Protein AF-A0AAN8WD48-F1 (afdb_monomer_lite)

pLDDT: mean 81.71, std 13.93, range [26.11, 97.62]

Secondary structure (DSSP, 8-state):
-HHHHSSEEEEEEEPPPPP---------------------PPPPEEEEEEPPSS--GGG--------EEEEEEEE-SGGGGGTHHHHHHHIIIIIGGG--SEEEEEEESSSEEE--S-S---GGG---S---HHHHHHHHHHHHHH---SEEEEEEEESS------TT--HHHHHHH--PPTT-EEEEEEEEESS-S-HHHHHHHHHHH--S-TTS-S-EEESSTTHHHHHHHHHHHH--SS--EEEEEEEEBSSTTS--EEEEETT-EEEESS-GGGSPPP-BTT-TTS---EEEEEPPHHHIIIIIHHHHHHHHHHHHHTTPPP-THHHHHHHHHHHHHHHHHHHHT--TTSHHHHHHHHHHHHHHHHHHHHHHHHHHHHH-TTS--SHHHHHHHHHHHHS--SSTTTHHHHTTT---HHHHHHHHHHHHHHHHHHHHHHHHSPPPPGGGS-TTTS--HHHHHHSTTHHHHTTS-HHHHHHHS--EEEEEEEE--HHHHH-GGG-EEEEE--TT-SSEEHHHHHHHHHH-S---TTT--EESSTT-GGGEESEEEE---TTTTTTTHHHHTSHHHHHHHHHHHH--TT---SSHHHHHHHHHHHHHHHHS-GGG--HHHHHHHHHHHHHHHHHTTSHHHHHHHHHHHH-HHHHHSSS-SSEETTEE-----THHHHHHHHHTGGG--HHHHHHHHHHHHHHHHHHHGGGGS-TT---HHHHH-TTTT-HHHHHHHHHHHHHHHHHHH-SSS-HHHH-SSHHHHHHHHHHHHHHHHHHHSTT---GGG----HHHHHT---HHHH-S--TTHHHHHHHHTT--HHHHHHHTSHHHHHHHHHHHHH--SHHHHTTSPPPPHHHHHHHHHHHHHHHHHHHHHHHHHHHHHHHHHHHHHHHHHHHHTSPPPP--HHHHHHHHHHTT----TTTHHHH--EETTTTEESSSB--TTSTTBT---TTHHHHTHHHHH-TTS-TTHHHHHHHTTTS-HHHHHHHHHHTTT---TTSPPPPPPPHHHHGGGHHHHHHHHHHHHHHHHHHHHHHHH--

Structure (mmCIF, N/CA/C/O backbone):
data_AF-A0AAN8WD48-F1
#
_entry.id   AF-A0AAN8WD48-F1
#
loop_
_atom_site.group_PDB
_atom_site.id
_atom_site.type_symbol
_atom_site.label_atom_id
_atom_site.label_alt_id
_atom_site.label_comp_id
_atom_site.label_asym_id
_atom_site.label_entity_id
_atom_site.label_seq_id
_atom_site.pdbx_PDB_ins_code
_atom_site.Cartn_x
_atom_site.Cartn_y
_atom_site.Cartn_z
_atom_site.occupancy
_atom_site.B_iso_or_equiv
_atom_site.auth_seq_id
_atom_site.auth_comp_id
_atom_site.auth_asym_id
_atom_site.auth_atom_id
_atom_site.pdbx_PDB_model_num
ATOM 1 N N . MET A 1 1 ? -28.879 -12.621 23.725 1.00 38.84 1 MET A N 1
ATOM 2 C CA . MET A 1 1 ? -28.459 -11.212 23.573 1.00 38.84 1 MET A CA 1
ATOM 3 C C . MET A 1 1 ? -29.495 -10.294 24.205 1.00 38.84 1 MET A C 1
ATOM 5 O O . MET A 1 1 ? -29.092 -9.476 25.010 1.00 38.84 1 MET A O 1
ATOM 9 N N . ASP A 1 2 ? -30.798 -10.493 23.958 1.00 40.91 2 ASP A N 1
ATOM 10 C CA . ASP A 1 2 ? -31.854 -9.705 24.625 1.00 40.91 2 ASP A CA 1
ATOM 11 C C . ASP A 1 2 ? -31.941 -9.910 26.155 1.00 40.91 2 ASP A C 1
ATOM 13 O O . ASP A 1 2 ? -32.265 -8.968 26.868 1.00 40.91 2 ASP A O 1
ATOM 17 N N . GLU A 1 3 ? -31.578 -11.087 26.686 1.00 50.25 3 GLU A N 1
ATOM 18 C CA . GLU A 1 3 ? -31.606 -11.357 28.142 1.00 50.25 3 GLU A CA 1
ATOM 19 C C . GLU A 1 3 ? -30.622 -10.494 28.962 1.00 50.25 3 GLU A C 1
ATOM 21 O O . GLU A 1 3 ? -30.889 -10.196 30.121 1.00 50.25 3 GLU A O 1
ATOM 26 N N . ASP A 1 4 ? -29.504 -10.044 28.375 1.00 58.25 4 ASP A N 1
ATOM 27 C CA . ASP A 1 4 ? -28.511 -9.218 29.085 1.00 58.25 4 ASP A CA 1
ATOM 28 C C . ASP A 1 4 ? -28.969 -7.759 29.270 1.00 58.25 4 ASP A C 1
ATOM 30 O O . ASP A 1 4 ? -28.535 -7.094 30.216 1.00 58.25 4 ASP A O 1
ATOM 34 N N . GLU A 1 5 ? -29.829 -7.254 28.376 1.00 61.75 5 GLU A N 1
ATOM 35 C CA . GLU A 1 5 ? -30.332 -5.870 28.402 1.00 61.75 5 GLU A CA 1
ATOM 36 C C . GLU A 1 5 ? -31.497 -5.672 29.387 1.00 61.75 5 GLU A C 1
ATOM 38 O O . GLU A 1 5 ? -31.778 -4.529 29.765 1.00 61.75 5 GLU A O 1
ATOM 43 N N . GLU A 1 6 ? -32.138 -6.770 29.806 1.00 66.12 6 GLU A N 1
ATOM 44 C CA . GLU A 1 6 ? -33.330 -6.815 30.665 1.00 66.12 6 GLU A CA 1
ATOM 45 C C . GLU A 1 6 ? -33.014 -7.155 32.141 1.00 66.12 6 GLU A C 1
ATOM 47 O O . GLU A 1 6 ? -33.929 -7.184 32.955 1.00 66.12 6 GLU A O 1
ATOM 52 N N . ALA A 1 7 ? -31.748 -7.380 32.526 1.00 74.31 7 ALA A N 1
ATOM 53 C CA . ALA A 1 7 ? -31.381 -7.829 33.879 1.00 74.31 7 ALA A CA 1
ATOM 54 C C . ALA A 1 7 ? -30.566 -6.814 34.705 1.00 74.31 7 ALA A C 1
ATOM 56 O O . ALA A 1 7 ? -29.777 -6.028 34.173 1.00 74.31 7 ALA A O 1
ATOM 57 N N . PHE A 1 8 ? -30.713 -6.874 36.034 1.00 78.00 8 PHE A N 1
ATOM 58 C CA . PHE A 1 8 ? -29.860 -6.135 36.970 1.00 78.00 8 PHE A CA 1
ATOM 59 C C . PHE A 1 8 ? -28.535 -6.868 37.146 1.00 78.00 8 PHE A C 1
ATOM 61 O O . PHE A 1 8 ? -28.516 -8.083 37.349 1.00 78.00 8 PHE A O 1
ATOM 68 N N . HIS A 1 9 ? -27.422 -6.134 37.119 1.00 81.81 9 HIS A N 1
ATOM 69 C CA . HIS A 1 9 ? -26.098 -6.729 37.304 1.00 81.81 9 HIS A CA 1
ATOM 70 C C . HIS A 1 9 ? -25.417 -6.139 38.535 1.00 81.81 9 HIS A C 1
ATOM 72 O O . HIS A 1 9 ? -25.192 -4.929 38.599 1.00 81.81 9 HIS A O 1
ATOM 78 N N . ILE A 1 10 ? -25.083 -7.002 39.491 1.00 81.94 10 ILE A N 1
ATOM 79 C CA . ILE A 1 10 ? -24.269 -6.667 40.659 1.00 81.94 10 ILE A CA 1
ATOM 80 C C . ILE A 1 10 ? -22.830 -7.084 40.378 1.00 81.94 10 ILE A C 1
ATOM 82 O O . ILE A 1 10 ? -22.564 -8.228 40.003 1.00 81.94 10 ILE A O 1
ATOM 86 N N . TYR A 1 11 ? -21.907 -6.158 40.609 1.00 82.62 11 TYR A N 1
ATOM 87 C CA . TYR A 1 11 ? -20.478 -6.387 40.489 1.00 82.62 11 TYR A CA 1
ATOM 88 C C . TYR A 1 11 ? -19.782 -6.121 41.816 1.00 82.62 11 TYR A C 1
ATOM 90 O O . TYR A 1 11 ? -19.989 -5.079 42.442 1.00 82.62 11 TYR A O 1
ATOM 98 N N . THR A 1 12 ? -18.913 -7.047 42.205 1.00 81.25 12 THR A N 1
ATOM 99 C CA . THR A 1 12 ? -18.037 -6.893 43.367 1.00 81.25 12 THR A CA 1
ATOM 100 C C . THR A 1 12 ? -16.687 -6.376 42.905 1.00 81.25 12 THR A C 1
ATOM 102 O O . THR A 1 12 ? -16.071 -6.945 42.001 1.00 81.25 12 THR A O 1
ATOM 105 N N . VAL A 1 13 ? -16.197 -5.317 43.540 1.00 79.69 13 VAL A N 1
ATOM 106 C CA . VAL A 1 13 ? -14.875 -4.757 43.245 1.00 79.69 13 VAL A CA 1
ATOM 107 C C . VAL A 1 13 ? -14.053 -4.607 44.512 1.00 79.69 13 VAL A C 1
ATOM 109 O O . VAL A 1 13 ? -14.563 -4.226 45.561 1.00 79.69 13 VAL A O 1
ATOM 112 N N . GLU A 1 14 ? -12.770 -4.935 44.407 1.00 80.50 14 GLU A N 1
ATOM 113 C CA . GLU A 1 14 ? -11.816 -4.824 45.508 1.00 80.50 14 GLU A CA 1
ATOM 114 C C . GLU A 1 14 ? -11.033 -3.521 45.376 1.00 80.50 14 GLU A C 1
ATOM 116 O O . GLU A 1 14 ? -10.534 -3.182 44.299 1.00 80.50 14 GLU A O 1
ATOM 121 N N . GLU A 1 15 ? -10.947 -2.791 46.483 1.00 78.81 15 GLU A N 1
ATOM 122 C CA . GLU A 1 15 ? -10.089 -1.621 46.612 1.00 78.81 15 GLU A CA 1
ATOM 123 C C . GLU A 1 15 ? -8.652 -2.078 46.887 1.00 78.81 15 GLU A C 1
ATOM 125 O O . GLU A 1 15 ? -8.378 -2.761 47.873 1.00 78.81 15 GLU A O 1
ATOM 130 N N . GLU A 1 16 ? -7.720 -1.695 46.017 1.00 76.19 16 GLU A N 1
ATOM 131 C CA . GLU A 1 16 ? -6.295 -1.794 46.314 1.00 76.19 16 GLU A CA 1
ATOM 132 C C . GLU A 1 16 ? -5.936 -0.736 47.376 1.00 76.19 16 GLU A C 1
ATOM 134 O O . GLU A 1 16 ? -6.109 0.466 47.141 1.00 76.19 16 GLU A O 1
ATOM 139 N N . GLU A 1 17 ? -5.458 -1.165 48.552 1.00 61.91 17 GLU A N 1
ATOM 140 C CA . GLU A 1 17 ? -4.959 -0.249 49.587 1.00 61.91 17 GLU A CA 1
ATOM 141 C C . GLU A 1 17 ? -3.795 0.575 49.013 1.00 61.91 17 GLU A C 1
ATOM 143 O O . GLU A 1 17 ? -2.764 0.035 48.611 1.00 61.91 17 GLU A O 1
ATOM 148 N N . GLY A 1 18 ? -3.973 1.896 48.935 1.00 47.53 18 GLY A N 1
ATOM 149 C CA . GLY A 1 18 ? -2.974 2.781 48.347 1.00 47.53 18 GLY A CA 1
ATOM 150 C C . GLY A 1 18 ? -1.670 2.791 49.146 1.00 47.53 18 GLY A C 1
ATOM 151 O O . GLY A 1 18 ? -1.671 3.082 50.343 1.00 47.53 18 GLY A O 1
ATOM 152 N N . GLU A 1 19 ? -0.539 2.573 48.471 1.00 41.69 19 GLU A N 1
ATOM 153 C CA . GLU A 1 19 ? 0.745 3.067 48.966 1.00 41.69 19 GLU A CA 1
ATOM 154 C C . GLU A 1 19 ? 0.636 4.591 49.121 1.00 41.69 19 GLU A C 1
ATOM 156 O O . GLU A 1 19 ? 0.377 5.314 48.156 1.00 41.69 19 GLU A O 1
ATOM 161 N N . GLN A 1 20 ? 0.805 5.096 50.347 1.00 34.34 20 GLN A N 1
ATOM 162 C CA . GLN A 1 20 ? 0.962 6.528 50.585 1.00 34.34 20 GLN A CA 1
ATOM 163 C C . GLN A 1 20 ? 2.135 7.040 49.734 1.00 34.34 20 GLN A C 1
ATOM 165 O O . GLN A 1 20 ? 3.281 6.652 49.964 1.00 34.34 20 GLN A O 1
ATOM 170 N N . GLU A 1 21 ? 1.854 7.922 48.767 1.00 34.38 21 GLU A N 1
ATOM 171 C CA . GLU A 1 21 ? 2.862 8.672 48.009 1.00 34.38 21 GLU A CA 1
ATOM 172 C C . GLU A 1 21 ? 3.702 9.524 48.983 1.00 34.38 21 GLU A C 1
ATOM 174 O O . GLU A 1 21 ? 3.394 10.679 49.277 1.00 34.38 21 GLU A O 1
ATOM 179 N N . LEU A 1 22 ? 4.791 8.957 49.503 1.00 31.05 22 LEU A N 1
ATOM 180 C CA . LEU A 1 22 ? 5.856 9.710 50.154 1.00 31.05 22 LEU A CA 1
ATOM 181 C C . LEU A 1 22 ? 6.683 10.386 49.062 1.00 31.05 22 LEU A C 1
ATOM 183 O O . LEU A 1 22 ? 7.531 9.773 48.414 1.00 31.05 22 LEU A O 1
ATOM 187 N N . GLY A 1 23 ? 6.432 11.675 48.852 1.00 31.72 23 GLY A N 1
ATOM 188 C CA . GLY A 1 23 ? 7.278 12.502 48.007 1.00 31.72 23 GLY A CA 1
ATOM 189 C C . GLY A 1 23 ? 8.730 12.486 48.492 1.00 31.72 23 GLY A C 1
ATOM 190 O O . GLY A 1 23 ? 8.991 12.796 49.653 1.00 31.72 23 GLY A O 1
ATOM 191 N N . LYS A 1 24 ? 9.665 12.160 47.590 1.00 30.33 24 LYS A N 1
ATOM 192 C CA . LYS A 1 24 ? 11.028 12.720 47.517 1.00 30.33 24 LYS A CA 1
ATOM 193 C C . LYS A 1 24 ? 11.761 12.219 46.266 1.00 30.33 24 LYS A C 1
ATOM 195 O O . LYS A 1 24 ? 12.097 11.049 46.139 1.00 30.33 24 LYS A O 1
ATOM 200 N N . LEU A 1 25 ? 12.060 13.158 45.368 1.00 32.75 25 LEU A N 1
ATOM 201 C CA . LEU A 1 25 ? 13.222 13.092 44.482 1.00 32.75 25 LEU A CA 1
ATOM 202 C C . LEU A 1 25 ? 14.492 13.070 45.348 1.00 32.75 25 LEU A C 1
ATOM 204 O O . LEU A 1 25 ? 14.670 13.958 46.181 1.00 32.75 25 LEU A O 1
ATOM 208 N N . GLY A 1 26 ? 15.381 12.100 45.133 1.00 26.11 26 GLY A N 1
ATOM 209 C CA . GLY A 1 26 ? 16.716 12.104 45.732 1.00 26.11 26 GLY A CA 1
ATOM 210 C C . GLY A 1 26 ? 17.424 10.753 45.665 1.00 26.11 26 GLY A C 1
ATOM 211 O O . GLY A 1 26 ? 17.009 9.801 46.311 1.00 26.11 26 GLY A O 1
ATOM 212 N N . ASN A 1 27 ? 18.506 10.702 44.888 1.00 32.41 27 ASN A N 1
ATOM 213 C CA . ASN A 1 27 ? 19.469 9.603 44.792 1.00 32.41 27 ASN A CA 1
ATOM 214 C C . ASN A 1 27 ? 19.899 9.046 46.160 1.00 32.41 27 ASN A C 1
ATOM 216 O O . ASN A 1 27 ? 20.338 9.826 46.999 1.00 32.41 27 ASN A O 1
ATOM 220 N N . ALA A 1 28 ? 19.955 7.719 46.304 1.00 29.88 28 ALA A N 1
ATOM 221 C CA . ALA A 1 28 ? 21.075 7.031 46.953 1.00 29.88 28 ALA A CA 1
ATOM 222 C C . ALA A 1 28 ? 20.995 5.514 46.735 1.00 29.88 28 ALA A C 1
ATOM 224 O O . ALA A 1 28 ? 19.945 4.891 46.866 1.00 29.88 28 ALA A O 1
ATOM 225 N N . LYS A 1 29 ? 22.160 4.957 46.403 1.00 34.88 29 LYS A N 1
ATOM 226 C CA . LYS A 1 29 ? 22.525 3.552 46.543 1.00 34.88 29 LYS A CA 1
ATOM 227 C C . LYS A 1 29 ? 22.435 3.167 48.021 1.00 34.88 29 LYS A C 1
ATOM 229 O O . LYS A 1 29 ? 22.914 3.928 48.851 1.00 34.88 29 LYS A O 1
ATOM 234 N N . ASP A 1 30 ? 21.831 2.026 48.321 1.00 31.61 30 ASP A N 1
ATOM 235 C CA . ASP A 1 30 ? 22.447 0.928 49.077 1.00 31.61 30 ASP A CA 1
ATOM 236 C C . ASP A 1 30 ? 21.379 -0.098 49.460 1.00 31.61 30 ASP A C 1
ATOM 238 O O . ASP A 1 30 ? 20.242 0.232 49.796 1.00 31.61 30 ASP A O 1
ATOM 242 N N . GLY A 1 31 ? 21.751 -1.369 49.321 1.00 38.16 31 GLY A N 1
ATOM 243 C CA . GLY A 1 31 ? 20.898 -2.498 49.641 1.00 38.16 31 GLY A CA 1
ATOM 244 C C . GLY A 1 31 ? 20.713 -2.651 51.144 1.00 38.16 31 GLY A C 1
ATOM 245 O O . GLY A 1 31 ? 21.669 -2.557 51.908 1.00 38.16 31 GLY A O 1
ATOM 246 N N . ASN A 1 32 ? 19.482 -2.950 51.546 1.00 28.58 32 ASN A N 1
ATOM 247 C CA . ASN A 1 32 ? 19.224 -3.876 52.638 1.00 28.58 32 ASN A CA 1
ATOM 248 C C . ASN A 1 32 ? 17.806 -4.435 52.529 1.00 28.58 32 ASN A C 1
ATOM 250 O O . ASN A 1 32 ? 16.838 -3.702 52.319 1.00 28.58 32 ASN A O 1
ATOM 254 N N . GLU A 1 33 ? 17.722 -5.756 52.663 1.00 34.28 33 GLU A N 1
ATOM 255 C CA . GLU A 1 33 ? 16.490 -6.523 52.793 1.00 34.28 33 GLU A CA 1
ATOM 256 C C . GLU A 1 33 ? 15.662 -5.998 53.969 1.00 34.28 33 GLU A C 1
ATOM 258 O O . GLU A 1 33 ? 16.090 -6.042 55.121 1.00 34.28 33 GLU A O 1
ATOM 263 N N . TYR A 1 34 ? 14.442 -5.549 53.682 1.00 28.41 34 TYR A N 1
ATOM 264 C CA . TYR A 1 34 ? 13.393 -5.415 54.685 1.00 28.41 34 TYR A CA 1
ATOM 265 C C . TYR A 1 34 ? 12.337 -6.487 54.418 1.00 28.41 34 TYR A C 1
ATOM 267 O O . TYR A 1 34 ? 11.462 -6.330 53.566 1.00 28.41 34 TYR A O 1
ATOM 275 N N . GLN A 1 35 ? 12.405 -7.582 55.179 1.00 34.62 35 GLN A N 1
ATOM 276 C CA . GLN A 1 35 ? 11.264 -8.471 55.379 1.00 34.62 35 GLN A CA 1
ATOM 277 C C . GLN A 1 35 ? 10.188 -7.703 56.159 1.00 34.62 35 GLN A C 1
ATOM 279 O O . GLN A 1 35 ? 10.257 -7.570 57.381 1.00 34.62 35 GLN A O 1
ATOM 284 N N . LYS A 1 36 ? 9.184 -7.172 55.455 1.00 31.61 36 LYS A N 1
ATOM 285 C CA . LYS A 1 36 ? 7.937 -6.698 56.067 1.00 31.61 36 LYS A CA 1
ATOM 286 C C . LYS A 1 36 ? 6.922 -7.836 56.042 1.00 31.61 36 LYS A C 1
ATOM 288 O O . LYS A 1 36 ? 6.512 -8.295 54.981 1.00 31.61 36 LYS A O 1
ATOM 293 N N . GLY A 1 37 ? 6.541 -8.295 57.231 1.00 28.94 37 GLY A N 1
ATOM 294 C CA . GLY A 1 37 ? 5.488 -9.282 57.420 1.00 28.94 37 GLY A CA 1
ATOM 295 C C . GLY A 1 37 ? 4.152 -8.790 56.862 1.00 28.94 37 GLY A C 1
ATOM 296 O O . GLY A 1 37 ? 3.667 -7.723 57.236 1.00 28.94 37 GLY A O 1
ATOM 297 N N . ASN A 1 38 ? 3.553 -9.606 55.994 1.00 30.27 38 ASN A N 1
ATOM 298 C CA . ASN A 1 38 ? 2.175 -9.477 55.534 1.00 30.27 38 ASN A CA 1
ATOM 299 C C . ASN A 1 38 ? 1.212 -9.672 56.716 1.00 30.27 38 ASN A C 1
ATOM 301 O O . ASN A 1 38 ? 0.793 -10.790 57.012 1.00 30.27 38 ASN A O 1
ATOM 305 N N . LYS A 1 39 ? 0.812 -8.582 57.373 1.00 30.41 39 LYS A N 1
ATOM 306 C CA . LYS A 1 39 ? -0.509 -8.521 58.005 1.00 30.41 39 LYS A CA 1
ATOM 307 C C . LYS A 1 39 ? -1.495 -8.116 56.912 1.00 30.41 39 LYS A C 1
ATOM 309 O O . LYS A 1 39 ? -1.557 -6.948 56.559 1.00 30.41 39 LYS A O 1
ATOM 314 N N . ARG A 1 40 ? -2.230 -9.093 56.368 1.00 35.28 40 ARG A N 1
ATOM 315 C CA . ARG A 1 40 ? -3.431 -8.857 55.551 1.00 35.28 40 ARG A CA 1
ATOM 316 C C . ARG A 1 40 ? -4.482 -8.180 56.438 1.00 35.28 40 ARG A C 1
ATOM 318 O O . ARG A 1 40 ? -5.208 -8.861 57.159 1.00 35.28 40 ARG A O 1
ATOM 325 N N . THR A 1 41 ? -4.506 -6.852 56.456 1.00 37.78 41 THR A N 1
ATOM 326 C CA . THR A 1 41 ? -5.696 -6.076 56.821 1.00 37.78 41 THR A CA 1
ATOM 327 C C . THR A 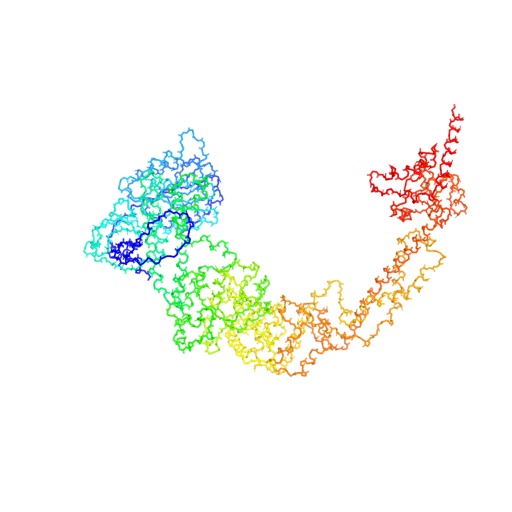1 41 ? -6.715 -6.228 55.688 1.00 37.78 41 THR A C 1
ATOM 329 O O . THR A 1 41 ? -6.330 -6.334 54.529 1.00 37.78 41 THR A O 1
ATOM 332 N N . GLY A 1 42 ? -7.990 -6.425 56.036 1.00 46.75 42 GLY A N 1
ATOM 333 C CA . GLY A 1 42 ? -9.010 -6.947 55.120 1.00 46.75 42 GLY A CA 1
ATOM 334 C C . GLY A 1 42 ? -9.235 -6.079 53.881 1.00 46.75 42 GLY A C 1
ATOM 335 O O . GLY A 1 42 ? -9.425 -4.872 53.999 1.00 46.75 42 GLY A O 1
ATOM 336 N N . GLU A 1 43 ? -9.248 -6.713 52.707 1.00 59.38 43 GLU A N 1
ATOM 337 C CA . GLU A 1 43 ? -9.618 -6.094 51.431 1.00 59.38 43 GLU A CA 1
ATOM 338 C C . GLU A 1 43 ? -11.024 -5.485 51.541 1.00 59.38 43 GLU A C 1
ATOM 340 O O . GLU A 1 43 ? -12.002 -6.199 51.779 1.00 59.38 43 GLU A O 1
ATOM 345 N N . LYS A 1 44 ? -11.141 -4.160 51.386 1.00 76.38 44 LYS A N 1
ATOM 346 C CA . LYS A 1 44 ? -12.451 -3.502 51.319 1.00 76.38 44 LYS A CA 1
ATOM 347 C C . LYS A 1 44 ? -13.117 -3.855 49.992 1.00 76.38 44 LYS A C 1
ATOM 349 O O . LYS A 1 44 ? -12.591 -3.544 48.921 1.00 76.38 44 LYS A O 1
ATOM 354 N N . ARG A 1 45 ? -14.272 -4.516 50.077 1.00 81.94 45 ARG A N 1
ATOM 355 C CA . ARG A 1 45 ? -15.115 -4.877 48.934 1.00 81.94 45 ARG A CA 1
ATOM 356 C C . ARG A 1 45 ? -16.254 -3.883 48.799 1.00 81.94 45 ARG A C 1
ATOM 358 O O . ARG A 1 45 ? -16.959 -3.628 49.768 1.00 81.94 45 ARG A O 1
ATOM 365 N N . HIS A 1 46 ? -16.443 -3.383 47.585 1.00 86.94 46 HIS A N 1
ATOM 366 C CA . HIS A 1 46 ? -17.515 -2.456 47.238 1.00 86.94 46 HIS A CA 1
ATOM 367 C C . HIS A 1 46 ? -18.476 -3.102 46.249 1.00 86.94 46 HIS A C 1
ATOM 369 O O . HIS A 1 46 ? -18.085 -3.986 45.476 1.00 86.94 46 HIS A O 1
ATOM 375 N N . THR A 1 47 ? -19.711 -2.610 46.228 1.00 88.81 47 THR A N 1
ATOM 376 C CA . THR A 1 47 ? -20.741 -3.073 45.298 1.00 88.81 47 THR A CA 1
ATOM 377 C C . THR A 1 47 ? -21.032 -2.027 44.234 1.00 88.81 47 THR A C 1
ATOM 379 O O . THR A 1 47 ? -21.284 -0.859 44.532 1.00 88.81 47 THR A O 1
ATOM 382 N N . LEU A 1 48 ? -21.048 -2.461 42.977 1.00 90.69 48 LEU A N 1
ATOM 383 C CA . LEU A 1 48 ? -21.490 -1.670 41.836 1.00 90.69 48 LEU A CA 1
ATOM 384 C C . LEU A 1 48 ? -22.739 -2.316 41.244 1.00 90.69 48 LEU A C 1
ATOM 386 O O . LEU A 1 48 ? -22.714 -3.483 40.861 1.00 90.69 48 LEU A O 1
ATOM 390 N N . LEU A 1 49 ? -23.826 -1.562 41.147 1.00 89.19 49 LEU A N 1
ATOM 391 C CA . LEU A 1 49 ? -25.081 -2.017 40.558 1.00 89.19 49 LEU A CA 1
ATOM 392 C C . LEU A 1 49 ? -25.283 -1.327 39.211 1.00 89.19 49 LEU A C 1
ATOM 394 O O . LEU A 1 49 ? -25.374 -0.102 39.165 1.00 89.19 49 LEU A O 1
ATOM 398 N N . LYS A 1 50 ? -25.392 -2.102 38.130 1.00 89.50 50 LYS A N 1
ATOM 399 C CA . LYS A 1 50 ? -25.828 -1.605 36.820 1.00 89.50 50 LYS A CA 1
ATOM 400 C C . LYS A 1 50 ? -27.319 -1.865 36.650 1.00 89.50 50 LYS A C 1
ATOM 402 O O . LYS A 1 50 ? -27.756 -3.018 36.678 1.00 89.50 50 LYS A O 1
ATOM 407 N N . ILE A 1 51 ? -28.077 -0.798 36.426 1.00 86.50 51 ILE A N 1
ATOM 408 C CA . ILE A 1 51 ? -29.499 -0.878 36.094 1.00 86.50 51 ILE A CA 1
ATOM 409 C C . ILE A 1 51 ? -29.642 -1.322 34.629 1.00 86.50 51 ILE A C 1
ATOM 411 O O . ILE A 1 51 ? -28.880 -0.846 33.777 1.00 86.50 51 ILE A O 1
ATOM 415 N N . PRO A 1 52 ? -30.590 -2.217 34.297 1.00 81.50 52 PRO A N 1
ATOM 416 C CA . PRO A 1 52 ? -30.810 -2.648 32.921 1.00 81.50 52 PRO A CA 1
ATOM 417 C C . PRO A 1 52 ? -31.120 -1.464 32.003 1.00 81.50 52 PRO A C 1
ATOM 419 O O . PRO A 1 52 ? -31.641 -0.431 32.426 1.00 81.50 52 PRO A O 1
ATOM 422 N N . SER A 1 53 ? -30.758 -1.601 30.727 1.00 76.50 53 SER A N 1
ATOM 423 C CA . SER A 1 53 ? -30.978 -0.542 29.728 1.00 76.50 53 SER A CA 1
ATOM 424 C C . SER A 1 53 ? -32.407 -0.550 29.183 1.00 76.50 53 SER A C 1
ATOM 426 O O . SER A 1 53 ? -32.854 0.452 28.628 1.00 76.50 53 SER A O 1
ATOM 428 N N . ARG A 1 54 ? -33.132 -1.658 29.373 1.00 75.50 54 ARG A N 1
ATOM 429 C CA . ARG A 1 54 ? -34.566 -1.789 29.110 1.00 75.50 54 ARG A CA 1
ATOM 430 C C . ARG A 1 54 ? -35.289 -2.195 30.381 1.00 75.50 54 ARG A C 1
ATOM 432 O O . ARG A 1 54 ? -34.695 -2.777 31.282 1.00 75.50 54 ARG A O 1
ATOM 439 N N . LEU A 1 55 ? -36.578 -1.887 30.451 1.00 73.81 55 LEU A N 1
ATOM 440 C CA . LEU A 1 55 ? -37.386 -2.354 31.563 1.00 73.81 55 LEU A CA 1
ATOM 441 C C . LEU A 1 55 ? -37.514 -3.889 31.476 1.00 73.81 55 LEU A C 1
ATOM 443 O O . LEU A 1 55 ? -37.913 -4.379 30.416 1.00 73.81 55 LEU A O 1
ATOM 447 N N . PRO A 1 56 ? -37.204 -4.641 32.546 1.00 70.62 56 PRO A N 1
ATOM 448 C CA . PRO A 1 56 ? -37.458 -6.075 32.591 1.00 70.62 56 PRO A CA 1
ATOM 449 C C . PRO A 1 56 ? -38.934 -6.373 32.304 1.00 70.62 56 PRO A C 1
ATOM 451 O O . PRO A 1 56 ? -39.826 -5.637 32.749 1.00 70.62 56 PRO A O 1
ATOM 454 N N . LYS A 1 57 ? -39.216 -7.462 31.584 1.00 70.38 57 LYS A N 1
ATOM 455 C CA . LYS A 1 57 ? -40.595 -7.870 31.248 1.00 70.38 57 LYS A CA 1
ATOM 456 C C . LYS A 1 57 ? -41.440 -8.099 32.498 1.00 70.38 57 LYS A C 1
ATOM 458 O O . LYS A 1 57 ? -42.641 -7.845 32.495 1.00 70.38 57 LYS A O 1
ATOM 463 N N . GLU A 1 58 ? -40.807 -8.511 33.590 1.00 65.88 58 GLU A N 1
ATOM 464 C CA . GLU A 1 58 ? -41.420 -8.738 34.893 1.00 65.88 58 GLU A CA 1
ATOM 465 C C . GLU A 1 58 ? -41.922 -7.431 35.529 1.00 65.88 58 GLU A C 1
ATOM 467 O O . GLU A 1 58 ? -42.919 -7.442 36.253 1.00 65.88 58 GLU A O 1
ATOM 472 N N . LEU A 1 59 ? -41.291 -6.296 35.217 1.00 66.81 59 LEU A N 1
ATOM 473 C CA . LEU A 1 59 ? -41.666 -4.959 35.693 1.00 66.81 59 LEU A CA 1
ATOM 474 C C . LEU A 1 59 ? -42.584 -4.207 34.713 1.00 66.81 59 LEU A C 1
ATOM 476 O O . LEU A 1 59 ? -43.022 -3.094 35.001 1.00 66.81 59 LEU A O 1
ATOM 480 N N . CYS A 1 60 ? -42.927 -4.808 33.569 1.00 62.22 60 CYS A N 1
ATOM 481 C CA . CYS A 1 60 ? -43.830 -4.216 32.584 1.00 62.22 60 CYS A CA 1
ATOM 482 C C . CYS A 1 60 ? -45.297 -4.298 33.041 1.00 62.22 60 CYS A C 1
ATOM 484 O O . CYS A 1 60 ? -46.058 -5.118 32.544 1.00 62.22 60 CYS A O 1
ATOM 486 N N . ASN A 1 61 ? -45.703 -3.437 33.977 1.00 52.88 61 ASN A N 1
ATOM 487 C CA . ASN A 1 61 ? -47.105 -3.192 34.337 1.00 52.88 61 ASN A CA 1
ATOM 488 C C . ASN A 1 61 ? -47.335 -1.688 34.558 1.00 52.88 61 ASN A C 1
ATOM 490 O O . ASN A 1 61 ? -47.640 -1.265 35.665 1.00 52.88 61 ASN A O 1
ATOM 494 N N . PHE A 1 62 ? -47.206 -0.867 33.512 1.00 48.22 62 PHE A N 1
ATOM 495 C CA . PHE A 1 62 ? -47.566 0.551 33.605 1.00 48.22 62 PHE A CA 1
ATOM 496 C C . PHE A 1 62 ? -48.310 1.035 32.358 1.00 48.22 62 PHE A C 1
ATOM 498 O O . PHE A 1 62 ? -47.731 1.251 31.293 1.00 48.22 62 PHE A O 1
ATOM 505 N N . ASN A 1 63 ? -49.616 1.248 32.538 1.00 43.59 63 ASN A N 1
ATOM 506 C CA . ASN A 1 63 ? -50.428 2.182 31.757 1.00 43.59 63 ASN A CA 1
ATOM 507 C C . ASN A 1 63 ? -50.115 3.621 32.214 1.00 43.59 63 ASN A C 1
ATOM 509 O O . ASN A 1 63 ? -50.999 4.337 32.681 1.00 43.59 63 ASN A O 1
ATOM 513 N N . GLU A 1 64 ? -48.858 4.055 32.121 1.00 49.47 64 GLU A N 1
ATOM 514 C CA . GLU A 1 64 ? -48.551 5.480 32.246 1.00 49.47 64 GLU A CA 1
ATOM 515 C C . GLU A 1 64 ? -48.744 6.129 30.879 1.00 49.47 64 GLU A C 1
ATOM 517 O O . GLU A 1 64 ? -48.020 5.858 29.919 1.00 49.47 64 GLU A O 1
ATOM 522 N N . ALA A 1 65 ? -49.801 6.934 30.783 1.00 45.56 65 ALA A N 1
ATOM 523 C CA . ALA A 1 65 ? -50.092 7.743 29.614 1.00 45.56 65 ALA A CA 1
ATOM 524 C C . ALA A 1 65 ? -48.932 8.716 29.335 1.00 45.56 65 ALA A C 1
ATOM 526 O O . ALA A 1 65 ? -48.384 9.329 30.249 1.00 45.56 65 ALA A O 1
ATOM 527 N N . ASP A 1 66 ? -48.599 8.856 28.051 1.00 56.16 66 ASP A N 1
ATOM 528 C CA . ASP A 1 66 ? -47.514 9.655 27.473 1.00 56.16 66 ASP A CA 1
ATOM 529 C C . ASP A 1 66 ? -47.478 11.127 27.936 1.00 56.16 66 ASP A C 1
ATOM 531 O O . ASP A 1 66 ? -47.924 12.029 27.224 1.00 56.16 66 ASP A O 1
ATOM 535 N N . GLN A 1 67 ? -46.881 11.414 29.093 1.00 72.69 67 GLN A N 1
ATOM 536 C CA . GLN A 1 67 ? -46.597 12.788 29.523 1.00 72.69 67 GLN A CA 1
ATOM 537 C C . GLN A 1 67 ? -45.119 13.135 29.331 1.00 72.69 67 GLN A C 1
ATOM 539 O O . GLN A 1 67 ? -44.402 13.454 30.280 1.00 72.69 67 GLN A O 1
ATOM 544 N N . VAL A 1 68 ? -44.658 13.049 28.079 1.00 86.94 68 VAL A N 1
ATOM 545 C CA . VAL A 1 68 ? -43.368 13.607 27.651 1.00 86.94 68 VAL A CA 1
ATOM 546 C C . VAL A 1 68 ? -43.621 14.907 26.896 1.00 86.94 68 VAL A C 1
ATOM 548 O O . VAL A 1 68 ? -44.377 14.924 25.921 1.00 86.94 68 VAL A O 1
ATOM 551 N N . PHE A 1 69 ? -42.955 15.982 27.310 1.00 92.50 69 PHE A N 1
ATOM 552 C CA . PHE A 1 69 ? -42.919 17.240 26.574 1.00 92.50 69 PHE A CA 1
ATOM 553 C C . PHE A 1 69 ? -41.540 17.464 25.956 1.00 92.50 69 PHE A C 1
ATOM 555 O O . PHE A 1 69 ? -40.526 17.498 26.646 1.00 92.50 69 PHE A O 1
ATOM 562 N N . ASN A 1 70 ? -41.489 17.622 24.638 1.00 93.88 70 ASN A N 1
ATOM 563 C CA . ASN A 1 70 ? -40.264 17.877 23.893 1.00 93.88 70 ASN A CA 1
ATOM 564 C C . ASN A 1 70 ? -40.239 19.340 23.455 1.00 93.88 70 ASN A C 1
ATOM 566 O O . ASN A 1 70 ? -41.120 19.787 22.716 1.00 93.88 70 ASN A O 1
ATOM 570 N N . ILE A 1 71 ? -39.202 20.055 23.862 1.00 96.69 71 ILE A N 1
ATOM 571 C CA . ILE A 1 71 ? -38.898 21.421 23.457 1.00 96.69 71 ILE A CA 1
ATOM 572 C C . ILE A 1 71 ? -37.720 21.333 22.494 1.00 96.69 71 ILE A C 1
ATOM 574 O O . ILE A 1 71 ? -36.634 20.914 22.884 1.00 96.69 71 ILE A O 1
ATOM 578 N N . VAL A 1 72 ? -37.931 21.700 21.234 1.00 96.62 72 VAL A N 1
ATOM 579 C CA . VAL A 1 72 ? -36.871 21.704 20.218 1.00 96.62 72 VAL A CA 1
ATOM 580 C C . VAL A 1 72 ? -36.563 23.143 19.848 1.00 96.62 72 VAL A C 1
ATOM 582 O O . VAL A 1 72 ? -37.451 23.850 19.381 1.00 96.62 72 VAL A O 1
ATOM 585 N N . MET A 1 73 ? -35.321 23.565 20.046 1.00 96.06 73 MET A N 1
ATOM 586 C CA . MET A 1 73 ? -34.825 24.905 19.758 1.00 96.06 73 MET A CA 1
ATOM 587 C C . MET A 1 73 ? -33.673 24.801 18.758 1.00 96.06 73 MET A C 1
ATOM 589 O O . MET A 1 73 ? -32.618 24.260 19.085 1.00 96.06 73 MET A O 1
ATOM 593 N N . ALA A 1 74 ? -33.879 25.275 17.532 1.00 95.44 74 ALA A N 1
ATOM 594 C CA . ALA A 1 74 ? -32.884 25.166 16.469 1.00 95.44 74 ALA A CA 1
ATOM 595 C C . ALA A 1 74 ? -32.450 26.532 15.943 1.00 95.44 74 ALA A C 1
ATOM 597 O O . ALA A 1 74 ? -33.286 27.373 15.612 1.00 95.44 74 ALA A O 1
ATOM 598 N N . ASP A 1 75 ? -31.141 26.721 15.851 1.00 93.81 75 ASP A N 1
ATOM 599 C CA . ASP A 1 75 ? -30.522 27.891 15.253 1.00 93.81 75 ASP A CA 1
ATOM 600 C C . ASP A 1 75 ? -30.757 27.871 13.742 1.00 93.81 75 ASP A C 1
ATOM 602 O O . ASP A 1 75 ? -30.556 26.862 13.060 1.00 93.81 75 ASP A O 1
ATOM 606 N N . THR A 1 76 ? -31.214 29.003 13.231 1.00 93.56 76 THR A N 1
ATOM 607 C CA . THR A 1 76 ? -31.482 29.241 11.816 1.00 93.56 76 THR A CA 1
ATOM 608 C C . THR A 1 76 ? -30.787 30.503 11.318 1.00 93.56 76 THR A C 1
ATOM 610 O O . THR A 1 76 ? -31.222 31.092 10.329 1.00 93.56 76 THR A O 1
ATOM 613 N N . SER A 1 77 ? -29.718 30.921 11.997 1.00 91.94 77 SER A N 1
ATOM 614 C CA . SER A 1 77 ? -28.869 32.057 11.653 1.00 91.94 77 SER A CA 1
ATOM 615 C C . SER A 1 77 ? -28.187 31.920 10.283 1.00 91.94 77 SER A C 1
ATOM 617 O O . SER A 1 77 ? -28.210 30.875 9.623 1.00 91.94 77 SER A O 1
ATOM 619 N N . GLY A 1 78 ? -27.567 33.005 9.817 1.00 88.25 78 GLY A N 1
ATOM 620 C CA . GLY A 1 78 ? -26.846 33.055 8.544 1.00 88.25 78 GLY A CA 1
ATOM 621 C C . GLY A 1 78 ? -25.771 31.967 8.408 1.00 88.25 78 GLY A C 1
ATOM 622 O O . GLY A 1 78 ? -25.643 31.359 7.347 1.00 88.25 78 GLY A O 1
ATOM 623 N N . SER A 1 79 ? -25.042 31.650 9.483 1.00 89.56 79 SER A N 1
ATOM 624 C CA . SER A 1 79 ? -24.005 30.603 9.490 1.00 89.56 79 SER A CA 1
ATOM 625 C C . SER A 1 79 ? -24.564 29.199 9.234 1.00 89.56 79 SER A C 1
ATOM 627 O O . SER A 1 79 ? -23.889 28.366 8.617 1.00 89.56 79 SER A O 1
ATOM 629 N N . MET A 1 80 ? -25.833 28.968 9.585 1.00 91.56 80 MET A N 1
ATOM 630 C CA . MET A 1 80 ? -26.512 27.689 9.395 1.00 91.56 80 MET A CA 1
ATOM 631 C C . MET A 1 80 ? -26.931 27.416 7.943 1.00 91.56 80 MET A C 1
ATOM 633 O O . MET A 1 80 ? -27.342 26.294 7.663 1.00 91.56 80 MET A O 1
ATOM 637 N N . GLU A 1 81 ? -26.804 28.360 6.997 1.00 91.38 81 GLU A N 1
ATOM 638 C CA . GLU A 1 81 ? -27.332 28.229 5.620 1.00 91.38 81 GLU A CA 1
ATOM 639 C C . GLU A 1 81 ? -26.942 26.904 4.946 1.00 91.38 81 GLU A C 1
ATOM 641 O O . GLU A 1 81 ? -27.782 26.174 4.417 1.00 91.38 81 GLU A O 1
ATOM 646 N N . LYS A 1 82 ? -25.651 26.558 5.006 1.00 89.88 82 LYS A N 1
ATOM 647 C CA . LYS A 1 82 ? -25.101 25.348 4.371 1.00 89.88 82 LYS A CA 1
ATOM 648 C C . LYS A 1 82 ? -25.336 24.077 5.189 1.00 89.88 82 LYS A C 1
ATOM 650 O O . LYS A 1 82 ? -25.327 22.982 4.631 1.00 89.88 82 LYS A O 1
ATOM 655 N N . ARG A 1 83 ? -25.544 24.219 6.499 1.00 92.50 83 ARG A N 1
ATOM 656 C CA . ARG A 1 83 ? -25.685 23.122 7.472 1.00 92.50 83 ARG A CA 1
ATOM 657 C C . ARG A 1 83 ? -27.139 22.702 7.657 1.00 92.50 83 ARG A C 1
ATOM 659 O O . ARG A 1 83 ? -27.412 21.539 7.942 1.00 92.50 83 ARG A O 1
ATOM 666 N N . TRP A 1 84 ? -28.076 23.624 7.448 1.00 94.50 84 TRP A N 1
ATOM 667 C CA . TRP A 1 84 ? -29.505 23.434 7.672 1.00 94.50 84 TRP A CA 1
ATOM 668 C C . TRP A 1 84 ? -30.093 22.230 6.921 1.00 94.50 84 TRP A C 1
ATOM 670 O O . TRP A 1 84 ? -30.784 21.433 7.558 1.00 94.50 84 TRP A O 1
ATOM 680 N N . PRO A 1 85 ? -29.776 21.986 5.629 1.00 93.69 85 PRO A N 1
ATOM 681 C CA . PRO A 1 85 ? -30.266 20.793 4.938 1.00 93.69 85 PRO A CA 1
ATOM 682 C C . PRO A 1 85 ? -29.766 19.484 5.565 1.00 93.69 85 PRO A C 1
ATOM 684 O O . PRO A 1 85 ? -30.515 18.511 5.637 1.00 93.69 85 PRO A O 1
ATOM 687 N N . LEU A 1 86 ? -28.519 19.459 6.052 1.00 93.69 86 LEU A N 1
ATOM 688 C CA . LEU A 1 86 ? -27.933 18.287 6.712 1.00 93.69 86 LEU A CA 1
ATOM 689 C C . LEU A 1 86 ? -28.624 18.015 8.052 1.00 93.69 86 LEU A C 1
ATOM 691 O O . LEU A 1 86 ? -28.974 16.873 8.343 1.00 93.69 86 LEU A O 1
ATOM 695 N N . VAL A 1 87 ? -28.885 19.073 8.828 1.00 94.88 87 VAL A N 1
ATOM 696 C CA . VAL A 1 87 ? -29.641 18.997 10.086 1.00 94.88 87 VAL A CA 1
ATOM 697 C C . VAL A 1 87 ? -31.060 18.490 9.840 1.00 94.88 87 VAL A C 1
ATOM 699 O O . VAL A 1 87 ? -31.500 17.591 10.551 1.00 94.88 87 VAL A O 1
ATOM 702 N N . ILE A 1 88 ? -31.766 19.012 8.828 1.00 95.44 88 ILE A N 1
ATOM 703 C CA . ILE A 1 88 ? -33.118 18.553 8.473 1.00 95.44 88 ILE A CA 1
ATOM 704 C C . ILE A 1 88 ? -33.112 17.055 8.170 1.00 95.44 88 ILE A C 1
ATOM 706 O O . ILE A 1 88 ? -33.892 16.322 8.777 1.00 95.44 88 ILE A O 1
ATOM 710 N N . ASN A 1 89 ? -32.245 16.614 7.254 1.00 92.56 89 ASN A N 1
ATOM 711 C CA . ASN A 1 89 ? -32.210 15.225 6.801 1.00 92.56 89 ASN A CA 1
ATOM 712 C C . ASN A 1 89 ? -31.928 14.275 7.970 1.00 92.56 89 ASN A C 1
ATOM 714 O O . ASN A 1 89 ? -32.724 13.379 8.244 1.00 92.56 89 ASN A O 1
ATOM 718 N N . ALA A 1 90 ? -30.858 14.534 8.724 1.00 93.56 90 ALA A N 1
ATOM 719 C CA . ALA A 1 90 ? -30.478 13.696 9.854 1.00 93.56 90 ALA A CA 1
ATOM 720 C C . ALA A 1 90 ? -31.525 13.721 10.983 1.00 93.56 90 ALA A C 1
ATOM 722 O O . ALA A 1 90 ? -31.829 12.688 11.580 1.00 93.56 90 ALA A O 1
ATOM 723 N N . TRP A 1 91 ? -32.122 14.880 11.283 1.00 95.50 91 TRP A N 1
ATOM 724 C CA . TRP A 1 91 ? -33.173 14.978 12.299 1.00 95.50 91 TRP A CA 1
ATOM 725 C C . TRP A 1 91 ? -34.406 14.164 11.914 1.00 95.50 91 TRP A C 1
ATOM 727 O O . TRP A 1 91 ? -34.946 13.434 12.745 1.00 95.50 91 TRP A O 1
ATOM 737 N N . GLN A 1 92 ? -34.860 14.296 10.665 1.00 94.81 92 GLN A N 1
ATOM 738 C CA . GLN A 1 92 ? -36.029 13.583 10.159 1.00 94.81 92 GLN A CA 1
ATOM 739 C C . GLN A 1 92 ? -35.807 12.069 10.111 1.00 94.81 92 GLN A C 1
ATOM 741 O O . GLN A 1 92 ? -36.748 11.329 10.389 1.00 94.81 92 GLN A O 1
ATOM 746 N N . GLU A 1 93 ? -34.594 11.622 9.782 1.00 92.75 93 GLU A N 1
ATOM 747 C CA . GLU A 1 93 ? -34.246 10.204 9.697 1.00 92.75 93 GLU A CA 1
ATOM 748 C C . GLU A 1 93 ? -34.106 9.548 11.076 1.00 92.75 93 GLU A C 1
ATOM 750 O O . GLU A 1 93 ? -34.673 8.481 11.309 1.00 92.75 93 GLU A O 1
ATOM 755 N N . TYR A 1 94 ? -33.392 10.187 12.007 1.00 93.06 94 TYR A N 1
ATOM 756 C CA . TYR A 1 94 ? -32.980 9.523 13.246 1.00 93.06 94 TYR A CA 1
ATOM 757 C C . TYR A 1 94 ? -33.777 9.957 14.485 1.00 93.06 94 TYR A C 1
ATOM 759 O O . TYR A 1 94 ? -34.147 9.114 15.303 1.00 93.06 94 TYR A O 1
ATOM 767 N N . VAL A 1 95 ? -34.053 11.256 14.658 1.00 93.81 95 VAL A N 1
ATOM 768 C CA . VAL A 1 95 ? -34.635 11.791 15.907 1.00 93.81 95 VAL A CA 1
ATOM 769 C C . VAL A 1 95 ? -36.153 11.907 15.838 1.00 93.81 95 VAL A C 1
ATOM 771 O O . VAL A 1 95 ? -36.841 11.414 16.732 1.00 93.81 95 VAL A O 1
ATOM 774 N N . ALA A 1 96 ? -36.696 12.521 14.784 1.00 92.81 96 ALA A N 1
ATOM 775 C CA . ALA A 1 96 ? -38.133 12.755 14.634 1.00 92.81 96 ALA A CA 1
ATOM 776 C C . ALA A 1 96 ? -38.998 11.486 14.801 1.00 92.81 96 ALA A C 1
ATOM 778 O O . ALA A 1 96 ? -40.039 11.591 15.460 1.00 92.81 96 ALA A O 1
ATOM 779 N N . PRO A 1 97 ? -38.594 10.294 14.301 1.00 90.81 97 PRO A N 1
ATOM 780 C CA . PRO A 1 97 ? -39.361 9.061 14.490 1.00 90.81 97 PRO A CA 1
ATOM 781 C C . PRO A 1 97 ? -39.444 8.601 15.952 1.00 90.81 97 PRO A C 1
ATOM 783 O O . PRO A 1 97 ? -40.399 7.921 16.315 1.00 90.81 97 PRO A O 1
ATOM 786 N N . LYS A 1 98 ? -38.478 8.989 16.795 1.00 88.75 98 LYS A N 1
ATOM 787 C CA . LYS A 1 98 ? -38.388 8.591 18.211 1.00 88.75 98 LYS A CA 1
ATOM 788 C C . LYS A 1 98 ? -39.033 9.583 19.181 1.00 88.75 98 LYS A C 1
ATOM 790 O O . LYS A 1 98 ? -39.116 9.313 20.378 1.00 88.75 98 LYS A O 1
ATOM 795 N N . LEU A 1 99 ? -39.485 10.744 18.703 1.00 88.94 99 LEU A N 1
ATOM 796 C CA . LEU A 1 99 ? -40.160 11.726 19.553 1.00 88.94 99 LEU A CA 1
ATOM 797 C C . LEU A 1 99 ? -41.585 11.256 19.876 1.00 88.94 99 LEU A C 1
ATOM 799 O O . LEU A 1 99 ? -42.441 11.194 18.991 1.00 88.94 99 LEU A O 1
ATOM 803 N N . ASN A 1 100 ? -41.867 10.989 21.148 1.00 85.88 100 ASN A N 1
ATOM 804 C CA . ASN A 1 100 ? -43.197 10.679 21.682 1.00 85.88 100 ASN A CA 1
ATOM 805 C C . ASN A 1 100 ? -43.745 11.823 22.553 1.00 85.88 100 ASN A C 1
ATOM 807 O O . ASN A 1 100 ? -42.998 12.709 22.960 1.00 85.88 100 ASN A O 1
ATOM 811 N N . GLY A 1 101 ? -45.052 11.820 22.824 1.00 86.62 101 GLY A N 1
ATOM 812 C CA . GLY A 1 101 ? -45.717 12.886 23.580 1.00 86.62 101 GLY A CA 1
ATOM 813 C C . GLY A 1 101 ? -45.855 14.205 22.806 1.00 86.62 101 GLY A C 1
ATOM 814 O O . GLY A 1 101 ? -45.863 14.235 21.570 1.00 86.62 101 GLY A O 1
ATOM 815 N N . ARG A 1 102 ? -45.996 15.314 23.538 1.00 90.50 102 ARG A N 1
ATOM 816 C CA . ARG A 1 102 ? -46.155 16.657 22.966 1.00 90.50 102 ARG A CA 1
ATOM 817 C C . ARG A 1 102 ? -44.795 17.175 22.504 1.00 90.50 102 ARG A C 1
ATOM 819 O O . ARG A 1 102 ? -43.827 17.136 23.253 1.00 90.50 102 ARG A O 1
ATOM 826 N N . THR A 1 103 ? -44.707 17.707 21.289 1.00 93.62 103 THR A N 1
ATOM 827 C CA . THR A 1 103 ? -43.486 18.352 20.777 1.00 93.62 103 THR A CA 1
ATOM 828 C C . THR A 1 103 ? -43.810 19.778 20.376 1.00 93.62 103 THR A C 1
ATOM 830 O O . THR A 1 103 ? -44.757 20.004 19.622 1.00 93.62 103 THR A O 1
ATOM 833 N N . ARG A 1 104 ? -43.043 20.746 20.874 1.00 95.50 104 ARG A N 1
ATOM 834 C CA . ARG A 1 104 ? -43.101 22.137 20.434 1.00 95.50 104 ARG A CA 1
ATOM 835 C C . ARG A 1 104 ? -41.739 22.528 19.881 1.00 95.50 104 ARG A C 1
ATOM 837 O O . ARG A 1 104 ? -40.721 22.395 20.556 1.00 95.50 104 ARG A O 1
ATOM 844 N N . MET A 1 105 ? -41.742 22.969 18.630 1.00 96.38 105 MET A N 1
ATOM 845 C CA . MET A 1 105 ? -40.527 23.343 17.921 1.00 96.38 105 MET A CA 1
ATOM 846 C C . MET A 1 105 ? -40.422 24.862 17.830 1.00 96.38 105 MET A C 1
ATOM 848 O O . MET A 1 105 ? -41.425 25.569 17.694 1.00 96.38 105 MET A O 1
ATOM 852 N N . TYR A 1 106 ? -39.193 25.343 17.871 1.00 96.50 106 TYR A N 1
ATOM 853 C CA . TYR A 1 106 ? -38.810 26.735 17.764 1.00 96.50 106 TYR A CA 1
ATOM 854 C C . TYR A 1 106 ? -37.600 26.835 16.839 1.00 96.50 106 TYR A C 1
ATOM 856 O O . TYR A 1 106 ? -36.703 25.989 16.882 1.00 96.50 106 TYR A O 1
ATOM 864 N N . ALA A 1 107 ? -37.596 27.869 16.009 1.00 94.44 107 ALA A N 1
ATOM 865 C CA . ALA A 1 107 ? -36.416 28.315 15.289 1.00 94.44 107 ALA A CA 1
ATOM 866 C C . ALA A 1 107 ? -35.999 29.657 15.874 1.00 94.44 107 ALA A C 1
ATOM 868 O O . ALA A 1 107 ? -36.869 30.485 16.158 1.00 94.44 107 ALA A O 1
ATOM 869 N N . PHE A 1 108 ? -34.705 29.881 16.044 1.00 93.25 108 PHE A N 1
ATOM 870 C CA . PHE A 1 108 ? -34.203 31.179 16.465 1.00 93.25 108 PHE A CA 1
ATOM 871 C C . PHE A 1 108 ? -33.170 31.713 15.480 1.00 93.25 108 PHE A C 1
ATOM 873 O O . PHE A 1 108 ? -32.432 30.961 14.846 1.00 93.25 108 PHE A O 1
ATOM 880 N N . ASP A 1 109 ? -33.210 33.023 15.305 1.00 90.75 109 ASP A N 1
ATOM 881 C CA . ASP A 1 109 ? -32.244 33.826 14.574 1.00 90.75 109 ASP A CA 1
ATOM 882 C C . ASP A 1 109 ? -32.056 35.141 15.358 1.00 90.75 109 ASP A C 1
ATOM 884 O O . ASP A 1 109 ? -31.693 35.080 16.527 1.00 90.75 109 ASP A O 1
ATOM 888 N N . TYR A 1 110 ? -32.347 36.317 14.797 1.00 88.25 110 TYR A N 1
ATOM 889 C CA . TYR A 1 110 ? -32.427 37.568 15.564 1.00 88.25 110 TYR A CA 1
ATOM 890 C C . TYR A 1 110 ? -33.649 37.623 16.501 1.00 88.25 110 TYR A C 1
ATOM 892 O O . TYR A 1 110 ? -33.772 38.548 17.299 1.00 88.25 110 TYR A O 1
ATOM 900 N N . GLN A 1 111 ? -34.581 36.675 16.365 1.00 88.81 111 GLN A N 1
ATOM 901 C CA . GLN A 1 111 ? -35.729 36.482 17.246 1.00 88.81 111 GLN A CA 1
ATOM 902 C C . GLN A 1 111 ? -36.080 34.993 17.365 1.00 88.81 111 GLN A C 1
ATOM 904 O O . GLN A 1 111 ? -35.750 34.182 16.499 1.00 88.81 111 GLN A O 1
ATOM 909 N N . VAL A 1 112 ? -36.828 34.624 18.406 1.00 92.44 112 VAL A N 1
ATOM 910 C CA . VAL A 1 112 ? -37.375 33.267 18.549 1.00 92.44 112 VAL A CA 1
ATOM 911 C C . VAL A 1 112 ? -38.740 33.179 17.873 1.00 92.44 112 VAL A C 1
ATOM 913 O O . VAL A 1 112 ? -39.676 33.899 18.222 1.00 92.44 112 VAL A O 1
ATOM 916 N N . ARG A 1 113 ? -38.886 32.253 16.923 1.00 94.50 113 ARG A N 1
ATOM 917 C CA . ARG A 1 113 ? -40.132 31.980 16.198 1.00 94.50 113 ARG A CA 1
ATOM 918 C C . ARG A 1 113 ? -40.678 30.613 16.588 1.00 94.50 113 ARG A C 1
ATOM 920 O O . ARG A 1 113 ? -40.003 29.593 16.450 1.00 94.50 113 ARG A O 1
ATOM 927 N N . SER A 1 114 ? -41.933 30.568 17.039 1.00 93.25 114 SER A N 1
ATOM 928 C CA . SER A 1 114 ? -42.607 29.289 17.272 1.00 93.25 114 SER A CA 1
ATOM 929 C C . SER A 1 114 ? -42.964 28.625 15.946 1.00 93.25 114 SER A C 1
ATOM 931 O O . SER A 1 114 ? -43.646 29.204 15.103 1.00 93.25 114 SER A O 1
ATOM 933 N N . LEU A 1 115 ? -42.539 27.376 15.789 1.00 92.12 115 LEU A N 1
ATOM 934 C CA . LEU A 1 115 ? -42.831 26.528 14.638 1.00 92.12 115 LEU A CA 1
ATOM 935 C C . LEU A 1 115 ? -44.088 25.664 14.851 1.00 92.12 115 LEU A C 1
ATOM 937 O O . LEU A 1 115 ? -44.382 24.800 14.022 1.00 92.12 115 LEU A O 1
ATOM 941 N N . GLY A 1 116 ? -44.811 25.873 15.956 1.00 88.44 116 GLY A N 1
ATOM 942 C CA . GLY A 1 116 ? -46.000 25.112 16.334 1.00 88.44 116 GLY A CA 1
ATOM 943 C C . GLY A 1 116 ? -45.706 23.724 16.916 1.00 88.44 116 GLY A C 1
ATOM 944 O O . GLY A 1 116 ? -44.573 23.379 17.265 1.00 88.44 116 GLY A O 1
ATOM 945 N N . CYS A 1 117 ? -46.765 22.920 17.048 1.00 88.69 117 CYS A N 1
ATOM 946 C CA . CYS A 1 117 ? -46.689 21.548 17.549 1.00 88.69 117 CYS A CA 1
ATOM 947 C C . CYS A 1 117 ? -46.480 20.552 16.400 1.00 88.69 117 CYS A C 1
ATOM 949 O O . CYS A 1 117 ? -47.435 19.973 15.887 1.00 88.69 117 CYS A O 1
ATOM 951 N N . ARG A 1 118 ? -45.223 20.371 15.985 1.00 91.50 118 ARG A N 1
ATOM 952 C CA . ARG A 1 118 ? -44.799 19.401 14.960 1.00 91.50 118 ARG A CA 1
ATOM 953 C C . ARG A 1 118 ? -43.517 18.679 15.382 1.00 91.50 118 ARG A C 1
ATOM 955 O O . ARG A 1 118 ? -42.936 19.028 16.403 1.00 91.50 118 ARG A O 1
ATOM 962 N N . LYS A 1 119 ? -43.103 17.666 14.609 1.00 91.31 119 LYS A N 1
ATOM 963 C CA . LYS A 1 119 ? -41.888 16.853 14.850 1.00 91.31 119 LYS A CA 1
ATOM 964 C C . LYS A 1 119 ? -40.802 17.007 13.773 1.00 91.31 119 LYS A C 1
ATOM 966 O O . LYS A 1 119 ? -39.673 16.566 13.975 1.00 91.31 119 LYS A O 1
ATOM 971 N N . HIS A 1 120 ? -41.137 17.625 12.638 1.00 93.75 120 HIS A N 1
ATOM 972 C CA . HIS A 1 120 ? -40.267 17.729 11.467 1.00 93.75 120 HIS A CA 1
ATOM 973 C C . HIS A 1 120 ? -39.918 19.186 11.155 1.00 93.75 120 HIS A C 1
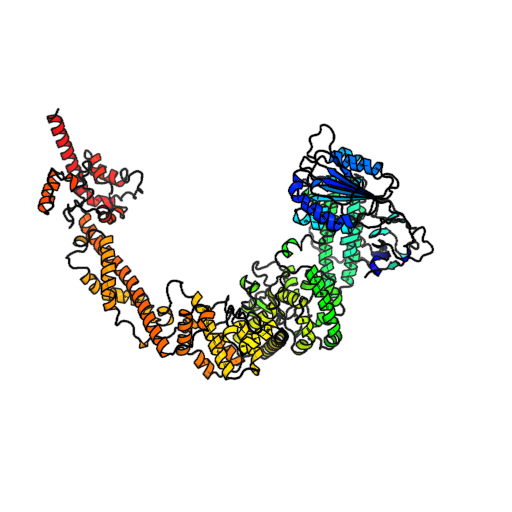ATOM 975 O O . HIS A 1 120 ? -40.804 20.045 11.119 1.00 93.75 120 HIS A O 1
ATOM 981 N N . PHE A 1 121 ? -38.642 19.432 10.858 1.00 94.31 121 PHE A N 1
ATOM 982 C CA . PHE A 1 121 ? -38.180 20.665 10.223 1.00 94.31 121 PHE A CA 1
ATOM 983 C C . PHE A 1 121 ? -38.468 20.656 8.720 1.00 94.31 121 PHE A C 1
ATOM 985 O O . PHE A 1 121 ? -38.619 19.600 8.106 1.00 94.31 121 PHE A O 1
ATOM 992 N N . THR A 1 122 ? -38.509 21.838 8.119 1.00 91.94 122 THR A N 1
ATOM 993 C CA . THR A 1 122 ? -38.621 22.067 6.679 1.00 91.94 122 THR A CA 1
ATOM 994 C C . THR A 1 122 ? -37.651 23.166 6.252 1.00 91.94 122 THR A C 1
ATOM 996 O O . THR A 1 122 ? -37.274 24.023 7.050 1.00 91.94 122 THR A O 1
ATOM 999 N N . ASN A 1 123 ? -37.298 23.215 4.966 1.00 89.75 123 ASN A N 1
ATOM 1000 C CA . ASN A 1 123 ? -36.441 24.288 4.441 1.00 89.75 123 ASN A CA 1
ATOM 1001 C C . ASN A 1 123 ? -37.035 25.696 4.646 1.00 89.75 123 ASN A C 1
ATOM 1003 O O . ASN A 1 123 ? -36.289 26.664 4.711 1.00 89.75 123 ASN A O 1
ATOM 1007 N N . LYS A 1 124 ? -38.364 25.819 4.789 1.00 90.31 124 LYS A N 1
ATOM 1008 C CA . LYS A 1 124 ? -39.048 27.101 5.042 1.00 90.31 124 LYS A CA 1
ATOM 1009 C C . LYS A 1 124 ? -38.818 27.652 6.451 1.00 90.31 124 LYS A C 1
ATOM 1011 O O . LYS A 1 124 ? -39.144 28.806 6.701 1.00 90.31 124 LYS A O 1
ATOM 1016 N N . ASP A 1 125 ? -38.293 26.831 7.356 1.00 91.62 125 ASP A N 1
ATOM 1017 C CA . ASP A 1 125 ? -38.067 27.217 8.749 1.00 91.62 125 ASP A CA 1
ATOM 1018 C C . ASP A 1 125 ? -36.765 28.009 8.925 1.00 91.62 125 ASP A C 1
ATOM 1020 O O . ASP A 1 125 ? -36.565 28.625 9.967 1.00 91.62 125 ASP A O 1
ATOM 1024 N N . TYR A 1 126 ? -35.911 28.038 7.896 1.00 92.94 126 TYR A N 1
ATOM 1025 C CA . TYR A 1 126 ? -34.669 28.801 7.884 1.00 92.94 126 TYR A CA 1
ATOM 1026 C C . TYR A 1 126 ? -34.924 30.319 7.942 1.00 92.94 126 TYR A C 1
ATOM 1028 O O . TYR A 1 126 ? -35.853 30.824 7.308 1.00 92.94 126 TYR A O 1
ATOM 1036 N N . GLY A 1 127 ? -34.127 31.041 8.735 1.00 85.56 127 GLY A N 1
ATOM 1037 C CA . GLY A 1 127 ? -34.249 32.483 8.968 1.00 85.56 127 GLY A CA 1
ATOM 1038 C C . GLY A 1 127 ? -33.194 33.304 8.230 1.00 85.56 127 GLY A C 1
ATOM 1039 O O . GLY A 1 127 ? -33.539 34.208 7.476 1.00 85.56 127 GLY A O 1
ATOM 1040 N N . GLY A 1 128 ? -31.918 32.953 8.399 1.00 84.81 128 GLY A N 1
ATOM 1041 C CA . GLY A 1 128 ? -30.773 33.569 7.725 1.00 84.81 128 GLY A CA 1
ATOM 1042 C C . GLY A 1 128 ? -30.223 34.847 8.361 1.00 84.81 128 GLY A C 1
ATOM 1043 O O . GLY A 1 128 ? -29.509 35.589 7.692 1.00 84.81 128 GLY A O 1
ATOM 1044 N N . TYR A 1 129 ? -30.537 35.124 9.630 1.00 86.12 129 TYR A N 1
ATOM 1045 C CA . TYR A 1 129 ? -30.157 36.369 10.321 1.00 86.12 129 TYR A CA 1
ATOM 1046 C C . TYR A 1 129 ? -29.144 36.135 11.465 1.00 86.12 129 TYR A C 1
ATOM 1048 O O . TYR A 1 129 ? -28.386 35.171 11.420 1.00 86.12 129 TYR A O 1
ATOM 1056 N N . ALA A 1 130 ? -29.063 37.040 12.450 1.00 86.69 130 ALA A N 1
ATOM 1057 C CA . ALA A 1 130 ? -28.186 36.921 13.627 1.00 86.69 130 ALA A CA 1
ATOM 1058 C C . ALA A 1 130 ? -28.583 35.740 14.548 1.00 86.69 130 ALA A C 1
ATOM 1060 O O . ALA A 1 130 ? -29.527 35.022 14.243 1.00 86.69 130 ALA A O 1
ATOM 1061 N N . THR A 1 131 ? -27.878 35.551 15.665 1.00 87.75 131 THR A N 1
ATOM 1062 C CA . THR A 1 131 ? -28.059 34.471 16.651 1.00 87.75 131 THR A CA 1
ATOM 1063 C C . THR A 1 131 ? -28.395 35.061 18.030 1.00 87.75 131 THR A C 1
ATOM 1065 O O . THR A 1 131 ? -27.514 35.464 18.797 1.00 87.75 131 THR A O 1
ATOM 1068 N N . ASP A 1 132 ? -29.681 35.099 18.378 1.00 90.12 132 ASP A N 1
ATOM 1069 C CA . ASP A 1 132 ? -30.204 35.526 19.680 1.00 90.12 132 ASP A CA 1
ATOM 1070 C C . ASP A 1 132 ? -30.388 34.328 20.625 1.00 90.12 132 ASP A C 1
ATOM 1072 O O . ASP A 1 132 ? -31.494 33.863 20.925 1.00 90.12 132 ASP A O 1
ATOM 1076 N N . LEU A 1 133 ? -29.253 33.799 21.089 1.00 89.00 133 LEU A N 1
ATOM 1077 C CA . LEU A 1 133 ? -29.234 32.691 22.041 1.00 89.00 133 LEU A CA 1
ATOM 1078 C C . LEU A 1 133 ? -29.904 33.049 23.381 1.00 89.00 133 LEU A C 1
ATOM 1080 O O . LEU A 1 133 ? -30.539 32.186 23.981 1.00 89.00 133 LEU A O 1
ATOM 1084 N N . THR A 1 134 ? -29.816 34.299 23.846 1.00 89.81 134 THR A N 1
ATOM 1085 C CA . THR A 1 134 ? -30.445 34.730 25.104 1.00 89.81 134 THR A CA 1
ATOM 1086 C C . THR A 1 134 ? -31.959 34.538 25.058 1.00 89.81 134 THR A C 1
ATOM 1088 O O . THR A 1 134 ? -32.518 33.886 25.943 1.00 89.81 134 THR A O 1
ATOM 1091 N N . ALA A 1 135 ? -32.627 35.023 24.006 1.00 89.56 135 ALA A N 1
ATOM 1092 C CA . ALA A 1 135 ? -34.072 34.852 23.856 1.00 89.56 135 ALA A CA 1
ATOM 1093 C C . ALA A 1 135 ? -34.473 33.373 23.704 1.00 89.56 135 ALA A C 1
ATOM 1095 O O . ALA A 1 135 ? -35.512 32.941 24.221 1.00 89.56 135 ALA A O 1
ATOM 1096 N N . ALA A 1 136 ? -33.645 32.572 23.024 1.00 92.44 136 ALA A N 1
ATOM 1097 C CA . ALA A 1 136 ? -33.857 31.131 22.894 1.00 92.44 136 ALA A CA 1
ATOM 1098 C C . ALA A 1 136 ? -33.828 30.431 24.265 1.00 92.44 136 ALA A C 1
ATOM 1100 O O . ALA A 1 136 ? -34.717 29.635 24.581 1.00 92.44 136 ALA A O 1
ATOM 1101 N N . LEU A 1 137 ? -32.852 30.771 25.109 1.00 92.75 137 LEU A N 1
ATOM 1102 C CA . LEU A 1 137 ? -32.712 30.238 26.464 1.00 92.75 137 LEU A CA 1
ATOM 1103 C C . LEU A 1 137 ? -33.840 30.704 27.394 1.00 92.75 137 LEU A C 1
ATOM 1105 O O . LEU A 1 137 ? -34.396 29.883 28.126 1.00 92.75 137 LEU A O 1
ATOM 1109 N N . GLU A 1 138 ? -34.239 31.975 27.324 1.00 93.12 138 GLU A N 1
ATOM 1110 C CA . GLU A 1 138 ? -35.402 32.492 28.057 1.00 93.12 138 GLU A CA 1
ATOM 1111 C C . GLU A 1 138 ? -36.680 31.731 27.669 1.00 93.12 138 GLU A C 1
ATOM 1113 O O . GLU A 1 138 ? -37.441 31.295 28.535 1.00 93.12 138 GLU A O 1
ATOM 1118 N N . THR A 1 139 ? -36.882 31.481 26.371 1.00 94.81 139 THR A N 1
ATOM 1119 C CA . THR A 1 139 ? -38.029 30.707 25.873 1.00 94.81 139 THR A CA 1
ATOM 1120 C C . THR A 1 139 ? -38.021 29.282 26.422 1.00 94.81 139 THR A C 1
ATOM 1122 O O . THR A 1 139 ? -39.051 28.809 26.901 1.00 94.81 139 THR A O 1
ATOM 1125 N N . ILE A 1 140 ? -36.869 28.602 26.410 1.00 95.38 140 ILE A N 1
ATOM 1126 C CA . ILE A 1 140 ? -36.731 27.257 26.989 1.00 95.38 140 ILE A CA 1
ATOM 1127 C C . ILE A 1 140 ? -37.089 27.275 28.476 1.00 95.38 140 ILE A C 1
ATOM 1129 O O . ILE A 1 140 ? -37.885 26.445 28.914 1.00 95.38 140 ILE A O 1
ATOM 1133 N N . ARG A 1 141 ? -36.543 28.224 29.247 1.00 94.88 141 ARG A N 1
ATOM 1134 C CA . ARG A 1 141 ? -36.810 28.350 30.687 1.00 94.88 141 ARG A CA 1
ATOM 1135 C C . ARG A 1 141 ? -38.306 28.521 30.959 1.00 94.88 141 ARG A C 1
ATOM 1137 O O . ARG A 1 141 ? -38.876 27.763 31.742 1.00 94.88 141 ARG A O 1
ATOM 1144 N N . LEU A 1 142 ? -38.954 29.456 30.265 1.00 94.25 142 LEU A N 1
ATOM 1145 C CA . LEU A 1 142 ? -40.385 29.726 30.423 1.00 94.25 142 LEU A CA 1
ATOM 1146 C C . LEU A 1 142 ? -41.257 28.526 30.031 1.00 94.25 142 LEU A C 1
ATOM 1148 O O . LEU A 1 142 ? -42.279 28.273 30.667 1.00 94.25 142 LEU A O 1
ATOM 1152 N N . GLU A 1 143 ? -40.884 27.783 28.992 1.00 94.75 143 GLU A N 1
ATOM 1153 C CA . GLU A 1 143 ? -41.614 26.589 28.555 1.00 94.75 143 GLU A CA 1
ATOM 1154 C C . GLU A 1 143 ? -41.457 25.424 29.534 1.00 94.75 143 GLU A C 1
ATOM 1156 O O . GLU A 1 143 ? -42.432 24.732 29.825 1.00 94.75 143 GLU A O 1
ATOM 1161 N N . VAL A 1 144 ? -40.261 25.247 30.100 1.00 93.81 144 VAL A N 1
ATOM 1162 C CA . VAL A 1 144 ? -40.010 24.273 31.169 1.00 93.81 144 VAL A CA 1
ATOM 1163 C C . VAL A 1 144 ? -40.846 24.597 32.410 1.00 93.81 144 VAL A C 1
ATOM 1165 O O . VAL A 1 144 ? -41.485 23.703 32.974 1.00 93.81 144 VAL A O 1
ATOM 1168 N N . GLU A 1 145 ? -40.878 25.865 32.826 1.00 92.25 145 GLU A N 1
ATOM 1169 C CA . GLU A 1 145 ? -41.656 26.330 33.981 1.00 92.25 145 GLU A CA 1
ATOM 1170 C C . GLU A 1 145 ? -43.161 26.100 33.772 1.00 92.25 145 GLU A C 1
ATOM 1172 O O . GLU A 1 145 ? -43.820 25.534 34.645 1.00 92.25 145 GLU A O 1
ATOM 1177 N N . LYS A 1 146 ? -43.690 26.454 32.591 1.00 92.06 146 LYS A N 1
ATOM 1178 C CA . LYS A 1 146 ? -45.121 26.341 32.242 1.00 92.06 146 LYS A CA 1
ATOM 1179 C C . LYS A 1 146 ? -45.598 24.918 31.934 1.00 92.06 146 LYS A C 1
ATOM 1181 O O . LYS A 1 146 ? -46.806 24.688 31.929 1.00 92.06 146 LYS A O 1
ATOM 1186 N N . SER A 1 147 ? -44.688 23.993 31.629 1.00 90.19 147 SER A N 1
ATOM 1187 C CA . SER A 1 147 ? -45.010 22.596 31.304 1.00 90.19 147 SER A CA 1
ATOM 1188 C C . SER A 1 147 ? -45.815 21.933 32.426 1.00 90.19 147 SER A C 1
ATOM 1190 O O . SER A 1 147 ? -45.498 22.123 33.601 1.00 90.19 147 SER A O 1
ATOM 1192 N N . LEU A 1 148 ? -46.818 21.126 32.083 1.00 88.06 148 LEU A N 1
ATOM 1193 C CA . LEU A 1 148 ? -47.553 20.304 33.059 1.00 88.06 148 LEU A CA 1
ATOM 1194 C C . LEU A 1 148 ? -46.991 18.880 33.120 1.00 88.06 148 LEU A C 1
ATOM 1196 O O . LEU A 1 148 ? -47.204 18.161 34.089 1.00 88.06 148 LEU A O 1
ATOM 1200 N N . GLU A 1 149 ? -46.261 18.490 32.081 1.00 88.56 149 GLU A N 1
ATOM 1201 C CA . GLU A 1 149 ? -45.654 17.187 31.906 1.00 88.56 149 GLU A CA 1
ATOM 1202 C C . GLU A 1 149 ? -44.486 16.993 32.885 1.00 88.56 149 GLU A C 1
ATOM 1204 O O . GLU A 1 149 ? -43.628 17.872 33.035 1.00 88.56 149 GLU A O 1
ATOM 1209 N N . ALA A 1 150 ? -44.449 15.826 33.535 1.00 84.81 150 ALA A N 1
ATOM 1210 C CA . ALA A 1 150 ? -43.404 15.461 34.491 1.00 84.81 150 ALA A CA 1
ATOM 1211 C C . ALA A 1 150 ? -42.051 15.187 33.813 1.00 84.81 150 ALA A C 1
ATOM 1213 O O . ALA A 1 150 ? -41.003 15.430 34.408 1.00 84.81 150 ALA A O 1
ATOM 1214 N N . ASN A 1 151 ? -42.066 14.718 32.560 1.00 88.00 151 ASN A N 1
ATOM 1215 C CA . ASN A 1 151 ? -40.864 14.407 31.792 1.00 88.00 151 ASN A CA 1
ATOM 1216 C C . ASN A 1 151 ? -40.685 15.407 30.649 1.00 88.00 151 ASN A C 1
ATOM 1218 O O . ASN A 1 151 ? -41.524 15.492 29.751 1.00 88.00 151 ASN A O 1
ATOM 1222 N N . ILE A 1 152 ? -39.568 16.131 30.645 1.00 91.81 152 ILE A N 1
ATOM 1223 C CA . ILE A 1 152 ? -39.258 17.144 29.636 1.00 91.81 152 ILE A CA 1
ATOM 1224 C C . ILE A 1 152 ? -37.959 16.781 28.914 1.00 91.81 152 ILE A C 1
ATOM 1226 O O . ILE A 1 152 ? -36.962 16.414 29.533 1.00 91.81 152 ILE A O 1
ATOM 1230 N N . ARG A 1 153 ? -37.943 16.910 27.588 1.00 93.00 153 ARG A N 1
ATOM 1231 C CA . ARG A 1 153 ? -36.733 16.806 26.765 1.00 93.00 153 ARG A CA 1
ATOM 1232 C C . ARG A 1 153 ? -36.485 18.126 26.063 1.00 93.00 153 ARG A C 1
ATOM 1234 O O . ARG A 1 153 ? -37.353 18.619 25.353 1.00 93.00 153 ARG A O 1
ATOM 1241 N N . VAL A 1 154 ? -35.300 18.680 26.245 1.00 94.50 154 VAL A N 1
ATOM 1242 C CA . VAL A 1 154 ? -34.862 19.923 25.619 1.00 94.50 154 VAL A CA 1
ATOM 1243 C C . VAL A 1 154 ? -33.790 19.584 24.594 1.00 94.50 154 VAL A C 1
ATOM 1245 O O . VAL A 1 154 ? -32.752 19.027 24.946 1.00 94.50 154 VAL A O 1
ATOM 1248 N N . PHE A 1 155 ? -34.042 19.924 23.336 1.00 94.69 155 PHE A N 1
ATOM 1249 C CA . PHE A 1 155 ? -33.098 19.793 22.233 1.00 94.69 155 PHE A CA 1
ATOM 1250 C C . PHE A 1 155 ? -32.647 21.183 21.804 1.00 94.69 155 PHE A C 1
ATOM 1252 O O . PHE A 1 155 ? -33.488 22.026 21.497 1.00 94.69 155 PHE A O 1
ATOM 1259 N N . ILE A 1 156 ? -31.338 21.417 21.774 1.00 93.88 156 ILE A N 1
ATOM 1260 C CA . ILE A 1 156 ? -30.739 22.677 21.326 1.00 93.88 156 ILE A CA 1
ATOM 1261 C C . ILE A 1 156 ? -29.764 22.352 20.195 1.00 93.88 156 ILE A C 1
ATOM 1263 O O . ILE A 1 156 ? -28.864 21.535 20.379 1.00 93.88 156 ILE A O 1
ATOM 1267 N N . ILE A 1 157 ? -29.945 22.967 19.030 1.00 94.19 157 ILE A N 1
ATOM 1268 C CA . ILE A 1 157 ? -29.060 22.810 17.866 1.00 94.19 157 ILE A CA 1
ATOM 1269 C C . ILE A 1 157 ? -28.548 24.194 17.492 1.00 94.19 157 ILE A C 1
ATOM 1271 O O . ILE A 1 157 ? -29.367 25.070 17.240 1.00 94.19 157 ILE A O 1
ATOM 1275 N N . THR A 1 158 ? -27.232 24.404 17.474 1.00 91.94 158 THR A N 1
ATOM 1276 C CA . THR A 1 158 ? -26.648 25.733 17.222 1.00 91.94 158 THR A CA 1
ATOM 1277 C C . THR A 1 158 ? -25.225 25.633 16.680 1.00 91.94 158 THR A C 1
ATOM 1279 O O . THR A 1 158 ? -24.500 24.698 17.033 1.00 91.94 158 THR A O 1
ATOM 1282 N N . ASP A 1 159 ? -24.813 26.573 15.824 1.00 86.94 159 ASP A N 1
ATOM 1283 C CA . ASP A 1 159 ? -23.466 26.586 15.230 1.00 86.94 159 ASP A CA 1
ATOM 1284 C C . ASP A 1 159 ? -22.573 27.762 15.647 1.00 86.94 159 ASP A C 1
ATOM 1286 O O . ASP A 1 159 ? -21.367 27.741 15.390 1.00 86.94 159 ASP A O 1
ATOM 1290 N N . GLY A 1 160 ? -23.139 28.749 16.341 1.00 78.31 160 GLY A N 1
ATOM 1291 C CA . GLY A 1 160 ? -22.412 29.914 16.831 1.00 78.31 160 GLY A CA 1
ATOM 1292 C C . GLY A 1 160 ? -22.859 30.379 18.216 1.00 78.31 160 GLY A C 1
ATOM 1293 O O . GLY A 1 160 ? -23.822 29.869 18.796 1.00 78.31 160 GLY A O 1
ATOM 1294 N N . GLY A 1 161 ? -22.108 31.337 18.762 1.00 74.75 161 GLY A N 1
ATOM 1295 C CA . GLY A 1 161 ? -22.449 32.052 19.991 1.00 74.75 161 GLY A CA 1
ATOM 1296 C C . GLY A 1 161 ? -23.423 33.210 19.771 1.00 74.75 161 GLY A C 1
ATOM 1297 O O . GLY A 1 161 ? -23.799 33.532 18.646 1.00 74.75 161 GLY A O 1
ATOM 1298 N N . HIS A 1 162 ? -23.831 33.850 20.868 1.00 79.31 162 HIS A N 1
ATOM 1299 C CA . HIS A 1 162 ? -24.693 35.029 20.821 1.00 79.31 162 HIS A CA 1
ATOM 1300 C C . HIS A 1 162 ? -23.987 36.175 20.086 1.00 79.31 162 HIS A C 1
ATOM 1302 O O . HIS A 1 162 ? -22.902 36.594 20.480 1.00 79.31 162 HIS A O 1
ATOM 1308 N N . ASN A 1 163 ? -24.587 36.671 19.005 1.00 74.88 163 ASN A N 1
ATOM 1309 C CA . ASN A 1 163 ? -24.033 37.776 18.212 1.00 74.88 163 ASN A CA 1
ATOM 1310 C C . ASN A 1 163 ? -25.075 38.872 17.919 1.00 74.88 163 ASN A C 1
ATOM 1312 O O . ASN A 1 163 ? -24.826 39.779 17.120 1.00 74.88 163 ASN A O 1
ATOM 1316 N N . TYR A 1 164 ? -26.242 38.800 18.570 1.00 73.44 164 TYR A N 1
ATOM 1317 C CA . TYR A 1 164 ? -27.294 39.796 18.436 1.00 73.44 164 TYR A CA 1
ATOM 1318 C C . TYR A 1 164 ? -27.089 40.938 19.435 1.00 73.44 164 TYR A C 1
ATOM 1320 O O . TYR A 1 164 ? -27.174 40.763 20.646 1.00 73.44 164 TYR A O 1
ATOM 1328 N N . ASN A 1 165 ? -26.822 42.134 18.914 1.00 62.12 165 ASN A N 1
ATOM 1329 C CA . ASN A 1 165 ? -26.496 43.308 19.716 1.00 62.12 165 ASN A CA 1
ATOM 1330 C C . ASN A 1 165 ? -27.783 43.954 20.270 1.00 62.12 165 ASN A C 1
ATOM 1332 O O . ASN A 1 165 ? -28.250 44.974 19.760 1.00 62.12 165 ASN A O 1
ATOM 1336 N N . SER A 1 166 ? -28.400 43.329 21.277 1.00 51.88 166 SER A N 1
ATOM 1337 C CA . SER A 1 166 ? -29.527 43.912 22.012 1.00 51.88 166 SER A CA 1
ATOM 1338 C C . SER A 1 166 ? -29.063 44.407 23.380 1.00 51.88 166 SER A C 1
ATOM 1340 O O . SER A 1 166 ? -28.361 43.721 24.112 1.00 51.88 166 SER A O 1
ATOM 1342 N N . ASN A 1 167 ? -29.433 45.638 23.716 1.00 54.66 167 ASN A N 1
ATOM 1343 C CA . ASN A 1 167 ? -28.813 46.440 24.767 1.00 54.66 167 ASN A CA 1
ATOM 1344 C C . ASN A 1 167 ? -28.806 45.886 26.215 1.00 54.66 167 ASN A C 1
ATOM 1346 O O . ASN A 1 167 ? -28.325 46.636 27.053 1.00 54.66 167 ASN A O 1
ATOM 1350 N N . TYR A 1 168 ? -29.292 44.686 26.591 1.00 54.41 168 TYR A N 1
ATOM 1351 C CA . TYR A 1 168 ? -29.427 44.377 28.038 1.00 54.41 168 TYR A CA 1
ATOM 1352 C C . TYR A 1 168 ? -29.307 42.935 28.585 1.00 54.41 168 TYR A C 1
ATOM 1354 O O . TYR A 1 168 ? -29.383 42.817 29.809 1.00 54.41 168 TYR A O 1
ATOM 1362 N N . LYS A 1 169 ? -29.081 41.847 27.827 1.00 67.94 169 LYS A N 1
ATOM 1363 C CA . LYS A 1 169 ? -28.931 40.512 28.466 1.00 67.94 169 LYS A CA 1
ATOM 1364 C C . LYS A 1 169 ? -28.001 39.541 27.730 1.00 67.94 169 LYS A C 1
ATOM 1366 O O . LYS A 1 169 ? -28.319 39.059 26.649 1.00 67.94 169 LYS A O 1
ATOM 1371 N N . GLU A 1 170 ? -26.906 39.189 28.396 1.00 82.62 170 GLU A N 1
ATOM 1372 C CA . GLU A 1 170 ? -26.004 38.100 27.998 1.00 82.62 170 GLU A CA 1
ATOM 1373 C C . GLU A 1 170 ? -26.632 36.718 28.295 1.00 82.62 170 GLU A C 1
ATOM 1375 O O . GLU A 1 170 ? -27.339 36.594 29.308 1.00 82.62 170 GLU A O 1
ATOM 1380 N N . PRO A 1 171 ? -26.367 35.665 27.492 1.00 86.25 171 PRO A N 1
ATOM 1381 C CA . PRO A 1 171 ? -26.914 34.316 27.696 1.00 86.25 171 PRO A CA 1
ATOM 1382 C C . PRO A 1 171 ? -26.708 33.771 29.116 1.00 86.25 171 PRO A C 1
ATOM 1384 O O . PRO A 1 171 ? -27.593 33.123 29.678 1.00 86.25 171 PRO A O 1
ATOM 1387 N N . GLU A 1 172 ? -25.569 34.080 29.740 1.00 85.31 172 GLU A N 1
ATOM 1388 C CA . GLU A 1 172 ? -25.207 33.677 31.101 1.00 85.31 172 GLU A CA 1
ATOM 1389 C C . GLU A 1 172 ? -26.260 34.102 32.133 1.00 85.31 172 GLU A C 1
ATOM 1391 O O . GLU A 1 172 ? -26.502 33.382 33.106 1.00 85.31 172 GLU A O 1
ATOM 1396 N N . THR A 1 173 ? -26.911 35.250 31.920 1.00 86.75 173 THR A N 1
ATOM 1397 C CA . THR A 1 173 ? -27.938 35.769 32.834 1.00 86.75 173 THR A CA 1
ATOM 1398 C C . THR A 1 173 ? -29.183 34.883 32.868 1.00 86.75 173 THR A C 1
ATOM 1400 O O . THR A 1 173 ? -29.759 34.690 33.941 1.00 86.75 173 THR A O 1
ATOM 1403 N N . GLU A 1 174 ? -29.568 34.289 31.737 1.00 89.56 174 GLU A N 1
ATOM 1404 C CA . GLU A 1 174 ? -30.684 33.342 31.659 1.00 89.56 174 GLU A CA 1
ATOM 1405 C C . GLU A 1 174 ? -30.248 31.936 32.098 1.00 89.56 174 GLU A C 1
ATOM 1407 O O . GLU A 1 174 ? -30.983 31.269 32.827 1.00 89.56 174 GLU A O 1
ATOM 1412 N N . ILE A 1 175 ? -29.020 31.507 31.774 1.00 88.69 175 ILE A N 1
ATOM 1413 C CA . ILE A 1 175 ? -28.477 30.206 32.216 1.00 88.69 175 ILE A CA 1
ATOM 1414 C C . ILE A 1 175 ? -28.461 30.096 33.749 1.00 88.69 175 ILE A C 1
ATOM 1416 O O . ILE A 1 175 ? -28.801 29.050 34.302 1.00 88.69 175 ILE A O 1
ATOM 1420 N N . ILE A 1 176 ? -28.107 31.170 34.465 1.00 86.94 176 ILE A N 1
ATOM 1421 C CA . ILE A 1 176 ? -28.104 31.191 35.940 1.00 86.94 176 ILE A CA 1
ATOM 1422 C C . ILE A 1 176 ? -29.511 30.979 36.526 1.00 86.94 176 ILE A C 1
ATOM 1424 O O . ILE A 1 176 ? -29.640 30.419 37.621 1.00 86.94 176 ILE A O 1
ATOM 1428 N N . GLN A 1 177 ? -30.552 31.410 35.811 1.00 88.69 177 GLN A N 1
ATOM 1429 C CA . GLN A 1 177 ? -31.948 31.287 36.234 1.00 88.69 177 GLN A CA 1
ATOM 1430 C C . GLN A 1 177 ? -32.538 29.904 35.935 1.00 88.69 177 GLN A C 1
ATOM 1432 O O . GLN A 1 177 ? -33.516 29.515 36.570 1.00 88.69 177 GLN A O 1
ATOM 1437 N N . MET A 1 178 ? -31.948 29.138 35.013 1.00 91.12 178 MET A N 1
ATOM 1438 C CA . MET A 1 178 ? -32.413 27.791 34.689 1.00 91.12 178 MET A CA 1
ATOM 1439 C C . MET A 1 178 ? -32.258 26.847 35.883 1.00 91.12 178 MET A C 1
ATOM 1441 O O . MET A 1 178 ? -31.159 26.647 36.404 1.00 91.12 178 MET A O 1
ATOM 1445 N N . LYS A 1 179 ? -33.369 26.240 36.305 1.00 89.69 179 LYS A N 1
ATOM 1446 C CA . LYS A 1 179 ? -33.410 25.171 37.305 1.00 89.69 179 LYS A CA 1
ATOM 1447 C C . LYS A 1 179 ? -34.528 24.190 36.944 1.00 89.69 179 LYS A C 1
ATOM 1449 O O . LYS A 1 179 ? -35.558 24.639 36.438 1.00 89.69 179 LYS A O 1
ATOM 1454 N N . PRO A 1 180 ? -34.365 22.881 37.196 1.00 88.44 180 PRO A N 1
ATOM 1455 C CA . PRO A 1 180 ? -35.463 21.938 37.060 1.00 88.44 180 PRO A CA 1
ATOM 1456 C C . PRO A 1 180 ? -36.545 22.291 38.090 1.00 88.44 180 PRO A C 1
ATOM 1458 O O . PRO A 1 180 ? -36.207 22.436 39.267 1.00 88.44 180 PRO A O 1
ATOM 1461 N N . PRO A 1 181 ? -37.818 22.452 37.691 1.00 89.44 181 PRO A N 1
ATOM 1462 C CA . PRO A 1 181 ? -38.902 22.624 38.649 1.00 89.44 181 PRO A CA 1
ATOM 1463 C C . PRO A 1 181 ? -39.094 21.364 39.501 1.00 89.44 181 PRO A C 1
ATOM 1465 O O . PRO A 1 181 ? -38.824 20.251 39.040 1.00 89.44 181 PRO A O 1
ATOM 1468 N N . ASP A 1 182 ? -39.601 21.536 40.721 1.00 85.38 182 ASP A N 1
ATOM 1469 C CA . ASP A 1 182 ? -39.832 20.426 41.646 1.00 85.38 182 ASP A CA 1
ATOM 1470 C C . ASP A 1 182 ? -40.738 19.354 41.022 1.00 85.38 182 ASP A C 1
ATOM 1472 O O . ASP A 1 182 ? -41.757 19.652 40.394 1.00 85.38 182 ASP A O 1
ATOM 1476 N N . GLY A 1 183 ? -40.342 18.089 41.175 1.00 81.94 183 GLY A N 1
ATOM 1477 C CA . GLY A 1 183 ? -41.070 16.942 40.630 1.00 81.94 183 GLY A CA 1
ATOM 1478 C C . GLY A 1 183 ? -40.924 16.721 39.118 1.00 81.94 183 GLY A C 1
ATOM 1479 O O . GLY A 1 183 ? -41.535 15.787 38.604 1.00 81.94 183 GLY A O 1
ATOM 1480 N N . LYS A 1 184 ? -40.123 17.526 38.400 1.00 86.69 184 LYS A N 1
ATOM 1481 C CA . LYS A 1 184 ? -39.878 17.347 36.958 1.00 86.69 184 LYS A CA 1
ATOM 1482 C C . LYS A 1 184 ? -38.514 16.726 36.661 1.00 86.69 184 LYS A C 1
ATOM 1484 O O . LYS A 1 184 ? -37.505 17.069 37.279 1.00 86.69 184 LYS A O 1
ATOM 1489 N N . VAL A 1 185 ? -38.476 15.865 35.647 1.00 87.00 185 VAL A N 1
ATOM 1490 C CA . VAL A 1 185 ? -37.264 15.233 35.106 1.00 87.00 185 VAL A CA 1
ATOM 1491 C C . VAL A 1 185 ? -36.970 15.812 33.726 1.00 87.00 185 VAL A C 1
ATOM 1493 O O . VAL A 1 185 ? -37.818 15.779 32.837 1.00 87.00 185 VAL A O 1
ATOM 1496 N N . ILE A 1 186 ? -35.764 16.348 33.534 1.00 90.00 186 ILE A N 1
ATOM 1497 C CA . ILE A 1 186 ? -35.373 17.097 32.339 1.00 90.00 186 ILE A CA 1
ATOM 1498 C C . ILE A 1 186 ? -34.119 16.503 31.689 1.00 90.00 186 ILE A C 1
ATOM 1500 O O . ILE A 1 186 ? -33.010 16.526 32.236 1.00 90.00 186 ILE A O 1
ATOM 1504 N N . GLY A 1 187 ? -34.286 16.013 30.460 1.00 89.94 187 GLY A N 1
ATOM 1505 C CA . GLY A 1 187 ? -33.216 15.591 29.558 1.00 89.94 187 GLY A CA 1
ATOM 1506 C C . GLY A 1 187 ? -32.766 16.750 28.670 1.00 89.94 187 GLY A C 1
ATOM 1507 O O . GLY A 1 187 ? -33.600 17.324 27.980 1.00 89.94 187 GLY A O 1
ATOM 1508 N N . VAL A 1 188 ? -31.476 17.100 28.660 1.00 91.44 188 VAL A N 1
ATOM 1509 C CA . VAL A 1 188 ? -30.940 18.182 27.812 1.00 91.44 188 VAL A CA 1
ATOM 1510 C C . VAL A 1 188 ? -29.976 17.592 26.789 1.00 91.44 188 VAL A C 1
ATOM 1512 O O . VAL A 1 188 ? -28.944 17.030 27.161 1.00 91.44 188 VAL A O 1
ATOM 1515 N N . TYR A 1 189 ? -30.301 17.751 25.510 1.00 91.12 189 TYR A N 1
ATOM 1516 C CA . TYR A 1 189 ? -29.509 17.308 24.368 1.00 91.12 189 TYR A CA 1
ATOM 1517 C C . TYR A 1 189 ? -29.078 18.535 23.571 1.00 91.12 189 TYR A C 1
ATOM 1519 O O . TYR A 1 189 ? -29.906 19.194 22.945 1.00 91.12 189 TYR A O 1
ATOM 1527 N N . LEU A 1 190 ? -27.787 18.855 23.611 1.00 90.44 190 LEU A N 1
ATOM 1528 C CA . LEU A 1 190 ? -27.245 20.010 22.907 1.00 90.44 190 LEU A CA 1
ATOM 1529 C C . LEU A 1 190 ? -26.246 19.563 21.845 1.00 90.44 190 LEU A C 1
ATOM 1531 O O . LEU A 1 190 ? -25.224 18.957 22.171 1.00 90.44 190 LEU A O 1
ATOM 1535 N N . LEU A 1 191 ? -26.550 19.898 20.592 1.00 91.69 191 LEU A N 1
ATOM 1536 C CA . LEU A 1 191 ? -25.682 19.712 19.440 1.00 91.69 191 LEU A CA 1
ATOM 1537 C C . LEU A 1 191 ? -25.029 21.043 19.057 1.00 91.69 191 LEU A C 1
ATOM 1539 O O . LEU A 1 191 ? -25.689 21.930 18.517 1.00 91.69 191 LEU A O 1
ATOM 1543 N N . GLY A 1 192 ? -23.726 21.146 19.308 1.00 90.94 192 GLY A N 1
ATOM 1544 C CA . GLY A 1 192 ? -22.885 22.203 18.757 1.00 90.94 192 GLY A CA 1
ATOM 1545 C C . GLY A 1 192 ? -22.371 21.818 17.370 1.00 90.94 192 GLY A C 1
ATOM 1546 O O . GLY A 1 192 ? -21.915 20.686 17.175 1.00 90.94 192 GLY A O 1
ATOM 1547 N N . ILE A 1 193 ? -22.411 22.743 16.415 1.00 89.88 193 ILE A N 1
ATOM 1548 C CA . ILE A 1 193 ? -21.921 22.534 15.046 1.00 89.88 193 ILE A CA 1
ATOM 1549 C C . ILE A 1 193 ? -20.800 23.536 14.742 1.00 89.88 193 ILE A C 1
ATOM 1551 O O . ILE A 1 193 ? -20.920 24.720 15.013 1.00 89.88 193 ILE A O 1
ATOM 1555 N N . GLY A 1 194 ? -19.696 23.076 14.160 1.00 83.31 194 GLY A N 1
ATOM 1556 C CA . GLY A 1 194 ? -18.565 23.932 13.806 1.00 83.31 194 GLY A CA 1
ATOM 1557 C C . GLY A 1 194 ? -17.702 24.366 14.998 1.00 83.31 194 GLY A C 1
ATOM 1558 O O . GLY A 1 194 ? -17.866 23.911 16.129 1.00 83.31 194 GLY A O 1
ATOM 1559 N N . LEU A 1 195 ? -16.709 25.212 14.717 1.00 80.00 195 LEU A N 1
ATOM 1560 C CA . LEU A 1 195 ? -15.671 25.614 15.679 1.00 80.00 195 LEU A CA 1
ATOM 1561 C C . LEU A 1 195 ? -16.034 26.845 16.518 1.00 80.00 195 LEU A C 1
ATOM 1563 O O . LEU A 1 195 ? -15.344 27.121 17.491 1.00 80.00 195 LEU A O 1
ATOM 1567 N N . GLU A 1 196 ? -17.081 27.572 16.133 1.00 76.69 196 GLU A N 1
ATOM 1568 C CA . GLU A 1 196 ? -17.507 28.830 16.768 1.00 76.69 196 GLU A CA 1
ATOM 1569 C C . GLU A 1 196 ? -18.581 28.612 17.845 1.00 76.69 196 GLU A C 1
ATOM 1571 O O . GLU A 1 196 ? -19.081 29.563 18.445 1.00 76.69 196 GLU A O 1
ATOM 1576 N N . PHE A 1 197 ? -18.939 27.352 18.099 1.00 81.00 197 PHE A N 1
ATOM 1577 C CA . PHE A 1 197 ? -19.896 26.982 19.126 1.00 81.00 197 PHE A CA 1
ATOM 1578 C C . PHE A 1 197 ? -19.319 27.216 20.542 1.00 81.00 197 PHE A C 1
ATOM 1580 O O . PHE A 1 197 ? -18.308 26.590 20.878 1.00 81.00 197 PHE A O 1
ATOM 1587 N N . PRO A 1 198 ? -19.979 28.017 21.408 1.00 77.25 198 PRO A N 1
ATOM 1588 C CA . PRO A 1 198 ? -19.515 28.297 22.767 1.00 77.25 198 PRO A CA 1
ATOM 1589 C C . PRO A 1 198 ? -19.709 27.093 23.691 1.00 77.25 198 PRO A C 1
ATOM 1591 O O . PRO A 1 198 ? -20.749 26.891 24.326 1.00 77.25 198 PRO A O 1
ATOM 1594 N N . VAL A 1 199 ? -18.664 26.277 23.802 1.00 80.50 199 VAL A N 1
ATOM 1595 C CA . VAL A 1 199 ? -18.674 25.004 24.543 1.00 80.50 199 VAL A CA 1
ATOM 1596 C C . VAL A 1 199 ? -19.046 25.193 26.014 1.00 80.50 199 VAL A C 1
ATOM 1598 O O . VAL A 1 199 ? -19.705 24.330 26.598 1.00 80.50 199 VAL A O 1
ATOM 1601 N N . ASN A 1 200 ? -18.669 26.327 26.612 1.00 80.12 200 ASN A N 1
ATOM 1602 C CA . A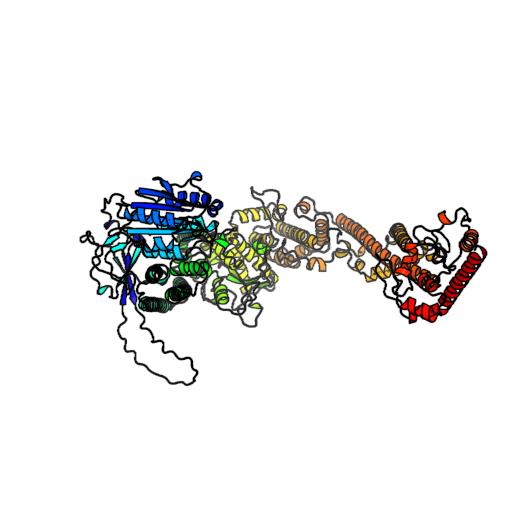SN A 1 200 ? -19.004 26.648 27.999 1.00 80.12 200 ASN A CA 1
ATOM 1603 C C . ASN A 1 200 ? -20.523 26.690 28.236 1.00 80.12 200 ASN A C 1
ATOM 1605 O O . ASN A 1 200 ? -20.988 26.143 29.236 1.00 80.12 200 ASN A O 1
ATOM 1609 N N . TYR A 1 201 ? -21.308 27.209 27.285 1.00 82.44 201 TYR A N 1
ATOM 1610 C CA . TYR A 1 201 ? -22.767 27.246 27.407 1.00 82.44 201 TYR A CA 1
ATOM 1611 C C . TYR A 1 201 ? -23.380 25.851 27.425 1.00 82.44 201 TYR A C 1
ATOM 1613 O O . TYR A 1 201 ? -24.287 25.608 28.216 1.00 82.44 201 TYR A O 1
ATOM 1621 N N . SER A 1 202 ? -22.847 24.900 26.648 1.00 82.94 202 SER A N 1
ATOM 1622 C CA . SER A 1 202 ? -23.313 23.505 26.707 1.00 82.94 202 SER A CA 1
ATOM 1623 C C . SER A 1 202 ? -23.214 22.935 28.114 1.00 82.94 202 SER A C 1
ATOM 1625 O O . SER A 1 202 ? -24.155 22.328 28.630 1.00 82.94 202 SER A O 1
ATOM 1627 N N . ILE A 1 203 ? -22.060 23.149 28.744 1.00 79.75 203 ILE A N 1
ATOM 1628 C CA . ILE A 1 203 ? -21.784 22.627 30.074 1.00 79.75 203 ILE A CA 1
ATOM 1629 C C . ILE A 1 203 ? -22.665 23.329 31.098 1.00 79.75 203 ILE A C 1
ATOM 1631 O O . ILE A 1 203 ? -23.223 22.656 31.960 1.00 79.75 203 ILE A O 1
ATOM 1635 N N . ASP A 1 204 ? -22.802 24.650 31.014 1.00 85.56 204 ASP A N 1
ATOM 1636 C CA . ASP A 1 204 ? -23.521 25.433 32.013 1.00 85.56 204 ASP A CA 1
ATOM 1637 C C . ASP A 1 204 ? -25.036 25.210 31.925 1.00 85.56 204 ASP A C 1
ATOM 1639 O O . ASP A 1 204 ? -25.662 24.957 32.954 1.00 85.56 204 ASP A O 1
ATOM 1643 N N . ILE A 1 205 ? -25.618 25.182 30.718 1.00 87.44 205 ILE A N 1
ATOM 1644 C CA . ILE A 1 205 ? -27.040 24.856 30.501 1.00 87.44 205 ILE A CA 1
ATOM 1645 C C . ILE A 1 205 ? -27.337 23.464 31.049 1.00 87.44 205 ILE A C 1
ATOM 1647 O O . ILE A 1 205 ? -28.265 23.285 31.838 1.00 87.44 205 ILE A O 1
ATOM 1651 N N . ARG A 1 206 ? -26.526 22.468 30.675 1.00 87.12 206 ARG A N 1
ATOM 1652 C CA . ARG A 1 206 ? -26.723 21.098 31.148 1.00 87.12 206 ARG A CA 1
ATOM 1653 C C . ARG A 1 206 ? -26.539 21.008 32.657 1.00 87.12 206 ARG A C 1
ATOM 1655 O O . ARG A 1 206 ? -27.388 20.447 33.336 1.00 87.12 206 ARG A O 1
ATOM 1662 N N . SER A 1 207 ? -25.487 21.616 33.197 1.00 86.06 207 SER A N 1
ATOM 1663 C CA . SER A 1 207 ? -25.262 21.654 34.640 1.00 86.06 207 SER A CA 1
ATOM 1664 C C . SER A 1 207 ? -26.430 22.321 35.352 1.00 86.06 207 SER A C 1
ATOM 1666 O O . SER A 1 207 ? -26.751 21.921 36.451 1.00 86.06 207 SER A O 1
ATOM 1668 N N . ARG A 1 208 ? -27.114 23.308 34.787 1.00 88.88 208 ARG A N 1
ATOM 1669 C CA . ARG A 1 208 ? -28.211 23.996 35.482 1.00 88.88 208 ARG A CA 1
ATOM 1670 C C . ARG A 1 208 ? -29.554 23.289 35.348 1.00 88.88 208 ARG A C 1
ATOM 1672 O O . ARG A 1 208 ? -30.270 23.192 36.337 1.00 88.88 208 ARG A O 1
ATOM 1679 N N . LEU A 1 209 ? -29.872 22.787 34.159 1.00 90.06 209 LEU A N 1
ATOM 1680 C CA . LEU A 1 209 ? -31.215 22.334 33.803 1.00 90.06 209 LEU A CA 1
ATOM 1681 C C . LEU A 1 209 ? -31.367 20.808 33.746 1.00 90.06 209 LEU A C 1
ATOM 1683 O O . LEU A 1 209 ? -32.472 20.307 33.915 1.00 90.06 209 LEU A O 1
ATOM 1687 N N . HIS A 1 210 ? -30.294 20.054 33.505 1.00 89.44 210 HIS A N 1
ATOM 1688 C CA . HIS A 1 210 ? -30.375 18.600 33.377 1.00 89.44 210 HIS A CA 1
ATOM 1689 C C . HIS A 1 210 ? -30.375 17.912 34.747 1.00 89.44 210 HIS A C 1
ATOM 1691 O O . HIS A 1 210 ? -29.451 18.089 35.545 1.00 89.44 210 HIS A O 1
ATOM 1697 N N . ASN A 1 211 ? -31.391 17.088 34.995 1.00 86.19 211 ASN A N 1
ATOM 1698 C CA 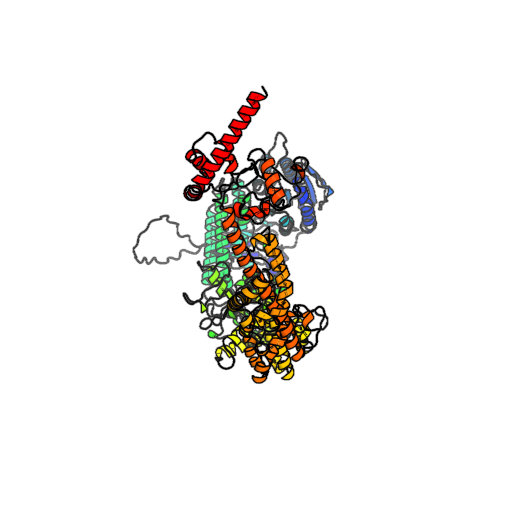. ASN A 1 211 ? -31.483 16.195 36.157 1.00 86.19 211 ASN A CA 1
ATOM 1699 C C . ASN A 1 211 ? -31.968 14.781 35.780 1.00 86.19 211 ASN A C 1
ATOM 1701 O O . ASN A 1 211 ? -32.391 14.025 36.649 1.00 86.19 211 ASN A O 1
ATOM 1705 N N . TRP A 1 212 ? -31.927 14.438 34.487 1.00 84.31 212 TRP A N 1
ATOM 1706 C CA . TRP A 1 212 ? -32.143 13.074 34.007 1.00 84.31 212 TRP A CA 1
ATOM 1707 C C . TRP A 1 212 ? -30.812 12.292 34.036 1.00 84.31 212 TRP A C 1
ATOM 1709 O O . TRP A 1 212 ? -30.068 12.379 35.006 1.00 84.31 212 TRP A O 1
ATOM 1719 N N . LYS A 1 213 ? -30.525 11.484 33.010 1.00 81.00 213 LYS A N 1
ATOM 1720 C CA . LYS A 1 213 ? -29.601 10.357 33.106 1.00 81.00 213 LYS A CA 1
ATOM 1721 C C . LYS A 1 213 ? -28.162 10.863 33.116 1.00 81.00 213 LYS A C 1
ATOM 1723 O O . LYS A 1 213 ? -27.708 11.502 32.164 1.00 81.00 213 LYS A O 1
ATOM 1728 N N . ALA A 1 214 ? -27.426 10.531 34.167 1.00 78.31 214 ALA A N 1
ATOM 1729 C CA . ALA A 1 214 ? -26.070 10.993 34.426 1.00 78.31 214 ALA A CA 1
ATOM 1730 C C . ALA A 1 214 ? -25.060 10.568 33.345 1.00 78.31 214 ALA A C 1
ATOM 1732 O O . ALA A 1 214 ? -24.062 11.261 33.126 1.00 78.31 214 ALA A O 1
ATOM 1733 N N . ASN A 1 215 ? -25.315 9.452 32.655 1.00 74.06 215 ASN A N 1
ATOM 1734 C CA . ASN A 1 215 ? -24.435 8.920 31.614 1.00 74.06 215 ASN A CA 1
ATOM 1735 C C . ASN A 1 215 ? -24.591 9.612 30.241 1.00 74.06 215 ASN A C 1
ATOM 1737 O O . ASN A 1 215 ? -23.801 9.324 29.343 1.00 74.06 215 ASN A O 1
ATOM 1741 N N . VAL A 1 216 ? -25.581 10.497 30.058 1.00 77.00 216 VAL A N 1
ATOM 1742 C CA . VAL A 1 216 ? -25.741 11.224 28.793 1.00 77.00 216 VAL A CA 1
ATOM 1743 C C . VAL A 1 216 ? -24.556 12.199 28.645 1.00 77.00 216 VAL A C 1
ATOM 1745 O O . VAL A 1 216 ? -24.208 12.888 29.616 1.00 77.00 216 VAL A O 1
ATOM 1748 N N . PRO A 1 217 ? -23.916 12.279 27.462 1.00 71.75 217 PRO A N 1
ATOM 1749 C CA . PRO A 1 217 ? -22.814 13.200 27.196 1.00 71.75 217 PRO A CA 1
ATOM 1750 C C . PRO A 1 217 ? -23.095 14.649 27.595 1.00 71.75 217 PRO A C 1
ATOM 1752 O O . PRO A 1 217 ? -24.206 15.152 27.423 1.00 71.75 217 PRO A O 1
ATOM 1755 N N . THR A 1 218 ? -22.066 15.360 28.069 1.00 72.38 218 THR A N 1
ATOM 1756 C CA . THR A 1 218 ? -22.188 16.795 28.383 1.00 72.38 218 THR A CA 1
ATOM 1757 C C . THR A 1 218 ? -22.168 17.705 27.156 1.00 72.38 218 THR A C 1
ATOM 1759 O O . THR A 1 218 ? -22.537 18.878 27.254 1.00 72.38 218 THR A O 1
ATOM 1762 N N . LEU A 1 219 ? -21.762 17.161 26.008 1.00 79.38 219 LEU A N 1
ATOM 1763 C CA . LEU A 1 219 ? -21.638 17.854 24.734 1.00 79.38 219 LEU A CA 1
ATOM 1764 C C . LEU A 1 219 ? -21.796 16.852 23.579 1.00 79.38 219 LEU A C 1
ATOM 1766 O O . LEU A 1 219 ? -21.067 15.859 23.533 1.00 79.38 219 LEU A O 1
ATOM 1770 N N . PHE A 1 220 ? -22.671 17.151 22.615 1.00 85.94 220 PHE A N 1
ATOM 1771 C CA . PHE A 1 220 ? -22.625 16.560 21.274 1.00 85.94 220 PHE A CA 1
ATOM 1772 C C . PHE A 1 220 ? -22.019 17.600 20.333 1.00 85.94 220 PHE A C 1
ATOM 1774 O O . PHE A 1 220 ? -22.476 18.742 20.302 1.00 85.94 220 PHE A O 1
ATOM 1781 N N . TRP A 1 221 ? -20.957 17.246 19.605 1.00 86.19 221 TRP A N 1
ATOM 1782 C CA . TRP A 1 221 ? -20.201 18.229 18.823 1.00 86.19 221 TRP A CA 1
ATOM 1783 C C . TRP A 1 221 ? -19.818 17.705 17.446 1.00 86.19 221 TRP A C 1
ATOM 1785 O O . TRP A 1 221 ? -19.010 16.775 17.326 1.00 86.19 221 TRP A O 1
ATOM 1795 N N . ALA A 1 222 ? -20.386 18.335 16.419 1.00 86.38 222 ALA A N 1
ATOM 1796 C CA . ALA A 1 222 ? -20.048 18.125 15.021 1.00 86.38 222 ALA A CA 1
ATOM 1797 C C . ALA A 1 222 ? -18.990 19.157 14.611 1.00 86.38 222 ALA A C 1
ATOM 1799 O O . ALA A 1 222 ? -19.313 20.309 14.329 1.00 86.38 222 ALA A O 1
ATOM 1800 N N . LYS A 1 223 ? -17.710 18.761 14.618 1.00 82.62 223 LYS A N 1
ATOM 1801 C CA . LYS A 1 223 ? -16.587 19.675 14.334 1.00 82.62 223 LYS A CA 1
ATOM 1802 C C . LYS A 1 223 ? -16.589 20.128 12.871 1.00 82.62 223 LYS A C 1
ATOM 1804 O O . LYS A 1 223 ? -16.208 21.255 12.570 1.00 82.62 223 LYS A O 1
ATOM 1809 N N . GLU A 1 224 ? -17.024 19.238 11.985 1.00 82.25 224 GLU A N 1
ATOM 1810 C CA . GLU A 1 224 ? -17.187 19.466 10.552 1.00 82.25 224 GLU A CA 1
ATOM 1811 C C . GLU A 1 224 ? -18.609 19.096 10.113 1.00 82.25 224 GLU A C 1
ATOM 1813 O O . GLU A 1 224 ? -19.284 18.307 10.775 1.00 82.25 224 GLU A O 1
ATOM 1818 N N . ASP A 1 225 ? -19.048 19.622 8.968 1.00 82.44 225 ASP A N 1
ATOM 1819 C CA . ASP A 1 225 ? -20.405 19.405 8.451 1.00 82.44 225 ASP A CA 1
ATOM 1820 C C . ASP A 1 225 ? -20.717 17.910 8.216 1.00 82.44 225 ASP A C 1
ATOM 1822 O O . ASP A 1 225 ? -21.854 17.477 8.395 1.00 82.44 225 ASP A O 1
ATOM 1826 N N . SER A 1 226 ? -19.702 17.096 7.892 1.00 79.06 226 SER A N 1
ATOM 1827 C CA . SER A 1 226 ? -19.834 15.636 7.748 1.00 79.06 226 SER A CA 1
ATOM 1828 C C . SER A 1 226 ? -20.227 14.923 9.040 1.00 79.06 226 SER A C 1
ATOM 1830 O O . SER A 1 226 ? -20.788 13.835 8.991 1.00 79.06 226 SER A O 1
ATOM 1832 N N . ASP A 1 227 ? -19.912 15.512 10.194 1.00 80.75 227 ASP A N 1
ATOM 1833 C CA . ASP A 1 227 ? -20.106 14.875 11.495 1.00 80.75 227 ASP A CA 1
ATOM 1834 C C . ASP A 1 227 ? -21.536 15.099 12.030 1.00 80.75 227 ASP A C 1
ATOM 1836 O O . ASP A 1 227 ? -21.924 14.478 13.021 1.00 80.75 227 ASP A O 1
ATOM 1840 N N . ILE A 1 228 ? -22.322 15.986 11.400 1.00 86.12 228 ILE A N 1
ATOM 1841 C CA . ILE A 1 228 ? -23.672 16.376 11.846 1.00 86.12 228 ILE A CA 1
ATOM 1842 C C . ILE A 1 228 ? -24.596 15.157 11.916 1.00 86.12 228 ILE A C 1
ATOM 1844 O O . ILE A 1 228 ? -25.256 14.942 12.933 1.00 86.12 228 ILE A O 1
ATOM 1848 N N . GLU A 1 229 ? -24.612 14.341 10.861 1.00 86.62 229 GLU A N 1
ATOM 1849 C CA . GLU A 1 229 ? -25.460 13.150 10.789 1.00 86.62 229 GLU A CA 1
ATOM 1850 C C . GLU A 1 229 ? -25.109 12.146 11.893 1.00 86.62 229 GLU A C 1
ATOM 1852 O O . GLU A 1 229 ? -25.983 11.702 12.638 1.00 86.62 229 GLU A O 1
ATOM 1857 N N . ASP A 1 230 ? -23.817 11.850 12.061 1.00 80.88 230 ASP A N 1
ATOM 1858 C CA . ASP A 1 230 ? -23.341 10.912 13.074 1.00 80.88 230 ASP A CA 1
ATOM 1859 C C . ASP A 1 230 ? -23.682 11.382 14.496 1.00 80.88 230 ASP A C 1
ATOM 1861 O O . ASP A 1 230 ? -24.091 10.568 15.325 1.00 80.88 230 ASP A O 1
ATOM 1865 N N . GLN A 1 231 ? -23.540 12.679 14.801 1.00 86.31 231 GLN A N 1
ATOM 1866 C CA . GLN A 1 231 ? -23.898 13.206 16.122 1.00 86.31 231 GLN A CA 1
ATOM 1867 C C . GLN A 1 231 ? -25.411 13.163 16.374 1.00 86.31 231 GLN A C 1
ATOM 1869 O O . GLN A 1 231 ? -25.826 12.800 17.474 1.00 86.31 231 GLN A O 1
ATOM 1874 N N . ILE A 1 232 ? -26.240 13.468 15.371 1.00 89.75 232 ILE A N 1
ATOM 1875 C CA . ILE A 1 232 ? -27.703 13.359 15.486 1.00 89.75 232 ILE A CA 1
ATOM 1876 C C . ILE A 1 232 ? -28.132 11.895 15.656 1.00 89.75 232 ILE A C 1
ATOM 1878 O O . ILE A 1 232 ? -29.008 11.606 16.476 1.00 89.75 232 ILE A O 1
ATOM 1882 N N . ARG A 1 233 ? -27.474 10.953 14.967 1.00 85.56 233 ARG A N 1
ATOM 1883 C CA . ARG A 1 233 ? -27.700 9.517 15.175 1.00 85.56 233 ARG A CA 1
ATOM 1884 C C . ARG A 1 233 ? -27.376 9.105 16.611 1.00 85.56 233 ARG A C 1
ATOM 1886 O O . ARG A 1 233 ? -28.204 8.446 17.232 1.00 85.56 233 ARG A O 1
ATOM 1893 N N . ILE A 1 234 ? -26.246 9.548 17.169 1.00 83.25 234 ILE A N 1
ATOM 1894 C CA . ILE A 1 234 ? -25.887 9.272 18.573 1.00 83.25 234 ILE A CA 1
ATOM 1895 C C . ILE A 1 234 ? -26.935 9.862 19.530 1.00 83.25 234 ILE A C 1
ATOM 1897 O O . ILE A 1 234 ? -27.369 9.171 20.445 1.00 83.25 234 ILE A O 1
ATOM 1901 N N . ILE A 1 235 ? -27.401 11.097 19.304 1.00 87.19 235 ILE A N 1
ATOM 1902 C CA . ILE A 1 235 ? -28.492 11.680 20.106 1.00 87.19 235 ILE A CA 1
ATOM 1903 C C . ILE A 1 235 ? -29.729 10.779 20.049 1.00 87.19 235 ILE A C 1
ATOM 1905 O O . ILE A 1 235 ? -30.333 10.511 21.083 1.00 87.19 235 ILE A O 1
ATOM 1909 N N . SER A 1 236 ? -30.084 10.263 18.869 1.00 87.00 236 SER A N 1
ATOM 1910 C CA . SER A 1 236 ? -31.238 9.374 18.718 1.00 87.00 236 SER A CA 1
ATOM 1911 C C . SER A 1 236 ? -31.110 8.063 19.499 1.00 87.00 236 SER A C 1
ATOM 1913 O O . SER A 1 236 ? -32.125 7.495 19.896 1.00 87.00 236 SER A O 1
ATOM 1915 N N . GLU A 1 237 ? -29.895 7.551 19.706 1.00 82.88 237 GLU A N 1
ATOM 1916 C CA . GLU A 1 237 ? -29.641 6.339 20.497 1.00 82.88 237 GLU A CA 1
ATOM 1917 C C . GLU A 1 237 ? -29.870 6.585 21.997 1.00 82.88 237 GLU A C 1
ATOM 1919 O O . GLU A 1 237 ? -30.301 5.677 22.702 1.00 82.88 237 GLU A O 1
ATOM 1924 N N . GLU A 1 238 ? -29.676 7.822 22.462 1.00 81.69 238 GLU A N 1
ATOM 1925 C CA . GLU A 1 238 ? -29.918 8.244 23.849 1.00 81.69 238 GLU A CA 1
ATOM 1926 C C . GLU A 1 238 ? -31.385 8.636 24.126 1.00 81.69 238 GLU A C 1
ATOM 1928 O O . GLU A 1 238 ? -31.766 8.872 25.278 1.00 81.69 238 GLU A O 1
ATOM 1933 N N . ILE A 1 239 ? -32.230 8.734 23.091 1.00 82.50 239 ILE A N 1
ATOM 1934 C CA . ILE A 1 239 ? -33.670 8.975 23.253 1.00 82.50 239 ILE A CA 1
ATOM 1935 C C . ILE A 1 239 ? -34.347 7.646 23.592 1.00 82.50 239 ILE A C 1
ATOM 1937 O O . ILE A 1 239 ? -34.581 6.803 22.727 1.00 82.50 239 ILE A O 1
ATOM 1941 N N . VAL A 1 240 ? -34.702 7.480 24.864 1.00 71.75 240 VAL A N 1
ATOM 1942 C CA . VAL A 1 240 ? -35.515 6.353 25.338 1.00 71.75 240 VAL A CA 1
ATOM 1943 C C . VAL A 1 240 ? -36.984 6.662 25.075 1.00 71.75 240 VAL A C 1
ATOM 1945 O O . VAL A 1 240 ? -37.449 7.715 25.492 1.00 71.75 240 VAL A O 1
ATOM 1948 N N . GLU A 1 241 ? -37.744 5.764 24.442 1.00 65.75 241 GLU A N 1
ATOM 1949 C CA . GLU A 1 241 ? -39.170 6.002 24.157 1.00 65.75 241 GLU A CA 1
ATOM 1950 C C . GLU A 1 241 ? -39.959 6.325 25.435 1.00 65.75 241 GLU A C 1
ATOM 1952 O O . GLU A 1 241 ? -40.694 7.307 25.473 1.00 65.75 241 GLU A O 1
ATOM 1957 N N . LYS A 1 242 ? -39.730 5.592 26.531 1.00 68.31 242 LYS A N 1
ATOM 1958 C CA . LYS A 1 242 ? -40.395 5.826 27.822 1.00 68.31 242 LYS A CA 1
ATOM 1959 C C . LYS A 1 242 ? -39.374 6.164 28.919 1.00 68.31 242 LYS A C 1
ATOM 1961 O O . LYS A 1 242 ? -38.654 5.260 29.349 1.00 68.31 242 LYS A O 1
ATOM 1966 N N . PRO A 1 243 ? -39.286 7.435 29.373 1.00 69.19 243 PRO A N 1
ATOM 1967 C CA . PRO A 1 243 ? -38.511 7.780 30.564 1.00 69.19 243 PRO A CA 1
ATOM 1968 C C . PRO A 1 243 ? -39.009 6.915 31.717 1.00 69.19 243 PRO A C 1
ATOM 1970 O O . PRO A 1 243 ? -40.174 7.024 32.085 1.00 69.19 243 PRO A O 1
ATOM 1973 N N . THR A 1 244 ? -38.165 6.034 32.245 1.00 73.00 244 THR A N 1
ATOM 1974 C CA . THR A 1 244 ? -38.561 5.159 33.350 1.00 73.00 244 THR A CA 1
ATOM 1975 C C . THR A 1 244 ? -37.603 5.365 34.505 1.00 73.00 244 THR A C 1
ATOM 1977 O O . THR A 1 244 ? -36.403 5.112 34.377 1.00 73.00 244 THR A O 1
ATOM 1980 N N . THR A 1 245 ? -38.157 5.831 35.621 1.00 76.56 245 THR A N 1
ATOM 1981 C CA . THR A 1 245 ? -37.437 5.995 36.882 1.00 76.56 245 THR A CA 1
ATOM 1982 C C . THR A 1 245 ? -37.825 4.846 37.797 1.00 76.56 245 THR A C 1
ATOM 1984 O O . THR A 1 245 ? -39.008 4.583 37.991 1.00 76.56 245 THR A O 1
ATOM 1987 N N . LEU A 1 246 ? -36.838 4.166 38.361 1.00 80.81 246 LEU A N 1
ATOM 1988 C CA . LEU A 1 246 ? -37.031 3.105 39.337 1.00 80.81 246 LEU A CA 1
ATOM 1989 C C . LEU A 1 246 ? -36.731 3.657 40.725 1.00 80.81 246 LEU A C 1
ATOM 1991 O O . LEU A 1 246 ? -35.710 4.318 40.914 1.00 80.81 246 LEU A O 1
ATOM 1995 N N . LYS A 1 247 ? -37.603 3.374 41.693 1.00 85.62 247 LYS A N 1
ATOM 1996 C CA . LYS A 1 247 ? -37.342 3.651 43.105 1.00 85.62 247 LYS A CA 1
ATOM 1997 C C . LYS A 1 247 ? -36.867 2.369 43.780 1.00 85.62 247 LYS A C 1
ATOM 1999 O O . LYS A 1 247 ? -37.593 1.377 43.793 1.00 85.62 247 LYS A O 1
ATOM 2004 N N . LEU A 1 248 ? -35.641 2.379 44.286 1.00 84.62 248 LEU A N 1
ATOM 2005 C CA . LEU A 1 248 ? -35.039 1.256 44.995 1.00 84.62 248 LEU A CA 1
ATOM 2006 C C . LEU A 1 248 ? -35.303 1.368 46.498 1.00 84.62 248 LEU A C 1
ATOM 2008 O O . LEU A 1 248 ? -35.282 2.462 47.061 1.00 84.62 248 LEU A O 1
ATOM 2012 N N . ASN A 1 249 ? -35.486 0.222 47.151 1.00 83.88 249 ASN A N 1
ATOM 2013 C CA . ASN A 1 249 ? -35.615 0.122 48.608 1.00 83.88 249 ASN A CA 1
ATOM 2014 C C . ASN A 1 249 ? -34.310 0.436 49.371 1.00 83.88 249 ASN A C 1
ATOM 2016 O O . ASN A 1 249 ? -34.345 0.660 50.580 1.00 83.88 249 ASN A O 1
ATOM 2020 N N . VAL A 1 250 ? -33.163 0.455 48.682 1.00 84.44 250 VAL A N 1
ATOM 2021 C CA . VAL A 1 250 ? -31.849 0.791 49.245 1.00 84.44 250 VAL A CA 1
ATOM 2022 C C . VAL A 1 250 ? -31.293 2.028 48.551 1.00 84.44 250 VAL A C 1
ATOM 2024 O O . VAL A 1 250 ? -31.209 2.080 47.325 1.00 84.44 250 VAL A O 1
ATOM 2027 N N . GLU A 1 251 ? -30.870 3.015 49.339 1.00 89.25 251 GLU A N 1
ATOM 2028 C CA . GLU A 1 251 ? -30.245 4.226 48.810 1.00 89.25 251 GLU A CA 1
ATOM 2029 C C . GLU A 1 251 ? -28.764 3.996 48.477 1.00 89.25 251 GLU A C 1
ATOM 2031 O O . GLU A 1 251 ? -27.993 3.511 49.312 1.00 89.25 251 GLU A O 1
ATOM 2036 N N . GLY A 1 252 ? -28.355 4.391 47.270 1.00 89.50 252 GLY A N 1
ATOM 2037 C CA . GLY A 1 252 ? -26.983 4.264 46.772 1.00 89.50 252 GLY A CA 1
ATOM 2038 C C . GLY A 1 252 ? -26.401 5.592 46.296 1.00 89.50 252 GLY A C 1
ATOM 2039 O O . GLY A 1 252 ? -27.070 6.622 46.302 1.00 89.50 252 GLY A O 1
ATOM 2040 N N . TYR A 1 253 ? -25.144 5.577 45.859 1.00 90.81 253 TYR A N 1
ATOM 2041 C CA . TYR A 1 253 ? -24.463 6.761 45.337 1.00 90.81 253 TYR A CA 1
ATOM 2042 C C . TYR A 1 253 ? -24.369 6.710 43.809 1.00 90.81 253 TYR A C 1
ATOM 2044 O O . TYR A 1 253 ? -23.782 5.779 43.261 1.00 90.81 253 TYR A O 1
ATOM 2052 N N . ILE A 1 254 ? -24.856 7.740 43.107 1.00 88.19 254 ILE A N 1
ATOM 2053 C CA . ILE A 1 254 ? -24.578 7.911 41.662 1.00 88.19 254 ILE A CA 1
ATOM 2054 C C . ILE A 1 254 ? -23.084 8.165 41.435 1.00 88.19 254 ILE A C 1
ATOM 2056 O O . ILE A 1 254 ? -22.501 7.670 40.467 1.00 88.19 254 ILE A O 1
ATOM 2060 N N . VAL A 1 255 ? -22.473 8.928 42.349 1.00 89.31 255 VAL A N 1
ATOM 2061 C CA . VAL A 1 255 ? -21.028 9.129 42.476 1.00 89.31 255 VAL A CA 1
ATOM 2062 C C . VAL A 1 255 ? -20.660 9.081 43.961 1.00 89.31 255 VAL A C 1
ATOM 2064 O O . VAL A 1 255 ? -21.331 9.744 44.758 1.00 89.31 255 VAL A O 1
ATOM 2067 N N . PRO A 1 256 ? -19.614 8.332 44.348 1.00 88.38 256 PRO A N 1
ATOM 2068 C CA . PRO A 1 256 ? -19.105 8.312 45.716 1.00 88.38 256 PRO A CA 1
ATOM 2069 C C . PRO A 1 256 ? -18.898 9.725 46.290 1.00 88.38 256 PRO A C 1
ATOM 2071 O O . PRO A 1 256 ? -18.364 10.603 45.620 1.00 88.38 256 PRO A O 1
ATOM 2074 N N . GLY A 1 257 ? -19.310 9.954 47.539 1.00 84.25 257 GLY A N 1
ATOM 2075 C CA . GLY A 1 257 ? -19.109 11.236 48.232 1.00 84.25 257 GLY A CA 1
ATOM 2076 C C . GLY A 1 257 ? -20.128 12.342 47.918 1.00 84.25 257 GLY A C 1
ATOM 2077 O O . GLY A 1 257 ? -20.004 13.429 48.476 1.00 84.25 257 GLY A O 1
ATOM 2078 N N . LEU A 1 258 ? -21.128 12.086 47.066 1.00 87.31 258 LEU A N 1
ATOM 2079 C CA . LEU A 1 258 ? -22.325 12.932 46.926 1.00 87.31 258 LEU A CA 1
ATOM 2080 C C . LEU A 1 258 ? -23.493 12.395 47.769 1.00 87.31 258 LEU A C 1
ATOM 2082 O O . LEU A 1 258 ? -23.352 11.378 48.442 1.00 87.31 258 LEU A O 1
ATOM 2086 N N . ASP A 1 259 ? -24.644 13.067 47.736 1.00 86.31 259 ASP A N 1
ATOM 2087 C CA . ASP A 1 259 ? -25.851 12.607 48.429 1.00 86.31 259 ASP A CA 1
ATOM 2088 C C . ASP A 1 259 ? -26.361 11.275 47.860 1.00 86.31 259 ASP A C 1
ATOM 2090 O O . ASP A 1 259 ? -26.223 10.983 46.665 1.00 86.31 259 ASP A O 1
ATOM 2094 N N . LYS A 1 260 ? -26.952 10.454 48.735 1.00 88.62 260 LYS A N 1
ATOM 2095 C CA . LYS A 1 260 ? -27.550 9.181 48.332 1.00 88.62 260 LYS A CA 1
ATOM 2096 C C . LYS A 1 260 ? -28.846 9.412 47.560 1.00 88.62 260 LYS A C 1
ATOM 2098 O O . LYS A 1 260 ? -29.580 10.360 47.828 1.00 88.62 260 LYS A O 1
ATOM 2103 N N . VAL A 1 261 ? -29.141 8.508 46.632 1.00 87.00 261 VAL A N 1
ATOM 2104 C CA . VAL A 1 261 ? -30.376 8.513 45.847 1.00 87.00 261 VAL A CA 1
ATOM 2105 C C . VAL A 1 261 ? -31.085 7.168 45.952 1.00 87.00 261 VAL A C 1
ATOM 2107 O O . VAL A 1 261 ? -30.452 6.111 45.968 1.00 87.00 261 VAL A O 1
ATOM 2110 N N . SER A 1 262 ? -32.413 7.219 45.995 1.00 82.75 262 SER A N 1
ATOM 2111 C CA . SER A 1 262 ? -33.305 6.060 45.860 1.00 82.75 262 SER A CA 1
ATOM 2112 C C . SER A 1 262 ? -33.937 5.969 44.470 1.00 82.75 262 SER A C 1
ATOM 2114 O O . SER A 1 262 ? -34.363 4.893 44.065 1.00 82.75 262 SER A O 1
ATOM 2116 N N . PHE A 1 263 ? -33.973 7.073 43.717 1.00 83.81 263 PHE A N 1
ATOM 2117 C CA . PHE A 1 263 ? -34.504 7.128 42.357 1.00 83.81 263 PHE A CA 1
ATOM 2118 C C . PHE A 1 263 ? -33.377 7.020 41.332 1.00 83.81 263 PHE A C 1
ATOM 2120 O O . PHE A 1 263 ? -32.418 7.790 41.387 1.00 83.81 263 PHE A O 1
ATOM 2127 N N . ILE A 1 264 ? -33.508 6.092 40.386 1.00 85.12 264 ILE A N 1
ATOM 2128 C CA . ILE A 1 264 ? -32.500 5.836 39.357 1.00 85.12 264 ILE A CA 1
ATOM 2129 C C . ILE A 1 264 ? -33.117 5.569 37.984 1.00 85.12 264 ILE A C 1
ATOM 2131 O O . ILE A 1 264 ? -34.222 5.041 37.872 1.00 85.12 264 ILE A O 1
ATOM 2135 N N . GLN A 1 265 ? -32.397 5.924 36.924 1.00 84.94 265 GLN A N 1
ATOM 2136 C CA . GLN A 1 265 ? -32.817 5.747 35.539 1.00 84.94 265 GLN A CA 1
ATOM 2137 C C . GLN A 1 265 ? -32.253 4.455 34.935 1.00 84.94 265 GLN A C 1
ATOM 2139 O O . GLN A 1 265 ? -31.191 3.958 35.320 1.00 84.94 265 GLN A O 1
ATOM 2144 N N . LEU A 1 266 ? -32.941 3.926 33.921 1.00 81.75 266 LEU A N 1
ATOM 2145 C CA . LEU A 1 266 ? -32.477 2.754 33.172 1.00 81.75 266 LEU A CA 1
ATOM 2146 C C . LEU A 1 266 ? -31.081 2.974 32.568 1.00 81.75 266 LEU A C 1
ATOM 2148 O O . LEU A 1 266 ? -30.837 3.964 31.877 1.00 81.75 266 LEU A O 1
ATOM 2152 N N . GLY A 1 267 ? -30.170 2.022 32.783 1.00 81.50 267 GLY A N 1
ATOM 2153 C CA . GLY A 1 267 ? -28.791 2.044 32.291 1.00 81.50 267 GLY A CA 1
ATOM 2154 C C . GLY A 1 267 ? -27.802 2.890 33.103 1.00 81.50 267 GLY A C 1
ATOM 2155 O O . GLY A 1 267 ? -26.691 3.104 32.619 1.00 81.50 267 GLY A O 1
ATOM 2156 N N . GLU A 1 268 ? -28.184 3.408 34.274 1.00 88.06 268 GLU A N 1
ATOM 2157 C CA . GLU A 1 268 ? -27.260 4.063 35.213 1.00 88.06 268 GLU A CA 1
ATOM 2158 C C . GLU A 1 268 ? -26.566 3.066 36.147 1.00 88.06 268 GLU A C 1
ATOM 2160 O O . GLU A 1 268 ? -26.978 1.913 36.299 1.00 88.06 268 GLU A O 1
ATOM 2165 N N . TRP A 1 269 ? -25.498 3.543 36.784 1.00 91.44 269 TRP A N 1
ATOM 2166 C CA . TRP A 1 269 ? -24.744 2.816 37.795 1.00 91.44 269 TRP A CA 1
ATOM 2167 C C . TRP A 1 269 ? -24.943 3.406 39.195 1.00 91.44 269 TRP A C 1
ATOM 2169 O O . TRP A 1 269 ? -24.881 4.626 39.359 1.00 91.44 269 TRP A O 1
ATOM 2179 N N . LEU A 1 270 ? -25.087 2.544 40.205 1.00 91.50 270 LEU A N 1
ATOM 2180 C CA . LEU A 1 270 ? -24.985 2.905 41.623 1.00 91.50 270 LEU A CA 1
ATOM 2181 C C . LEU A 1 270 ? -23.762 2.274 42.259 1.00 91.50 270 LEU A C 1
ATOM 2183 O O . LEU A 1 270 ? -23.404 1.132 41.976 1.00 91.50 270 LEU A O 1
ATOM 2187 N N . TYR A 1 271 ? -23.166 3.029 43.165 1.00 92.31 271 TYR A N 1
ATOM 2188 C CA . TYR A 1 271 ? -22.102 2.590 44.040 1.00 92.31 271 TYR A CA 1
ATOM 2189 C C . TYR A 1 271 ? -22.622 2.433 45.465 1.00 92.31 271 TYR A C 1
ATOM 2191 O O . TYR A 1 271 ? -23.289 3.327 45.995 1.00 92.31 271 TYR A O 1
ATOM 2199 N N . PHE A 1 272 ? -22.242 1.328 46.099 1.00 90.75 272 PHE A N 1
ATOM 2200 C CA . PHE A 1 272 ? -22.410 1.104 47.525 1.00 90.75 272 PHE A CA 1
ATOM 2201 C C . PHE A 1 272 ? -21.042 0.781 48.142 1.00 90.75 272 PHE A C 1
ATOM 2203 O O . PHE A 1 272 ? -20.328 -0.077 47.619 1.00 90.75 272 PHE A O 1
ATOM 2210 N N . PRO A 1 273 ? -20.665 1.443 49.250 1.00 87.75 273 PRO A N 1
ATOM 2211 C CA . PRO A 1 273 ? -19.400 1.178 49.934 1.00 87.75 273 PRO A CA 1
ATOM 2212 C C . PRO A 1 273 ? -19.374 -0.173 50.665 1.00 87.75 273 PRO A C 1
ATOM 2214 O O . PRO A 1 273 ? -18.320 -0.577 51.144 1.00 87.75 273 PRO A O 1
ATOM 2217 N N . GLN A 1 274 ? -20.526 -0.836 50.806 1.00 87.88 274 GLN A N 1
ATOM 2218 C CA . GLN A 1 274 ? -20.646 -2.159 51.409 1.00 87.88 274 GLN A CA 1
ATOM 2219 C C . GLN A 1 274 ? -20.433 -3.276 50.384 1.00 87.88 274 GLN A C 1
ATOM 2221 O O . GLN A 1 274 ? -20.642 -3.094 49.177 1.00 87.88 274 GLN A O 1
ATOM 2226 N N . SER A 1 275 ? -20.078 -4.456 50.887 1.00 82.75 275 SER A N 1
ATOM 2227 C CA . SER A 1 275 ? -20.041 -5.687 50.101 1.00 82.75 275 SER A CA 1
ATOM 2228 C C . SER A 1 275 ? -21.459 -6.132 49.690 1.00 82.75 275 SER A C 1
ATOM 2230 O O . SER A 1 275 ? -22.432 -5.759 50.354 1.00 82.75 275 SER A O 1
ATOM 2232 N N . PRO A 1 276 ? -21.628 -6.913 48.604 1.00 80.44 276 PRO A N 1
ATOM 2233 C CA . PRO A 1 276 ? -22.959 -7.338 48.168 1.00 80.44 276 PRO A CA 1
ATOM 2234 C C . PRO A 1 276 ? -23.699 -8.168 49.218 1.00 80.44 276 PRO A C 1
ATOM 2236 O O . PRO A 1 276 ? -24.925 -8.148 49.255 1.00 80.44 276 PRO A O 1
ATOM 2239 N N . GLU A 1 277 ? -22.961 -8.891 50.063 1.00 81.06 277 GLU A N 1
ATOM 2240 C CA . GLU A 1 277 ? -23.497 -9.714 51.147 1.00 81.06 277 GLU A CA 1
ATOM 2241 C C . GLU A 1 277 ? -24.074 -8.877 52.302 1.00 81.06 277 GLU A C 1
ATOM 2243 O O . GLU A 1 277 ? -24.915 -9.360 53.059 1.00 81.06 277 GLU A O 1
ATOM 2248 N N . GLU A 1 278 ? -23.634 -7.626 52.435 1.00 82.69 278 GLU A N 1
ATOM 2249 C CA . GLU A 1 278 ? -24.110 -6.668 53.438 1.00 82.69 278 GLU A CA 1
ATOM 2250 C C . GLU A 1 278 ? -25.307 -5.839 52.950 1.00 82.69 278 GLU A C 1
ATOM 2252 O O . GLU A 1 278 ? -25.934 -5.132 53.745 1.00 82.69 278 GLU A O 1
ATOM 2257 N N . LEU A 1 279 ? -25.631 -5.896 51.654 1.00 80.06 279 LEU A N 1
ATOM 2258 C CA . LEU A 1 279 ? -26.759 -5.160 51.100 1.00 80.06 279 LEU A CA 1
ATOM 2259 C C . LEU A 1 279 ? -28.085 -5.886 51.373 1.00 80.06 279 LEU A C 1
ATOM 2261 O O . LEU A 1 279 ? -28.178 -7.104 51.200 1.00 80.06 279 LEU A O 1
ATOM 2265 N N . PRO A 1 280 ? -29.150 -5.149 51.741 1.00 78.69 280 PRO A N 1
ATOM 2266 C CA . PRO A 1 280 ? -30.500 -5.696 51.732 1.00 78.69 280 PRO A CA 1
ATOM 2267 C C . PRO A 1 280 ? -30.853 -6.231 50.340 1.00 78.69 280 PRO A C 1
ATOM 2269 O O . PRO A 1 280 ? -30.346 -5.737 49.330 1.00 78.69 280 PRO A O 1
ATOM 2272 N N . MET A 1 281 ? -31.774 -7.197 50.276 1.00 77.25 281 MET A N 1
ATOM 2273 C CA . MET A 1 281 ? -32.294 -7.682 48.997 1.00 77.25 281 MET A CA 1
ATOM 2274 C C . MET A 1 281 ? -32.849 -6.501 48.190 1.00 77.25 281 MET A C 1
ATOM 2276 O O . MET A 1 281 ? -33.773 -5.822 48.643 1.00 77.25 281 MET A O 1
ATOM 2280 N N . LEU A 1 282 ? -32.270 -6.246 47.014 1.00 75.25 282 LEU A N 1
ATOM 2281 C CA . LEU A 1 282 ? -32.686 -5.143 46.151 1.00 75.25 282 LEU A CA 1
ATOM 2282 C C . LEU A 1 282 ? -34.107 -5.394 45.644 1.00 75.25 282 LEU A C 1
ATOM 2284 O O . LEU A 1 282 ? -34.385 -6.426 45.033 1.00 75.25 282 LEU A O 1
ATOM 2288 N N . GLN A 1 283 ? -34.991 -4.433 45.885 1.00 77.38 283 GLN A N 1
ATOM 2289 C CA . GLN A 1 283 ? -36.377 -4.436 45.429 1.00 77.38 283 GLN A CA 1
ATOM 2290 C C . GLN A 1 283 ? -36.709 -3.085 44.792 1.00 77.38 283 GLN A C 1
ATOM 2292 O O . GLN A 1 283 ? -36.192 -2.043 45.202 1.00 77.38 283 GLN A O 1
ATOM 2297 N N . VAL A 1 284 ? -37.592 -3.115 43.792 1.00 78.19 284 VAL A N 1
ATOM 2298 C CA . VAL A 1 284 ? -38.198 -1.912 43.212 1.00 78.19 284 VAL A CA 1
ATOM 2299 C C . VAL A 1 284 ? -39.529 -1.671 43.923 1.00 78.19 284 VAL A C 1
ATOM 2301 O O . VAL A 1 284 ? -40.384 -2.559 43.958 1.00 78.19 284 VAL A O 1
ATOM 2304 N N . GLU A 1 285 ? -39.698 -0.483 44.502 1.00 73.06 285 GLU A N 1
ATOM 2305 C CA . GLU A 1 285 ? -40.908 -0.098 45.237 1.00 73.06 285 GLU A CA 1
ATOM 2306 C C . GLU A 1 285 ? -42.148 -0.189 44.329 1.00 73.06 285 GLU A C 1
ATOM 2308 O O . GLU A 1 285 ? -42.113 0.234 43.172 1.00 73.06 285 GLU A O 1
ATOM 2313 N N . GLY A 1 286 ? -43.235 -0.787 44.829 1.00 68.44 286 GLY A N 1
ATOM 2314 C CA . GLY A 1 286 ? -44.438 -1.097 44.038 1.00 68.44 286 GLY A CA 1
ATOM 2315 C C . GLY A 1 286 ? -44.416 -2.455 43.316 1.00 68.44 286 GLY A C 1
ATOM 2316 O O . GLY A 1 286 ? -45.434 -2.866 42.757 1.00 68.44 286 GLY A O 1
ATOM 2317 N N . HIS A 1 287 ? -43.299 -3.191 43.370 1.00 66.94 287 HIS A N 1
ATOM 2318 C CA . HIS A 1 287 ? -43.151 -4.540 42.803 1.00 66.94 287 HIS A CA 1
ATOM 2319 C C . HIS A 1 287 ? -42.524 -5.542 43.785 1.00 66.94 287 HIS A C 1
ATOM 2321 O O . HIS A 1 287 ? -41.840 -6.478 43.379 1.00 66.94 287 HIS A O 1
ATOM 2327 N N . GLU A 1 288 ? -42.792 -5.368 45.080 1.00 59.75 288 GLU A N 1
ATOM 2328 C CA . GLU A 1 288 ? -42.178 -6.127 46.181 1.00 59.75 288 GLU A CA 1
ATOM 2329 C C . GLU A 1 288 ? -42.401 -7.654 46.097 1.00 59.75 288 GLU A C 1
ATOM 2331 O O . GLU A 1 288 ? -41.567 -8.417 46.582 1.00 59.75 288 GLU A O 1
ATOM 2336 N N . GLU A 1 289 ? -43.471 -8.108 45.429 1.00 55.31 289 GLU A N 1
ATOM 2337 C CA . GLU A 1 289 ? -43.806 -9.532 45.239 1.00 55.31 289 GLU A CA 1
ATOM 2338 C C . GLU A 1 289 ? -43.125 -10.199 44.025 1.00 55.31 289 GLU A C 1
ATOM 2340 O O . GLU A 1 289 ? -43.210 -11.419 43.868 1.00 55.31 289 GLU A O 1
ATOM 2345 N N . LYS A 1 290 ? -42.450 -9.443 43.144 1.00 59.41 290 LYS A N 1
ATOM 2346 C CA . LYS A 1 290 ? -41.793 -9.997 41.945 1.00 59.41 290 LYS A CA 1
ATOM 2347 C C . LYS A 1 290 ? -40.290 -10.144 42.179 1.00 59.41 290 LYS A C 1
ATOM 2349 O O . LYS A 1 290 ? -39.596 -9.160 42.420 1.00 59.41 290 LYS A O 1
ATOM 2354 N N . SER A 1 291 ? -39.762 -11.366 42.071 1.00 56.22 291 SER A N 1
ATOM 2355 C CA . SER A 1 291 ? -38.318 -11.602 42.180 1.00 56.22 291 SER A CA 1
ATOM 2356 C C . SER A 1 291 ? -37.587 -10.960 40.998 1.00 56.22 291 SER A C 1
ATOM 2358 O O . SER A 1 291 ? -37.763 -11.389 39.857 1.00 56.22 291 SER A O 1
ATOM 2360 N N . LEU A 1 292 ? -36.762 -9.946 41.257 1.00 64.69 292 LEU A N 1
ATOM 2361 C CA . LEU A 1 292 ? -35.885 -9.363 40.244 1.00 64.69 292 LEU A CA 1
ATOM 2362 C C . LEU A 1 292 ? -34.782 -10.359 39.876 1.00 64.69 292 LEU A C 1
ATOM 2364 O O . LEU A 1 292 ? -34.121 -10.916 40.753 1.00 64.69 292 LEU A O 1
ATOM 2368 N N . THR A 1 293 ? -34.541 -10.548 38.580 1.00 67.25 293 THR A N 1
ATOM 2369 C CA . THR A 1 293 ? -33.390 -11.320 38.105 1.00 67.25 293 THR A CA 1
ATOM 2370 C C . THR A 1 293 ? -32.120 -10.494 38.308 1.00 67.25 293 THR A C 1
ATOM 2372 O O . THR A 1 293 ? -31.880 -9.513 37.599 1.00 67.25 293 THR A O 1
ATOM 2375 N N . ILE A 1 294 ? -31.318 -10.885 39.299 1.00 74.50 294 ILE A N 1
ATOM 2376 C CA . ILE A 1 294 ? -30.022 -10.277 39.610 1.00 74.50 294 ILE A CA 1
ATOM 2377 C C . ILE A 1 294 ? -28.913 -11.225 39.152 1.00 74.50 294 ILE A C 1
ATOM 2379 O O . ILE A 1 294 ? -28.843 -12.376 39.583 1.00 74.50 294 ILE A O 1
ATOM 2383 N N . HIS A 1 295 ? -28.012 -10.731 38.306 1.00 79.50 295 HIS A N 1
ATOM 2384 C CA . HIS A 1 295 ? -26.804 -11.446 37.914 1.00 79.50 295 HIS A CA 1
ATOM 2385 C C . HIS A 1 295 ? -25.589 -10.905 38.657 1.00 79.50 295 HIS A C 1
ATOM 2387 O O . HIS A 1 295 ? -25.263 -9.723 38.564 1.00 79.50 295 HIS A O 1
ATOM 2393 N N . TYR A 1 296 ? -24.883 -11.794 39.348 1.00 80.25 296 TYR A N 1
ATOM 2394 C CA . TYR A 1 296 ? -23.589 -11.493 39.948 1.00 80.25 296 TYR A CA 1
ATOM 2395 C C . TYR A 1 296 ? -22.490 -11.739 38.913 1.00 80.25 296 TYR A C 1
ATOM 2397 O O . TYR A 1 296 ? -22.412 -12.830 38.341 1.00 80.25 296 TYR A O 1
ATOM 2405 N N . ARG A 1 297 ? -21.671 -10.721 38.632 1.00 81.00 297 ARG A N 1
ATOM 2406 C CA . ARG A 1 297 ? -20.597 -10.781 37.628 1.00 81.00 297 ARG A CA 1
ATOM 2407 C C . ARG A 1 297 ? -19.338 -10.074 38.121 1.00 81.00 297 ARG A C 1
ATOM 2409 O O . ARG A 1 297 ? -19.411 -9.122 38.890 1.00 81.00 297 ARG A O 1
ATOM 2416 N N . ASP A 1 298 ? -18.186 -10.492 37.609 1.00 79.88 298 ASP A N 1
ATOM 2417 C CA . ASP A 1 298 ? -16.951 -9.723 37.761 1.00 79.88 298 ASP A CA 1
ATOM 2418 C C . ASP A 1 298 ? -16.968 -8.508 36.834 1.00 79.88 298 ASP A C 1
ATOM 2420 O O . ASP A 1 298 ? -17.404 -8.590 35.679 1.00 79.88 298 ASP A O 1
ATOM 2424 N N . ILE A 1 299 ? -16.493 -7.365 37.331 1.00 84.62 299 ILE A N 1
ATOM 2425 C CA . ILE A 1 299 ? -16.415 -6.164 36.504 1.00 84.62 299 ILE A CA 1
ATOM 2426 C C . ILE A 1 299 ? -15.243 -6.254 35.527 1.00 84.62 299 ILE A C 1
ATOM 2428 O O . ILE A 1 299 ? -14.147 -6.708 35.858 1.00 84.62 299 ILE A O 1
ATOM 2432 N N . THR A 1 300 ? -15.444 -5.747 34.317 1.00 85.00 300 THR A N 1
ATOM 2433 C CA . THR A 1 300 ? -14.374 -5.621 33.320 1.00 85.00 300 THR A CA 1
ATOM 2434 C C . THR A 1 300 ? -13.769 -4.214 33.310 1.00 85.00 300 THR A C 1
ATOM 2436 O O . THR A 1 300 ? -14.438 -3.224 33.613 1.00 85.00 300 THR A O 1
ATOM 2439 N N . LEU A 1 301 ? -12.512 -4.087 32.859 1.00 84.81 301 LEU A N 1
ATOM 2440 C CA . LEU A 1 301 ? -11.869 -2.776 32.644 1.00 84.81 301 LEU A CA 1
ATOM 2441 C C . LEU A 1 301 ? -12.663 -1.891 31.670 1.00 84.81 301 LEU A C 1
ATOM 2443 O O . LEU A 1 301 ? -12.684 -0.670 31.819 1.00 84.81 301 LEU A O 1
ATOM 2447 N N . ARG A 1 302 ? -13.339 -2.509 30.692 1.00 84.12 302 ARG A N 1
ATOM 2448 C CA . ARG A 1 302 ? -14.235 -1.826 29.756 1.00 84.12 302 ARG A CA 1
ATOM 2449 C C . ARG A 1 302 ? -15.409 -1.179 30.480 1.00 84.12 302 ARG A C 1
ATOM 2451 O O . ARG A 1 302 ? -15.633 0.005 30.280 1.00 84.12 302 ARG A O 1
ATOM 2458 N N . GLN A 1 303 ? -16.125 -1.922 31.321 1.00 86.12 303 GLN A N 1
ATOM 2459 C CA . GLN A 1 303 ? -17.276 -1.391 32.061 1.00 86.12 303 GLN A CA 1
ATOM 2460 C C . GLN A 1 303 ? -16.867 -0.274 33.025 1.00 86.12 303 GLN A C 1
ATOM 2462 O O . GLN A 1 303 ? -17.559 0.735 33.121 1.00 86.12 303 GLN A O 1
ATOM 2467 N N . LEU A 1 304 ? -15.707 -0.402 33.679 1.00 88.56 304 LEU A N 1
ATOM 2468 C CA . LEU A 1 304 ? -15.170 0.677 34.507 1.00 88.56 304 LEU A CA 1
ATOM 2469 C C . LEU A 1 304 ? -14.908 1.946 33.686 1.00 88.56 304 LEU A C 1
ATOM 2471 O O . LEU A 1 304 ? -15.424 3.006 34.019 1.00 88.56 304 LEU A O 1
ATOM 2475 N N . VAL A 1 305 ? -14.116 1.851 32.614 1.00 86.38 305 VAL A N 1
ATOM 2476 C CA . VAL A 1 305 ? -13.612 3.032 31.891 1.00 86.38 305 VAL A CA 1
ATOM 2477 C C . VAL A 1 305 ? -14.625 3.609 30.907 1.00 86.38 305 VAL A C 1
ATOM 2479 O O . VAL A 1 305 ? -14.767 4.825 30.847 1.00 86.38 305 VAL A O 1
ATOM 2482 N N . ASP A 1 306 ? -15.291 2.764 30.119 1.00 81.81 306 ASP A N 1
ATOM 2483 C CA . ASP A 1 306 ? -16.185 3.186 29.036 1.00 81.81 306 ASP A CA 1
ATOM 2484 C C . ASP A 1 306 ? -17.641 3.404 29.517 1.00 81.81 306 ASP A C 1
ATOM 2486 O O . ASP A 1 306 ? -18.435 3.914 28.728 1.00 81.81 306 ASP A O 1
ATOM 2490 N N . GLU A 1 307 ? -18.001 3.049 30.764 1.00 85.75 307 GLU A N 1
ATOM 2491 C CA . GLU A 1 307 ? -19.354 3.251 31.326 1.00 85.75 307 GLU A CA 1
ATOM 2492 C C . GLU A 1 307 ? -19.339 3.978 32.688 1.00 85.75 307 GLU A C 1
ATOM 2494 O O . GLU A 1 307 ? -19.701 5.155 32.761 1.00 85.75 307 GLU A O 1
ATOM 2499 N N . LEU A 1 308 ? -18.894 3.317 33.766 1.00 89.88 308 LEU A N 1
ATOM 2500 C CA . LEU A 1 308 ? -19.006 3.825 35.144 1.00 89.88 308 LEU A CA 1
ATOM 2501 C C . LEU A 1 308 ? -18.240 5.140 35.358 1.00 89.88 308 LEU A C 1
ATOM 2503 O O . LEU A 1 308 ? -18.785 6.123 35.857 1.00 89.88 308 LEU A O 1
ATOM 2507 N N . PHE A 1 309 ? -16.965 5.180 34.970 1.00 91.00 309 PHE A N 1
ATOM 2508 C CA . PHE A 1 309 ? -16.104 6.345 35.173 1.00 91.00 309 PHE A CA 1
ATOM 2509 C C . PHE A 1 309 ? -16.503 7.536 34.303 1.00 91.00 309 PHE A C 1
ATOM 2511 O O . PHE A 1 309 ? -16.285 8.676 34.714 1.00 91.00 309 PHE A O 1
ATOM 2518 N N . LEU A 1 310 ? -17.126 7.304 33.142 1.00 85.50 310 LEU A N 1
ATOM 2519 C CA . LEU A 1 310 ? -17.714 8.383 32.345 1.00 85.50 310 LEU A CA 1
ATOM 2520 C C . LEU A 1 310 ? -18.928 8.991 33.050 1.00 85.50 310 LEU A C 1
ATOM 2522 O O . LEU A 1 310 ? -19.030 10.217 33.108 1.00 85.50 310 LEU A O 1
ATOM 2526 N N . GLN A 1 311 ? -19.800 8.161 33.639 1.00 88.62 311 GLN A N 1
ATOM 2527 C CA . GLN A 1 311 ? -20.917 8.641 34.459 1.00 88.62 311 GLN A CA 1
ATOM 2528 C C . GLN A 1 311 ? -20.401 9.484 35.631 1.00 88.62 311 GLN A C 1
ATOM 2530 O O . GLN A 1 311 ? -20.849 10.615 35.824 1.00 88.62 311 GLN A O 1
ATOM 2535 N N . TRP A 1 312 ? -19.413 8.979 36.377 1.00 90.75 312 TRP A N 1
ATOM 2536 C CA . TRP A 1 312 ? -18.845 9.714 37.508 1.00 90.75 312 TRP A CA 1
ATOM 2537 C C . TRP A 1 312 ? -18.218 11.039 37.078 1.00 90.75 312 TRP A C 1
ATOM 2539 O O . TRP A 1 312 ? -18.518 12.077 37.663 1.00 90.75 312 TRP A O 1
ATOM 2549 N N . ASN A 1 313 ? -17.415 11.042 36.013 1.00 87.50 313 ASN A N 1
ATOM 2550 C CA . ASN A 1 313 ? -16.833 12.269 35.473 1.00 87.50 313 ASN A CA 1
ATOM 2551 C C . ASN A 1 313 ? -17.892 13.283 35.032 1.00 87.50 313 ASN A C 1
ATOM 2553 O O . ASN A 1 313 ? -17.742 14.468 35.323 1.00 87.50 313 ASN A O 1
ATOM 2557 N N . SER A 1 314 ? -18.947 12.838 34.342 1.00 83.31 314 SER A N 1
ATOM 2558 C CA . SER A 1 314 ? -20.050 13.699 33.894 1.00 83.31 314 SER A CA 1
ATOM 2559 C C . SER A 1 314 ? -20.665 14.455 35.074 1.00 83.31 314 SER A C 1
ATOM 2561 O O . SER A 1 314 ? -20.793 15.680 35.029 1.00 83.31 314 SER A O 1
ATOM 2563 N N . VAL A 1 315 ? -20.951 13.751 36.171 1.00 85.56 315 VAL A N 1
ATOM 2564 C CA . VAL A 1 315 ? -21.525 14.342 37.386 1.00 85.56 315 VAL A CA 1
ATOM 2565 C C . VAL A 1 315 ? -20.519 15.238 38.118 1.00 85.56 315 VAL A C 1
ATOM 2567 O O . VAL A 1 315 ? -20.878 16.344 38.517 1.00 85.56 315 VAL A O 1
ATOM 2570 N N . LEU A 1 316 ? -19.251 14.829 38.253 1.00 85.88 316 LEU A N 1
ATOM 2571 C CA . LEU A 1 316 ? -18.208 15.654 38.885 1.00 85.88 316 LEU A CA 1
ATOM 2572 C C . LEU A 1 316 ? -17.998 16.982 38.139 1.00 85.88 316 LEU A C 1
ATOM 2574 O O . LEU A 1 316 ? -17.866 18.032 38.769 1.00 85.88 316 LEU A O 1
ATOM 2578 N N . ILE A 1 317 ? -18.002 16.953 36.803 1.00 82.88 317 ILE A N 1
ATOM 2579 C CA . ILE A 1 317 ? -17.878 18.152 35.961 1.00 82.88 317 ILE A CA 1
ATOM 2580 C C . ILE A 1 317 ? -19.084 19.076 36.163 1.00 82.88 317 ILE A C 1
ATOM 2582 O O . ILE A 1 317 ? -18.903 20.287 36.300 1.00 82.88 317 ILE A O 1
ATOM 2586 N N . GLN A 1 318 ? -20.298 18.520 36.238 1.00 80.81 318 GLN A N 1
ATOM 2587 C CA . GLN A 1 318 ? -21.510 19.300 36.507 1.00 80.81 318 GLN A CA 1
ATOM 2588 C C . GLN A 1 318 ? -21.476 19.953 37.899 1.00 80.81 318 GLN A C 1
ATOM 2590 O O . GLN A 1 318 ? -21.784 21.138 38.027 1.00 80.81 318 GLN A O 1
ATOM 2595 N N . GLN A 1 319 ? -21.040 19.227 38.937 1.00 82.81 319 GLN A N 1
ATOM 2596 C CA . GLN A 1 319 ? -20.892 19.779 40.292 1.00 82.81 319 GLN A CA 1
ATOM 2597 C C . GLN A 1 319 ? -19.856 20.907 40.341 1.00 82.81 319 GLN A C 1
ATOM 2599 O O . GLN A 1 319 ? -20.134 21.987 40.866 1.00 82.81 319 GLN A O 1
ATOM 2604 N N . HIS A 1 320 ? -18.695 20.702 39.711 1.00 83.06 320 HIS A N 1
ATOM 2605 C CA . HIS A 1 320 ? -17.653 21.723 39.613 1.00 83.06 320 HIS A CA 1
ATOM 2606 C C . HIS A 1 320 ? -18.177 23.014 38.967 1.00 83.06 320 HIS A C 1
ATOM 2608 O O . HIS A 1 320 ? -17.929 24.114 39.462 1.00 83.06 320 HIS A O 1
ATOM 2614 N N . ARG A 1 321 ? -18.964 22.891 37.894 1.00 80.75 321 ARG A N 1
ATOM 2615 C CA . ARG A 1 321 ? -19.523 24.032 37.148 1.00 80.75 321 ARG A CA 1
ATOM 2616 C C . ARG A 1 321 ? -20.640 24.751 37.893 1.00 80.75 321 ARG A C 1
ATOM 2618 O O . ARG A 1 321 ? -20.721 25.976 37.842 1.00 80.75 321 ARG A O 1
ATOM 2625 N N . ARG A 1 322 ? -21.422 24.023 38.695 1.00 78.12 322 ARG A N 1
ATOM 2626 C CA . ARG A 1 322 ? -22.352 24.608 39.679 1.00 78.12 322 ARG A CA 1
ATOM 2627 C C . ARG A 1 322 ? -21.640 25.347 40.820 1.00 78.12 322 ARG A C 1
ATOM 2629 O O . ARG A 1 322 ? -22.324 25.993 41.610 1.00 78.12 322 ARG A O 1
ATOM 2636 N N . LYS A 1 323 ? -20.302 25.276 40.906 1.00 78.06 323 LYS A N 1
ATOM 2637 C CA . LYS A 1 323 ? -19.493 25.721 42.055 1.00 78.06 323 LYS A CA 1
ATOM 2638 C C . LYS A 1 323 ? -19.888 25.006 43.356 1.00 78.06 323 LYS A C 1
ATOM 2640 O O . LYS A 1 323 ? -19.760 25.573 44.437 1.00 78.06 323 LYS A O 1
ATOM 2645 N N . ALA A 1 324 ? -20.393 23.779 43.238 1.00 79.69 324 ALA A N 1
ATOM 2646 C CA . ALA A 1 324 ? -20.689 22.906 44.365 1.00 79.69 324 ALA A CA 1
ATOM 2647 C C . ALA A 1 324 ? -19.435 22.121 44.787 1.00 79.69 324 ALA A C 1
ATOM 2649 O O . ALA A 1 324 ? -18.443 22.059 44.053 1.00 79.69 324 ALA A O 1
ATOM 2650 N N . THR A 1 325 ? -19.474 21.517 45.975 1.00 80.12 325 THR A N 1
ATOM 2651 C CA . THR A 1 325 ? -18.374 20.695 46.495 1.00 80.12 325 THR A CA 1
ATOM 2652 C C . THR A 1 325 ? -18.154 19.469 45.607 1.00 80.12 325 THR A C 1
ATOM 2654 O O . THR A 1 325 ? -19.084 18.711 45.339 1.00 80.12 325 THR A O 1
ATOM 2657 N N . VAL A 1 326 ? -16.914 19.264 45.156 1.00 83.25 326 VAL A N 1
ATOM 2658 C CA . VAL A 1 326 ? -16.515 18.101 44.351 1.00 83.25 326 VAL A CA 1
ATOM 2659 C C . VAL A 1 326 ? -15.785 17.104 45.260 1.00 83.25 326 VAL A C 1
ATOM 2661 O O . VAL A 1 326 ? -14.728 17.462 45.784 1.00 83.25 326 VAL A O 1
ATOM 2664 N N . PRO A 1 327 ? -16.291 15.871 45.448 1.00 83.06 327 PRO A N 1
ATOM 2665 C CA . PRO A 1 327 ? -15.662 14.876 46.315 1.00 83.06 327 PRO A CA 1
ATOM 2666 C C . PRO A 1 327 ? -14.374 14.341 45.680 1.00 83.06 327 PRO A C 1
ATOM 2668 O O . PRO A 1 327 ? -14.395 13.478 44.794 1.00 83.06 327 PRO A O 1
ATOM 2671 N N . THR A 1 328 ? -13.230 14.879 46.108 1.00 75.81 328 THR A N 1
ATOM 2672 C CA . THR A 1 328 ? -11.908 14.547 45.549 1.00 75.81 328 THR A CA 1
ATOM 2673 C C . THR A 1 328 ? -11.500 13.090 45.780 1.00 75.81 328 THR A C 1
ATOM 2675 O O . THR A 1 328 ? -10.740 12.525 44.989 1.00 75.81 328 THR A O 1
ATOM 2678 N N . GLU A 1 329 ? -12.068 12.456 46.805 1.00 83.06 329 GLU A N 1
ATOM 2679 C CA . GLU A 1 329 ? -11.882 11.056 47.182 1.00 83.06 329 GLU A CA 1
ATOM 2680 C C . GLU A 1 329 ? -12.350 10.107 46.068 1.00 83.06 329 GLU A C 1
ATOM 2682 O O . GLU A 1 329 ? -11.761 9.042 45.875 1.00 83.06 329 GLU A O 1
ATOM 2687 N N . THR A 1 330 ? -13.327 10.530 45.255 1.00 88.19 330 THR A N 1
ATOM 2688 C CA . THR A 1 330 ? -13.824 9.774 44.093 1.00 88.19 330 THR A CA 1
ATOM 2689 C C . THR A 1 330 ? -12.703 9.422 43.123 1.00 88.19 330 THR A C 1
ATOM 2691 O O . THR A 1 330 ? -12.625 8.294 42.647 1.00 88.19 330 THR A O 1
ATOM 2694 N N . LEU A 1 331 ? -11.788 10.360 42.847 1.00 87.50 331 LEU A N 1
ATOM 2695 C CA . LEU A 1 331 ? -10.678 10.129 41.916 1.00 87.50 331 LEU A CA 1
ATOM 2696 C C . LEU A 1 331 ? -9.675 9.105 42.462 1.00 87.50 331 LEU A C 1
ATOM 2698 O O . LEU A 1 331 ? -9.059 8.369 41.687 1.00 87.50 331 LEU A O 1
ATOM 2702 N N . SER A 1 332 ? -9.499 9.068 43.786 1.00 86.31 332 SER A N 1
ATOM 2703 C CA . SER A 1 332 ? -8.677 8.056 44.452 1.00 86.31 332 SER A CA 1
ATOM 2704 C C . SER A 1 332 ? -9.332 6.683 44.340 1.00 86.31 332 SER A C 1
ATOM 2706 O O . SER A 1 332 ? -8.680 5.722 43.931 1.00 86.31 332 SER A O 1
ATOM 2708 N N . LEU A 1 333 ? -10.640 6.610 44.596 1.00 88.94 333 LEU A N 1
ATOM 2709 C CA . LEU A 1 333 ? -11.407 5.377 44.477 1.00 88.94 333 LEU A CA 1
ATOM 2710 C C . LEU A 1 333 ? -11.413 4.846 43.036 1.00 88.94 333 LEU A C 1
ATOM 2712 O O . LEU A 1 333 ? -11.122 3.676 42.831 1.00 88.94 333 LEU A O 1
ATOM 2716 N N . MET A 1 334 ? -11.627 5.691 42.020 1.00 91.00 334 MET A N 1
ATOM 2717 C CA . MET A 1 334 ? -11.530 5.286 40.605 1.00 91.00 334 MET A CA 1
ATOM 2718 C C . MET A 1 334 ? -10.192 4.609 40.291 1.00 91.00 334 MET A C 1
ATOM 2720 O O . MET A 1 334 ? -10.151 3.583 39.614 1.00 91.00 334 MET A O 1
ATOM 2724 N N . ARG A 1 335 ? -9.087 5.178 40.793 1.00 89.94 335 ARG A N 1
ATOM 2725 C CA . ARG A 1 335 ? -7.742 4.615 40.624 1.00 89.94 335 ARG A CA 1
ATOM 2726 C C . ARG A 1 335 ? -7.600 3.276 41.332 1.00 89.94 335 ARG A C 1
ATOM 2728 O O . ARG A 1 335 ? -7.088 2.343 40.722 1.00 89.94 335 ARG A O 1
ATOM 2735 N N . SER A 1 336 ? -8.070 3.184 42.569 1.00 87.00 336 SER A N 1
ATOM 2736 C CA . SER A 1 336 ? -7.989 1.949 43.339 1.00 87.00 336 SER A CA 1
ATOM 2737 C C . SER A 1 336 ? -8.835 0.824 42.722 1.00 87.00 336 SER A C 1
ATOM 2739 O O . SER A 1 336 ? -8.313 -0.261 42.480 1.00 87.00 336 SER A O 1
ATOM 2741 N N . LEU A 1 337 ? -10.084 1.102 42.325 1.00 89.06 337 LEU A N 1
ATOM 2742 C CA . LEU A 1 337 ? -10.956 0.137 41.640 1.00 89.06 337 LEU A CA 1
ATOM 2743 C C . LEU A 1 337 ? -10.370 -0.325 40.298 1.00 89.06 337 LEU A C 1
ATOM 2745 O O . LEU A 1 337 ? -10.422 -1.513 39.962 1.00 89.06 337 LEU A O 1
ATOM 2749 N N . PHE A 1 338 ? -9.794 0.603 39.523 1.00 90.38 338 PHE A N 1
ATOM 2750 C CA . PHE A 1 338 ? -9.137 0.273 38.260 1.00 90.38 338 PHE A CA 1
ATOM 2751 C C . PHE A 1 338 ? -7.934 -0.642 38.479 1.00 90.38 338 PHE A C 1
ATOM 2753 O O . PHE A 1 338 ? -7.805 -1.650 37.785 1.00 90.38 338 PHE A O 1
ATOM 2760 N N . ASN A 1 339 ? -7.067 -0.320 39.441 1.00 88.25 339 ASN A N 1
ATOM 2761 C CA . ASN A 1 339 ? -5.883 -1.123 39.717 1.00 88.25 339 ASN A CA 1
ATOM 2762 C C . ASN A 1 339 ? -6.226 -2.491 40.318 1.00 88.25 339 ASN A C 1
ATOM 2764 O O . ASN A 1 339 ? -5.641 -3.483 39.889 1.00 88.25 339 ASN A O 1
ATOM 2768 N N . GLY A 1 340 ? -7.196 -2.567 41.236 1.00 85.19 340 GLY A N 1
ATOM 2769 C CA . GLY A 1 340 ? -7.679 -3.831 41.797 1.00 85.19 340 GLY A CA 1
ATOM 2770 C C . GLY A 1 340 ? -8.202 -4.763 40.702 1.00 85.19 340 GLY A C 1
ATOM 2771 O O . GLY A 1 340 ? -7.779 -5.915 40.592 1.00 85.19 340 GLY A O 1
ATOM 2772 N N . THR A 1 341 ? -9.017 -4.229 39.788 1.00 86.25 341 THR A N 1
ATOM 2773 C CA . THR A 1 341 ? -9.503 -4.978 38.615 1.00 86.25 341 THR A CA 1
ATOM 2774 C C . THR A 1 341 ? -8.358 -5.349 37.666 1.00 86.25 341 THR A C 1
ATOM 2776 O O . THR A 1 341 ? -8.291 -6.471 37.167 1.00 86.25 341 THR A O 1
ATOM 2779 N N . LEU A 1 342 ? -7.411 -4.435 37.428 1.00 85.31 342 LEU A N 1
ATOM 2780 C CA . LEU A 1 342 ? -6.241 -4.687 36.587 1.00 85.31 342 LEU A CA 1
ATOM 2781 C C . LEU A 1 342 ? -5.382 -5.825 37.151 1.00 85.31 342 LEU A C 1
ATOM 2783 O O . LEU A 1 342 ? -4.920 -6.663 36.379 1.00 85.31 342 LEU A O 1
ATOM 2787 N N . LYS A 1 343 ? -5.179 -5.863 38.471 1.00 84.19 343 LYS A N 1
ATOM 2788 C CA . LYS A 1 343 ? -4.416 -6.895 39.175 1.00 84.19 343 LYS A CA 1
ATOM 2789 C C . LYS A 1 343 ? -5.068 -8.268 39.026 1.00 84.19 343 LYS A C 1
ATOM 2791 O O . LYS A 1 343 ? -4.379 -9.178 38.574 1.00 84.19 343 LYS A O 1
ATOM 2796 N N . LYS A 1 344 ? -6.385 -8.383 39.250 1.00 80.25 344 LYS A N 1
ATOM 2797 C CA . LYS A 1 344 ? -7.142 -9.627 38.994 1.00 80.25 344 LYS A CA 1
ATOM 2798 C C . LYS A 1 344 ? -6.953 -10.125 37.561 1.00 80.25 344 LYS A C 1
ATOM 2800 O O . LYS A 1 344 ? -6.578 -11.270 37.339 1.00 80.25 344 LYS A O 1
ATOM 2805 N N . VAL A 1 345 ? -7.078 -9.227 36.578 1.00 77.88 345 VAL A N 1
ATOM 2806 C CA . VAL A 1 345 ? -6.851 -9.583 35.166 1.00 77.88 345 VAL A CA 1
ATOM 2807 C C . VAL A 1 345 ? -5.402 -10.038 34.918 1.00 77.88 345 VAL A C 1
ATOM 2809 O O . VAL A 1 345 ? -5.192 -10.946 34.118 1.00 77.88 345 VAL A O 1
ATOM 2812 N N . LYS A 1 346 ? -4.388 -9.453 35.582 1.00 76.81 346 LYS A N 1
ATOM 2813 C CA . LYS A 1 346 ? -2.984 -9.907 35.461 1.00 76.81 346 LYS A CA 1
ATOM 2814 C C . LYS A 1 346 ? -2.777 -11.296 36.062 1.00 76.81 346 LYS A C 1
ATOM 2816 O O . LYS A 1 346 ? -2.053 -12.090 35.468 1.00 76.81 346 LYS A O 1
ATOM 2821 N N . GLU A 1 347 ? -3.387 -11.572 37.210 1.00 75.62 347 GLU A N 1
ATOM 2822 C CA . GLU A 1 347 ? -3.281 -12.857 37.909 1.00 75.62 347 GLU A CA 1
ATOM 2823 C C . GLU A 1 347 ? -3.930 -13.991 37.093 1.00 75.62 347 GLU A C 1
ATOM 2825 O O . GLU A 1 347 ? -3.328 -15.054 36.940 1.00 75.62 347 GLU A O 1
ATOM 2830 N N . ASP A 1 348 ? -5.055 -13.719 36.426 1.00 67.00 348 ASP A N 1
ATOM 2831 C CA . ASP A 1 348 ? -5.702 -14.658 35.495 1.00 67.00 348 ASP A CA 1
ATOM 2832 C C . ASP A 1 348 ? -4.908 -14.892 34.193 1.00 67.00 348 ASP A C 1
ATOM 2834 O O . ASP A 1 348 ? -5.087 -15.902 33.508 1.00 67.00 348 ASP A O 1
ATOM 2838 N N . SER A 1 349 ? -3.993 -13.983 33.835 1.00 63.69 349 SER A N 1
ATOM 2839 C CA . SER A 1 349 ? -3.267 -13.989 32.553 1.00 63.69 349 SER A CA 1
ATOM 2840 C C . SER A 1 349 ? -2.035 -14.912 32.513 1.00 63.69 349 SER A C 1
ATOM 2842 O O . SER A 1 349 ? -1.212 -14.807 31.600 1.00 63.69 349 SER A O 1
ATOM 2844 N N . CYS A 1 350 ? -1.875 -15.837 33.466 1.00 52.44 350 CYS A N 1
ATOM 2845 C CA . CYS A 1 350 ? -0.643 -16.623 33.643 1.00 52.44 350 CYS A CA 1
ATOM 2846 C C . CYS A 1 350 ? -0.281 -17.583 32.484 1.00 52.44 350 CYS A C 1
ATOM 2848 O O . CYS A 1 350 ? 0.826 -18.122 32.472 1.00 52.44 350 CYS A O 1
ATOM 2850 N N . ASN A 1 351 ? -1.148 -17.788 31.482 1.00 53.91 351 ASN A N 1
ATOM 2851 C CA . ASN A 1 351 ? -0.849 -18.627 30.314 1.00 53.91 351 ASN A CA 1
ATOM 2852 C C . ASN A 1 351 ? -0.960 -17.841 28.997 1.00 53.91 351 ASN A C 1
ATOM 2854 O O . ASN A 1 351 ? -2.051 -17.643 28.466 1.00 53.91 351 ASN A O 1
ATOM 2858 N N . THR A 1 352 ? 0.175 -17.411 28.441 1.00 58.38 352 THR A N 1
ATOM 2859 C CA . THR A 1 352 ? 0.266 -16.495 27.283 1.00 58.38 352 THR A CA 1
ATOM 2860 C C . THR A 1 352 ? -0.155 -17.091 25.933 1.00 58.38 352 THR A C 1
ATOM 2862 O O . THR A 1 352 ? -0.176 -16.368 24.937 1.00 58.38 352 THR A O 1
ATOM 2865 N N . LYS A 1 353 ? -0.494 -18.386 25.864 1.00 65.31 353 LYS A N 1
ATOM 2866 C CA . LYS A 1 353 ? -0.767 -19.080 24.591 1.00 65.31 353 LYS A CA 1
ATOM 2867 C C . LYS A 1 353 ? -2.204 -18.916 24.073 1.00 65.31 353 LYS A C 1
ATOM 2869 O O . LYS A 1 353 ? -2.400 -18.856 22.859 1.00 65.31 353 LYS A O 1
ATOM 2874 N N . SER A 1 354 ? -3.201 -18.818 24.957 1.00 79.50 354 SER A N 1
ATOM 2875 C CA . SER A 1 354 ? -4.614 -18.782 24.535 1.00 79.50 354 SER A CA 1
ATOM 2876 C C . SER A 1 354 ? -5.001 -17.457 23.865 1.00 79.50 354 SER A C 1
ATOM 2878 O O . SER A 1 354 ? -4.398 -16.408 24.129 1.00 79.50 354 SER A O 1
ATOM 2880 N N . LEU A 1 355 ? -6.018 -17.484 23.000 1.00 82.00 355 LEU A N 1
ATOM 2881 C CA . LEU A 1 355 ? -6.602 -16.268 22.418 1.00 82.00 355 LEU A CA 1
ATOM 2882 C C . LEU A 1 355 ? -7.182 -15.346 23.498 1.00 82.00 355 LEU A C 1
ATOM 2884 O O . LEU A 1 355 ? -6.958 -14.135 23.453 1.00 82.00 355 LEU A O 1
ATOM 2888 N N . LYS A 1 356 ? -7.844 -15.922 24.510 1.00 81.25 356 LYS A N 1
ATOM 2889 C CA . LYS A 1 356 ? -8.409 -15.185 25.650 1.00 81.25 356 LYS A CA 1
ATOM 2890 C C . LYS A 1 356 ? -7.344 -14.353 26.366 1.00 81.25 356 LYS A C 1
ATOM 2892 O O . LYS A 1 356 ? -7.530 -13.153 26.543 1.00 81.25 356 LYS A O 1
ATOM 2897 N N . THR A 1 357 ? -6.206 -14.958 26.709 1.00 78.19 357 THR A N 1
ATOM 2898 C CA . THR A 1 357 ? -5.121 -14.255 27.411 1.00 78.19 357 THR A CA 1
ATOM 2899 C C . THR A 1 357 ? -4.534 -13.131 26.558 1.00 78.19 357 THR A C 1
ATOM 2901 O O . THR A 1 357 ? -4.280 -12.034 27.054 1.00 78.19 357 THR A O 1
ATOM 2904 N N . ARG A 1 358 ? -4.328 -13.370 25.255 1.00 78.38 358 ARG A N 1
ATOM 2905 C CA . ARG A 1 358 ? -3.796 -12.347 24.337 1.00 78.38 358 ARG A CA 1
ATOM 2906 C C . ARG A 1 358 ? -4.732 -11.146 24.216 1.00 78.38 358 ARG A C 1
ATOM 2908 O O . ARG A 1 358 ? -4.257 -10.009 24.268 1.00 78.38 358 ARG A O 1
ATOM 2915 N N . LEU A 1 359 ? -6.039 -11.390 24.109 1.00 78.62 359 LEU A N 1
ATOM 2916 C CA . LEU A 1 359 ? -7.053 -10.335 24.144 1.00 78.62 359 LEU A CA 1
ATOM 2917 C C . LEU A 1 359 ? -7.025 -9.582 25.476 1.00 78.62 359 LEU A C 1
ATOM 2919 O O . LEU A 1 359 ? -6.943 -8.357 25.466 1.00 78.62 359 LEU A O 1
ATOM 2923 N N . GLN A 1 360 ? -6.981 -10.287 26.609 1.00 78.38 360 GLN A N 1
ATOM 2924 C CA . GLN A 1 360 ? -6.924 -9.675 27.942 1.00 78.38 360 GLN A CA 1
ATOM 2925 C C . GLN A 1 360 ? -5.702 -8.762 28.120 1.00 78.38 360 GLN A C 1
ATOM 2927 O O . GLN A 1 360 ? -5.854 -7.620 28.549 1.00 78.38 360 GLN A O 1
ATOM 2932 N N . VAL A 1 361 ? -4.500 -9.206 27.732 1.00 78.06 361 VAL A N 1
ATOM 2933 C CA . VAL A 1 361 ? -3.270 -8.388 27.792 1.00 78.06 361 VAL A CA 1
ATOM 2934 C C . VAL A 1 361 ? -3.393 -7.136 26.919 1.00 78.06 361 VAL A C 1
ATOM 2936 O O . VAL A 1 361 ? -2.970 -6.038 27.300 1.00 78.06 361 VAL A O 1
ATOM 2939 N N . LYS A 1 362 ? -3.997 -7.271 25.737 1.00 77.31 362 LYS A N 1
ATOM 2940 C CA . LYS A 1 362 ? -4.203 -6.142 24.832 1.00 77.31 362 LYS A CA 1
ATOM 2941 C C . LYS A 1 362 ? -5.240 -5.155 25.367 1.00 77.31 362 LYS A C 1
ATOM 2943 O O . LYS A 1 362 ? -5.011 -3.940 25.329 1.00 77.31 362 LYS A O 1
ATOM 2948 N N . HIS A 1 363 ? -6.354 -5.665 25.887 1.00 77.38 363 HIS A N 1
ATOM 2949 C CA . HIS A 1 363 ? -7.374 -4.878 26.569 1.00 77.38 363 HIS A CA 1
ATOM 2950 C C . HIS A 1 363 ? -6.758 -4.154 27.767 1.00 77.38 363 HIS A C 1
ATOM 2952 O O . HIS A 1 363 ? -6.949 -2.949 27.870 1.00 77.38 363 HIS A O 1
ATOM 2958 N N . GLN A 1 364 ? -5.922 -4.803 28.588 1.00 81.94 364 GLN A N 1
ATOM 2959 C CA . GLN A 1 364 ? -5.193 -4.134 29.674 1.00 81.94 364 GLN A CA 1
ATOM 2960 C C . GLN A 1 364 ? -4.402 -2.929 29.179 1.00 81.94 364 GLN A C 1
ATOM 2962 O O . GLN A 1 364 ? -4.626 -1.823 29.659 1.00 81.94 364 GLN A O 1
ATOM 2967 N N . LYS A 1 365 ? -3.513 -3.107 28.192 1.00 78.50 365 LYS A N 1
ATOM 2968 C CA . LYS A 1 365 ? -2.696 -2.001 27.661 1.00 78.50 365 LYS A CA 1
ATOM 2969 C C . LYS A 1 365 ? -3.572 -0.853 27.148 1.00 78.50 365 LYS A C 1
ATOM 2971 O O . LYS A 1 365 ? -3.308 0.313 27.441 1.00 78.50 365 LYS A O 1
ATOM 2976 N N . THR A 1 366 ? -4.630 -1.188 26.412 1.00 79.50 366 THR A N 1
ATOM 2977 C CA . THR A 1 366 ? -5.567 -0.217 25.831 1.00 79.50 366 THR A CA 1
ATOM 2978 C C . THR A 1 366 ? -6.317 0.554 26.914 1.00 79.50 366 THR A C 1
ATOM 2980 O O . THR A 1 366 ? -6.355 1.786 26.893 1.00 79.50 366 THR A O 1
ATOM 2983 N N . TYR A 1 367 ? -6.875 -0.154 27.894 1.00 83.19 367 TYR A N 1
ATOM 2984 C CA . TYR A 1 367 ? -7.661 0.438 28.967 1.00 83.19 367 TYR A CA 1
ATOM 2985 C C . TYR A 1 367 ? -6.803 1.166 29.999 1.00 83.19 367 TYR A C 1
ATOM 2987 O O . TYR A 1 367 ? -7.249 2.187 30.506 1.00 83.19 367 TYR A O 1
ATOM 2995 N N . SER A 1 368 ? -5.554 0.759 30.244 1.00 84.06 368 SER A N 1
ATOM 2996 C CA . SER A 1 368 ? -4.612 1.532 31.067 1.00 84.06 368 SER A CA 1
ATOM 2997 C C . SER A 1 368 ? -4.284 2.888 30.439 1.00 84.06 368 SER A C 1
ATOM 2999 O O . SER A 1 368 ? -4.240 3.897 31.147 1.00 84.06 368 SER A O 1
ATOM 3001 N N . LEU A 1 369 ? -4.103 2.942 29.113 1.00 80.00 369 LEU A N 1
ATOM 3002 C CA . LEU A 1 369 ? -3.892 4.200 28.389 1.00 80.00 369 LEU A CA 1
ATOM 3003 C C . LEU A 1 369 ? -5.147 5.078 28.411 1.00 80.00 369 LEU A C 1
ATOM 3005 O O . LEU A 1 369 ? -5.051 6.261 28.742 1.00 80.00 369 LEU A O 1
ATOM 3009 N N . LYS A 1 370 ? -6.322 4.502 28.113 1.00 80.12 370 LYS A N 1
ATOM 3010 C CA . LYS A 1 370 ? -7.609 5.212 28.195 1.00 80.12 370 LYS A CA 1
ATOM 3011 C C . LYS A 1 370 ? -7.862 5.757 29.600 1.00 80.12 370 LYS A C 1
ATOM 3013 O O . LYS A 1 370 ? -8.178 6.932 29.734 1.00 80.12 370 LYS A O 1
ATOM 3018 N N . PHE A 1 371 ? -7.673 4.939 30.633 1.00 86.44 371 PHE A N 1
ATOM 3019 C CA . PHE A 1 371 ? -7.853 5.332 32.028 1.00 86.44 371 PHE A CA 1
ATOM 3020 C C . PHE A 1 371 ? -6.904 6.466 32.424 1.00 86.44 371 PHE A C 1
ATOM 3022 O O . PHE A 1 371 ? -7.342 7.473 32.973 1.00 86.44 371 PHE A O 1
ATOM 3029 N N . SER A 1 372 ? -5.618 6.359 32.078 1.00 82.19 372 SER A N 1
ATOM 3030 C CA . SER A 1 372 ? -4.637 7.420 32.345 1.00 82.19 372 SER A CA 1
ATOM 3031 C C . SER A 1 372 ? -5.015 8.731 31.652 1.00 82.19 372 SER A C 1
ATOM 3033 O O . SER A 1 372 ? -4.933 9.802 32.256 1.00 82.19 372 SER A O 1
ATOM 3035 N N . ALA A 1 373 ? -5.464 8.661 30.394 1.00 79.69 373 ALA A N 1
ATOM 3036 C CA . ALA A 1 373 ? -5.945 9.823 29.657 1.00 79.69 373 ALA A CA 1
ATOM 3037 C C . ALA A 1 373 ? -7.194 10.431 30.314 1.00 79.69 373 ALA A C 1
ATOM 3039 O O . ALA A 1 373 ? -7.216 11.637 30.553 1.00 79.69 373 ALA A O 1
ATOM 3040 N N . LEU A 1 374 ? -8.185 9.604 30.658 1.00 83.25 374 LEU A N 1
ATOM 3041 C CA . LEU A 1 374 ? -9.418 10.002 31.337 1.00 83.25 374 LEU A CA 1
ATOM 3042 C C . LEU A 1 374 ? -9.111 10.703 32.668 1.00 83.25 374 LEU A C 1
ATOM 3044 O O . LEU A 1 374 ? -9.524 11.843 32.861 1.00 83.25 374 LEU A O 1
ATOM 3048 N N . MET A 1 375 ? -8.295 10.095 33.533 1.00 84.75 375 MET A N 1
ATOM 3049 C CA . MET A 1 375 ? -7.916 10.668 34.830 1.00 84.75 375 MET A CA 1
ATOM 3050 C C . MET A 1 375 ? -7.166 11.994 34.697 1.00 84.75 375 MET A C 1
ATOM 3052 O O . MET A 1 375 ? -7.444 12.938 35.439 1.00 84.75 375 MET A O 1
ATOM 3056 N N . ASN A 1 376 ? -6.221 12.088 33.757 1.00 81.75 376 ASN A N 1
ATOM 3057 C CA . ASN A 1 376 ? -5.473 13.323 33.524 1.00 81.75 376 ASN A CA 1
ATOM 3058 C C . ASN A 1 376 ? -6.387 14.453 33.037 1.00 81.75 376 ASN A C 1
ATOM 3060 O O . ASN A 1 376 ? -6.253 15.587 33.496 1.00 81.75 376 ASN A O 1
ATOM 3064 N N . GLN A 1 377 ? -7.320 14.159 32.128 1.00 79.62 377 GLN A N 1
ATOM 3065 C CA . GLN A 1 377 ? -8.264 15.157 31.625 1.00 79.62 377 GLN A CA 1
ATOM 3066 C C . GLN A 1 377 ? -9.259 15.592 32.708 1.00 79.62 377 GLN A C 1
ATOM 3068 O O . GLN A 1 377 ? -9.416 16.794 32.916 1.00 79.62 377 GLN A O 1
ATOM 3073 N N . THR A 1 378 ? -9.842 14.659 33.470 1.00 82.75 378 THR A N 1
ATOM 3074 C CA . THR A 1 378 ? -10.739 14.989 34.590 1.00 82.75 378 THR A CA 1
ATOM 3075 C C . THR A 1 378 ? -10.039 15.864 35.626 1.00 82.75 378 THR A C 1
ATOM 3077 O O . THR A 1 378 ? -10.564 16.911 36.000 1.00 82.75 378 THR A O 1
ATOM 3080 N N . LYS A 1 379 ? -8.815 15.505 36.043 1.00 82.19 379 LYS A N 1
ATOM 3081 C CA . LYS A 1 379 ? -8.030 16.330 36.973 1.00 82.19 379 LYS A CA 1
ATOM 3082 C C . LYS A 1 379 ? -7.790 17.730 36.422 1.00 82.19 379 LYS A C 1
ATOM 3084 O O . LYS A 1 379 ? -7.985 18.694 37.155 1.00 82.19 379 LYS A O 1
ATOM 3089 N N . ASN A 1 380 ? -7.409 17.858 35.149 1.00 79.38 380 ASN A N 1
ATOM 3090 C CA . ASN A 1 380 ? -7.184 19.167 34.529 1.00 79.38 380 ASN A CA 1
ATOM 3091 C C . ASN A 1 380 ? -8.448 20.043 34.551 1.00 79.38 380 ASN A C 1
ATOM 3093 O O . ASN A 1 380 ? -8.333 21.229 34.847 1.00 79.38 380 ASN A O 1
ATOM 3097 N N . ILE A 1 381 ? -9.624 19.468 34.267 1.00 76.12 381 ILE A N 1
ATOM 3098 C CA . ILE A 1 381 ? -10.904 20.193 34.279 1.00 76.12 381 ILE A CA 1
ATOM 3099 C C . ILE A 1 381 ? -11.272 20.642 35.701 1.00 76.12 381 ILE A C 1
ATOM 3101 O O . ILE A 1 381 ? -11.680 21.782 35.879 1.00 76.12 381 ILE A O 1
ATOM 3105 N N . LEU A 1 382 ? -11.107 19.775 36.707 1.00 77.56 382 LEU A N 1
ATOM 3106 C CA . LEU A 1 382 ? -11.534 20.051 38.086 1.00 77.56 382 LEU A CA 1
ATOM 3107 C C . LEU A 1 382 ? -10.588 20.978 38.867 1.00 77.56 382 LEU A C 1
ATOM 3109 O O . LEU A 1 382 ? -11.023 21.626 39.815 1.00 77.56 382 LEU A O 1
ATOM 3113 N N . THR A 1 383 ? -9.296 21.014 38.521 1.00 68.75 383 THR A N 1
ATOM 3114 C CA . THR A 1 383 ? -8.272 21.717 39.322 1.00 68.75 383 THR A CA 1
ATOM 3115 C C . THR A 1 383 ? -7.765 23.021 38.717 1.00 68.75 383 THR A C 1
ATOM 3117 O O . THR A 1 383 ? -7.269 23.863 39.461 1.00 68.75 383 THR A O 1
ATOM 3120 N N . ILE A 1 384 ? -7.854 23.220 37.396 1.00 59.47 384 ILE A N 1
ATOM 3121 C CA . ILE A 1 384 ? -7.233 24.378 36.735 1.00 59.47 384 ILE A CA 1
ATOM 3122 C C . ILE A 1 384 ? -8.282 25.120 35.904 1.00 59.47 384 ILE A C 1
ATOM 3124 O O . ILE A 1 384 ? -8.358 24.974 34.684 1.00 59.47 384 ILE A O 1
ATOM 3128 N N . THR A 1 385 ? -9.051 25.976 36.577 1.00 52.22 385 THR A N 1
ATOM 3129 C CA . THR A 1 385 ? -10.119 26.827 36.019 1.00 52.22 385 THR A CA 1
ATOM 3130 C C . THR A 1 385 ? -9.679 27.758 34.877 1.00 52.22 385 THR A C 1
ATOM 3132 O O . THR A 1 385 ? -10.534 28.263 34.158 1.00 52.22 385 THR A O 1
ATOM 3135 N N . HIS A 1 386 ? -8.371 27.947 34.648 1.00 52.97 386 HIS A N 1
ATOM 3136 C CA . HIS A 1 386 ? -7.816 28.830 33.605 1.00 52.97 386 HIS A CA 1
ATOM 3137 C C . HIS A 1 386 ? -6.912 28.133 32.564 1.00 52.97 386 HIS A C 1
ATOM 3139 O O . HIS A 1 386 ? -6.276 28.812 31.762 1.00 52.97 386 HIS A O 1
ATOM 3145 N N . LYS A 1 387 ? -6.806 26.791 32.547 1.00 50.44 387 LYS A N 1
ATOM 3146 C CA . LYS A 1 387 ? -5.872 26.097 31.625 1.00 50.44 387 LYS A CA 1
ATOM 3147 C C . LYS A 1 387 ? -6.345 26.075 30.174 1.00 50.44 387 LYS A C 1
ATOM 3149 O O . LYS A 1 387 ? -5.528 26.017 29.257 1.00 50.44 387 LYS A O 1
ATOM 3154 N N . PHE A 1 388 ? -7.656 26.067 29.972 1.00 59.06 388 PHE A N 1
ATOM 3155 C CA . PHE A 1 388 ? -8.267 26.014 28.652 1.00 59.06 388 PHE A CA 1
ATOM 3156 C C . PHE A 1 388 ? -8.735 27.418 28.272 1.00 59.06 388 PHE A C 1
ATOM 3158 O O . PHE A 1 388 ? -9.888 27.770 28.478 1.00 59.06 388 PHE A O 1
ATOM 3165 N N . THR A 1 389 ? -7.820 28.229 27.736 1.00 58.22 389 THR A N 1
ATOM 3166 C CA . THR A 1 389 ? -8.153 29.516 27.096 1.00 58.22 389 THR A CA 1
ATOM 3167 C C . THR A 1 389 ? -8.813 29.336 25.723 1.00 58.22 389 THR A C 1
ATOM 3169 O O . THR A 1 389 ? -9.265 30.303 25.127 1.00 58.22 389 THR A O 1
ATOM 3172 N N . ASP A 1 390 ? -8.835 28.101 25.220 1.00 70.38 390 ASP A N 1
ATOM 3173 C CA . ASP A 1 390 ? -9.311 27.694 23.901 1.00 70.38 390 ASP A CA 1
ATOM 3174 C C . ASP A 1 390 ? -10.483 26.713 24.071 1.00 70.38 390 ASP A C 1
ATOM 3176 O O . ASP A 1 390 ? -10.320 25.630 24.653 1.00 70.38 390 ASP A O 1
ATOM 3180 N N . GLU A 1 391 ? -11.659 27.098 23.569 1.00 67.62 391 GLU A N 1
ATOM 3181 C CA . GLU A 1 391 ? -12.901 26.326 23.673 1.00 67.62 391 GLU A CA 1
ATOM 3182 C C . GLU A 1 391 ? -12.817 24.975 22.956 1.00 67.62 391 GLU A C 1
ATOM 3184 O O . GLU A 1 391 ? -13.401 23.994 23.421 1.00 67.62 391 GLU A O 1
ATOM 3189 N N . ILE A 1 392 ? -12.000 24.865 21.903 1.00 68.06 392 ILE A N 1
ATOM 3190 C CA . ILE A 1 392 ? -11.775 23.602 21.190 1.00 68.06 392 ILE A CA 1
ATOM 3191 C C . ILE A 1 392 ? -11.062 22.602 22.101 1.00 68.06 392 ILE A C 1
ATOM 3193 O O . ILE A 1 392 ? -11.449 21.434 22.177 1.00 68.06 392 ILE A O 1
ATOM 3197 N N . LYS A 1 393 ? -10.037 23.044 22.841 1.00 73.75 393 LYS A N 1
ATOM 3198 C CA . LYS A 1 393 ? -9.319 22.168 23.783 1.00 73.75 393 LYS A CA 1
ATOM 3199 C C . LYS A 1 393 ? -10.212 21.738 24.939 1.00 73.75 393 LYS A C 1
ATOM 3201 O O . LYS A 1 393 ? -10.096 20.600 25.394 1.00 73.75 393 LYS A O 1
ATOM 3206 N N . LEU A 1 394 ? -11.100 22.623 25.390 1.00 73.00 394 LEU A N 1
ATOM 3207 C CA . LEU A 1 394 ? -12.099 22.299 26.401 1.00 73.00 394 LEU A CA 1
ATOM 3208 C C . LEU A 1 394 ? -13.098 21.254 25.877 1.00 73.00 394 LEU A C 1
ATOM 3210 O O . LEU A 1 394 ? -13.314 20.247 26.550 1.00 73.00 394 LEU A O 1
ATOM 3214 N N . ALA A 1 395 ? -13.637 21.426 24.666 1.00 65.50 395 ALA A N 1
ATOM 3215 C CA . ALA A 1 395 ? -14.521 20.447 24.028 1.00 65.50 395 ALA A CA 1
ATOM 3216 C C . ALA A 1 395 ? -13.851 19.082 23.868 1.00 65.50 395 ALA A C 1
ATOM 3218 O O . ALA A 1 395 ? -14.427 18.052 24.212 1.00 65.50 395 ALA A O 1
ATOM 3219 N N . GLU A 1 396 ? -12.612 19.052 23.377 1.00 70.19 396 GLU A N 1
ATOM 3220 C CA . GLU A 1 396 ? -11.869 17.806 23.204 1.00 70.19 396 GLU A CA 1
ATOM 3221 C C . GLU A 1 396 ? -11.566 17.119 24.541 1.00 70.19 396 GLU A C 1
ATOM 3223 O O . GLU A 1 396 ? -11.601 15.888 24.609 1.00 70.19 396 GLU A O 1
ATOM 3228 N N . ALA A 1 397 ? -11.292 17.881 25.604 1.00 70.19 397 ALA A N 1
ATOM 3229 C CA . ALA A 1 397 ? -11.123 17.339 26.949 1.00 70.19 397 ALA A CA 1
ATOM 3230 C C . ALA A 1 397 ? -12.436 16.747 27.485 1.00 70.19 397 ALA A C 1
ATOM 3232 O O . ALA A 1 397 ? -12.426 15.622 27.978 1.00 70.19 397 ALA A O 1
ATOM 3233 N N . LEU A 1 398 ? -13.563 17.449 27.322 1.00 70.00 398 LEU A N 1
ATOM 3234 C CA . LEU A 1 398 ? -14.890 16.999 27.761 1.00 70.00 398 LEU A CA 1
ATOM 3235 C C . LEU A 1 398 ? -15.354 15.746 27.030 1.00 70.00 398 LEU A C 1
ATOM 3237 O O . LEU A 1 398 ? -15.822 14.796 27.653 1.00 70.00 398 LEU A O 1
ATOM 3241 N N . LEU A 1 399 ? -15.179 15.706 25.711 1.00 68.81 399 LEU A N 1
ATOM 3242 C CA . LEU A 1 399 ? -15.538 14.535 24.917 1.00 68.81 399 LEU A CA 1
ATOM 3243 C C . LEU A 1 399 ? -14.690 13.320 25.311 1.00 68.81 399 LEU A C 1
ATOM 3245 O O . LEU A 1 399 ? -15.197 12.206 25.320 1.00 68.81 399 LEU A O 1
ATOM 3249 N N . LYS A 1 400 ? -13.424 13.514 25.702 1.00 68.50 400 LYS A N 1
ATOM 3250 C CA . LYS A 1 400 ? -12.566 12.427 26.207 1.00 68.50 400 LYS A CA 1
ATOM 3251 C C . LYS A 1 400 ? -12.939 11.953 27.617 1.00 68.50 400 LYS A C 1
ATOM 3253 O O . LYS A 1 400 ? -12.595 10.825 27.957 1.00 68.50 400 LYS A O 1
ATOM 3258 N N . THR A 1 401 ? -13.583 12.786 28.438 1.00 65.69 401 THR A N 1
ATOM 3259 C CA . THR A 1 401 ? -13.931 12.454 29.835 1.00 65.69 401 THR A CA 1
ATOM 3260 C C . THR A 1 401 ? -15.374 12.016 30.034 1.00 65.69 401 THR A C 1
ATOM 3262 O O . THR A 1 401 ? -15.656 11.402 31.061 1.00 65.69 401 THR A O 1
ATOM 3265 N N . THR A 1 402 ? -16.268 12.320 29.088 1.00 58.12 402 THR A N 1
ATOM 3266 C CA . THR A 1 402 ? -17.718 12.082 29.219 1.00 58.12 402 THR A CA 1
ATOM 3267 C C . THR A 1 402 ? -18.329 11.265 28.082 1.00 58.12 402 THR A C 1
ATOM 3269 O O . THR A 1 402 ? -19.484 10.868 28.195 1.00 58.12 402 THR A O 1
ATOM 3272 N N . VAL A 1 403 ? -17.584 10.979 27.006 1.00 57.88 403 VAL A N 1
ATOM 3273 C CA . VAL A 1 403 ? -18.095 10.230 25.848 1.00 57.88 403 VAL A CA 1
ATOM 3274 C C . VAL A 1 403 ? -17.216 9.024 25.563 1.00 57.88 403 VAL A C 1
ATOM 3276 O O . VAL A 1 403 ? -15.996 9.136 25.443 1.00 57.88 403 VAL A O 1
ATOM 3279 N N . THR A 1 404 ? -17.834 7.854 25.397 1.00 52.22 404 THR A N 1
ATOM 3280 C CA . THR A 1 404 ? -17.131 6.676 24.891 1.00 52.22 404 THR A CA 1
ATOM 3281 C C . THR A 1 404 ? -16.675 6.985 23.462 1.00 52.22 404 THR A C 1
ATOM 3283 O O . THR A 1 404 ? -17.523 7.276 22.614 1.00 52.22 404 THR A O 1
ATOM 3286 N N . PRO A 1 405 ? -15.371 6.935 23.131 1.00 49.88 405 PRO A N 1
ATOM 3287 C CA . PRO A 1 405 ? -14.902 7.180 21.774 1.00 49.88 405 PRO A CA 1
ATOM 3288 C C . PRO A 1 405 ? -15.317 6.005 20.880 1.00 49.88 405 PRO A C 1
ATOM 3290 O O . PRO A 1 405 ? -14.515 5.123 20.596 1.00 49.88 405 PRO A O 1
ATOM 3293 N N . LYS A 1 406 ? -16.586 5.964 20.457 1.00 45.56 406 LYS A N 1
ATOM 3294 C CA . LYS A 1 406 ? -17.100 4.886 19.611 1.00 45.56 406 LYS A CA 1
ATOM 3295 C C . LYS A 1 406 ? -16.606 5.001 18.167 1.00 45.56 406 LYS A C 1
ATOM 3297 O O . LYS A 1 406 ? -16.471 3.967 17.540 1.00 45.56 406 LYS A O 1
ATOM 3302 N N . ASN A 1 407 ? -16.264 6.194 17.651 1.00 43.75 407 ASN A N 1
ATOM 3303 C CA . ASN A 1 407 ? -16.019 6.341 16.201 1.00 43.75 407 ASN A CA 1
ATOM 3304 C C . ASN A 1 407 ? -14.976 7.379 15.725 1.00 43.75 407 ASN A C 1
ATOM 3306 O O . ASN A 1 407 ? -14.703 7.451 14.529 1.00 43.75 407 ASN A O 1
ATOM 3310 N N . LYS A 1 408 ? -14.321 8.163 16.597 1.00 39.81 408 LYS A N 1
ATOM 3311 C CA . LYS A 1 408 ? -13.575 9.361 16.132 1.00 39.81 408 LYS A CA 1
ATOM 3312 C C . LYS A 1 408 ? -12.266 9.130 15.363 1.00 39.81 408 LYS A C 1
ATOM 3314 O O . LYS A 1 408 ? -11.830 10.041 14.670 1.00 39.81 408 LYS A O 1
ATOM 3319 N N . TYR A 1 409 ? -11.643 7.954 15.444 1.00 36.81 409 TYR A N 1
ATOM 3320 C CA . TYR A 1 409 ? -10.344 7.710 14.787 1.00 36.81 409 TYR A CA 1
ATOM 3321 C C . TYR A 1 409 ? -10.367 6.671 13.663 1.00 36.81 409 TYR A C 1
ATOM 3323 O O . TYR A 1 409 ? -9.357 6.493 12.989 1.00 36.81 409 TYR A O 1
ATOM 3331 N N . ALA A 1 410 ? -11.503 6.018 13.414 1.00 38.44 410 ALA A N 1
ATOM 3332 C CA . ALA A 1 410 ? -11.590 4.998 12.377 1.00 38.44 410 ALA A CA 1
ATOM 3333 C C . ALA A 1 410 ? -12.151 5.571 11.062 1.00 38.44 410 ALA A C 1
ATOM 3335 O O . ALA A 1 410 ? -11.555 5.381 10.007 1.00 38.44 410 ALA A O 1
ATOM 3336 N N . GLN A 1 411 ? -13.262 6.314 11.088 1.00 39.69 411 GLN A N 1
ATOM 3337 C CA . GLN A 1 411 ? -14.068 6.540 9.876 1.00 39.69 411 GLN A CA 1
ATOM 3338 C C . GLN A 1 411 ? -13.463 7.493 8.828 1.00 39.69 411 GLN A C 1
ATOM 3340 O O . GLN A 1 411 ? -13.602 7.237 7.632 1.00 39.69 411 GLN A O 1
ATOM 3345 N N . LYS A 1 412 ? -12.712 8.527 9.232 1.00 42.41 412 LYS A N 1
ATOM 3346 C CA . LYS A 1 412 ? -12.214 9.561 8.298 1.00 42.41 412 LYS A CA 1
ATOM 3347 C C . LYS A 1 412 ? -11.102 9.093 7.348 1.00 42.41 412 LYS A C 1
ATOM 3349 O O . LYS A 1 412 ? -10.927 9.666 6.280 1.00 42.41 412 LYS A O 1
ATOM 3354 N N . VAL A 1 413 ? -10.400 8.012 7.697 1.00 38.88 413 VAL A N 1
ATOM 3355 C CA . VAL A 1 413 ? -9.451 7.318 6.800 1.00 38.88 413 VAL A CA 1
ATOM 3356 C C . VAL A 1 413 ? -10.121 6.124 6.091 1.00 38.88 413 VAL A C 1
ATOM 3358 O O . VAL A 1 413 ? -9.630 5.662 5.065 1.00 38.88 413 VAL A O 1
ATOM 3361 N N . LEU A 1 414 ? -11.275 5.649 6.585 1.00 40.59 414 LEU A N 1
ATOM 3362 C CA . LEU A 1 414 ? -12.001 4.482 6.060 1.00 40.59 414 LEU A CA 1
ATOM 3363 C C . LEU A 1 414 ? -12.868 4.773 4.823 1.00 40.59 414 LEU A C 1
ATOM 3365 O O . LEU A 1 414 ? -13.089 3.863 4.028 1.00 40.59 414 LEU A O 1
ATOM 3369 N N . MET A 1 415 ? -13.357 6.001 4.632 1.00 36.28 415 MET A N 1
ATOM 3370 C CA . MET A 1 415 ? -14.362 6.291 3.592 1.00 36.28 415 MET A CA 1
ATOM 3371 C C . MET A 1 415 ? -13.813 6.487 2.170 1.00 36.28 415 MET A C 1
ATOM 3373 O O . MET A 1 415 ? -14.585 6.488 1.212 1.00 36.28 415 MET A O 1
ATOM 3377 N N . MET A 1 416 ? -12.494 6.560 1.975 1.00 38.38 416 MET A N 1
ATOM 3378 C CA . MET A 1 416 ? -11.916 6.519 0.627 1.00 38.38 416 MET A CA 1
ATOM 3379 C C . MET A 1 416 ? -11.597 5.066 0.236 1.00 38.38 416 MET A C 1
ATOM 3381 O O . MET A 1 416 ? -10.482 4.589 0.417 1.00 38.38 416 MET A O 1
ATOM 3385 N N . LYS A 1 417 ? -12.606 4.361 -0.304 1.00 47.12 417 LYS A N 1
ATOM 3386 C CA . LYS A 1 417 ? -12.565 2.977 -0.847 1.00 47.12 417 LYS A CA 1
ATOM 3387 C C . LYS A 1 417 ? -12.333 1.813 0.148 1.00 47.12 417 LYS A C 1
ATOM 3389 O O . LYS A 1 417 ? -12.114 0.693 -0.308 1.00 47.12 417 LYS A O 1
ATOM 3394 N N . GLY A 1 418 ? -12.373 2.024 1.466 1.00 57.31 418 GLY A N 1
ATOM 3395 C CA . GLY A 1 418 ? -12.003 1.000 2.456 1.00 57.31 418 GLY A CA 1
ATOM 3396 C C . GLY A 1 418 ? -13.138 0.078 2.927 1.00 57.31 418 GLY A C 1
ATOM 3397 O O . GLY A 1 418 ? -14.296 0.475 3.010 1.00 57.31 418 GLY A O 1
ATOM 3398 N N . HIS A 1 419 ? -12.788 -1.157 3.301 1.00 70.62 419 HIS A N 1
ATOM 3399 C CA . HIS A 1 419 ? -13.673 -2.088 4.018 1.00 70.62 419 HIS A CA 1
ATOM 3400 C C . HIS A 1 419 ? -13.820 -1.647 5.488 1.00 70.62 419 HIS A C 1
ATOM 3402 O O . HIS A 1 419 ? -12.826 -1.603 6.222 1.00 70.62 419 HIS A O 1
ATOM 3408 N N . GLY A 1 420 ? -15.033 -1.267 5.905 1.00 68.31 420 GLY A N 1
ATOM 3409 C CA . GLY A 1 420 ? -15.320 -0.679 7.222 1.00 68.31 420 GLY A CA 1
ATOM 3410 C C . GLY A 1 420 ? -15.651 -1.690 8.328 1.00 68.31 420 GLY A C 1
ATOM 3411 O O . GLY A 1 420 ? -15.704 -2.896 8.094 1.00 68.31 420 GLY A O 1
ATOM 3412 N N . GLN A 1 421 ? -15.914 -1.192 9.544 1.00 78.12 421 GLN A N 1
ATOM 3413 C CA . GLN A 1 421 ? -16.323 -2.025 10.688 1.00 78.12 421 GLN A CA 1
ATOM 3414 C C . GLN A 1 421 ? -17.646 -2.769 10.415 1.00 78.12 421 GLN A C 1
ATOM 3416 O O . GLN A 1 421 ? -17.735 -3.961 10.683 1.00 78.12 421 GLN A O 1
ATOM 3421 N N . ASN A 1 422 ? -18.627 -2.119 9.779 1.00 74.62 422 ASN A N 1
ATOM 3422 C CA . ASN A 1 422 ? -19.904 -2.758 9.426 1.00 74.62 422 ASN A CA 1
ATOM 3423 C C . ASN A 1 422 ? -19.716 -3.924 8.437 1.00 74.62 422 ASN A C 1
ATOM 3425 O O . ASN A 1 422 ? -20.355 -4.967 8.563 1.00 74.62 422 ASN A O 1
ATOM 3429 N N . ASN A 1 423 ? -18.814 -3.775 7.455 1.00 82.94 423 ASN A N 1
ATOM 3430 C CA . ASN A 1 423 ? -18.482 -4.864 6.534 1.00 82.94 423 ASN A CA 1
ATOM 3431 C C . ASN A 1 423 ? -17.809 -6.027 7.277 1.00 82.94 423 ASN A C 1
ATOM 3433 O O . ASN A 1 423 ? -18.124 -7.184 7.014 1.00 82.94 423 ASN A O 1
ATOM 3437 N N . PHE A 1 424 ? -16.927 -5.720 8.235 1.00 86.88 424 PHE A N 1
ATOM 3438 C CA . PHE A 1 424 ? -16.295 -6.723 9.089 1.00 86.88 424 PHE A CA 1
ATOM 3439 C C . PHE A 1 424 ? -17.312 -7.510 9.918 1.00 86.88 424 PHE A C 1
ATOM 3441 O O . PHE A 1 424 ? -17.220 -8.730 9.954 1.00 86.88 424 PHE A O 1
ATOM 3448 N N . GLU A 1 425 ? -18.306 -6.861 10.523 1.00 86.56 425 GLU A N 1
ATOM 3449 C CA . GLU A 1 425 ? -19.347 -7.559 11.292 1.00 86.56 425 GLU A CA 1
ATOM 3450 C C . GLU A 1 425 ? -20.150 -8.539 10.425 1.00 86.56 425 GLU A C 1
ATOM 3452 O O . GLU A 1 425 ? -20.487 -9.640 10.867 1.00 86.56 425 GLU A O 1
ATOM 3457 N N . SER A 1 426 ? -20.431 -8.167 9.172 1.00 88.19 426 SER A N 1
ATOM 3458 C CA . SER A 1 426 ? -21.067 -9.064 8.201 1.00 88.19 426 SER A CA 1
ATOM 3459 C C . SER A 1 426 ? -20.170 -10.258 7.859 1.00 88.19 426 SER A C 1
ATOM 3461 O O . SER A 1 426 ? -20.612 -11.407 7.935 1.00 88.19 426 SER A O 1
ATOM 3463 N N . ASP A 1 427 ? -18.900 -10.007 7.535 1.00 91.69 427 ASP A N 1
ATOM 3464 C CA . ASP A 1 427 ? -17.940 -11.060 7.185 1.00 91.69 427 ASP A CA 1
ATOM 3465 C C . ASP A 1 427 ? -17.634 -11.989 8.374 1.00 91.69 427 ASP A C 1
ATOM 3467 O O . ASP A 1 427 ? -17.458 -13.194 8.194 1.00 91.69 427 ASP A O 1
ATOM 3471 N N . ALA A 1 428 ? -17.610 -11.462 9.601 1.00 93.00 428 ALA A N 1
ATOM 3472 C CA . ALA A 1 428 ? -17.422 -12.228 10.831 1.00 93.00 428 ALA A CA 1
ATOM 3473 C C . ALA A 1 428 ? -18.598 -13.185 11.090 1.00 93.00 428 ALA A C 1
ATOM 3475 O O . ALA A 1 428 ? -18.387 -14.337 11.480 1.00 93.00 428 ALA A O 1
ATOM 3476 N N . LYS A 1 429 ? -19.838 -12.756 10.810 1.00 93.50 429 LYS A N 1
ATOM 3477 C CA . LYS A 1 429 ? -21.028 -13.625 10.870 1.00 93.50 429 LYS A CA 1
ATOM 3478 C C . LYS A 1 429 ? -20.959 -14.755 9.843 1.00 93.50 429 LYS A C 1
ATOM 3480 O O . LYS A 1 429 ? -21.255 -15.903 10.182 1.00 93.50 429 LYS A O 1
ATOM 3485 N N . GLU A 1 430 ? -20.548 -14.457 8.610 1.00 94.69 430 GLU A N 1
ATOM 3486 C CA . GLU A 1 430 ? -20.359 -15.478 7.574 1.00 94.69 430 GLU A CA 1
ATOM 3487 C C . GLU A 1 430 ? -19.252 -16.466 7.963 1.00 94.69 430 GLU A C 1
ATOM 3489 O O . GLU A 1 430 ? -19.457 -17.682 7.928 1.00 94.69 430 GLU A O 1
ATOM 3494 N N . PHE A 1 431 ? -18.111 -15.959 8.434 1.00 95.88 431 PHE A N 1
ATOM 3495 C CA . PHE A 1 431 ? -17.006 -16.784 8.908 1.00 95.88 431 PHE A CA 1
ATOM 3496 C C . PHE A 1 431 ? -17.424 -17.690 10.070 1.00 95.88 431 PHE A C 1
ATOM 3498 O O . PHE A 1 431 ? -17.093 -18.873 10.065 1.00 95.88 431 PHE A O 1
ATOM 3505 N N . ARG A 1 432 ? -18.215 -17.189 11.031 1.00 96.00 432 ARG A N 1
ATOM 3506 C CA . ARG A 1 432 ? -18.766 -17.987 12.144 1.00 96.00 432 ARG A CA 1
ATOM 3507 C C . ARG A 1 432 ? -19.580 -19.181 11.639 1.00 96.00 432 ARG A C 1
ATOM 3509 O O . ARG A 1 432 ? -19.459 -20.275 12.188 1.00 96.00 432 ARG A O 1
ATOM 3516 N N . LYS A 1 433 ? -20.389 -18.994 10.591 1.00 96.00 433 LYS A N 1
ATOM 3517 C CA . LYS A 1 433 ? -21.165 -20.078 9.967 1.00 96.00 433 LYS A CA 1
ATOM 3518 C C . LYS A 1 433 ? -20.252 -21.109 9.299 1.00 96.00 433 LYS A C 1
ATOM 3520 O O . LYS A 1 433 ? -20.452 -22.305 9.496 1.00 96.00 433 LYS A O 1
ATOM 3525 N N . LEU A 1 434 ? -19.257 -20.650 8.537 1.00 95.94 434 LEU A N 1
ATOM 3526 C CA . LEU A 1 434 ? -18.286 -21.527 7.875 1.00 95.94 434 LEU A CA 1
ATOM 3527 C C . LEU A 1 434 ? -17.443 -22.312 8.891 1.00 95.94 434 LEU A C 1
ATOM 3529 O O . LEU A 1 434 ? -17.211 -23.500 8.692 1.00 95.94 434 LEU A O 1
ATOM 3533 N N . TYR A 1 435 ? -17.031 -21.671 9.989 1.00 95.69 435 TYR A N 1
ATOM 3534 C CA . TYR A 1 435 ? -16.249 -22.295 11.055 1.00 95.69 435 TYR A CA 1
ATOM 3535 C C . TYR A 1 435 ? -17.039 -23.403 11.744 1.00 95.69 435 TYR A C 1
ATOM 3537 O O . TYR A 1 435 ? -16.571 -24.534 11.777 1.00 95.69 435 TYR A O 1
ATOM 3545 N N . LYS A 1 436 ? -18.270 -23.124 12.194 1.00 94.62 436 LYS A N 1
ATOM 3546 C CA . LYS A 1 436 ? -19.130 -24.137 12.831 1.00 94.62 436 LYS A CA 1
ATOM 3547 C C . LYS A 1 436 ? -19.391 -25.350 11.935 1.00 94.62 436 LYS A C 1
ATOM 3549 O O . LYS A 1 436 ? -19.503 -26.462 12.428 1.00 94.62 436 LYS A O 1
ATOM 3554 N N . ALA A 1 437 ? -19.469 -25.156 10.617 1.00 95.19 437 ALA A N 1
ATOM 3555 C CA . ALA A 1 437 ? -19.637 -26.261 9.674 1.00 95.19 437 ALA A CA 1
ATOM 3556 C C . ALA A 1 437 ? -18.378 -27.144 9.528 1.00 95.19 437 ALA A C 1
ATOM 3558 O O . ALA A 1 437 ? -18.492 -28.299 9.119 1.00 95.19 437 ALA A O 1
ATOM 3559 N N . ALA A 1 438 ? -17.192 -26.610 9.833 1.00 94.06 438 ALA A N 1
ATOM 3560 C CA . ALA A 1 438 ? -15.904 -27.296 9.703 1.00 94.06 438 ALA A CA 1
ATOM 3561 C C . ALA A 1 438 ? -15.257 -27.672 11.053 1.00 94.06 438 ALA A C 1
ATOM 3563 O O . ALA A 1 438 ? -14.249 -28.375 11.059 1.00 94.06 438 ALA A O 1
ATOM 3564 N N . GLU A 1 439 ? -15.822 -27.232 12.180 1.00 94.44 439 GLU A N 1
ATOM 3565 C CA . GLU A 1 439 ? -15.253 -27.318 13.534 1.00 94.44 439 GLU A CA 1
ATOM 3566 C C . GLU A 1 439 ? -14.787 -28.733 13.899 1.00 94.44 439 GLU A C 1
ATOM 3568 O O . GLU A 1 439 ? -13.607 -28.936 14.185 1.00 94.44 439 GLU A O 1
ATOM 3573 N N . ASP A 1 440 ? -15.659 -29.736 13.764 1.00 93.56 440 ASP A N 1
ATOM 3574 C CA . ASP A 1 440 ? -15.330 -31.138 14.061 1.00 93.56 440 ASP A CA 1
ATOM 3575 C C . ASP A 1 440 ? -14.147 -31.670 13.241 1.00 93.56 440 ASP A C 1
ATOM 3577 O O . ASP A 1 440 ? -13.397 -32.534 13.696 1.00 93.56 440 ASP A O 1
ATOM 3581 N N . GLN A 1 441 ? -13.987 -31.194 12.004 1.00 94.69 441 GLN A N 1
ATOM 3582 C CA . GLN A 1 441 ? -12.882 -31.599 11.135 1.00 94.69 441 GLN A CA 1
ATOM 3583 C C . GLN A 1 441 ? -11.594 -30.863 11.510 1.00 94.69 441 GLN A C 1
ATOM 3585 O O . GLN A 1 441 ? -10.529 -31.474 11.517 1.00 94.69 441 GLN A O 1
ATOM 3590 N N . ILE A 1 442 ? -11.689 -29.581 11.874 1.00 94.06 442 ILE A N 1
ATOM 3591 C CA . ILE A 1 442 ? -10.559 -28.764 12.336 1.00 94.06 442 ILE A CA 1
ATOM 3592 C C . ILE A 1 442 ? -9.982 -29.329 13.638 1.00 94.06 442 ILE A C 1
ATOM 3594 O O . ILE A 1 442 ? -8.763 -29.449 13.766 1.00 94.06 442 ILE A O 1
ATOM 3598 N N . MET A 1 443 ? -10.838 -29.742 14.575 1.00 93.31 443 MET A N 1
ATOM 3599 C CA . MET A 1 443 ? -10.415 -30.336 15.849 1.00 93.31 443 MET A CA 1
ATOM 3600 C C . MET A 1 443 ? -9.753 -31.713 15.684 1.00 93.31 443 MET A C 1
ATOM 3602 O O . MET A 1 443 ? -8.986 -32.132 16.545 1.00 93.31 443 MET A O 1
ATOM 3606 N N . LYS A 1 444 ? -10.004 -32.414 14.568 1.00 93.75 444 LYS A N 1
ATOM 3607 C CA . LYS A 1 444 ? -9.350 -33.693 14.229 1.00 93.75 444 LYS A CA 1
ATOM 3608 C C . LYS A 1 444 ? -7.988 -33.526 13.554 1.00 93.75 444 LYS A C 1
ATOM 3610 O O . LYS A 1 444 ? -7.259 -34.510 13.435 1.00 93.75 444 LYS A O 1
ATOM 3615 N N . LEU A 1 445 ? -7.646 -32.325 13.080 1.00 92.19 445 LEU A N 1
ATOM 3616 C CA . LEU A 1 445 ? -6.333 -32.076 12.491 1.00 92.19 445 LEU A CA 1
ATOM 3617 C C . LEU A 1 445 ? -5.244 -32.177 13.571 1.00 92.19 445 LEU A C 1
ATOM 3619 O O . LEU A 1 445 ? -5.446 -31.695 14.688 1.00 92.19 445 LEU A O 1
ATOM 3623 N N . PRO A 1 446 ? -4.075 -32.762 13.256 1.00 89.00 446 PRO A N 1
ATOM 3624 C CA . PRO A 1 446 ? -2.978 -32.842 14.208 1.00 89.00 446 PRO A CA 1
ATOM 3625 C C . PRO A 1 446 ? -2.540 -31.434 14.615 1.00 89.00 446 PRO A C 1
ATOM 3627 O O . PRO A 1 446 ? -2.313 -30.572 13.763 1.00 89.00 446 PRO A O 1
ATOM 3630 N N . THR A 1 447 ? -2.428 -31.203 15.923 1.00 86.19 447 THR A N 1
ATOM 3631 C CA . THR A 1 447 ? -1.921 -29.936 16.447 1.00 86.19 447 THR A CA 1
ATOM 3632 C C . THR A 1 447 ? -0.471 -29.745 15.984 1.00 86.19 447 THR A C 1
ATOM 3634 O O . THR A 1 447 ? 0.336 -30.663 16.162 1.00 86.19 447 THR A O 1
ATOM 3637 N N . PRO A 1 448 ? -0.124 -28.584 15.401 1.00 85.19 448 PRO A N 1
ATOM 3638 C CA . PRO A 1 448 ? 1.223 -28.325 14.903 1.00 85.19 448 PRO A CA 1
ATOM 3639 C C . PRO A 1 448 ? 2.297 -28.487 15.979 1.00 85.19 448 PRO A C 1
ATOM 3641 O O . PRO A 1 448 ? 2.106 -28.073 17.127 1.00 85.19 448 PRO A O 1
ATOM 3644 N N . GLN A 1 449 ? 3.450 -29.035 15.596 1.00 84.69 449 GLN A N 1
ATOM 3645 C CA . GLN A 1 449 ? 4.624 -29.081 16.473 1.00 84.69 449 GLN A CA 1
ATOM 3646 C C . GLN A 1 449 ? 5.223 -27.676 16.669 1.00 84.69 449 GLN A C 1
ATOM 3648 O O . GLN A 1 449 ? 4.902 -26.730 15.944 1.00 84.69 449 GLN A O 1
ATOM 3653 N N . LEU A 1 450 ? 6.107 -27.504 17.660 1.00 81.94 450 LEU A N 1
ATOM 3654 C CA . LEU A 1 450 ? 6.668 -26.187 17.995 1.00 81.94 450 LEU A CA 1
ATOM 3655 C C . LEU A 1 450 ? 7.474 -25.588 16.827 1.00 81.94 450 LEU A C 1
ATOM 3657 O O . LEU A 1 450 ? 7.492 -24.372 16.645 1.00 81.94 450 LEU A O 1
ATOM 3661 N N . GLU A 1 451 ? 8.110 -26.440 16.029 1.00 79.69 451 GLU A N 1
ATOM 3662 C CA . GLU A 1 451 ? 8.871 -26.108 14.824 1.00 79.69 451 GLU A CA 1
ATOM 3663 C C . GLU A 1 451 ? 7.972 -25.618 13.677 1.00 79.69 451 GLU A C 1
ATOM 3665 O O . GLU A 1 451 ? 8.419 -24.847 12.828 1.00 79.69 451 GLU A O 1
ATOM 3670 N N . GLU A 1 452 ? 6.704 -26.034 13.674 1.00 79.50 452 GLU A N 1
ATOM 3671 C CA . GLU A 1 452 ? 5.670 -25.638 12.709 1.00 79.50 452 GLU A CA 1
ATOM 3672 C C . GLU A 1 452 ? 4.905 -24.379 13.161 1.00 79.50 452 GLU A C 1
ATOM 3674 O O . GLU A 1 452 ? 4.123 -23.793 12.407 1.00 79.50 452 GLU A O 1
ATOM 3679 N N . CYS A 1 453 ? 5.135 -23.938 14.400 1.00 86.19 453 CYS A N 1
ATOM 3680 C CA . CYS A 1 453 ? 4.547 -22.735 14.969 1.00 86.19 453 CYS A CA 1
ATOM 3681 C C . CYS A 1 453 ? 5.398 -21.489 14.699 1.00 86.19 453 CYS A C 1
ATOM 3683 O O . CYS A 1 453 ? 6.591 -21.542 14.399 1.00 86.19 453 CYS A O 1
ATOM 3685 N N . CYS A 1 454 ? 4.786 -20.314 14.864 1.00 86.94 454 CYS A N 1
ATOM 3686 C CA . CYS A 1 454 ? 5.518 -19.056 14.897 1.00 86.94 454 CYS A CA 1
ATOM 3687 C C . CYS A 1 454 ? 6.583 -19.114 15.997 1.00 86.94 454 CYS A C 1
ATOM 3689 O O . CYS A 1 454 ? 6.246 -19.195 17.178 1.00 86.94 454 CYS A O 1
ATOM 3691 N N . ARG A 1 455 ? 7.857 -18.952 15.626 1.00 85.12 455 ARG A N 1
ATOM 3692 C CA . ARG A 1 455 ? 8.988 -19.094 16.558 1.00 85.12 455 ARG A CA 1
ATOM 3693 C C . ARG A 1 455 ? 8.910 -18.182 17.789 1.00 85.12 455 ARG A C 1
ATOM 3695 O O . ARG A 1 455 ? 9.381 -18.555 18.855 1.00 85.12 455 ARG A O 1
ATOM 3702 N N . ILE A 1 456 ? 8.339 -16.989 17.625 1.00 83.00 456 ILE A N 1
ATOM 3703 C CA . ILE A 1 456 ? 8.252 -15.959 18.671 1.00 83.00 456 ILE A CA 1
ATOM 3704 C C . ILE A 1 456 ? 7.082 -16.222 19.628 1.00 83.00 456 ILE A C 1
ATOM 3706 O O . ILE A 1 456 ? 7.250 -16.145 20.839 1.00 83.00 456 ILE A O 1
ATOM 3710 N N . LEU A 1 457 ? 5.896 -16.516 19.088 1.00 82.44 457 LEU A N 1
ATOM 3711 C CA . LEU A 1 457 ? 4.665 -16.657 19.873 1.00 82.44 457 LEU A CA 1
ATOM 3712 C C . LEU A 1 457 ? 4.391 -18.096 20.324 1.00 82.44 457 LEU A C 1
ATOM 3714 O O . LEU A 1 457 ? 3.523 -18.303 21.163 1.00 82.44 457 LEU A O 1
ATOM 3718 N N . ALA A 1 458 ? 5.090 -19.084 19.754 1.00 85.81 458 ALA A N 1
ATOM 3719 C CA . ALA A 1 458 ? 4.840 -20.509 19.969 1.00 85.81 458 ALA A CA 1
ATOM 3720 C C . ALA A 1 458 ? 3.371 -20.925 19.713 1.00 85.81 458 ALA A C 1
ATOM 3722 O O . ALA A 1 458 ? 2.851 -21.813 20.384 1.00 85.81 458 ALA A O 1
ATOM 3723 N N . THR A 1 459 ? 2.713 -20.275 18.743 1.00 88.25 459 THR A N 1
ATOM 3724 C CA . THR A 1 459 ? 1.362 -20.594 18.238 1.00 88.25 459 THR A CA 1
ATOM 3725 C C . THR A 1 459 ? 1.327 -20.497 16.705 1.00 88.25 459 THR A C 1
ATOM 3727 O O . THR A 1 459 ? 2.276 -20.008 16.084 1.00 88.25 459 THR A O 1
ATOM 3730 N N . SER A 1 460 ? 0.250 -20.952 16.071 1.00 90.75 460 SER A N 1
ATOM 3731 C CA . SER A 1 460 ? 0.030 -20.896 14.624 1.00 90.75 460 SER A CA 1
ATOM 3732 C C . SER A 1 460 ? -1.426 -20.559 14.295 1.00 90.75 460 SER A C 1
ATOM 3734 O O . SER A 1 460 ? -2.291 -20.560 15.167 1.00 90.75 460 SER A O 1
ATOM 3736 N N . THR A 1 461 ? -1.704 -20.323 13.013 1.00 92.50 461 THR A N 1
ATOM 3737 C CA . THR A 1 461 ? -3.076 -20.137 12.512 1.00 92.50 461 THR A CA 1
ATOM 3738 C C . THR A 1 461 ? -3.980 -21.317 12.883 1.00 92.50 461 THR A C 1
ATOM 3740 O O . THR A 1 461 ? -5.126 -21.116 13.266 1.00 92.50 461 THR A O 1
ATOM 3743 N N . LEU A 1 462 ? -3.471 -22.553 12.792 1.00 91.75 462 LEU A N 1
ATOM 3744 C CA . LEU A 1 462 ? -4.254 -23.750 13.105 1.00 91.75 462 LEU A CA 1
ATOM 3745 C C . LEU A 1 462 ? -4.497 -23.892 14.613 1.00 91.75 462 LEU A C 1
ATOM 3747 O O . LEU A 1 462 ? -5.601 -24.247 15.004 1.00 91.75 462 LEU A O 1
ATOM 3751 N N . VAL A 1 463 ? -3.510 -23.553 15.449 1.00 90.69 463 VAL A N 1
ATOM 3752 C CA . VAL A 1 463 ? -3.679 -23.550 16.913 1.00 90.69 463 VAL A CA 1
ATOM 3753 C C . VAL A 1 463 ? -4.756 -22.546 17.326 1.00 90.69 463 VAL A C 1
ATOM 3755 O O . VAL A 1 463 ? -5.630 -22.890 18.112 1.00 90.69 463 VAL A O 1
ATOM 3758 N N . ASP A 1 464 ? -4.755 -21.343 16.746 1.00 92.25 464 ASP A N 1
ATOM 3759 C CA . ASP A 1 464 ? -5.787 -20.335 17.020 1.00 92.25 464 ASP A CA 1
ATOM 3760 C C . ASP A 1 464 ? -7.179 -20.780 16.530 1.00 92.25 464 ASP A C 1
ATOM 3762 O O . ASP A 1 464 ? -8.181 -20.460 17.159 1.00 92.25 464 ASP A O 1
ATOM 3766 N N . LEU A 1 465 ? -7.266 -21.547 15.437 1.00 92.81 465 LEU A N 1
ATOM 3767 C CA . LEU A 1 465 ? -8.532 -22.133 14.974 1.00 92.81 465 LEU A CA 1
ATOM 3768 C C . LEU A 1 465 ? -9.017 -23.300 15.847 1.00 92.81 465 LEU A C 1
ATOM 3770 O O . LEU A 1 465 ? -10.209 -23.589 15.832 1.00 92.81 465 LEU A O 1
ATOM 3774 N N . GLN A 1 466 ? -8.128 -23.974 16.575 1.00 92.31 466 GLN A N 1
ATOM 3775 C CA . GLN A 1 466 ? -8.463 -25.035 17.534 1.00 92.31 466 GLN A CA 1
ATOM 3776 C C . GLN A 1 466 ? -8.729 -24.486 18.949 1.00 92.31 466 GLN A C 1
ATOM 3778 O O . GLN A 1 466 ? -9.126 -25.234 19.841 1.00 92.31 466 GLN A O 1
ATOM 3783 N N . ASP A 1 467 ? -8.511 -23.189 19.176 1.00 90.62 467 ASP A N 1
ATOM 3784 C CA . ASP A 1 467 ? -8.737 -22.549 20.469 1.00 90.62 467 ASP A CA 1
ATOM 3785 C C . ASP A 1 467 ? -10.253 -22.347 20.708 1.00 90.62 467 ASP A C 1
ATOM 3787 O O . ASP A 1 467 ? -10.940 -21.771 19.856 1.00 90.62 467 ASP A O 1
ATOM 3791 N N . PRO A 1 468 ? -10.799 -22.767 21.868 1.00 88.31 468 PRO A N 1
ATOM 3792 C CA . PRO A 1 468 ? -12.232 -22.666 22.163 1.00 88.31 468 PRO A CA 1
ATOM 3793 C C . PRO A 1 468 ? -12.759 -21.219 22.199 1.00 88.31 468 PRO A C 1
ATOM 3795 O O . PRO A 1 468 ? -13.968 -21.000 22.144 1.00 88.31 468 PRO A O 1
ATOM 3798 N N . TYR A 1 469 ? -11.877 -20.218 22.272 1.00 88.00 469 TYR A N 1
ATOM 3799 C CA . TYR A 1 469 ? -12.226 -18.799 22.321 1.00 88.00 469 TYR A CA 1
ATOM 3800 C C . TYR A 1 469 ? -12.194 -18.107 20.943 1.00 88.00 469 TYR A C 1
ATOM 3802 O O . TYR A 1 469 ? -12.375 -16.890 20.868 1.00 88.00 469 TYR A O 1
ATOM 3810 N N . ILE A 1 470 ? -12.016 -18.836 19.833 1.00 89.88 470 ILE A N 1
ATOM 3811 C CA . ILE A 1 470 ? -11.990 -18.240 18.484 1.00 89.88 470 ILE A CA 1
ATOM 3812 C C . ILE A 1 470 ? -13.278 -17.491 18.125 1.00 89.88 470 ILE A C 1
ATOM 3814 O O . ILE A 1 470 ? -13.231 -16.438 17.492 1.00 89.88 470 ILE A O 1
ATOM 3818 N N . LEU A 1 471 ? -14.442 -17.985 18.555 1.00 90.31 471 LEU A N 1
ATOM 3819 C CA . LEU A 1 471 ? -15.711 -17.325 18.244 1.00 90.31 471 LEU A CA 1
ATOM 3820 C C . LEU A 1 471 ? -15.870 -15.985 18.966 1.00 90.31 471 LEU A C 1
ATOM 3822 O O . LEU A 1 471 ? -16.487 -15.090 18.392 1.00 90.31 471 LEU A O 1
ATOM 3826 N N . LEU A 1 472 ? -15.280 -15.844 20.159 1.00 85.19 472 LEU A N 1
ATOM 3827 C CA . LEU A 1 472 ? -15.265 -14.591 20.920 1.00 85.19 472 LEU A CA 1
ATOM 3828 C C . LEU A 1 472 ? -14.407 -13.531 20.230 1.00 85.19 472 LEU A C 1
ATOM 3830 O O . LEU A 1 472 ? -14.754 -12.357 20.237 1.00 85.19 472 LEU A O 1
ATOM 3834 N N . MET A 1 473 ? -13.330 -13.937 19.552 1.00 85.75 473 MET A N 1
ATOM 3835 C CA . MET A 1 473 ? -12.523 -13.004 18.763 1.00 85.75 473 MET A CA 1
ATOM 3836 C C . MET A 1 473 ? -13.293 -12.354 17.612 1.00 85.75 473 MET A C 1
ATOM 3838 O O . MET A 1 473 ? -12.944 -11.254 17.194 1.00 85.75 473 MET A O 1
ATOM 3842 N N . LEU A 1 474 ? -14.316 -13.024 17.077 1.00 88.88 474 LEU A N 1
ATOM 3843 C CA . LEU A 1 474 ? -15.142 -12.476 15.998 1.00 88.88 474 LEU A CA 1
ATOM 3844 C C . LEU A 1 474 ? -16.056 -11.338 16.476 1.00 88.88 474 LEU A C 1
ATOM 3846 O O . LEU A 1 474 ? -16.566 -10.601 15.638 1.00 88.88 474 LEU A O 1
ATOM 3850 N N . ASP A 1 475 ? -16.247 -11.196 17.792 1.00 84.88 475 ASP A N 1
ATOM 3851 C CA . ASP A 1 475 ? -17.036 -10.120 18.401 1.00 84.88 475 ASP A CA 1
ATOM 3852 C C . ASP A 1 475 ? -16.176 -8.876 18.733 1.00 84.88 475 ASP A C 1
ATOM 3854 O O . ASP A 1 475 ? -16.696 -7.848 19.170 1.00 84.88 475 ASP A O 1
ATOM 3858 N N . GLU A 1 476 ? -14.858 -8.947 18.517 1.00 84.12 476 GLU A N 1
ATOM 3859 C CA . GLU A 1 476 ? -13.925 -7.837 18.731 1.00 84.12 476 GLU A CA 1
ATOM 3860 C C . GLU A 1 476 ? -13.938 -6.828 17.570 1.00 84.12 476 GLU A C 1
ATOM 3862 O O . GLU A 1 476 ? -14.465 -7.075 16.485 1.00 84.12 476 GLU A O 1
ATOM 3867 N N . SER A 1 477 ? -13.303 -5.666 17.766 1.00 81.00 477 SER A N 1
ATOM 3868 C CA . SER A 1 477 ? -13.133 -4.703 16.672 1.00 81.00 477 SER A CA 1
ATOM 3869 C C . SER A 1 477 ? -12.281 -5.292 15.540 1.00 81.00 477 SER A C 1
ATOM 3871 O O . SER A 1 477 ? -11.376 -6.097 15.779 1.00 81.00 477 SER A O 1
ATOM 3873 N N . LYS A 1 478 ? -12.490 -4.830 14.299 1.00 84.19 478 LYS A N 1
ATOM 3874 C CA . LYS A 1 478 ? -11.718 -5.272 13.125 1.00 84.19 478 LYS A CA 1
ATOM 3875 C C . LYS A 1 478 ? -10.202 -5.238 13.371 1.00 84.19 478 LYS A C 1
ATOM 3877 O O . LYS A 1 478 ? -9.484 -6.181 13.039 1.00 84.19 478 LYS A O 1
ATOM 3882 N N . TYR A 1 479 ? -9.700 -4.153 13.963 1.00 82.00 479 TYR A N 1
ATOM 3883 C CA . TYR A 1 479 ? -8.275 -3.985 14.275 1.00 82.00 479 TYR A CA 1
ATOM 3884 C C . TYR A 1 479 ? -7.803 -4.891 15.403 1.00 82.00 479 TYR A C 1
ATOM 3886 O O . TYR A 1 479 ? -6.648 -5.334 15.400 1.00 82.00 479 TYR A O 1
ATOM 3894 N N . ASP A 1 480 ? -8.672 -5.143 16.377 1.00 80.88 480 ASP A N 1
ATOM 3895 C CA . ASP A 1 480 ? -8.351 -6.029 17.478 1.00 80.88 480 ASP A CA 1
ATOM 3896 C C . ASP A 1 480 ? -8.225 -7.467 17.026 1.00 80.88 480 ASP A C 1
ATOM 3898 O O . ASP A 1 480 ? -7.193 -8.084 17.305 1.00 80.88 480 ASP A O 1
ATOM 3902 N N . PHE A 1 481 ? -9.163 -7.921 16.201 1.00 87.81 481 PHE A N 1
ATOM 3903 C CA . PHE A 1 481 ? -9.084 -9.196 15.513 1.00 87.81 481 PHE A CA 1
ATOM 3904 C C . PHE A 1 481 ? -7.794 -9.316 14.685 1.00 87.81 481 PHE A C 1
ATOM 3906 O O . PHE A 1 481 ? -6.988 -10.218 14.920 1.00 87.81 481 PHE A O 1
ATOM 3913 N N . MET A 1 482 ? -7.529 -8.354 13.787 1.00 87.06 482 MET A N 1
ATOM 3914 C CA . MET A 1 482 ? -6.375 -8.398 12.876 1.00 87.06 482 MET A CA 1
ATOM 3915 C C . MET A 1 482 ? -5.012 -8.422 13.572 1.00 87.06 482 MET A C 1
ATOM 3917 O O . MET A 1 482 ? -4.076 -9.022 13.054 1.00 87.06 482 MET A O 1
ATOM 3921 N N . LYS A 1 483 ? -4.870 -7.755 14.723 1.00 83.81 483 LYS A N 1
ATOM 3922 C CA . LYS A 1 483 ? -3.606 -7.740 15.479 1.00 83.81 483 LYS A CA 1
ATOM 3923 C C . LYS A 1 483 ? -3.446 -8.933 16.425 1.00 83.81 483 LYS A C 1
ATOM 3925 O O . LYS A 1 483 ? -2.329 -9.165 16.879 1.00 83.81 483 LYS A O 1
ATOM 3930 N N . THR A 1 484 ? -4.526 -9.644 16.752 1.00 84.81 484 THR A N 1
ATOM 3931 C CA . THR A 1 484 ? -4.512 -10.706 17.776 1.00 84.81 484 THR A CA 1
ATOM 3932 C C . THR A 1 484 ? -4.531 -12.105 17.169 1.00 84.81 484 THR A C 1
ATOM 3934 O O . THR A 1 484 ? -3.847 -12.994 17.683 1.00 84.81 484 THR A O 1
ATOM 3937 N N . PHE A 1 485 ? -5.271 -12.300 16.072 1.00 89.81 485 PHE A N 1
ATOM 3938 C CA . PHE A 1 485 ? -5.317 -13.574 15.359 1.00 89.81 485 PHE A CA 1
ATOM 3939 C C . PHE A 1 485 ? -3.982 -13.873 14.680 1.00 89.81 485 PHE A C 1
ATOM 3941 O O . PHE A 1 485 ? -3.449 -13.051 13.929 1.00 89.81 485 PHE A O 1
ATOM 3948 N N . THR A 1 486 ? -3.451 -15.071 14.909 1.00 90.38 486 THR A N 1
ATOM 3949 C CA . THR A 1 486 ? -2.155 -15.479 14.370 1.00 90.38 486 THR A CA 1
ATOM 3950 C C . THR A 1 486 ? -2.283 -15.847 12.901 1.00 90.38 486 THR A C 1
ATOM 3952 O O . THR A 1 486 ? -2.709 -16.945 12.564 1.00 90.38 486 THR A O 1
ATOM 3955 N N . MET A 1 487 ? -1.808 -14.971 12.016 1.00 93.12 487 MET A N 1
ATOM 3956 C CA . MET A 1 487 ? -1.522 -15.332 10.624 1.00 93.12 487 MET A CA 1
ATOM 3957 C C . MET A 1 487 ? -0.071 -15.795 10.516 1.00 93.12 487 MET A C 1
ATOM 3959 O O . MET A 1 487 ? 0.840 -14.987 10.326 1.00 93.12 487 MET A O 1
ATOM 3963 N N . SER A 1 488 ? 0.147 -17.098 10.694 1.00 92.94 488 SER A N 1
ATOM 3964 C CA . SER A 1 488 ? 1.469 -17.730 10.629 1.00 92.94 488 SER A CA 1
ATOM 3965 C C . SER A 1 488 ? 1.863 -18.108 9.201 1.00 92.94 488 SER A C 1
ATOM 3967 O O . SER A 1 488 ? 1.064 -18.677 8.456 1.00 92.94 488 SER A O 1
ATOM 3969 N N . GLY A 1 489 ? 3.118 -17.867 8.829 1.00 93.88 489 GLY A N 1
ATOM 3970 C CA . GLY A 1 489 ? 3.636 -18.259 7.523 1.00 93.88 489 GLY A CA 1
ATOM 3971 C C . GLY A 1 489 ? 5.092 -17.868 7.304 1.00 93.88 489 GLY A C 1
ATOM 3972 O O . GLY A 1 489 ? 5.844 -17.681 8.261 1.00 93.88 489 GLY A O 1
ATOM 3973 N N . MET A 1 490 ? 5.489 -17.745 6.037 1.00 94.00 490 MET A N 1
ATOM 3974 C CA . MET A 1 490 ? 6.858 -17.388 5.660 1.00 94.00 490 MET A CA 1
ATOM 3975 C C . MET A 1 490 ? 7.125 -15.904 5.927 1.00 94.00 490 MET A C 1
ATOM 3977 O O . MET A 1 490 ? 6.449 -15.061 5.328 1.00 94.00 490 MET A O 1
ATOM 3981 N N . PRO A 1 491 ? 8.136 -15.561 6.738 1.00 94.12 491 PRO A N 1
ATOM 3982 C CA . PRO A 1 491 ? 8.605 -14.193 6.859 1.00 94.12 491 PRO A CA 1
ATOM 3983 C C . PRO A 1 491 ? 9.410 -13.806 5.621 1.00 94.12 491 PRO A C 1
ATOM 3985 O O . PRO A 1 491 ? 10.338 -14.501 5.195 1.00 94.12 491 PRO A O 1
ATOM 3988 N N . VAL A 1 492 ? 9.040 -12.674 5.039 1.00 94.06 492 VAL A N 1
ATOM 3989 C CA . VAL A 1 492 ? 9.591 -12.186 3.783 1.00 94.06 492 VAL A CA 1
ATOM 3990 C C . VAL A 1 492 ? 9.961 -10.718 3.913 1.00 94.06 492 VAL A C 1
ATOM 3992 O O . VAL A 1 492 ? 9.264 -9.934 4.563 1.00 94.06 492 VAL A O 1
ATOM 3995 N N . TYR A 1 493 ? 11.063 -10.348 3.265 1.00 92.81 493 TYR A N 1
ATOM 3996 C CA . TYR A 1 493 ? 11.376 -8.956 2.990 1.00 92.81 493 TYR A CA 1
ATOM 3997 C C . TYR A 1 493 ? 11.041 -8.625 1.539 1.00 92.81 493 TYR A C 1
ATOM 3999 O O . TYR A 1 493 ? 11.634 -9.173 0.601 1.00 92.81 493 TYR A O 1
ATOM 4007 N N . ALA A 1 494 ? 10.082 -7.722 1.360 1.00 90.81 494 ALA A N 1
ATOM 4008 C CA . ALA A 1 494 ? 9.657 -7.242 0.054 1.00 90.81 494 ALA A CA 1
ATOM 4009 C C . ALA A 1 494 ? 9.425 -5.729 0.079 1.00 90.81 494 ALA A C 1
ATOM 4011 O O . ALA A 1 494 ? 8.949 -5.179 1.071 1.00 90.81 494 ALA A O 1
ATOM 4012 N N . SER A 1 495 ? 9.730 -5.054 -1.030 1.00 83.62 495 SER A N 1
ATOM 4013 C CA . SER A 1 495 ? 9.408 -3.630 -1.168 1.00 83.62 495 SER A CA 1
ATOM 4014 C C . SER A 1 495 ? 7.932 -3.472 -1.520 1.00 83.62 495 SER A C 1
ATOM 4016 O O . SER A 1 495 ? 7.523 -3.800 -2.638 1.00 83.62 495 SER A O 1
ATOM 4018 N N . ILE A 1 496 ? 7.145 -2.956 -0.576 1.00 76.31 496 ILE A N 1
ATOM 4019 C CA . ILE A 1 496 ? 5.729 -2.637 -0.773 1.00 76.31 496 ILE A CA 1
ATOM 4020 C C . ILE A 1 496 ? 5.658 -1.252 -1.433 1.00 76.31 496 ILE A C 1
ATOM 4022 O O . ILE A 1 496 ? 5.814 -0.233 -0.772 1.00 76.31 496 ILE A O 1
ATOM 4026 N N . LYS A 1 497 ? 5.498 -1.214 -2.760 1.00 71.25 497 LYS A N 1
ATOM 4027 C CA . LYS A 1 497 ? 5.361 0.027 -3.551 1.00 71.25 497 LYS A CA 1
ATOM 4028 C C . LYS A 1 497 ? 3.911 0.223 -3.999 1.00 71.25 497 LYS A C 1
ATOM 4030 O O . LYS A 1 497 ? 3.147 -0.742 -4.042 1.00 71.25 497 LYS A O 1
ATOM 4035 N N . ASP A 1 498 ? 3.555 1.422 -4.458 1.00 65.19 498 ASP A N 1
ATOM 4036 C CA . ASP A 1 498 ? 2.205 1.738 -4.966 1.00 65.19 498 ASP A CA 1
ATOM 4037 C C . ASP A 1 498 ? 1.699 0.726 -6.009 1.00 65.19 498 ASP A C 1
ATOM 4039 O O . ASP A 1 498 ? 0.549 0.294 -5.974 1.00 65.19 498 ASP A O 1
ATOM 4043 N N . PHE A 1 499 ? 2.578 0.254 -6.901 1.00 66.81 499 PHE A N 1
ATOM 4044 C CA . PHE A 1 499 ? 2.207 -0.736 -7.916 1.00 66.81 499 PHE A CA 1
ATOM 4045 C C . PHE A 1 499 ? 1.796 -2.093 -7.326 1.00 66.81 499 PHE A C 1
ATOM 4047 O O . PHE A 1 499 ? 0.916 -2.733 -7.892 1.00 66.81 499 PHE A O 1
ATOM 4054 N N . SER A 1 500 ? 2.375 -2.524 -6.197 1.00 67.31 500 SER A N 1
ATOM 4055 C CA . SER A 1 500 ? 1.977 -3.774 -5.527 1.00 67.31 500 SER A CA 1
ATOM 4056 C C . SER A 1 500 ? 0.655 -3.656 -4.767 1.00 67.31 500 SER A C 1
ATOM 4058 O O . SER A 1 500 ? -0.018 -4.665 -4.596 1.00 67.31 500 SER A O 1
ATOM 4060 N N . HIS A 1 501 ? 0.253 -2.439 -4.376 1.00 72.62 501 HIS A N 1
ATOM 4061 C CA . HIS A 1 501 ? -1.092 -2.178 -3.849 1.00 72.62 501 HIS A CA 1
ATOM 4062 C C . HIS A 1 501 ? -2.168 -2.215 -4.940 1.00 72.62 501 HIS A C 1
ATOM 4064 O O . HIS A 1 501 ? -3.316 -2.528 -4.653 1.00 72.62 501 HIS A O 1
ATOM 4070 N N . ILE A 1 502 ? -1.803 -1.881 -6.181 1.00 76.19 502 ILE A N 1
ATOM 4071 C CA . ILE A 1 502 ? -2.708 -1.935 -7.340 1.00 76.19 502 ILE A CA 1
ATOM 4072 C C . ILE A 1 502 ? -2.734 -3.344 -7.947 1.00 76.19 502 ILE A C 1
ATOM 4074 O O . ILE A 1 502 ? -3.758 -3.786 -8.458 1.00 76.19 502 ILE A O 1
ATOM 4078 N N . ASN A 1 503 ? -1.589 -4.027 -7.947 1.00 84.00 503 ASN A N 1
ATOM 4079 C CA . ASN A 1 503 ? -1.401 -5.314 -8.594 1.00 84.00 503 ASN A CA 1
ATOM 4080 C C . ASN A 1 503 ? -0.445 -6.201 -7.774 1.00 84.00 503 ASN A C 1
ATOM 4082 O O . ASN A 1 503 ? 0.785 -6.087 -7.910 1.00 84.00 503 ASN A O 1
ATOM 4086 N N . PRO A 1 504 ? -0.981 -7.140 -6.981 1.00 89.69 504 PRO A N 1
ATOM 4087 C CA . PRO A 1 504 ? -0.180 -7.924 -6.049 1.00 89.69 504 PRO A CA 1
ATOM 4088 C C . PRO A 1 504 ? 0.813 -8.872 -6.738 1.00 89.69 504 PRO A C 1
ATOM 4090 O O . PRO A 1 504 ? 1.863 -9.197 -6.179 1.00 89.69 504 PRO A O 1
ATOM 4093 N N . TRP A 1 505 ? 0.563 -9.256 -7.995 1.00 93.00 505 TRP A N 1
ATOM 4094 C CA . TRP A 1 505 ? 1.449 -10.129 -8.776 1.00 93.00 505 TRP A CA 1
ATOM 4095 C C . TRP A 1 505 ? 2.763 -9.459 -9.211 1.00 93.00 505 TRP A C 1
ATOM 4097 O O . TRP A 1 505 ? 3.615 -10.097 -9.843 1.00 93.00 505 TRP A O 1
ATOM 4107 N N . THR A 1 506 ? 2.935 -8.169 -8.910 1.00 90.88 506 THR A N 1
ATOM 4108 C CA . THR A 1 506 ? 4.168 -7.409 -9.172 1.00 90.88 506 THR A CA 1
ATOM 4109 C C . THR A 1 506 ? 5.083 -7.296 -7.954 1.00 90.88 506 THR A C 1
ATOM 4111 O O . THR A 1 506 ? 6.165 -6.716 -8.062 1.00 90.88 506 THR A O 1
ATOM 4114 N N . MET A 1 507 ? 4.691 -7.876 -6.811 1.00 91.06 507 MET A N 1
ATOM 4115 C CA . MET A 1 507 ? 5.464 -7.821 -5.572 1.00 91.06 507 MET A CA 1
ATOM 4116 C C . MET A 1 507 ? 6.894 -8.353 -5.763 1.00 91.06 507 MET A C 1
ATOM 4118 O O . MET A 1 507 ? 7.109 -9.461 -6.264 1.00 91.06 507 MET A O 1
ATOM 4122 N N . ILE A 1 508 ? 7.883 -7.561 -5.336 1.00 90.94 508 ILE A N 1
ATOM 4123 C CA . ILE A 1 508 ? 9.302 -7.926 -5.389 1.00 90.94 508 ILE A CA 1
ATOM 4124 C C . ILE A 1 508 ? 9.723 -8.472 -4.032 1.00 90.94 508 ILE A C 1
ATOM 4126 O O . ILE A 1 508 ? 9.955 -7.710 -3.097 1.00 90.94 508 ILE A O 1
ATOM 4130 N N . ILE A 1 509 ? 9.883 -9.788 -3.955 1.00 92.62 509 ILE A N 1
ATOM 4131 C CA . ILE A 1 509 ? 10.505 -10.442 -2.807 1.00 92.62 509 ILE A CA 1
ATOM 4132 C C . ILE A 1 509 ? 12.025 -10.396 -2.976 1.00 92.62 509 ILE A C 1
ATOM 4134 O O . ILE A 1 509 ? 12.558 -10.915 -3.961 1.00 92.62 509 ILE A O 1
ATOM 4138 N N . HIS A 1 510 ? 12.713 -9.764 -2.024 1.00 90.62 510 HIS A N 1
ATOM 4139 C CA . HIS A 1 510 ? 14.174 -9.659 -2.012 1.00 90.62 510 HIS A CA 1
ATOM 4140 C C . HIS A 1 510 ? 14.812 -10.902 -1.402 1.00 90.62 510 HIS A C 1
ATOM 4142 O O . HIS A 1 510 ? 15.739 -11.463 -1.981 1.00 90.62 510 HIS A O 1
ATOM 4148 N N . HIS A 1 511 ? 14.297 -11.349 -0.256 1.00 90.38 511 HIS A N 1
ATOM 4149 C CA . HIS A 1 511 ? 14.684 -12.611 0.370 1.00 90.38 511 HIS A CA 1
ATOM 4150 C C . HIS A 1 511 ? 13.565 -13.160 1.263 1.00 90.38 511 HIS A C 1
ATOM 4152 O O . HIS A 1 511 ? 12.666 -12.434 1.693 1.00 90.38 511 HIS A O 1
ATOM 4158 N N . ILE A 1 512 ? 13.632 -14.467 1.517 1.00 92.88 512 ILE A N 1
ATOM 4159 C CA . ILE A 1 512 ? 12.741 -15.204 2.417 1.00 92.88 512 ILE A CA 1
ATOM 4160 C C . ILE A 1 512 ? 13.590 -15.650 3.600 1.00 92.88 512 ILE A C 1
ATOM 4162 O O . ILE A 1 512 ? 14.613 -16.306 3.396 1.00 92.88 512 ILE A O 1
ATOM 4166 N N . VAL A 1 513 ? 13.174 -15.303 4.813 1.00 90.56 513 VAL A N 1
ATOM 4167 C CA . VAL A 1 513 ? 13.957 -15.577 6.019 1.00 90.56 513 VAL A CA 1
ATOM 4168 C C . VAL A 1 513 ? 14.030 -17.092 6.271 1.00 90.56 513 VAL A C 1
ATOM 4170 O O . VAL A 1 513 ? 13.068 -17.842 6.070 1.00 90.56 513 VAL A O 1
ATOM 4173 N N . GLY A 1 514 ? 15.225 -17.556 6.639 1.00 86.00 514 GLY A N 1
ATOM 4174 C CA . GLY A 1 514 ? 15.529 -18.961 6.911 1.00 86.00 514 GLY A CA 1
ATOM 4175 C C . GLY A 1 514 ? 15.404 -19.346 8.388 1.00 86.00 514 GLY A C 1
ATOM 4176 O O . GLY A 1 514 ? 14.887 -18.599 9.218 1.00 86.00 514 GLY A O 1
ATOM 4177 N N . ALA A 1 515 ? 15.904 -20.536 8.726 1.00 79.75 515 ALA A N 1
ATOM 4178 C CA . ALA A 1 515 ? 16.001 -20.991 10.112 1.00 79.75 515 ALA A CA 1
ATOM 4179 C C . ALA A 1 515 ? 16.883 -20.042 10.961 1.00 79.75 515 ALA A C 1
ATOM 4181 O O . ALA A 1 515 ? 17.849 -19.487 10.435 1.00 79.75 515 ALA A O 1
ATOM 4182 N N . PRO A 1 516 ? 16.582 -19.853 12.263 1.00 82.44 516 PRO A N 1
ATOM 4183 C CA . PRO A 1 516 ? 15.516 -20.501 13.041 1.00 82.44 516 PRO A CA 1
ATOM 4184 C C . PRO A 1 516 ? 14.135 -19.827 12.913 1.00 82.44 516 PRO A C 1
ATOM 4186 O O . PRO A 1 516 ? 13.185 -20.251 13.564 1.00 82.44 516 PRO A O 1
ATOM 4189 N N . TYR A 1 517 ? 14.001 -18.790 12.084 1.00 85.88 517 TYR A N 1
ATOM 4190 C CA . TYR A 1 517 ? 12.786 -17.984 11.936 1.00 85.88 517 TYR A CA 1
ATOM 4191 C C . TYR A 1 517 ? 12.001 -18.328 10.666 1.00 85.88 517 TYR A C 1
ATOM 4193 O O . TYR A 1 517 ? 11.399 -17.454 10.058 1.00 85.88 517 TYR A O 1
ATOM 4201 N N . ALA A 1 518 ? 11.994 -19.596 10.248 1.00 86.38 518 ALA A N 1
ATOM 4202 C CA . ALA A 1 518 ? 11.347 -20.008 9.000 1.00 86.38 518 ALA A CA 1
ATOM 4203 C C . ALA A 1 518 ? 9.818 -19.795 9.000 1.00 86.38 518 ALA A C 1
ATOM 4205 O O . ALA A 1 518 ? 9.226 -19.683 7.925 1.00 86.38 518 ALA A O 1
ATOM 4206 N N . ILE A 1 519 ? 9.201 -19.727 10.188 1.00 89.94 519 ILE A N 1
ATOM 4207 C CA . ILE A 1 519 ? 7.776 -19.453 10.393 1.00 89.94 519 ILE A CA 1
ATOM 4208 C C . ILE A 1 519 ? 7.615 -18.346 11.439 1.00 89.94 519 ILE A C 1
ATOM 4210 O O . ILE A 1 519 ? 8.090 -18.454 12.575 1.00 89.94 519 ILE A O 1
ATOM 4214 N N . ILE A 1 520 ? 6.910 -17.281 11.059 1.00 91.62 520 ILE A N 1
ATOM 4215 C CA . ILE A 1 520 ? 6.563 -16.144 11.920 1.00 91.62 520 ILE A CA 1
ATOM 4216 C C . ILE A 1 520 ? 5.088 -15.795 11.738 1.00 91.62 520 ILE A C 1
ATOM 4218 O O . ILE A 1 520 ? 4.479 -16.114 10.722 1.00 91.62 520 ILE A O 1
ATOM 4222 N N . SER A 1 521 ? 4.510 -15.154 12.751 1.00 91.44 521 SER A N 1
ATOM 4223 C CA . SER A 1 521 ? 3.175 -14.571 12.708 1.00 91.44 521 SER A CA 1
ATOM 4224 C C . SER A 1 521 ? 3.223 -13.082 12.394 1.00 91.44 521 SER A C 1
ATOM 4226 O O . SER A 1 521 ? 4.067 -12.353 12.923 1.00 91.44 521 SER A O 1
ATOM 4228 N N . GLN A 1 522 ? 2.256 -12.610 11.612 1.00 90.94 522 GLN A N 1
ATOM 4229 C CA . GLN A 1 522 ? 1.988 -11.184 11.431 1.00 90.94 522 GLN A CA 1
ATOM 4230 C C . GLN A 1 522 ? 1.897 -10.442 12.780 1.00 90.94 522 GLN A C 1
ATOM 4232 O O . GLN A 1 522 ? 2.470 -9.357 12.911 1.00 90.94 522 GLN A O 1
ATOM 4237 N N . SER A 1 523 ? 1.262 -11.045 13.792 1.00 85.50 523 SER A N 1
ATOM 4238 C CA . SER A 1 523 ? 1.071 -10.446 15.120 1.00 85.50 523 SER A CA 1
ATOM 4239 C C . SER A 1 523 ? 2.396 -10.285 15.861 1.00 85.50 523 SER A C 1
ATOM 4241 O O . SER A 1 523 ? 2.586 -9.320 16.594 1.00 85.50 523 SER A O 1
ATOM 4243 N N . ALA A 1 524 ? 3.355 -11.189 15.628 1.00 84.31 524 ALA A N 1
ATOM 4244 C CA . ALA A 1 524 ? 4.699 -11.058 16.179 1.00 84.31 524 ALA A CA 1
ATOM 4245 C C . ALA A 1 524 ? 5.408 -9.829 15.594 1.00 84.31 524 ALA A C 1
ATOM 4247 O O . ALA A 1 524 ? 6.007 -9.061 16.339 1.00 84.31 524 ALA A O 1
ATOM 4248 N N . ILE A 1 525 ? 5.283 -9.588 14.284 1.00 83.69 525 ILE A N 1
ATOM 4249 C CA . ILE A 1 525 ? 5.851 -8.389 13.648 1.00 83.69 525 ILE A CA 1
ATOM 4250 C C . ILE A 1 525 ? 5.213 -7.112 14.223 1.00 83.69 525 ILE A C 1
ATOM 4252 O O . ILE A 1 525 ? 5.930 -6.152 14.482 1.00 83.69 525 ILE A O 1
ATOM 4256 N N . GLU A 1 526 ? 3.895 -7.084 14.463 1.00 79.31 526 GLU A N 1
ATOM 4257 C CA . GLU A 1 526 ? 3.230 -5.940 15.125 1.00 79.31 526 GLU A CA 1
ATOM 4258 C C . GLU A 1 526 ? 3.702 -5.730 16.568 1.00 79.31 526 GLU A C 1
ATOM 4260 O O . GLU A 1 526 ? 3.904 -4.598 16.991 1.00 79.31 526 GLU A O 1
ATOM 4265 N N . LEU A 1 527 ? 3.916 -6.804 17.331 1.00 73.81 527 LEU A N 1
ATOM 4266 C CA . LEU A 1 527 ? 4.426 -6.695 18.698 1.00 73.81 527 LEU A CA 1
ATOM 4267 C C . LEU A 1 527 ? 5.845 -6.120 18.729 1.00 73.81 527 LEU A C 1
ATOM 4269 O O . LEU A 1 527 ? 6.132 -5.254 19.552 1.00 73.81 527 LEU A O 1
ATOM 4273 N N . TYR A 1 528 ? 6.716 -6.559 17.816 1.00 73.12 528 TYR A N 1
ATOM 4274 C CA . TYR A 1 528 ? 8.053 -5.981 17.659 1.00 73.12 528 TYR A CA 1
ATOM 4275 C C . TYR A 1 528 ? 7.989 -4.520 17.198 1.00 73.12 528 TYR A C 1
ATOM 4277 O O . TYR A 1 528 ? 8.754 -3.691 17.690 1.00 73.12 528 TYR A O 1
ATOM 4285 N N . ALA A 1 529 ? 7.055 -4.191 16.302 1.00 66.25 529 ALA A N 1
ATOM 4286 C CA . ALA A 1 529 ? 6.799 -2.823 15.863 1.00 66.25 529 ALA A CA 1
ATOM 4287 C C . ALA A 1 529 ? 6.380 -1.906 17.024 1.00 66.25 529 ALA A C 1
ATOM 4289 O O . ALA A 1 529 ? 6.879 -0.793 17.144 1.00 66.25 529 ALA A O 1
ATOM 4290 N N . ASP A 1 530 ? 5.520 -2.384 17.919 1.00 64.12 530 ASP A N 1
ATOM 4291 C CA . ASP A 1 530 ? 5.063 -1.614 19.078 1.00 64.12 530 ASP A CA 1
ATOM 4292 C C . ASP A 1 530 ? 6.161 -1.416 20.152 1.00 64.12 530 ASP A C 1
ATOM 4294 O O . ASP A 1 530 ? 5.977 -0.605 21.062 1.00 64.12 530 ASP A O 1
ATOM 4298 N N . GLN A 1 531 ? 7.274 -2.163 20.089 1.00 62.03 531 GLN A N 1
ATOM 4299 C CA . GLN A 1 531 ? 8.356 -2.160 21.090 1.00 62.03 531 GLN A CA 1
ATOM 4300 C C . GLN A 1 531 ? 9.665 -1.499 20.613 1.00 62.03 531 GLN A C 1
ATOM 4302 O O . GLN A 1 531 ? 10.475 -1.089 21.446 1.00 62.03 531 GLN A O 1
ATOM 4307 N N . ALA A 1 532 ? 9.917 -1.407 19.304 1.00 49.22 532 ALA A N 1
ATOM 4308 C CA . ALA A 1 532 ? 11.209 -0.974 18.765 1.00 49.22 532 ALA A CA 1
ATOM 4309 C C . ALA A 1 532 ? 11.330 0.557 18.581 1.00 49.22 532 ALA A C 1
ATOM 4311 O O . ALA A 1 532 ? 10.490 1.192 17.953 1.00 49.22 532 ALA A O 1
ATOM 4312 N N . ILE A 1 533 ? 12.443 1.134 19.062 1.00 44.41 533 ILE A N 1
ATOM 4313 C CA . ILE A 1 533 ? 12.814 2.565 18.926 1.00 44.41 533 ILE A CA 1
ATOM 4314 C C . ILE A 1 533 ? 13.464 2.872 17.555 1.00 44.41 533 ILE A C 1
ATOM 4316 O O . ILE A 1 533 ? 13.530 4.025 17.139 1.00 44.41 533 ILE A O 1
ATOM 4320 N N . GLN A 1 534 ? 13.932 1.856 16.819 1.00 40.69 534 GLN A N 1
ATOM 4321 C CA . GLN A 1 534 ? 14.581 2.015 15.510 1.00 40.69 534 GLN A CA 1
ATOM 4322 C C . GLN A 1 534 ? 13.703 1.446 14.394 1.00 40.69 534 GLN A C 1
ATOM 4324 O O . GLN A 1 534 ? 13.775 0.263 14.069 1.00 40.69 534 GLN A O 1
ATOM 4329 N N . PHE A 1 535 ? 12.882 2.316 13.811 1.00 48.59 535 PHE A N 1
ATOM 4330 C CA . PHE A 1 535 ? 12.178 2.060 12.562 1.00 48.59 535 PHE A CA 1
ATOM 4331 C C . PHE A 1 535 ? 12.966 2.633 11.391 1.00 48.59 535 PHE A C 1
ATOM 4333 O O . PHE A 1 535 ? 13.346 3.801 11.411 1.00 48.59 535 PHE A O 1
ATOM 4340 N N . ASP A 1 536 ? 13.127 1.833 10.341 1.00 47.34 536 ASP A N 1
ATOM 4341 C CA . ASP A 1 536 ? 13.302 2.382 9.000 1.00 47.34 536 ASP A CA 1
ATOM 4342 C C . ASP A 1 536 ? 11.907 2.847 8.548 1.00 47.34 536 ASP A C 1
ATOM 4344 O O . ASP A 1 536 ? 11.005 2.023 8.344 1.00 47.34 536 ASP A O 1
ATOM 4348 N N . SER A 1 537 ? 11.674 4.163 8.552 1.00 51.97 537 SER A N 1
ATOM 4349 C CA . SER A 1 537 ? 10.327 4.754 8.527 1.00 51.97 537 SER A CA 1
ATOM 4350 C C . SER A 1 537 ? 9.548 4.491 7.237 1.00 51.97 537 SER A C 1
ATOM 4352 O O . SER A 1 537 ? 8.331 4.663 7.231 1.00 51.97 537 SER A O 1
ATOM 4354 N N . GLU A 1 538 ? 10.214 4.062 6.161 1.00 54.28 538 GLU A N 1
ATOM 4355 C CA . GLU A 1 538 ? 9.585 3.882 4.847 1.00 54.28 538 GLU A CA 1
ATOM 4356 C C . GLU A 1 538 ? 8.978 2.482 4.623 1.00 54.28 538 GLU A C 1
ATOM 4358 O O . GLU A 1 538 ? 7.920 2.381 4.007 1.00 54.28 538 GLU A O 1
ATOM 4363 N N . GLU A 1 539 ? 9.571 1.396 5.146 1.00 61.97 539 GLU A N 1
ATOM 4364 C CA . GLU A 1 539 ? 9.144 0.013 4.818 1.00 61.97 539 GLU A CA 1
ATOM 4365 C C . GLU A 1 539 ? 8.670 -0.833 6.021 1.00 61.97 539 GLU A C 1
ATOM 4367 O O . GLU A 1 539 ? 8.335 -2.011 5.848 1.00 61.97 539 GLU A O 1
ATOM 4372 N N . LYS A 1 540 ? 8.630 -0.260 7.239 1.00 70.19 540 LYS A N 1
ATOM 4373 C CA . LYS A 1 540 ? 8.191 -0.921 8.494 1.00 70.19 540 LYS A CA 1
ATOM 4374 C C . LYS A 1 540 ? 8.814 -2.309 8.737 1.00 70.19 540 LYS A C 1
ATOM 4376 O O . LYS A 1 540 ? 8.161 -3.221 9.242 1.00 70.19 540 LYS A O 1
ATOM 4381 N N . SER A 1 541 ? 10.075 -2.490 8.356 1.00 79.56 541 SER A N 1
ATOM 4382 C CA . SER A 1 541 ? 10.774 -3.770 8.495 1.00 79.56 541 SER A CA 1
ATOM 4383 C C . SER A 1 541 ? 11.336 -3.995 9.896 1.00 79.56 541 SER A C 1
ATOM 4385 O O . SER A 1 541 ? 11.836 -3.061 10.515 1.00 79.56 541 SER A O 1
ATOM 4387 N N . VAL A 1 542 ? 11.359 -5.251 10.334 1.00 83.44 542 VAL A N 1
ATOM 4388 C CA . VAL A 1 542 ? 11.962 -5.722 11.585 1.00 83.44 542 VAL A CA 1
ATOM 4389 C C . VAL A 1 542 ? 13.183 -6.584 11.263 1.00 83.44 542 VAL A C 1
ATOM 4391 O O . VAL A 1 542 ? 13.159 -7.376 10.321 1.00 83.44 542 VAL A O 1
ATOM 4394 N N . ILE A 1 543 ? 14.253 -6.444 12.048 1.00 84.19 543 ILE A N 1
ATOM 4395 C CA . ILE A 1 543 ? 15.434 -7.318 12.000 1.00 84.19 543 ILE A CA 1
ATOM 4396 C C . ILE A 1 543 ? 15.368 -8.254 13.208 1.00 84.19 543 ILE A C 1
ATOM 4398 O O . ILE A 1 543 ? 15.488 -7.808 14.348 1.00 84.19 543 ILE A O 1
ATOM 4402 N N . LEU A 1 544 ? 15.166 -9.548 12.963 1.00 82.69 544 LEU A N 1
ATOM 4403 C CA . LEU A 1 544 ? 14.903 -10.533 14.021 1.00 82.69 544 LEU A CA 1
ATOM 4404 C C . LEU A 1 544 ? 16.166 -10.932 14.793 1.00 82.69 544 LEU A C 1
ATOM 4406 O O . LEU A 1 544 ? 16.093 -11.347 15.945 1.00 82.69 544 LEU A O 1
ATOM 4410 N N . THR A 1 545 ? 17.336 -10.817 14.164 1.00 82.00 545 THR A N 1
ATOM 4411 C CA . THR A 1 545 ? 18.639 -11.083 14.779 1.00 82.00 545 THR A CA 1
ATOM 4412 C C . THR A 1 545 ? 19.548 -9.879 14.581 1.00 82.00 545 THR A C 1
ATOM 4414 O O . THR A 1 545 ? 19.891 -9.522 13.453 1.00 82.00 545 THR A O 1
ATOM 4417 N N . LYS A 1 546 ? 19.956 -9.242 15.684 1.00 77.81 546 LYS A N 1
ATOM 4418 C CA . LYS A 1 546 ? 20.795 -8.035 15.664 1.00 77.81 546 LYS A CA 1
ATOM 4419 C C . LYS A 1 546 ? 22.063 -8.270 14.829 1.00 77.81 546 LYS A C 1
ATOM 4421 O O . LYS A 1 546 ? 22.821 -9.192 15.105 1.00 77.81 546 LYS A O 1
ATOM 4426 N N . GLY A 1 547 ? 22.283 -7.429 13.817 1.00 74.88 547 GLY A N 1
ATOM 4427 C CA . GLY A 1 547 ? 23.441 -7.512 12.918 1.00 74.88 547 GLY A CA 1
ATOM 4428 C C . GLY A 1 547 ? 23.306 -8.489 11.741 1.00 74.88 547 GLY A C 1
ATOM 4429 O O . GLY A 1 547 ? 24.191 -8.506 10.893 1.00 74.88 547 GLY A O 1
ATOM 4430 N N . ASN A 1 548 ? 22.212 -9.256 11.634 1.00 80.69 548 ASN A N 1
ATOM 4431 C CA . ASN A 1 548 ? 21.969 -10.144 10.495 1.00 80.69 548 ASN A CA 1
ATOM 4432 C C . ASN A 1 548 ? 20.897 -9.568 9.554 1.00 80.69 548 ASN A C 1
ATOM 4434 O O . ASN A 1 548 ? 19.697 -9.689 9.812 1.00 80.69 548 ASN A O 1
ATOM 4438 N N . ILE A 1 549 ? 21.328 -8.987 8.432 1.00 81.75 549 ILE A N 1
ATOM 4439 C CA . ILE A 1 549 ? 20.429 -8.398 7.428 1.00 81.75 549 ILE A CA 1
ATOM 4440 C C . ILE A 1 549 ? 19.527 -9.433 6.737 1.00 81.75 549 ILE A C 1
ATOM 4442 O O . ILE A 1 549 ? 18.444 -9.078 6.286 1.00 81.75 549 ILE A O 1
ATOM 4446 N N . GLU A 1 550 ? 19.918 -10.711 6.702 1.00 83.44 550 GLU A N 1
ATOM 4447 C CA . GLU A 1 550 ? 19.107 -11.801 6.128 1.00 83.44 550 GLU A CA 1
ATOM 4448 C C . GLU A 1 550 ? 17.935 -12.208 7.034 1.00 83.44 550 GLU A C 1
ATOM 4450 O O . GLU A 1 550 ? 17.057 -12.968 6.629 1.00 83.44 550 GLU A O 1
ATOM 4455 N N . SER A 1 551 ? 17.915 -11.697 8.270 1.00 85.44 551 SER A N 1
ATOM 4456 C CA . SER A 1 551 ? 16.788 -11.824 9.198 1.00 85.44 551 SER A CA 1
ATOM 4457 C C . SER A 1 551 ? 15.799 -10.654 9.102 1.00 85.44 551 SER A C 1
ATOM 4459 O O . SER A 1 551 ? 14.877 -10.558 9.917 1.00 85.44 551 SER A O 1
ATOM 4461 N N . LYS A 1 552 ? 15.999 -9.742 8.138 1.00 89.44 552 LYS A N 1
ATOM 4462 C CA . LYS A 1 552 ? 15.096 -8.618 7.879 1.00 89.44 552 LYS A CA 1
ATOM 4463 C C . LYS A 1 552 ? 13.792 -9.156 7.288 1.00 89.44 552 LYS A C 1
ATOM 4465 O O . LYS A 1 552 ? 13.801 -9.954 6.361 1.00 89.44 552 LYS A O 1
ATOM 4470 N N . CYS A 1 553 ? 12.653 -8.714 7.799 1.00 91.12 553 CYS A N 1
ATOM 4471 C CA . CYS A 1 553 ? 11.348 -9.004 7.208 1.00 91.12 553 CYS A CA 1
ATOM 4472 C C . CYS A 1 553 ? 10.361 -7.881 7.516 1.00 91.12 553 CYS A C 1
ATOM 4474 O O . CYS A 1 553 ? 10.509 -7.154 8.494 1.00 91.12 553 CYS A O 1
ATOM 4476 N N . ASN A 1 554 ? 9.358 -7.715 6.668 1.00 89.56 554 ASN A N 1
ATOM 4477 C CA . ASN A 1 554 ? 8.263 -6.763 6.882 1.00 89.56 554 ASN A CA 1
ATOM 4478 C C . ASN A 1 554 ? 6.886 -7.384 6.616 1.00 89.56 554 ASN A C 1
ATOM 4480 O O . ASN A 1 554 ? 5.863 -6.785 6.945 1.00 89.56 554 ASN A O 1
ATOM 4484 N N . ILE A 1 555 ? 6.863 -8.585 6.036 1.00 92.56 555 ILE A N 1
ATOM 4485 C CA . ILE A 1 555 ? 5.671 -9.268 5.552 1.00 92.56 555 ILE A CA 1
ATOM 4486 C C . ILE A 1 555 ? 5.684 -10.715 6.038 1.00 92.56 555 ILE A C 1
ATOM 4488 O O . ILE A 1 555 ? 6.737 -11.353 6.083 1.00 92.56 555 ILE A O 1
ATOM 4492 N N . VAL A 1 556 ? 4.501 -11.249 6.339 1.00 94.50 556 VAL A N 1
ATOM 4493 C CA . VAL A 1 556 ? 4.288 -12.693 6.460 1.00 94.50 556 VAL A CA 1
ATOM 4494 C C . VAL A 1 556 ? 3.370 -13.141 5.334 1.00 94.50 556 VAL A C 1
ATOM 4496 O O . VAL A 1 556 ? 2.270 -12.611 5.183 1.00 94.50 556 VAL A O 1
ATOM 4499 N N . ILE A 1 557 ? 3.812 -14.120 4.546 1.00 96.19 557 ILE A N 1
ATOM 4500 C CA . ILE A 1 557 ? 2.969 -14.813 3.566 1.00 96.19 557 ILE A CA 1
ATOM 4501 C C . ILE A 1 557 ? 2.413 -16.052 4.266 1.00 96.19 557 ILE A C 1
ATOM 4503 O O . ILE A 1 557 ? 3.203 -16.965 4.537 1.00 96.19 557 ILE A O 1
ATOM 4507 N N . PRO A 1 558 ? 1.107 -16.094 4.594 1.00 94.81 558 PRO A N 1
ATOM 4508 C CA . PRO A 1 558 ? 0.516 -17.235 5.280 1.00 94.81 558 PRO A CA 1
ATOM 4509 C C . PRO A 1 558 ? 0.779 -18.536 4.519 1.00 94.81 558 PRO A C 1
ATOM 4511 O O . PRO A 1 558 ? 0.778 -18.570 3.291 1.00 94.81 558 PRO A O 1
ATOM 4514 N N . ILE A 1 559 ? 1.034 -19.617 5.245 1.00 90.06 559 ILE A N 1
ATOM 4515 C CA . ILE A 1 559 ? 1.163 -20.947 4.652 1.00 90.06 559 ILE A CA 1
ATOM 4516 C C . ILE A 1 559 ? 0.288 -21.903 5.437 1.00 90.06 559 ILE A C 1
ATOM 4518 O O . ILE A 1 559 ? 0.318 -21.915 6.666 1.00 90.06 559 ILE A O 1
ATOM 4522 N N . ILE A 1 560 ? -0.456 -22.725 4.706 1.00 88.06 560 ILE A N 1
ATOM 4523 C CA . ILE A 1 560 ? -1.298 -23.765 5.271 1.00 88.06 560 ILE A CA 1
ATOM 4524 C C . ILE A 1 560 ? -0.621 -25.116 5.022 1.00 88.06 560 ILE A C 1
ATOM 4526 O O . ILE A 1 560 ? -0.285 -25.420 3.872 1.00 88.06 560 ILE A O 1
ATOM 4530 N N . PRO A 1 561 ? -0.405 -25.928 6.072 1.00 83.88 561 PRO A N 1
ATOM 4531 C CA . PRO A 1 561 ? 0.092 -27.288 5.919 1.00 83.88 561 PRO A CA 1
ATOM 4532 C C . PRO A 1 561 ? -0.770 -28.093 4.943 1.00 83.88 561 PRO A C 1
ATOM 4534 O O . PRO A 1 561 ? -2.000 -27.992 4.951 1.00 83.88 561 PRO A O 1
ATOM 4537 N N . ALA A 1 562 ? -0.134 -28.905 4.097 1.00 83.06 562 ALA A N 1
ATOM 4538 C CA . ALA A 1 562 ? -0.832 -29.624 3.031 1.00 83.06 562 ALA A CA 1
ATOM 4539 C C . ALA A 1 562 ? -1.963 -30.541 3.538 1.00 83.06 562 ALA A C 1
ATOM 4541 O O . ALA A 1 562 ? -2.998 -30.653 2.886 1.00 83.06 562 ALA A O 1
ATOM 4542 N N . ASN A 1 563 ? -1.797 -31.138 4.720 1.00 83.25 563 ASN A N 1
ATOM 4543 C CA . ASN A 1 563 ? -2.803 -31.973 5.385 1.00 83.25 563 ASN A CA 1
ATOM 4544 C C . ASN A 1 563 ? -4.019 -31.187 5.920 1.00 83.25 563 ASN A C 1
ATOM 4546 O O . ASN A 1 563 ? -5.072 -31.780 6.127 1.00 83.25 563 ASN A O 1
ATOM 4550 N N . ALA A 1 564 ? -3.897 -29.873 6.132 1.00 88.06 564 ALA A N 1
ATOM 4551 C CA . ALA A 1 564 ? -4.971 -29.004 6.622 1.00 88.06 564 ALA A CA 1
ATOM 4552 C C . ALA A 1 564 ? -5.673 -28.216 5.499 1.00 88.06 564 ALA A C 1
ATOM 4554 O O . ALA A 1 564 ? -6.769 -27.691 5.696 1.00 88.06 564 ALA A O 1
ATOM 4555 N N . ALA A 1 565 ? -5.055 -28.123 4.318 1.00 87.19 565 ALA A N 1
ATOM 4556 C CA . ALA A 1 565 ? -5.492 -27.265 3.216 1.00 87.19 565 ALA A CA 1
ATOM 4557 C C . ALA A 1 565 ? -6.932 -27.534 2.740 1.00 87.19 565 ALA A C 1
ATOM 4559 O O . ALA A 1 565 ? -7.673 -26.590 2.468 1.00 87.19 565 ALA A O 1
ATOM 4560 N N . GLU A 1 566 ? -7.335 -28.804 2.645 1.00 87.81 566 GLU A N 1
ATOM 4561 C CA . GLU A 1 566 ? -8.677 -29.182 2.185 1.00 87.81 566 GLU A CA 1
ATOM 4562 C C . GLU A 1 566 ? -9.759 -28.850 3.220 1.00 87.81 566 GLU A C 1
ATOM 4564 O O . GLU A 1 566 ? -10.764 -28.227 2.878 1.00 87.81 566 GLU A O 1
ATOM 4569 N N . VAL A 1 567 ? -9.515 -29.173 4.494 1.00 92.06 567 VAL A N 1
ATOM 4570 C CA . VAL A 1 567 ? -10.436 -28.880 5.607 1.00 92.06 567 VAL A CA 1
ATOM 4571 C C . VAL A 1 567 ? -10.637 -27.372 5.772 1.00 92.06 567 VAL A C 1
ATOM 4573 O O . VAL A 1 567 ? -11.757 -26.898 5.948 1.00 92.06 567 VAL A O 1
ATOM 4576 N N . LEU A 1 568 ? -9.558 -26.590 5.667 1.00 92.50 568 LEU A N 1
ATOM 4577 C CA . LEU A 1 568 ? -9.595 -25.137 5.850 1.00 92.50 568 LEU A CA 1
ATOM 4578 C C . LEU A 1 568 ? -10.063 -24.368 4.606 1.00 92.50 568 LEU A C 1
ATOM 4580 O O . LEU A 1 568 ? -10.210 -23.144 4.662 1.00 92.50 568 LEU A O 1
ATOM 4584 N N . GLN A 1 569 ? -10.317 -25.052 3.488 1.00 92.12 569 GLN A N 1
ATOM 4585 C CA . GLN A 1 569 ? -10.647 -24.419 2.213 1.00 92.12 569 GLN A CA 1
ATOM 4586 C C . GLN A 1 569 ? -11.819 -23.415 2.295 1.00 92.12 569 GLN A C 1
ATOM 4588 O O . GLN A 1 569 ? -11.669 -22.316 1.746 1.00 92.12 569 GLN A O 1
ATOM 4593 N N . PRO A 1 570 ? -12.951 -23.711 2.976 1.00 92.69 570 PRO A N 1
ATOM 4594 C CA . PRO A 1 570 ? -14.064 -22.766 3.092 1.00 92.69 570 PRO A CA 1
ATOM 4595 C C . PRO A 1 570 ? -13.667 -21.485 3.835 1.00 92.69 570 PRO A C 1
ATOM 4597 O O . PRO A 1 570 ? -14.013 -20.387 3.403 1.00 92.69 570 PRO A O 1
ATOM 4600 N N . LEU A 1 571 ? -12.876 -21.613 4.906 1.00 94.38 571 LEU A N 1
ATOM 4601 C CA . LEU A 1 571 ? -12.409 -20.480 5.707 1.00 94.38 571 LEU A CA 1
ATOM 4602 C C . LEU A 1 571 ? -11.423 -19.613 4.924 1.00 94.38 571 LEU A C 1
ATOM 4604 O O . LEU A 1 571 ? -11.561 -18.394 4.904 1.00 94.38 571 LEU A O 1
ATOM 4608 N N . ILE A 1 572 ? -10.475 -20.230 4.218 1.00 92.69 572 ILE A N 1
ATOM 4609 C CA . ILE A 1 572 ? -9.449 -19.532 3.426 1.00 92.69 572 ILE A CA 1
ATOM 4610 C C . ILE A 1 572 ? -10.059 -18.767 2.243 1.00 92.69 572 ILE A C 1
ATOM 4612 O O . ILE A 1 572 ? -9.530 -17.741 1.805 1.00 92.69 572 ILE A O 1
ATOM 4616 N N . CYS A 1 573 ? -11.186 -19.254 1.720 1.00 91.12 573 CYS A N 1
ATOM 4617 C CA . CYS A 1 573 ? -11.896 -18.595 0.632 1.00 91.12 573 CYS A CA 1
ATOM 4618 C C . CYS A 1 573 ? -12.786 -17.426 1.081 1.00 91.12 573 CYS A C 1
ATOM 4620 O O . CYS A 1 573 ? -13.221 -16.686 0.201 1.00 91.12 573 CYS A O 1
ATOM 4622 N N . SER A 1 574 ? -13.012 -17.240 2.386 1.00 93.81 574 SER A N 1
ATOM 4623 C CA . SER A 1 574 ? -13.863 -16.178 2.943 1.00 93.81 574 SER A CA 1
ATOM 4624 C C . SER A 1 574 ? -13.262 -14.770 2.816 1.00 93.81 574 SER A C 1
ATOM 4626 O O . SER A 1 574 ? -12.043 -14.593 2.697 1.00 93.81 574 SER A O 1
ATOM 4628 N N . ASN A 1 575 ? -14.120 -13.750 2.913 1.00 92.50 575 ASN A N 1
ATOM 4629 C CA . ASN A 1 575 ? -13.706 -12.345 2.968 1.00 92.50 575 ASN A CA 1
ATOM 4630 C C . ASN A 1 575 ? -12.845 -12.044 4.198 1.00 92.50 575 ASN A C 1
ATOM 4632 O O . ASN A 1 575 ? -11.838 -11.346 4.082 1.00 92.50 575 ASN A O 1
ATOM 4636 N N . LEU A 1 576 ? -13.193 -12.618 5.357 1.00 93.12 576 LEU A N 1
ATOM 4637 C CA . LEU A 1 576 ? -12.446 -12.409 6.596 1.00 93.12 576 LEU A CA 1
ATOM 4638 C C . LEU A 1 576 ? -10.999 -12.905 6.463 1.00 93.12 576 LEU A C 1
ATOM 4640 O O . LEU A 1 576 ? -10.066 -12.195 6.834 1.00 93.12 576 LEU A O 1
ATOM 4644 N N . TYR A 1 577 ? -10.783 -14.080 5.861 1.00 94.19 577 TYR A N 1
ATOM 4645 C CA . TYR A 1 577 ? -9.426 -14.563 5.602 1.00 94.19 577 TYR A CA 1
ATOM 4646 C C . TYR A 1 577 ? -8.700 -13.706 4.558 1.00 94.19 577 TYR A C 1
ATOM 4648 O O . TYR A 1 577 ? -7.523 -13.396 4.738 1.00 94.19 577 TYR A O 1
ATOM 4656 N N . ALA A 1 578 ? -9.380 -13.280 3.487 1.00 92.69 578 ALA A N 1
ATOM 4657 C CA . ALA A 1 578 ? -8.791 -12.381 2.493 1.00 92.69 578 ALA A CA 1
ATOM 4658 C C . ALA A 1 578 ? -8.330 -11.057 3.126 1.00 92.69 578 ALA A C 1
ATOM 4660 O O . ALA A 1 578 ? -7.224 -10.598 2.843 1.00 92.69 578 ALA A O 1
ATOM 4661 N N . MET A 1 579 ? -9.115 -10.491 4.046 1.00 92.19 579 MET A N 1
ATOM 4662 C CA . MET A 1 579 ? -8.742 -9.319 4.840 1.00 92.19 579 MET A CA 1
ATOM 4663 C C . MET A 1 579 ? -7.485 -9.586 5.679 1.00 92.19 579 MET A C 1
ATOM 4665 O O . MET A 1 579 ? -6.531 -8.811 5.619 1.00 92.19 579 MET A O 1
ATOM 4669 N N . MET A 1 580 ? -7.444 -10.706 6.408 1.00 93.38 580 MET A N 1
ATOM 4670 C CA . MET A 1 580 ? -6.288 -11.084 7.230 1.00 93.38 580 MET A CA 1
ATOM 4671 C C . MET A 1 580 ? -5.018 -11.297 6.399 1.00 93.38 580 MET A C 1
ATOM 4673 O O . MET A 1 580 ? -3.945 -10.816 6.765 1.00 93.38 580 MET A O 1
ATOM 4677 N N . ALA A 1 581 ? -5.126 -11.979 5.258 1.00 94.50 581 ALA A N 1
ATOM 4678 C CA . ALA A 1 581 ? -4.008 -12.191 4.347 1.00 94.50 581 ALA A CA 1
ATOM 4679 C C . ALA A 1 581 ? -3.541 -10.871 3.713 1.00 94.50 581 ALA A C 1
ATOM 4681 O O . ALA A 1 581 ? -2.338 -10.615 3.651 1.00 94.50 581 ALA A O 1
ATOM 4682 N N . THR A 1 582 ? -4.476 -9.996 3.321 1.00 91.81 582 THR A N 1
ATOM 4683 C CA . THR A 1 582 ? -4.158 -8.652 2.814 1.00 91.81 582 THR A CA 1
ATOM 4684 C C . THR A 1 582 ? -3.402 -7.846 3.862 1.00 91.81 582 THR A C 1
ATOM 4686 O O . THR A 1 582 ? -2.367 -7.262 3.555 1.00 91.81 582 THR A O 1
ATOM 4689 N N . PHE A 1 583 ? -3.851 -7.857 5.118 1.00 90.88 583 PHE A N 1
ATOM 4690 C CA . PHE A 1 583 ? -3.170 -7.155 6.202 1.00 90.88 583 PHE A CA 1
ATOM 4691 C C . PHE A 1 583 ? -1.785 -7.749 6.503 1.00 90.88 583 PHE A C 1
ATOM 4693 O O . PHE A 1 583 ? -0.822 -7.009 6.693 1.00 90.88 583 PHE A O 1
ATOM 4700 N N . SER A 1 584 ? -1.648 -9.075 6.466 1.00 92.94 584 SER A N 1
ATOM 4701 C CA . SER A 1 584 ? -0.367 -9.771 6.649 1.00 92.94 584 SER A CA 1
ATOM 4702 C C . SER A 1 584 ? 0.671 -9.429 5.572 1.00 92.94 584 SER A C 1
ATOM 4704 O O . SER A 1 584 ? 1.869 -9.386 5.871 1.00 92.94 584 SER A O 1
ATOM 4706 N N . ILE A 1 585 ? 0.216 -9.159 4.342 1.00 92.38 585 ILE A N 1
ATOM 4707 C CA . ILE A 1 585 ? 1.073 -8.953 3.166 1.00 92.38 585 ILE A CA 1
ATOM 4708 C C . ILE A 1 585 ? 1.271 -7.476 2.823 1.00 92.38 585 ILE A C 1
ATOM 4710 O O . ILE A 1 585 ? 2.395 -7.040 2.618 1.00 92.38 585 ILE A O 1
ATOM 4714 N N . LEU A 1 586 ? 0.207 -6.681 2.767 1.00 86.62 586 LEU A N 1
ATOM 4715 C CA . LEU A 1 586 ? 0.278 -5.258 2.419 1.00 86.62 586 LEU A CA 1
ATOM 4716 C C . LEU A 1 586 ? 0.391 -4.345 3.642 1.00 86.62 586 LEU A C 1
ATOM 4718 O O . LEU A 1 586 ? 0.553 -3.137 3.475 1.00 86.62 586 LEU A O 1
ATOM 4722 N N . ARG A 1 587 ? 0.257 -4.886 4.866 1.00 82.50 587 ARG A N 1
ATOM 4723 C CA . ARG A 1 587 ? 0.255 -4.119 6.130 1.00 82.50 587 ARG A CA 1
ATOM 4724 C C . ARG A 1 587 ? -0.787 -2.995 6.146 1.00 82.50 587 ARG A C 1
ATOM 4726 O O . ARG A 1 587 ? -0.658 -2.025 6.893 1.00 82.50 587 ARG A O 1
ATOM 4733 N N . ASN A 1 588 ? -1.830 -3.142 5.326 1.00 78.25 588 ASN A N 1
ATOM 4734 C CA . ASN A 1 588 ? -2.914 -2.187 5.179 1.00 78.25 588 ASN A CA 1
ATOM 4735 C C . ASN A 1 588 ? -4.232 -2.825 5.660 1.00 78.25 588 ASN A C 1
ATOM 4737 O O . ASN A 1 588 ? -4.746 -3.718 4.989 1.00 78.25 588 ASN A O 1
ATOM 4741 N N . PRO A 1 589 ? -4.783 -2.383 6.804 1.00 77.12 589 PRO A N 1
ATOM 4742 C CA . PRO A 1 589 ? -6.010 -2.941 7.374 1.00 77.12 589 PRO A CA 1
ATOM 4743 C C . PRO A 1 589 ? -7.280 -2.531 6.609 1.00 77.12 589 PRO A C 1
ATOM 4745 O O . PRO A 1 589 ? -8.366 -3.034 6.891 1.00 77.12 589 PRO A O 1
ATOM 4748 N N . HIS A 1 590 ? -7.178 -1.598 5.662 1.00 74.75 590 HIS A N 1
ATOM 4749 C CA . HIS A 1 590 ? -8.329 -0.981 5.002 1.00 74.75 590 HIS A CA 1
ATOM 4750 C C . HIS A 1 590 ? -8.684 -1.624 3.658 1.00 74.75 590 HIS A C 1
ATOM 4752 O O . HIS A 1 590 ? -9.793 -1.423 3.167 1.00 74.75 590 HIS A O 1
ATOM 4758 N N . ILE A 1 591 ? -7.764 -2.390 3.070 1.00 77.38 591 ILE A N 1
ATOM 4759 C CA . ILE A 1 591 ? -7.937 -3.025 1.762 1.00 77.38 591 ILE A CA 1
ATOM 4760 C C . ILE A 1 591 ? -8.249 -4.506 1.973 1.00 77.38 591 ILE A C 1
ATOM 4762 O O . ILE A 1 591 ? -7.644 -5.158 2.824 1.00 77.38 591 ILE A O 1
ATOM 4766 N N . ILE A 1 592 ? -9.173 -5.033 1.173 1.00 86.31 592 ILE A N 1
ATOM 4767 C CA . ILE A 1 592 ? -9.312 -6.470 0.950 1.00 86.31 592 ILE A CA 1
ATOM 4768 C C . ILE A 1 592 ? -8.979 -6.717 -0.510 1.00 86.31 592 ILE A C 1
ATOM 4770 O O . ILE A 1 592 ? -9.659 -6.216 -1.401 1.00 86.31 592 ILE A O 1
ATOM 4774 N N . ASP A 1 593 ? -7.920 -7.478 -0.742 1.00 87.38 593 ASP A N 1
ATOM 4775 C CA . ASP A 1 593 ? -7.553 -7.963 -2.060 1.00 87.38 593 ASP A CA 1
ATOM 4776 C C . ASP A 1 593 ? -7.711 -9.488 -2.046 1.00 87.38 593 ASP A C 1
ATOM 4778 O O . ASP A 1 593 ? -7.112 -10.192 -1.234 1.00 87.38 593 ASP A O 1
ATOM 4782 N N . HIS A 1 594 ? -8.576 -10.019 -2.908 1.00 89.75 594 HIS A N 1
ATOM 4783 C CA . HIS A 1 594 ? -8.845 -11.456 -2.941 1.00 89.75 594 HIS A CA 1
ATOM 4784 C C . HIS A 1 594 ? -7.726 -12.257 -3.618 1.00 89.75 594 HIS A C 1
ATOM 4786 O O . HIS A 1 594 ? -7.625 -13.462 -3.367 1.00 89.75 594 HIS A O 1
ATOM 4792 N N . ASP A 1 595 ? -6.881 -11.611 -4.421 1.00 90.75 595 ASP A N 1
ATOM 4793 C CA . ASP A 1 595 ? -5.796 -12.235 -5.175 1.00 90.75 595 ASP A CA 1
ATOM 4794 C C . ASP A 1 595 ? -4.434 -12.089 -4.481 1.00 90.75 595 ASP A C 1
ATOM 4796 O O . ASP A 1 595 ? -3.525 -12.869 -4.778 1.00 90.75 595 ASP A O 1
ATOM 4800 N N . ILE A 1 596 ? -4.286 -11.165 -3.520 1.00 93.00 596 ILE A N 1
ATOM 4801 C CA . ILE A 1 596 ? -3.019 -10.880 -2.817 1.00 93.00 596 ILE A CA 1
ATOM 4802 C C . ILE A 1 596 ? -2.316 -12.126 -2.288 1.00 93.00 596 ILE A C 1
ATOM 4804 O O . ILE A 1 596 ? -1.108 -12.269 -2.466 1.00 93.00 596 ILE A O 1
ATOM 4808 N N . HIS A 1 597 ? -3.052 -13.045 -1.659 1.00 95.75 597 HIS A N 1
ATOM 4809 C CA . HIS A 1 597 ? -2.443 -14.223 -1.057 1.00 95.75 597 HIS A CA 1
ATOM 4810 C C . HIS A 1 597 ? -1.911 -15.177 -2.128 1.00 95.75 597 HIS A C 1
ATOM 4812 O O . HIS A 1 597 ? -0.758 -15.600 -2.063 1.00 95.75 597 HIS A O 1
ATOM 4818 N N . LEU A 1 598 ? -2.717 -15.458 -3.156 1.00 96.00 598 LEU A N 1
ATOM 4819 C CA . LEU A 1 598 ? -2.313 -16.313 -4.270 1.00 96.00 598 LEU A CA 1
ATOM 4820 C C . LEU A 1 598 ? -1.135 -15.703 -5.046 1.00 96.00 598 LEU A C 1
ATOM 4822 O O . LEU A 1 598 ? -0.188 -16.410 -5.396 1.00 96.00 598 LEU A O 1
ATOM 4826 N N . ALA A 1 599 ? -1.163 -14.389 -5.262 1.00 95.62 599 ALA A N 1
ATOM 4827 C CA . ALA A 1 599 ? -0.086 -13.649 -5.900 1.00 95.62 599 ALA A CA 1
ATOM 4828 C C . ALA A 1 599 ? 1.212 -13.698 -5.083 1.00 95.62 599 ALA A C 1
ATOM 4830 O O . ALA A 1 599 ? 2.282 -13.969 -5.632 1.00 95.62 599 ALA A O 1
ATOM 4831 N N . ALA A 1 600 ? 1.122 -13.505 -3.765 1.00 96.12 600 ALA A N 1
ATOM 4832 C CA . ALA A 1 600 ? 2.260 -13.583 -2.860 1.00 96.12 600 ALA A CA 1
ATOM 4833 C C . ALA A 1 600 ? 2.880 -14.983 -2.826 1.00 96.12 600 ALA A C 1
ATOM 4835 O O . ALA A 1 600 ? 4.104 -15.104 -2.918 1.00 96.12 600 ALA A O 1
ATOM 4836 N N . LEU A 1 601 ? 2.053 -16.032 -2.784 1.00 97.00 601 LEU A N 1
ATOM 4837 C CA . LEU A 1 601 ? 2.496 -17.421 -2.920 1.00 97.00 601 LEU A CA 1
ATOM 4838 C C . LEU A 1 601 ? 3.232 -17.645 -4.249 1.00 97.00 601 LEU A C 1
ATOM 4840 O O . LEU A 1 601 ? 4.312 -18.233 -4.248 1.00 97.00 601 LEU A O 1
ATOM 4844 N N . GLY A 1 602 ? 2.718 -17.111 -5.363 1.00 96.81 602 GLY A N 1
ATOM 4845 C CA . GLY A 1 602 ? 3.373 -17.189 -6.673 1.00 96.81 602 GLY A CA 1
ATOM 4846 C C . GLY A 1 602 ? 4.719 -16.457 -6.736 1.00 96.81 602 GLY A C 1
ATOM 4847 O O . GLY A 1 602 ? 5.700 -16.993 -7.257 1.00 96.81 602 GLY A O 1
ATOM 4848 N N . CYS A 1 603 ? 4.809 -15.258 -6.157 1.00 96.00 603 CYS A N 1
ATOM 4849 C CA . CYS A 1 603 ? 6.062 -14.506 -6.064 1.00 96.00 603 CYS A CA 1
ATOM 4850 C C . CYS A 1 603 ? 7.093 -15.218 -5.169 1.00 96.00 603 CYS A C 1
ATOM 4852 O O . CYS A 1 603 ? 8.281 -15.275 -5.511 1.00 96.00 603 CYS A O 1
ATOM 4854 N N . ALA A 1 604 ? 6.650 -15.787 -4.043 1.00 96.19 604 ALA A N 1
ATOM 4855 C CA . ALA A 1 604 ? 7.498 -16.536 -3.114 1.00 96.19 604 ALA A CA 1
ATOM 4856 C C . ALA A 1 604 ? 7.995 -17.838 -3.739 1.00 96.19 604 ALA A C 1
ATOM 4858 O O . ALA A 1 604 ? 9.180 -18.163 -3.633 1.00 96.19 604 ALA A O 1
ATOM 4859 N N . TRP A 1 605 ? 7.117 -18.537 -4.457 1.00 97.06 605 TRP A N 1
ATOM 4860 C CA . TRP A 1 605 ? 7.456 -19.707 -5.252 1.00 97.06 605 TRP A CA 1
ATOM 4861 C C . TRP A 1 605 ? 8.536 -19.388 -6.285 1.00 97.06 605 TRP A C 1
ATOM 4863 O O . TRP A 1 605 ? 9.589 -20.025 -6.273 1.00 97.06 605 TRP A O 1
ATOM 4873 N N . LEU A 1 606 ? 8.332 -18.355 -7.114 1.00 96.38 606 LEU A N 1
ATOM 4874 C CA . LEU A 1 606 ? 9.295 -17.965 -8.148 1.00 96.38 606 LEU A CA 1
ATOM 4875 C C . LEU A 1 606 ? 10.662 -17.619 -7.544 1.00 96.38 606 LEU A C 1
ATOM 4877 O O . LEU A 1 606 ? 11.705 -18.021 -8.062 1.00 96.38 606 LEU A O 1
ATOM 4881 N N . THR A 1 607 ? 10.657 -16.898 -6.423 1.00 95.12 607 THR A N 1
ATOM 4882 C CA . THR A 1 607 ? 11.885 -16.553 -5.698 1.00 95.12 607 THR A CA 1
ATOM 4883 C C . THR A 1 607 ? 12.592 -17.803 -5.183 1.00 95.12 607 THR A C 1
ATOM 4885 O O . THR A 1 607 ? 13.800 -17.939 -5.359 1.00 95.12 607 THR A O 1
ATOM 4888 N N . THR A 1 608 ? 11.836 -18.741 -4.611 1.00 94.44 608 THR A N 1
ATOM 4889 C CA . THR A 1 608 ? 12.365 -19.978 -4.028 1.00 94.44 608 THR A CA 1
ATOM 4890 C C . THR A 1 608 ? 12.971 -20.898 -5.087 1.00 94.44 608 THR A C 1
ATOM 4892 O O . THR A 1 608 ? 14.076 -21.403 -4.891 1.00 94.44 608 THR A O 1
ATOM 4895 N N . ILE A 1 609 ? 12.304 -21.105 -6.230 1.00 95.25 609 ILE A N 1
ATOM 4896 C CA . ILE A 1 609 ? 12.857 -21.957 -7.296 1.00 95.25 609 ILE A CA 1
ATOM 4897 C C . ILE A 1 609 ? 14.103 -21.322 -7.924 1.00 95.25 609 ILE A C 1
ATOM 4899 O O . ILE A 1 609 ? 15.042 -22.038 -8.267 1.00 95.25 609 ILE A O 1
ATOM 4903 N N . ARG A 1 610 ? 14.153 -19.984 -8.015 1.00 92.62 610 ARG A N 1
ATOM 4904 C CA . ARG A 1 610 ? 15.309 -19.236 -8.530 1.00 92.62 610 ARG A CA 1
ATOM 4905 C C . ARG A 1 610 ? 16.536 -19.398 -7.636 1.00 92.62 610 ARG A C 1
ATOM 4907 O O . ARG A 1 610 ? 17.631 -19.603 -8.156 1.00 92.62 610 ARG A O 1
ATOM 4914 N N . THR A 1 611 ? 16.377 -19.275 -6.318 1.00 91.38 611 THR A N 1
ATOM 4915 C CA . THR A 1 611 ? 17.493 -19.399 -5.364 1.00 91.38 611 THR A CA 1
ATOM 4916 C C . THR A 1 611 ? 17.898 -20.854 -5.129 1.00 91.38 611 THR A C 1
ATOM 4918 O O . THR A 1 611 ? 19.079 -21.135 -4.930 1.00 91.38 611 THR A O 1
ATOM 4921 N N . HIS A 1 612 ? 16.947 -21.789 -5.215 1.00 93.06 612 HIS A N 1
ATOM 4922 C CA . HIS A 1 612 ? 17.158 -23.221 -5.004 1.00 93.06 612 HIS A CA 1
ATOM 4923 C C . HIS A 1 612 ? 16.627 -24.044 -6.194 1.00 93.06 612 HIS A C 1
ATOM 4925 O O . HIS A 1 612 ? 15.549 -24.655 -6.103 1.00 93.06 612 HIS A O 1
ATOM 4931 N N . PRO A 1 613 ? 17.374 -24.091 -7.316 1.00 90.25 613 PRO A N 1
ATOM 4932 C CA . PRO A 1 613 ? 16.980 -24.856 -8.497 1.00 90.25 613 PRO A CA 1
ATOM 4933 C C . PRO A 1 613 ? 16.906 -26.356 -8.191 1.00 90.25 613 PRO A C 1
ATOM 4935 O O . PRO A 1 613 ? 17.591 -26.851 -7.291 1.00 90.25 613 PRO A O 1
ATOM 4938 N N . LEU A 1 614 ? 16.104 -27.086 -8.972 1.00 88.81 614 LEU A N 1
ATOM 4939 C CA . LEU A 1 614 ? 15.754 -28.493 -8.738 1.00 88.81 614 LEU A CA 1
ATOM 4940 C C . LEU A 1 614 ? 16.975 -29.394 -8.461 1.00 88.81 614 LEU A C 1
ATOM 4942 O O . LEU A 1 614 ? 16.950 -30.207 -7.539 1.00 88.81 614 LEU A O 1
ATOM 4946 N N . CYS A 1 615 ? 18.081 -29.191 -9.185 1.00 84.12 615 CYS A N 1
ATOM 4947 C CA . CYS A 1 615 ? 19.316 -29.973 -9.053 1.00 84.12 615 CYS A CA 1
ATOM 4948 C C . CYS A 1 615 ? 20.074 -29.794 -7.722 1.00 84.12 615 CYS A C 1
ATOM 4950 O O . CYS A 1 615 ? 20.953 -30.593 -7.419 1.00 84.12 615 CYS A O 1
ATOM 4952 N N . LYS A 1 616 ? 19.801 -28.731 -6.952 1.00 85.19 616 LYS A N 1
ATOM 4953 C CA . LYS A 1 616 ? 20.522 -28.377 -5.711 1.00 85.19 616 LYS A CA 1
ATOM 4954 C C . LYS A 1 616 ? 19.572 -28.091 -4.541 1.00 85.19 616 LYS A C 1
ATOM 4956 O O . LYS A 1 616 ? 19.944 -27.380 -3.612 1.00 85.19 616 LYS A O 1
ATOM 4961 N N . ARG A 1 617 ? 18.332 -28.586 -4.600 1.00 92.31 617 ARG A N 1
ATOM 4962 C CA . ARG A 1 617 ? 17.266 -28.226 -3.656 1.00 92.31 617 ARG A CA 1
ATOM 4963 C C . ARG A 1 617 ? 17.317 -29.063 -2.365 1.00 92.31 617 ARG A C 1
ATOM 4965 O O . ARG A 1 617 ? 17.052 -30.267 -2.446 1.00 92.31 617 ARG A O 1
ATOM 4972 N N . PRO A 1 618 ? 17.579 -28.449 -1.192 1.00 91.94 618 PRO A N 1
ATOM 4973 C CA . PRO A 1 618 ? 17.511 -29.129 0.103 1.00 91.94 618 PRO A CA 1
ATOM 4974 C C . PRO A 1 618 ? 16.086 -29.574 0.458 1.00 91.94 618 PRO A C 1
ATOM 4976 O O . PRO A 1 618 ? 15.117 -29.006 -0.045 1.00 91.94 618 PRO A O 1
ATOM 4979 N N . GLN A 1 619 ? 15.962 -30.536 1.376 1.00 89.12 619 GLN A N 1
ATOM 4980 C CA . GLN A 1 619 ? 14.679 -31.122 1.785 1.00 89.12 619 GLN A CA 1
ATOM 4981 C C . GLN A 1 619 ? 13.685 -30.084 2.338 1.00 89.12 619 GLN A C 1
ATOM 4983 O O . GLN A 1 619 ? 12.571 -29.991 1.835 1.00 89.12 619 GLN A O 1
ATOM 4988 N N . TYR A 1 620 ? 14.111 -29.212 3.259 1.00 86.00 620 TYR A N 1
ATOM 4989 C CA . TYR A 1 620 ? 13.237 -28.175 3.835 1.00 86.00 620 TYR A CA 1
ATOM 4990 C C . TYR A 1 620 ? 12.685 -27.182 2.788 1.00 86.00 620 TYR A C 1
ATOM 4992 O O . TYR A 1 620 ? 11.608 -26.610 2.954 1.00 86.00 620 TYR A O 1
ATOM 5000 N N . ILE A 1 621 ? 13.409 -26.963 1.679 1.00 91.44 621 ILE A N 1
ATOM 5001 C CA . ILE A 1 621 ? 12.919 -26.140 0.563 1.00 91.44 621 ILE A CA 1
ATOM 5002 C C . ILE A 1 621 ? 11.853 -26.890 -0.244 1.00 91.44 621 ILE A C 1
ATOM 5004 O O . ILE A 1 621 ? 10.932 -26.255 -0.755 1.00 91.44 621 ILE A O 1
ATOM 5008 N N . ARG A 1 622 ? 11.955 -28.221 -0.367 1.00 91.62 622 ARG A N 1
ATOM 5009 C CA . ARG A 1 622 ? 10.916 -29.042 -1.011 1.00 91.62 622 ARG A CA 1
ATOM 5010 C C . ARG A 1 622 ? 9.618 -28.963 -0.218 1.00 91.62 622 ARG A C 1
ATOM 5012 O O . ARG A 1 622 ? 8.610 -28.565 -0.782 1.00 91.62 622 ARG A O 1
ATOM 5019 N N . GLU A 1 623 ? 9.693 -29.172 1.093 1.00 87.50 623 GLU A N 1
ATOM 5020 C CA . GLU A 1 623 ? 8.545 -29.057 2.004 1.00 87.50 623 GLU A CA 1
ATOM 5021 C C . GLU A 1 623 ? 7.890 -27.670 1.937 1.00 87.50 623 GLU A C 1
ATOM 5023 O O . GLU A 1 623 ? 6.669 -27.549 1.845 1.00 87.50 623 GLU A O 1
ATOM 5028 N N . ARG A 1 624 ? 8.693 -26.596 1.887 1.00 89.12 624 ARG A N 1
ATOM 5029 C CA . ARG A 1 624 ? 8.180 -25.235 1.664 1.00 89.12 624 ARG A CA 1
ATOM 5030 C C . ARG A 1 624 ? 7.403 -25.119 0.350 1.00 89.12 624 ARG A C 1
ATOM 5032 O O . ARG A 1 624 ? 6.328 -24.524 0.338 1.00 89.12 624 ARG A O 1
ATOM 5039 N N . LEU A 1 625 ? 7.941 -25.638 -0.754 1.00 93.12 625 LEU A N 1
ATOM 5040 C CA . LEU A 1 625 ? 7.280 -25.580 -2.063 1.00 93.12 625 LEU A CA 1
ATOM 5041 C C . LEU A 1 625 ? 6.011 -26.438 -2.105 1.00 93.12 625 LEU A C 1
ATOM 5043 O O . LEU A 1 625 ? 5.030 -26.013 -2.718 1.00 93.12 625 LEU A O 1
ATOM 5047 N N . ASP A 1 626 ? 5.998 -27.585 -1.428 1.00 91.38 626 ASP A N 1
ATOM 5048 C CA . ASP A 1 626 ? 4.817 -28.442 -1.299 1.00 91.38 626 ASP A CA 1
ATOM 5049 C C . ASP A 1 626 ? 3.707 -27.719 -0.531 1.00 91.38 626 ASP A C 1
ATOM 5051 O O . ASP A 1 626 ? 2.567 -27.668 -0.995 1.00 91.38 626 ASP A O 1
ATOM 5055 N N . ASN A 1 627 ? 4.048 -27.044 0.568 1.00 89.75 627 ASN A N 1
ATOM 5056 C CA . ASN A 1 627 ? 3.098 -26.241 1.334 1.00 89.75 627 ASN A CA 1
ATOM 5057 C C . ASN A 1 627 ? 2.586 -25.015 0.552 1.00 89.75 627 ASN A C 1
ATOM 5059 O O . ASN A 1 627 ? 1.385 -24.727 0.577 1.00 89.75 627 ASN A O 1
ATOM 5063 N N . ILE A 1 628 ? 3.454 -24.318 -0.199 1.00 94.50 628 ILE A N 1
ATOM 5064 C CA . ILE A 1 628 ? 3.032 -23.242 -1.117 1.00 94.50 628 ILE A CA 1
ATOM 5065 C C . ILE A 1 628 ? 2.046 -23.791 -2.156 1.00 94.50 628 ILE A C 1
ATOM 5067 O O . ILE A 1 628 ? 1.002 -23.190 -2.403 1.00 94.50 628 ILE A O 1
ATOM 5071 N N . THR A 1 629 ? 2.361 -24.943 -2.749 1.00 94.44 629 THR A N 1
ATOM 5072 C CA . THR A 1 629 ? 1.543 -25.586 -3.784 1.00 94.44 629 THR A CA 1
ATOM 5073 C C . THR A 1 629 ? 0.188 -26.018 -3.232 1.00 94.44 629 THR A C 1
ATOM 5075 O O . THR A 1 629 ? -0.839 -25.741 -3.851 1.00 94.44 629 THR A O 1
ATOM 5078 N N . ALA A 1 630 ? 0.166 -26.661 -2.064 1.00 92.19 630 ALA A N 1
ATOM 5079 C CA . ALA A 1 630 ? -1.060 -27.089 -1.404 1.00 92.19 630 ALA A CA 1
ATOM 5080 C C . ALA A 1 630 ? -1.951 -25.891 -1.047 1.00 92.19 630 ALA A C 1
ATOM 5082 O O . ALA A 1 630 ? -3.134 -25.890 -1.388 1.00 92.19 630 ALA A O 1
ATOM 5083 N N . THR A 1 631 ? -1.371 -24.832 -0.471 1.00 93.38 631 THR A N 1
ATOM 5084 C CA . THR A 1 631 ? -2.100 -23.594 -0.148 1.00 93.38 631 THR A CA 1
ATOM 5085 C C . THR A 1 631 ? -2.649 -22.926 -1.414 1.00 93.38 631 THR A C 1
ATOM 5087 O O . THR A 1 631 ? -3.806 -22.519 -1.454 1.00 93.38 631 THR A O 1
ATOM 5090 N N . ALA A 1 632 ? -1.860 -22.848 -2.490 1.00 95.38 632 ALA A N 1
ATOM 5091 C CA . ALA A 1 632 ? -2.293 -22.227 -3.741 1.00 95.38 632 ALA A CA 1
ATOM 5092 C C . ALA A 1 632 ? -3.411 -23.015 -4.450 1.00 95.38 632 ALA A C 1
ATOM 5094 O O . ALA A 1 632 ? -4.309 -22.411 -5.042 1.00 95.38 632 ALA A O 1
ATOM 5095 N N . LYS A 1 633 ? -3.408 -24.354 -4.358 1.00 93.56 633 LYS A N 1
ATOM 5096 C CA . LYS A 1 633 ? -4.445 -25.220 -4.951 1.00 93.56 633 LYS A CA 1
ATOM 5097 C C . LYS A 1 633 ? -5.848 -24.932 -4.409 1.00 93.56 633 LYS A C 1
ATOM 5099 O O . LYS A 1 633 ? -6.805 -25.051 -5.171 1.00 93.56 633 LYS A O 1
ATOM 5104 N N . ILE A 1 634 ? -5.977 -24.467 -3.167 1.00 92.50 634 ILE A N 1
ATOM 5105 C CA . ILE A 1 634 ? -7.251 -24.025 -2.568 1.00 92.50 634 ILE A CA 1
ATOM 5106 C C . ILE A 1 634 ? -7.939 -22.975 -3.456 1.00 92.50 634 ILE A C 1
ATOM 5108 O O . ILE A 1 634 ? -9.138 -23.061 -3.724 1.00 92.50 634 ILE A O 1
ATOM 5112 N N . TYR A 1 635 ? -7.166 -22.023 -3.985 1.00 93.00 635 TYR A N 1
ATOM 5113 C CA . TYR A 1 635 ? -7.679 -20.918 -4.794 1.00 93.00 635 TYR A CA 1
ATOM 5114 C C . TYR A 1 635 ? -8.064 -21.319 -6.220 1.00 93.00 635 TYR A C 1
ATOM 5116 O O . TYR A 1 635 ? -8.847 -20.616 -6.855 1.00 93.00 635 TYR A O 1
ATOM 5124 N N . THR A 1 636 ? -7.573 -22.454 -6.729 1.00 89.00 636 THR A N 1
ATOM 5125 C CA . THR A 1 636 ? -7.847 -22.896 -8.112 1.00 89.00 636 THR A CA 1
ATOM 5126 C C . THR A 1 636 ? -9.317 -23.237 -8.363 1.00 89.00 636 THR A C 1
ATOM 5128 O O . THR A 1 636 ? -9.757 -23.243 -9.511 1.00 89.00 636 THR A O 1
ATOM 5131 N N . LYS A 1 637 ? -10.099 -23.469 -7.299 1.00 86.50 637 LYS A N 1
ATOM 5132 C CA . LYS A 1 637 ? -11.547 -23.704 -7.380 1.00 86.50 637 LYS A CA 1
ATOM 5133 C C . LYS A 1 637 ? -12.367 -22.412 -7.512 1.00 86.50 637 LYS A C 1
ATOM 5135 O O . LYS A 1 637 ? -13.545 -22.493 -7.852 1.00 86.50 637 LYS A O 1
ATOM 5140 N N . ARG A 1 638 ? -11.782 -21.228 -7.266 1.00 89.94 638 ARG A N 1
ATOM 5141 C CA . ARG A 1 638 ? -12.477 -19.941 -7.450 1.00 89.94 638 ARG A CA 1
ATOM 5142 C C . ARG A 1 638 ? -12.799 -19.724 -8.925 1.00 89.94 638 ARG A C 1
ATOM 5144 O O . ARG A 1 638 ? -11.953 -19.975 -9.780 1.00 89.94 638 ARG A O 1
ATOM 5151 N N . SER A 1 639 ? -13.997 -19.220 -9.220 1.00 89.56 639 SER A N 1
ATOM 5152 C CA . SER A 1 639 ? -14.482 -19.030 -10.594 1.00 89.56 639 SER A CA 1
ATOM 5153 C C . SER A 1 639 ? -13.539 -18.170 -11.439 1.00 89.56 639 SER A C 1
ATOM 5155 O O . SER A 1 639 ? -13.194 -18.569 -12.548 1.00 89.56 639 SER A O 1
ATOM 5157 N N . SER A 1 640 ? -13.047 -17.049 -10.902 1.00 88.81 640 SER A N 1
ATOM 5158 C CA . SER A 1 640 ? -12.113 -16.150 -11.596 1.00 88.81 640 SER A CA 1
ATOM 5159 C C . SER A 1 640 ? -10.792 -16.838 -11.961 1.00 88.81 640 SER A C 1
ATOM 5161 O O . SER A 1 640 ? -10.348 -16.772 -13.108 1.00 88.81 640 SER A O 1
ATOM 5163 N N . VAL A 1 641 ? -10.185 -17.554 -11.009 1.00 92.12 641 VAL A N 1
ATOM 5164 C CA . VAL A 1 641 ? -8.928 -18.290 -11.215 1.00 92.12 641 VAL A CA 1
ATOM 5165 C C . VAL A 1 641 ? -9.137 -19.449 -12.183 1.00 92.12 641 VAL A C 1
ATOM 5167 O O . VAL A 1 641 ? -8.339 -19.623 -13.099 1.00 92.12 641 VAL A O 1
ATOM 5170 N N . LYS A 1 642 ? -10.224 -20.212 -12.027 1.00 92.25 642 LYS A N 1
ATOM 5171 C CA . LYS A 1 642 ? -10.582 -21.321 -12.917 1.00 92.25 642 LYS A CA 1
ATOM 5172 C C . LYS A 1 642 ? -10.766 -20.843 -14.360 1.00 92.25 642 LYS A C 1
ATOM 5174 O O . LYS A 1 642 ? -10.182 -21.437 -15.260 1.00 92.25 642 LYS A O 1
ATOM 5179 N N . THR A 1 643 ? -11.498 -19.746 -14.562 1.00 92.88 643 THR A N 1
ATOM 5180 C CA . THR A 1 643 ? -11.711 -19.130 -15.885 1.00 92.88 643 THR A CA 1
ATOM 5181 C C . THR A 1 643 ? -10.379 -18.710 -16.507 1.00 92.88 643 THR A C 1
ATOM 5183 O O . THR A 1 643 ? -10.104 -19.022 -17.663 1.00 92.88 643 THR A O 1
ATOM 5186 N N . TYR A 1 644 ? -9.502 -18.065 -15.725 1.00 93.50 644 TYR A N 1
ATOM 5187 C CA . TYR A 1 644 ? -8.168 -17.680 -16.191 1.00 93.50 644 TYR A CA 1
ATOM 5188 C C . TYR A 1 644 ? -7.303 -18.895 -16.558 1.00 93.50 644 TYR A C 1
ATOM 5190 O O . TYR A 1 644 ? -6.626 -18.876 -17.581 1.00 93.50 644 TYR A O 1
ATOM 5198 N N . VAL A 1 645 ? -7.310 -19.955 -15.741 1.00 93.56 645 VAL A N 1
ATOM 5199 C CA . VAL A 1 645 ? -6.549 -21.190 -16.002 1.00 93.56 645 VAL A CA 1
ATOM 5200 C C . VAL A 1 645 ? -7.050 -21.890 -17.262 1.00 93.56 645 VAL A C 1
ATOM 5202 O O . VAL A 1 645 ? -6.228 -22.308 -18.072 1.00 93.56 645 VAL A O 1
ATOM 5205 N N . ASN A 1 646 ? -8.368 -21.989 -17.447 1.00 93.31 646 ASN A N 1
ATOM 5206 C CA . ASN A 1 646 ? -8.964 -22.553 -18.658 1.00 93.31 646 ASN A CA 1
ATOM 5207 C C . ASN A 1 646 ? -8.538 -21.750 -19.889 1.00 93.31 646 ASN A C 1
ATOM 5209 O O . ASN A 1 646 ? -7.980 -22.316 -20.820 1.00 93.31 646 ASN A O 1
ATOM 5213 N N . ALA A 1 647 ? -8.653 -20.420 -19.847 1.00 92.75 647 ALA A N 1
ATOM 5214 C CA . ALA A 1 647 ? -8.168 -19.574 -20.932 1.00 92.75 647 ALA A CA 1
ATOM 5215 C C . ALA A 1 647 ? -6.664 -19.737 -21.182 1.00 92.75 647 ALA A C 1
ATOM 5217 O O . ALA A 1 647 ? -6.231 -19.723 -22.325 1.00 92.75 647 ALA A O 1
ATOM 5218 N N . LEU A 1 648 ? -5.852 -19.930 -20.141 1.00 92.12 648 LEU A N 1
ATOM 5219 C CA . LEU A 1 648 ? -4.413 -20.149 -20.290 1.00 92.12 648 LEU A CA 1
ATOM 5220 C C . LEU A 1 648 ? -4.076 -21.479 -20.980 1.00 92.12 648 LEU A C 1
ATOM 5222 O O . LEU A 1 648 ? -2.999 -21.598 -21.555 1.00 92.12 648 LEU A O 1
ATOM 5226 N N . ILE A 1 649 ? -4.972 -22.465 -20.931 1.00 91.00 649 ILE A N 1
ATOM 5227 C CA . ILE A 1 649 ? -4.813 -23.760 -21.602 1.00 91.00 649 ILE A CA 1
ATOM 5228 C C . ILE A 1 649 ? -5.427 -23.717 -23.009 1.00 91.00 649 ILE A C 1
ATOM 5230 O O . ILE A 1 649 ? -4.780 -24.143 -23.966 1.00 91.00 649 ILE A O 1
ATOM 5234 N N . ASP A 1 650 ? -6.641 -23.180 -23.130 1.00 90.69 650 ASP A N 1
ATOM 5235 C CA . ASP A 1 650 ? -7.472 -23.253 -24.336 1.00 90.69 650 ASP A CA 1
ATOM 5236 C C . ASP A 1 650 ? -7.208 -22.092 -25.310 1.00 90.69 650 ASP A C 1
ATOM 5238 O O . ASP A 1 650 ? -7.231 -22.274 -26.526 1.00 90.69 650 ASP A O 1
ATOM 5242 N N . ASN A 1 651 ? -6.924 -20.893 -24.789 1.00 90.06 651 ASN A N 1
ATOM 5243 C CA . ASN A 1 651 ? -6.598 -19.696 -25.569 1.00 90.06 651 ASN A CA 1
ATOM 5244 C C . ASN A 1 651 ? -5.441 -18.889 -24.933 1.00 90.06 651 ASN A C 1
ATOM 5246 O O . ASN A 1 651 ? -5.622 -17.753 -24.470 1.00 90.06 651 ASN A O 1
ATOM 5250 N N . PRO A 1 652 ? -4.224 -19.462 -24.901 1.00 89.38 652 PRO A N 1
ATOM 5251 C CA . PRO A 1 652 ? -3.091 -18.903 -24.169 1.00 89.38 652 PRO A CA 1
ATOM 5252 C C . PRO A 1 652 ? -2.661 -17.517 -24.653 1.00 89.38 652 PRO A C 1
ATOM 5254 O O . PRO A 1 652 ? -2.095 -16.761 -23.870 1.00 89.38 652 PRO A O 1
ATOM 5257 N N . ASN A 1 653 ? -2.926 -17.163 -25.917 1.00 85.69 653 ASN A N 1
ATOM 5258 C CA . ASN A 1 653 ? -2.642 -15.826 -26.442 1.00 85.69 653 ASN A CA 1
ATOM 5259 C C . ASN A 1 653 ? -3.447 -14.793 -25.643 1.00 85.69 653 ASN A C 1
ATOM 5261 O O . ASN A 1 653 ? -2.875 -14.009 -24.891 1.00 85.69 653 ASN A O 1
ATOM 5265 N N . GLN A 1 654 ? -4.777 -14.920 -25.658 1.00 86.69 654 GLN A N 1
ATOM 5266 C CA . GLN A 1 654 ? -5.679 -14.037 -24.918 1.00 86.69 654 GLN A CA 1
ATOM 5267 C C . GLN A 1 654 ? -5.341 -13.983 -23.419 1.00 86.69 654 GLN A C 1
ATOM 5269 O O . GLN A 1 654 ? -5.347 -12.908 -22.814 1.00 86.69 654 GLN A O 1
ATOM 5274 N N . ALA A 1 655 ? -5.012 -15.131 -22.818 1.00 90.12 655 ALA A N 1
ATOM 5275 C CA . ALA A 1 655 ? -4.683 -15.217 -21.399 1.00 90.12 655 ALA A CA 1
ATOM 5276 C C . ALA A 1 655 ? -3.363 -14.537 -21.023 1.00 90.12 655 ALA A C 1
ATOM 5278 O O . ALA A 1 655 ? -3.221 -14.114 -19.882 1.00 90.12 655 ALA A O 1
ATOM 5279 N N . LEU A 1 656 ? -2.406 -14.407 -21.947 1.00 90.56 656 LEU A N 1
ATOM 5280 C CA . LEU A 1 656 ? -1.131 -13.722 -21.723 1.00 90.56 656 LEU A CA 1
ATOM 5281 C C . LEU A 1 656 ? -1.176 -12.229 -22.077 1.00 90.56 656 LEU A C 1
ATOM 5283 O O . LEU A 1 656 ? -0.168 -11.542 -21.910 1.00 90.56 656 LEU A O 1
ATOM 5287 N N . MET A 1 657 ? -2.318 -11.676 -22.490 1.00 84.94 657 MET A N 1
ATOM 5288 C CA . MET A 1 657 ? -2.469 -10.241 -22.749 1.00 84.94 657 MET A CA 1
ATOM 5289 C C . MET A 1 657 ? -2.498 -9.416 -21.457 1.00 84.94 657 MET A C 1
ATOM 5291 O O . MET A 1 657 ? -3.168 -9.763 -20.489 1.00 84.94 657 MET A O 1
ATOM 5295 N N . THR A 1 658 ? -1.846 -8.245 -21.439 1.00 80.75 658 THR A N 1
ATOM 5296 C CA . THR A 1 658 ? -1.943 -7.320 -20.284 1.00 80.75 658 THR A CA 1
ATOM 5297 C C . THR A 1 658 ? -3.359 -6.773 -20.079 1.00 80.75 658 THR A C 1
ATOM 5299 O O . THR A 1 658 ? -3.691 -6.381 -18.973 1.00 80.75 658 THR A O 1
ATOM 5302 N N . LEU A 1 659 ? -4.185 -6.732 -21.126 1.00 74.50 659 LEU A N 1
ATOM 5303 C CA . LEU A 1 659 ? -5.619 -6.460 -21.038 1.00 74.50 659 LEU A CA 1
ATOM 5304 C C . LEU A 1 659 ? -6.288 -6.993 -22.308 1.00 74.50 659 LEU A C 1
ATOM 5306 O O . LEU A 1 659 ? -6.004 -6.487 -23.399 1.00 74.50 659 LEU A O 1
ATOM 5310 N N . SER A 1 660 ? -7.146 -8.006 -22.182 1.00 74.75 660 SER A N 1
ATOM 5311 C CA . SER A 1 660 ? -7.942 -8.502 -23.307 1.00 74.75 660 SER A CA 1
ATOM 5312 C C . SER A 1 660 ? -9.106 -7.552 -23.607 1.00 74.75 660 SER A C 1
ATOM 5314 O O . SER A 1 660 ? -9.775 -7.067 -22.699 1.00 74.75 660 SER A O 1
ATOM 5316 N N . THR A 1 661 ? -9.375 -7.308 -24.892 1.00 71.69 661 THR A N 1
ATOM 5317 C CA . THR A 1 661 ? -10.594 -6.596 -25.341 1.00 71.69 661 THR A CA 1
ATOM 5318 C C . THR A 1 661 ? -11.773 -7.541 -25.564 1.00 71.69 661 THR A C 1
ATOM 5320 O O . THR A 1 661 ? -12.916 -7.098 -25.623 1.00 71.69 661 THR A O 1
ATOM 5323 N N . GLN A 1 662 ? -11.494 -8.841 -25.663 1.00 78.06 662 GLN A N 1
ATOM 5324 C CA . GLN A 1 662 ? -12.478 -9.902 -25.822 1.00 78.06 662 GLN A CA 1
ATOM 5325 C C . GLN A 1 662 ? -12.740 -10.574 -24.475 1.00 78.06 662 GLN A C 1
ATOM 5327 O O . GLN A 1 662 ? -11.830 -10.703 -23.646 1.00 78.06 662 GLN A O 1
ATOM 5332 N N . THR A 1 663 ? -13.972 -11.023 -24.268 1.00 83.69 663 THR A N 1
ATOM 5333 C CA . THR A 1 663 ? -14.331 -11.852 -23.121 1.00 83.69 663 THR A CA 1
ATOM 5334 C C . THR A 1 663 ? -14.032 -13.323 -23.417 1.00 83.69 663 THR A C 1
ATOM 5336 O O . THR A 1 663 ? -14.052 -13.757 -24.566 1.00 83.69 663 THR A O 1
ATOM 5339 N N . PHE A 1 664 ? -13.723 -14.093 -22.381 1.00 84.62 664 PHE A N 1
ATOM 5340 C CA . PHE A 1 664 ? -13.638 -15.551 -22.411 1.00 84.62 664 PHE A CA 1
ATOM 5341 C C . PHE A 1 664 ? -14.652 -16.068 -21.394 1.00 84.62 664 PHE A C 1
ATOM 5343 O O . PHE A 1 664 ? -14.654 -15.598 -20.257 1.00 84.62 664 PHE A O 1
ATOM 5350 N N . GLU A 1 665 ? -15.569 -16.938 -21.820 1.00 86.00 665 GLU A N 1
ATOM 5351 C CA . GLU A 1 665 ? -16.701 -17.394 -20.989 1.00 86.00 665 GLU A CA 1
ATOM 5352 C C . GLU A 1 665 ? -17.497 -16.230 -20.343 1.00 86.00 665 GLU A C 1
ATOM 5354 O O . GLU A 1 665 ? -18.008 -16.336 -19.234 1.00 86.00 665 GLU A O 1
ATOM 5359 N N . GLY A 1 666 ? -17.596 -15.079 -21.027 1.00 83.06 666 GLY A N 1
ATOM 5360 C CA . GLY A 1 666 ? -18.300 -13.891 -20.519 1.00 83.06 666 GLY A CA 1
ATOM 5361 C C . GLY A 1 666 ? -17.499 -13.017 -19.542 1.00 83.06 666 GLY A C 1
ATOM 5362 O O . GLY A 1 666 ? -18.043 -12.053 -19.003 1.00 83.06 666 GLY A O 1
ATOM 5363 N N . HIS A 1 667 ? -16.211 -13.298 -19.323 1.00 82.44 667 HIS A N 1
ATOM 5364 C CA . HIS A 1 667 ? -15.348 -12.539 -18.412 1.00 82.44 667 HIS A CA 1
ATOM 5365 C C . HIS A 1 667 ? -14.150 -11.906 -19.126 1.00 82.44 667 HIS A C 1
ATOM 5367 O O . HIS A 1 667 ? -13.564 -12.488 -20.038 1.00 82.44 667 HIS A O 1
ATOM 5373 N N . TYR A 1 668 ? -13.766 -10.697 -18.710 1.00 84.00 668 TYR A N 1
ATOM 5374 C CA . TYR A 1 668 ? -12.536 -10.065 -19.186 1.00 84.00 668 TYR A CA 1
ATOM 5375 C C . TYR A 1 668 ? -11.325 -10.718 -18.528 1.00 84.00 668 TYR A C 1
ATOM 5377 O O . TYR A 1 668 ? -11.258 -10.840 -17.306 1.00 84.00 668 TYR A O 1
ATOM 5385 N N . ILE A 1 669 ? -10.354 -11.108 -19.349 1.00 86.06 669 ILE A N 1
ATOM 5386 C CA . ILE A 1 669 ? -9.116 -11.725 -18.886 1.00 86.06 669 ILE A CA 1
ATOM 5387 C C . ILE A 1 669 ? -7.973 -10.718 -18.942 1.00 86.06 669 ILE A C 1
ATOM 5389 O O . ILE A 1 669 ? -7.795 -9.982 -19.917 1.00 86.06 669 ILE A O 1
ATOM 5393 N N . MET A 1 670 ? -7.189 -10.702 -17.869 1.00 86.75 670 MET A N 1
ATOM 5394 C CA . MET A 1 670 ? -6.031 -9.840 -17.705 1.00 86.75 670 MET A CA 1
ATOM 5395 C C . MET A 1 670 ? -4.862 -10.645 -17.139 1.00 86.75 670 MET A C 1
ATOM 5397 O O . MET A 1 670 ? -5.008 -11.345 -16.138 1.00 86.75 670 MET A O 1
ATOM 5401 N N . CYS A 1 671 ? -3.699 -10.525 -17.784 1.00 90.12 671 CYS A N 1
ATOM 5402 C CA . CYS A 1 671 ? -2.413 -10.977 -17.265 1.00 90.12 671 CYS A CA 1
ATOM 5403 C C . CYS A 1 671 ? -1.640 -9.789 -16.693 1.00 90.12 671 CYS A C 1
ATOM 5405 O O . CYS A 1 671 ? -0.841 -9.127 -17.371 1.00 90.12 671 CYS A O 1
ATOM 5407 N N . GLU A 1 672 ? -1.876 -9.572 -15.408 1.00 88.69 672 GLU A N 1
ATOM 5408 C CA . GLU A 1 672 ? -1.293 -8.550 -14.550 1.00 88.69 672 GLU A CA 1
ATOM 5409 C C . GLU A 1 672 ? 0.241 -8.588 -14.525 1.00 88.69 672 GLU A C 1
ATOM 5411 O O . GLU A 1 672 ? 0.906 -7.559 -14.418 1.00 88.69 672 GLU A O 1
ATOM 5416 N N . SER A 1 673 ? 0.803 -9.793 -14.578 1.00 93.50 673 SER A N 1
ATOM 5417 C CA . SER A 1 673 ? 2.223 -10.090 -14.407 1.00 93.50 673 SER A CA 1
ATOM 5418 C C . SER A 1 673 ? 2.506 -11.477 -14.969 1.00 93.50 673 SER A C 1
ATOM 5420 O O . SER A 1 673 ? 1.638 -12.345 -14.914 1.00 93.50 673 SER A O 1
ATOM 5422 N N . LEU A 1 674 ? 3.727 -11.718 -15.455 1.00 95.56 674 LEU A N 1
ATOM 5423 C CA . LEU A 1 674 ? 4.122 -13.035 -15.967 1.00 95.56 674 LEU A CA 1
ATOM 5424 C C . LEU A 1 674 ? 4.339 -14.068 -14.853 1.00 95.56 674 LEU A C 1
ATOM 5426 O O . LEU A 1 674 ? 4.317 -15.264 -15.129 1.00 95.56 674 LEU A O 1
ATOM 5430 N N . VAL A 1 675 ? 4.444 -13.632 -13.592 1.00 96.44 675 VAL A N 1
ATOM 5431 C CA . VAL A 1 675 ? 4.450 -14.538 -12.431 1.00 96.44 675 VAL A CA 1
ATOM 5432 C C . VAL A 1 675 ? 3.155 -15.358 -12.368 1.00 96.44 675 VAL A C 1
ATOM 5434 O O . VAL A 1 675 ? 3.213 -16.560 -12.118 1.00 96.44 675 VAL A O 1
ATOM 5437 N N . LYS A 1 676 ? 1.999 -14.738 -12.656 1.00 95.75 676 LYS A N 1
ATOM 5438 C CA . LYS A 1 676 ? 0.672 -15.380 -12.622 1.00 95.75 676 LYS A CA 1
ATOM 5439 C C . LYS A 1 676 ? 0.570 -16.594 -13.550 1.00 95.75 676 LYS A C 1
ATOM 5441 O O . LYS A 1 676 ? 0.360 -17.693 -13.040 1.00 95.75 676 LYS A O 1
ATOM 5446 N N . PRO A 1 677 ? 0.748 -16.467 -14.881 1.00 96.25 677 PRO A N 1
ATOM 5447 C CA . PRO A 1 677 ? 0.671 -17.616 -15.771 1.00 96.25 677 PRO A CA 1
ATOM 5448 C C . PRO A 1 677 ? 1.783 -18.635 -15.500 1.00 96.25 677 PRO A C 1
ATOM 5450 O O . PRO A 1 677 ? 1.512 -19.829 -15.548 1.00 96.25 677 PRO A O 1
ATOM 5453 N N . MET A 1 678 ? 3.003 -18.207 -15.145 1.00 97.38 678 MET A N 1
ATOM 5454 C CA . MET A 1 678 ? 4.085 -19.137 -14.795 1.00 97.38 678 MET A CA 1
ATOM 5455 C C . MET A 1 678 ? 3.716 -20.017 -13.593 1.00 97.38 678 MET A C 1
ATOM 5457 O O . MET A 1 678 ? 3.900 -21.234 -13.641 1.00 97.38 678 MET A O 1
ATOM 5461 N N . PHE A 1 679 ? 3.176 -19.422 -12.529 1.00 97.62 679 PHE A N 1
ATOM 5462 C CA . PHE A 1 679 ? 2.799 -20.151 -11.323 1.00 97.62 679 PHE A CA 1
ATOM 5463 C C . PHE A 1 679 ? 1.563 -21.030 -11.542 1.00 97.62 679 PHE A C 1
ATOM 5465 O O . PHE A 1 679 ? 1.565 -22.203 -11.174 1.00 97.62 679 PHE A O 1
ATOM 5472 N N . LEU A 1 680 ? 0.528 -20.511 -12.208 1.00 96.69 680 LEU A N 1
ATOM 5473 C CA . LEU A 1 680 ? -0.695 -21.272 -12.470 1.00 96.69 680 LEU A CA 1
ATOM 5474 C C . LEU A 1 680 ? -0.465 -22.451 -13.432 1.00 96.69 680 LEU A C 1
ATOM 5476 O O . LEU A 1 680 ? -1.030 -23.518 -13.207 1.00 96.69 680 LEU A O 1
ATOM 5480 N N . LEU A 1 681 ? 0.410 -22.319 -14.438 1.00 95.94 681 LEU A N 1
ATOM 5481 C CA . LEU A 1 681 ? 0.828 -23.449 -15.287 1.00 95.94 681 LEU A CA 1
ATOM 5482 C C . LEU A 1 681 ? 1.627 -24.497 -14.513 1.00 95.94 681 LEU A C 1
ATOM 5484 O O . LEU A 1 681 ? 1.540 -25.680 -14.830 1.00 95.94 681 LEU A O 1
ATOM 5488 N N . TYR A 1 682 ? 2.383 -24.091 -13.492 1.00 96.62 682 TYR A N 1
ATOM 5489 C CA . TYR A 1 682 ? 3.064 -25.039 -12.616 1.00 96.62 682 TYR A CA 1
ATOM 5490 C C . TYR A 1 682 ? 2.078 -25.846 -11.766 1.00 96.62 682 TYR A C 1
ATOM 5492 O O . TYR A 1 682 ? 2.177 -27.071 -11.735 1.00 96.62 682 TYR A O 1
ATOM 5500 N N . LEU A 1 683 ? 1.079 -25.198 -11.153 1.00 95.62 683 LEU A N 1
ATOM 5501 C CA . LEU A 1 683 ? -0.030 -25.909 -10.491 1.00 95.62 683 LEU A CA 1
ATOM 5502 C C . LEU A 1 683 ? -0.791 -26.804 -11.492 1.00 95.62 683 LEU A C 1
ATOM 5504 O O . LEU A 1 683 ? -1.299 -27.863 -11.134 1.00 95.62 683 LEU A O 1
ATOM 5508 N N . MET A 1 684 ? -0.824 -26.335 -12.744 1.00 93.88 684 MET A N 1
ATOM 5509 C CA . MET A 1 684 ? -1.296 -26.907 -14.007 1.00 93.88 684 MET A CA 1
ATOM 5510 C C . MET A 1 684 ? -0.650 -28.203 -14.509 1.00 93.88 684 MET A C 1
ATOM 5512 O O . MET A 1 684 ? -1.225 -28.900 -15.344 1.00 93.88 684 MET A O 1
ATOM 5516 N N . LYS A 1 685 ? 0.600 -28.459 -14.109 1.00 93.50 685 LYS A N 1
ATOM 5517 C CA . LYS A 1 685 ? 1.581 -29.120 -14.991 1.00 93.50 685 LYS A CA 1
ATOM 5518 C C . LYS A 1 685 ? 1.224 -30.543 -15.416 1.00 93.50 685 LYS A C 1
ATOM 5520 O O . LYS A 1 685 ? 1.590 -30.946 -16.517 1.00 93.50 685 LYS A O 1
ATOM 5525 N N . ASP A 1 686 ? 0.480 -31.258 -14.578 1.00 93.00 686 ASP A N 1
ATOM 5526 C CA . ASP A 1 686 ? 0.052 -32.638 -14.827 1.00 93.00 686 ASP A CA 1
ATOM 5527 C C . ASP A 1 686 ? -1.090 -32.722 -15.860 1.00 93.00 686 ASP A C 1
ATOM 5529 O O . ASP A 1 686 ? -1.333 -33.777 -16.434 1.00 93.00 686 ASP A O 1
ATOM 5533 N N . ARG A 1 687 ? -1.776 -31.602 -16.140 1.00 91.94 687 ARG A N 1
ATOM 5534 C CA . ARG A 1 687 ? -2.812 -31.487 -17.184 1.00 91.94 687 ARG A CA 1
ATOM 5535 C C . ARG A 1 687 ? -2.254 -31.054 -18.542 1.00 91.94 687 ARG A C 1
ATOM 5537 O O . ARG A 1 687 ? -3.012 -30.982 -19.504 1.00 91.94 687 ARG A O 1
ATOM 5544 N N . LEU A 1 688 ? -0.968 -30.710 -18.617 1.00 93.25 688 LEU A N 1
ATOM 5545 C CA . LEU A 1 688 ? -0.345 -30.173 -19.825 1.00 93.25 688 LEU A CA 1
ATOM 5546 C C . LEU A 1 688 ? 0.394 -31.275 -20.584 1.00 93.25 688 LEU A C 1
ATOM 5548 O O . LEU A 1 688 ? 1.246 -31.965 -20.025 1.00 93.25 688 LEU A O 1
ATOM 5552 N N . THR A 1 689 ? 0.137 -31.372 -21.884 1.00 94.12 689 THR A N 1
ATOM 5553 C CA . THR A 1 689 ? 0.962 -32.175 -22.797 1.00 94.12 689 THR A CA 1
ATOM 5554 C C . THR A 1 689 ? 2.340 -31.537 -22.992 1.00 94.12 689 THR A C 1
ATOM 5556 O O . THR A 1 689 ? 2.502 -30.322 -22.852 1.00 94.12 689 THR A O 1
ATOM 5559 N N . ASP A 1 690 ? 3.346 -32.323 -23.378 1.00 92.38 690 ASP A N 1
ATOM 5560 C CA . ASP A 1 690 ? 4.695 -31.794 -23.634 1.00 92.38 690 ASP A CA 1
ATOM 5561 C C . ASP A 1 690 ? 4.714 -30.736 -24.748 1.00 92.38 690 ASP A C 1
ATOM 5563 O O . ASP A 1 690 ? 5.441 -29.744 -24.655 1.00 92.38 690 ASP A O 1
ATOM 5567 N N . LEU A 1 691 ? 3.844 -30.888 -25.754 1.00 92.69 691 LEU A N 1
ATOM 5568 C CA . LEU A 1 691 ? 3.662 -29.898 -26.815 1.00 92.69 691 LEU A CA 1
ATOM 5569 C C . LEU A 1 691 ? 3.121 -28.569 -26.266 1.00 92.69 691 LEU A C 1
ATOM 5571 O O . LEU A 1 691 ? 3.653 -27.509 -26.601 1.00 92.69 691 LEU A O 1
ATOM 5575 N N . GLN A 1 692 ? 2.105 -28.615 -25.399 1.00 93.44 692 GLN A N 1
ATOM 5576 C CA . GLN A 1 692 ? 1.566 -27.415 -24.751 1.00 93.44 692 GLN A CA 1
ATOM 5577 C C . GLN A 1 692 ? 2.624 -26.737 -23.878 1.00 93.44 692 GLN A C 1
ATOM 5579 O O . GLN A 1 692 ? 2.777 -25.518 -23.941 1.00 93.44 692 GLN A O 1
ATOM 5584 N N . LYS A 1 693 ? 3.412 -27.503 -23.111 1.00 94.25 693 LYS A N 1
ATOM 5585 C CA . LYS A 1 693 ? 4.507 -26.954 -22.293 1.00 94.25 693 LYS A CA 1
ATOM 5586 C C . LYS A 1 693 ? 5.557 -26.238 -23.151 1.00 94.25 693 LYS A C 1
ATOM 5588 O O . LYS A 1 693 ? 5.983 -25.134 -22.805 1.00 94.25 693 LYS A O 1
ATOM 5593 N N . GLU A 1 694 ? 5.946 -26.821 -24.289 1.00 93.25 694 GLU A N 1
ATOM 5594 C CA . GLU A 1 694 ? 6.865 -26.184 -25.244 1.00 93.25 694 GLU A CA 1
ATOM 5595 C C . GLU A 1 694 ? 6.283 -24.885 -25.823 1.00 93.25 694 GLU A C 1
ATOM 5597 O O . GLU A 1 694 ? 6.990 -23.874 -25.909 1.00 93.25 694 GLU A O 1
ATOM 5602 N N . GLN A 1 695 ? 5.010 -24.894 -26.224 1.00 91.38 695 GLN A N 1
ATOM 5603 C CA . GLN A 1 695 ? 4.330 -23.711 -26.756 1.00 91.38 695 GLN A CA 1
ATOM 5604 C C . GLN A 1 695 ? 4.248 -22.595 -25.706 1.00 91.38 695 GLN A C 1
ATOM 5606 O O . GLN A 1 695 ? 4.637 -21.463 -26.000 1.00 91.38 695 GLN A O 1
ATOM 5611 N N . MET A 1 696 ? 3.861 -22.919 -24.468 1.00 93.25 696 MET A N 1
ATOM 5612 C CA . MET A 1 696 ? 3.779 -21.951 -23.369 1.00 93.25 696 MET A CA 1
ATOM 5613 C C . MET A 1 696 ? 5.130 -21.304 -23.071 1.00 93.25 696 MET A C 1
ATOM 5615 O O . MET A 1 696 ? 5.200 -20.089 -22.895 1.00 93.25 696 MET A O 1
ATOM 5619 N N . LEU A 1 697 ? 6.220 -22.080 -23.074 1.00 94.88 697 LEU A N 1
ATOM 5620 C CA . LEU A 1 697 ? 7.566 -21.536 -22.888 1.00 94.88 697 LEU A CA 1
ATOM 5621 C C . LEU A 1 697 ? 7.909 -20.483 -23.951 1.00 94.88 697 LEU A C 1
ATOM 5623 O O . LEU A 1 697 ? 8.427 -19.416 -23.618 1.00 94.88 697 LEU A O 1
ATOM 5627 N N . LYS A 1 698 ? 7.619 -20.763 -25.227 1.00 91.81 698 LYS A N 1
ATOM 5628 C CA . LYS A 1 698 ? 7.887 -19.823 -26.327 1.00 91.81 698 LYS A CA 1
ATOM 5629 C C . LYS A 1 698 ? 7.050 -18.552 -26.195 1.00 91.81 698 LYS A C 1
ATOM 5631 O O . LYS A 1 698 ? 7.599 -17.461 -26.320 1.00 91.81 698 LYS A O 1
ATOM 5636 N N . MET A 1 699 ? 5.760 -18.694 -25.894 1.00 91.69 699 MET A N 1
ATOM 5637 C CA . MET A 1 699 ? 4.832 -17.569 -25.752 1.00 91.69 699 MET A CA 1
ATOM 5638 C C . MET A 1 699 ? 5.184 -16.676 -24.561 1.00 91.69 699 MET A C 1
ATOM 5640 O O . MET A 1 699 ? 5.251 -15.458 -24.700 1.00 91.69 699 MET A O 1
ATOM 5644 N N . LEU A 1 700 ? 5.496 -17.269 -23.407 1.00 94.06 700 LEU A N 1
ATOM 5645 C CA . LEU A 1 700 ? 5.913 -16.526 -22.220 1.00 94.06 700 LEU A CA 1
ATOM 5646 C C . LEU A 1 700 ? 7.243 -15.785 -22.430 1.00 94.06 700 LEU A C 1
ATOM 5648 O O . LEU A 1 700 ? 7.377 -14.644 -21.990 1.00 94.06 700 LEU A O 1
ATOM 5652 N N . LEU A 1 701 ? 8.211 -16.393 -23.128 1.00 93.62 701 LEU A N 1
ATOM 5653 C CA . LEU A 1 701 ? 9.464 -15.727 -23.505 1.00 93.62 701 LEU A CA 1
ATOM 5654 C C . LEU A 1 701 ? 9.223 -14.554 -24.465 1.00 93.62 701 LEU A C 1
ATOM 5656 O O . LEU A 1 701 ? 9.800 -13.479 -24.276 1.00 93.62 701 LEU A O 1
ATOM 5660 N N . ALA A 1 702 ? 8.369 -14.748 -25.473 1.00 91.56 702 ALA A N 1
ATOM 5661 C CA . ALA A 1 702 ? 7.998 -13.702 -26.419 1.00 91.56 702 ALA A CA 1
ATOM 5662 C C . ALA A 1 702 ? 7.307 -12.528 -25.708 1.00 91.56 702 ALA A C 1
ATOM 5664 O O . ALA A 1 702 ? 7.703 -11.376 -25.896 1.00 91.56 702 ALA A O 1
ATOM 5665 N N . GLU A 1 703 ? 6.353 -12.803 -24.814 1.00 92.50 703 GLU A N 1
ATOM 5666 C CA . GLU A 1 703 ? 5.680 -11.765 -24.030 1.00 92.50 703 GLU A CA 1
ATOM 5667 C C . GLU A 1 703 ? 6.607 -11.094 -23.015 1.00 92.50 703 GLU A C 1
ATOM 5669 O O . GLU A 1 703 ? 6.528 -9.879 -22.831 1.00 92.50 703 GLU A O 1
ATOM 5674 N N . PHE A 1 704 ? 7.545 -11.821 -22.405 1.00 94.19 704 PHE A N 1
ATOM 5675 C CA . PHE A 1 704 ? 8.560 -11.215 -21.544 1.00 94.19 704 PHE A CA 1
ATOM 5676 C C . PHE A 1 704 ? 9.393 -10.177 -22.296 1.00 94.19 704 PHE A C 1
ATOM 5678 O O . PHE A 1 704 ? 9.536 -9.044 -21.827 1.00 94.19 704 PHE A O 1
ATOM 5685 N N . ILE A 1 705 ? 9.898 -10.522 -23.484 1.00 92.62 705 ILE A N 1
ATOM 5686 C CA . ILE A 1 705 ? 10.660 -9.592 -24.331 1.00 92.62 705 ILE A CA 1
ATOM 5687 C C . ILE A 1 705 ? 9.752 -8.448 -24.800 1.00 92.62 705 ILE A C 1
ATOM 5689 O O . ILE A 1 705 ? 10.124 -7.279 -24.695 1.00 92.62 705 ILE A O 1
ATOM 5693 N N . GLY A 1 706 ? 8.527 -8.757 -25.225 1.00 90.81 706 GLY A N 1
ATOM 5694 C CA . GLY A 1 706 ? 7.542 -7.791 -25.709 1.00 90.81 706 GLY A CA 1
ATOM 5695 C C . GLY A 1 706 ? 7.084 -6.769 -24.668 1.00 90.81 706 GLY A C 1
ATOM 5696 O O . GLY A 1 706 ? 6.805 -5.618 -25.009 1.00 90.81 706 GLY A O 1
ATOM 5697 N N . ARG A 1 707 ? 7.022 -7.159 -23.391 1.00 90.25 707 ARG A N 1
ATOM 5698 C CA . ARG A 1 707 ? 6.666 -6.278 -22.269 1.00 90.25 707 ARG A CA 1
ATOM 5699 C C . ARG A 1 707 ? 7.868 -5.505 -21.730 1.00 90.25 707 ARG A C 1
ATOM 5701 O O . ARG A 1 707 ? 7.679 -4.407 -21.206 1.00 90.25 707 ARG A O 1
ATOM 5708 N N . THR A 1 708 ? 9.086 -6.038 -21.836 1.00 90.19 708 THR A N 1
ATOM 5709 C CA . THR A 1 708 ? 10.290 -5.405 -21.265 1.00 90.19 708 THR A CA 1
ATOM 5710 C C . THR A 1 708 ? 10.963 -4.441 -22.235 1.00 90.19 708 THR A C 1
ATOM 5712 O O . THR A 1 708 ? 11.334 -3.336 -21.844 1.00 90.19 708 THR A O 1
ATOM 5715 N N . LEU A 1 709 ? 11.077 -4.812 -23.510 1.00 86.81 709 LEU A N 1
ATOM 5716 C CA . LEU A 1 709 ? 11.852 -4.063 -24.492 1.00 86.81 709 LEU A CA 1
ATOM 5717 C C . LEU A 1 709 ? 11.367 -2.617 -24.714 1.00 86.81 709 LEU A C 1
ATOM 5719 O O . LEU A 1 709 ? 12.225 -1.734 -24.731 1.00 86.81 709 LEU A O 1
ATOM 5723 N N . PRO A 1 710 ? 10.050 -2.313 -24.787 1.00 77.75 710 PRO A N 1
ATOM 5724 C CA . PRO A 1 710 ? 9.582 -0.940 -24.987 1.00 77.75 710 PRO A CA 1
ATOM 5725 C C . PRO A 1 710 ? 10.028 0.064 -23.911 1.00 77.75 710 PRO A C 1
ATOM 5727 O O . PRO A 1 710 ? 10.140 1.248 -24.217 1.00 77.75 710 PRO A O 1
ATOM 5730 N N . LEU A 1 711 ? 10.307 -0.378 -22.673 1.00 73.56 711 LEU A N 1
ATOM 5731 C CA . LEU A 1 711 ? 10.825 0.497 -21.606 1.00 73.56 711 LEU A CA 1
ATOM 5732 C C . LEU A 1 711 ? 12.278 0.922 -21.835 1.00 73.56 711 LEU A C 1
ATOM 5734 O O . LEU A 1 711 ? 12.702 1.970 -21.358 1.00 73.56 711 LEU A O 1
ATOM 5738 N N . HIS A 1 712 ? 13.047 0.111 -22.559 1.00 66.88 712 HIS A N 1
ATOM 5739 C CA . HIS A 1 712 ? 14.463 0.355 -22.826 1.00 66.88 712 HIS A CA 1
ATOM 5740 C C . HIS A 1 712 ? 14.705 1.049 -24.175 1.00 66.88 712 HIS A C 1
ATOM 5742 O O . HIS A 1 712 ? 15.858 1.236 -24.573 1.00 66.88 712 HIS A O 1
ATOM 5748 N N . THR A 1 713 ? 13.634 1.440 -24.874 1.00 64.31 713 THR A N 1
ATOM 5749 C CA . THR A 1 713 ? 13.681 2.124 -26.172 1.00 64.31 713 THR A CA 1
ATOM 5750 C C . THR A 1 713 ? 13.122 3.532 -26.072 1.00 64.31 713 THR A C 1
ATOM 5752 O O . THR A 1 713 ? 12.016 3.729 -25.574 1.00 64.31 713 THR A O 1
ATOM 5755 N N . ASN A 1 714 ? 13.864 4.517 -26.577 1.00 59.06 714 ASN A N 1
ATOM 5756 C CA . ASN A 1 714 ? 13.375 5.888 -26.659 1.00 59.06 714 ASN A CA 1
ATOM 5757 C C . ASN A 1 714 ? 12.238 5.969 -27.700 1.00 59.06 714 ASN A C 1
ATOM 5759 O O . ASN A 1 714 ? 12.277 5.266 -28.712 1.00 59.06 714 ASN A O 1
ATOM 5763 N N . LYS A 1 715 ? 11.215 6.811 -27.488 1.00 54.12 715 LYS A N 1
ATOM 5764 C CA . LYS A 1 715 ? 10.015 6.838 -28.355 1.00 54.12 715 LYS A CA 1
ATOM 5765 C C . LYS A 1 715 ? 10.345 7.107 -29.835 1.00 54.12 715 LYS A C 1
ATOM 5767 O O . LYS A 1 715 ? 9.608 6.614 -30.684 1.00 54.12 715 LYS A O 1
ATOM 5772 N N . MET A 1 716 ? 11.447 7.814 -30.107 1.00 44.69 716 MET A N 1
ATOM 5773 C CA . MET A 1 716 ? 11.856 8.330 -31.424 1.00 44.69 716 MET A CA 1
ATOM 5774 C C . MET A 1 716 ? 12.932 7.501 -32.158 1.00 44.69 716 MET A C 1
ATOM 5776 O O . MET A 1 716 ? 13.161 7.746 -33.336 1.00 44.69 716 MET A O 1
ATOM 5780 N N . ALA A 1 717 ? 13.590 6.527 -31.512 1.00 59.09 717 ALA A N 1
ATOM 5781 C CA . ALA A 1 717 ? 14.648 5.724 -32.140 1.00 59.09 717 ALA A CA 1
ATOM 5782 C C . ALA A 1 717 ? 14.490 4.243 -31.780 1.00 59.09 717 ALA A C 1
ATOM 5784 O O . ALA A 1 717 ? 14.448 3.877 -30.600 1.00 59.09 717 ALA A O 1
ATOM 5785 N N . THR A 1 718 ? 14.386 3.385 -32.793 1.00 65.94 718 THR A N 1
ATOM 5786 C CA . THR A 1 718 ? 14.467 1.938 -32.592 1.00 65.94 718 THR A CA 1
ATOM 5787 C C . THR A 1 718 ? 15.907 1.554 -32.199 1.00 65.94 718 THR A C 1
ATOM 5789 O O . THR A 1 718 ? 16.842 2.279 -32.526 1.00 65.94 718 THR A O 1
ATOM 5792 N N . PRO A 1 719 ? 16.110 0.501 -31.389 1.00 81.62 719 PRO A N 1
ATOM 5793 C CA . PRO A 1 719 ? 17.422 0.144 -30.835 1.00 81.62 719 PRO A CA 1
ATOM 5794 C C . PRO A 1 719 ? 18.124 -0.992 -31.610 1.00 81.62 719 PRO A C 1
ATOM 5796 O O . PRO A 1 719 ? 18.881 -1.747 -30.990 1.00 81.62 719 PRO A O 1
ATOM 5799 N N . PHE A 1 720 ? 17.833 -1.209 -32.899 1.00 86.25 720 PHE A N 1
ATOM 5800 C CA . PHE A 1 720 ? 18.323 -2.389 -33.624 1.00 86.25 720 PHE A CA 1
ATOM 5801 C C . PHE A 1 720 ? 19.853 -2.483 -33.603 1.00 86.25 720 PHE A C 1
ATOM 5803 O O . PHE A 1 720 ? 20.376 -3.541 -33.256 1.00 86.25 720 PHE A O 1
ATOM 5810 N N . THR A 1 721 ? 20.589 -1.395 -33.854 1.00 80.44 721 THR A N 1
ATOM 5811 C CA . THR A 1 721 ? 22.064 -1.413 -33.812 1.00 80.44 721 THR A CA 1
ATOM 5812 C C . THR A 1 721 ? 22.577 -1.808 -32.424 1.00 80.44 721 THR A C 1
ATOM 5814 O O . THR A 1 721 ? 23.474 -2.636 -32.302 1.00 80.44 721 THR A O 1
ATOM 5817 N N . LYS A 1 722 ? 21.962 -1.302 -31.347 1.00 82.31 722 LYS A N 1
ATOM 5818 C CA . LYS A 1 722 ? 22.354 -1.641 -29.964 1.00 82.31 722 LYS A CA 1
ATOM 5819 C C . LYS A 1 722 ? 22.081 -3.111 -29.616 1.00 82.31 722 LYS A C 1
ATOM 5821 O O . LYS A 1 722 ? 22.829 -3.710 -28.839 1.00 82.31 722 LYS A O 1
ATOM 5826 N N . LEU A 1 723 ? 21.000 -3.675 -30.153 1.00 86.69 723 LEU A N 1
ATOM 5827 C CA . LEU A 1 723 ? 20.576 -5.047 -29.876 1.00 86.69 723 LEU A CA 1
ATOM 5828 C C . LEU A 1 723 ? 21.267 -6.085 -30.755 1.00 86.69 723 LEU A C 1
ATOM 5830 O O . LEU A 1 723 ? 21.433 -7.202 -30.282 1.00 86.69 723 LEU A O 1
ATOM 5834 N N . PHE A 1 724 ? 21.655 -5.741 -31.984 1.00 87.88 724 PHE A N 1
ATOM 5835 C CA . PHE A 1 724 ? 22.126 -6.710 -32.980 1.00 87.88 724 PHE A CA 1
ATOM 5836 C C . PHE A 1 724 ? 23.546 -6.457 -33.511 1.00 87.88 724 PHE A C 1
ATOM 5838 O O . PHE A 1 724 ? 24.125 -7.353 -34.115 1.00 87.88 724 PHE A O 1
ATOM 5845 N N . ALA A 1 725 ? 24.124 -5.272 -33.284 1.00 80.31 725 ALA A N 1
ATOM 5846 C CA . ALA A 1 725 ? 25.418 -4.867 -33.840 1.00 80.31 725 ALA A CA 1
ATOM 5847 C C . ALA A 1 725 ? 26.303 -4.183 -32.779 1.00 80.31 725 ALA A C 1
ATOM 5849 O O . ALA A 1 725 ? 26.581 -2.983 -32.830 1.00 80.31 725 ALA A O 1
ATOM 5850 N N . LYS A 1 726 ? 26.751 -4.963 -31.784 1.00 71.69 726 LYS A N 1
ATOM 5851 C CA . LYS A 1 726 ? 27.507 -4.468 -30.615 1.00 71.69 726 LYS A CA 1
ATOM 5852 C C . LYS A 1 726 ? 28.782 -3.698 -30.995 1.00 71.69 726 LYS A C 1
ATOM 5854 O O . LYS A 1 726 ? 29.057 -2.679 -30.371 1.00 71.69 726 LYS A O 1
ATOM 5859 N N . ASN A 1 727 ? 29.519 -4.169 -32.001 1.00 65.56 727 ASN A N 1
ATOM 5860 C CA . ASN A 1 727 ? 30.796 -3.576 -32.421 1.00 65.56 727 ASN A CA 1
ATOM 5861 C C . ASN A 1 727 ? 30.577 -2.217 -33.112 1.00 65.56 727 ASN A C 1
ATOM 5863 O O . ASN A 1 727 ? 31.217 -1.231 -32.777 1.00 65.56 727 ASN A O 1
ATOM 5867 N N . VAL A 1 728 ? 29.538 -2.122 -33.944 1.00 64.38 728 VAL A N 1
ATOM 5868 C CA . VAL A 1 728 ? 29.148 -0.908 -34.686 1.00 64.38 728 VAL A CA 1
ATOM 5869 C C . VAL A 1 728 ? 28.665 0.228 -33.764 1.00 64.38 728 VAL A C 1
ATOM 5871 O O . VAL A 1 728 ? 28.622 1.399 -34.150 1.00 64.38 728 VAL A O 1
ATOM 5874 N N . TYR A 1 729 ? 28.285 -0.086 -32.522 1.00 60.56 729 TYR A N 1
ATOM 5875 C CA . TYR A 1 729 ? 27.899 0.918 -31.530 1.00 60.56 729 TYR A CA 1
ATOM 5876 C C . TYR A 1 729 ? 29.102 1.648 -30.896 1.00 60.56 729 TYR A C 1
ATOM 5878 O O . TYR A 1 729 ? 28.890 2.690 -30.271 1.00 60.56 729 TYR A O 1
ATOM 5886 N N . ASP A 1 730 ? 30.341 1.170 -31.059 1.00 66.94 730 ASP A N 1
ATOM 5887 C CA . ASP A 1 730 ? 31.518 1.789 -30.439 1.00 66.94 730 ASP A CA 1
ATOM 5888 C C . ASP A 1 730 ? 31.768 3.217 -30.968 1.00 66.94 730 ASP A C 1
ATOM 5890 O O . ASP A 1 730 ? 31.976 3.463 -32.160 1.00 66.94 730 ASP A O 1
ATOM 5894 N N . GLN A 1 731 ? 31.754 4.195 -30.057 1.00 66.75 731 GLN A N 1
ATOM 5895 C CA . GLN A 1 731 ? 32.023 5.596 -30.383 1.00 66.75 731 GLN A CA 1
ATOM 5896 C C . GLN A 1 731 ? 33.459 5.824 -30.872 1.00 66.75 731 GLN A C 1
ATOM 5898 O O . GLN A 1 731 ? 33.693 6.751 -31.651 1.00 66.75 731 GLN A O 1
ATOM 5903 N N . ASN A 1 732 ? 34.420 5.004 -30.442 1.00 70.12 732 ASN A N 1
ATOM 5904 C CA . ASN A 1 732 ? 35.815 5.140 -30.848 1.00 70.12 732 ASN A CA 1
ATOM 5905 C C . ASN A 1 732 ? 36.023 4.708 -32.301 1.00 70.12 732 ASN A C 1
ATOM 5907 O O . ASN A 1 732 ? 36.712 5.407 -33.049 1.00 70.12 732 ASN A O 1
ATOM 5911 N N . GLU A 1 733 ? 35.375 3.628 -32.740 1.00 68.06 733 GLU A N 1
ATOM 5912 C CA . GLU A 1 733 ? 35.377 3.225 -34.150 1.00 68.06 733 GLU A CA 1
ATOM 5913 C C . GLU A 1 733 ? 34.691 4.274 -35.032 1.00 68.06 733 GLU A C 1
ATOM 5915 O O . GLU A 1 733 ? 35.242 4.659 -36.064 1.00 68.06 733 GLU A O 1
ATOM 5920 N N . LYS A 1 734 ? 33.558 4.839 -34.586 1.00 69.19 734 LYS A N 1
ATOM 5921 C CA . LYS A 1 734 ? 32.876 5.950 -35.280 1.00 69.19 734 LYS A CA 1
ATOM 5922 C C . LYS A 1 734 ? 33.775 7.170 -35.456 1.00 69.19 734 LYS A C 1
ATOM 5924 O O . LYS A 1 734 ? 33.876 7.711 -36.556 1.00 69.19 734 LYS A O 1
ATOM 5929 N N . LYS A 1 735 ? 34.469 7.589 -34.392 1.00 68.88 735 LYS A N 1
ATOM 5930 C CA . LYS A 1 735 ? 35.426 8.708 -34.442 1.00 68.88 735 LYS A CA 1
ATOM 5931 C C . LYS A 1 735 ? 36.618 8.400 -35.347 1.00 68.88 735 LYS A C 1
ATOM 5933 O O . LYS A 1 735 ? 37.068 9.274 -36.083 1.00 68.88 735 LYS A O 1
ATOM 5938 N N . THR A 1 736 ? 37.127 7.172 -35.317 1.00 73.00 736 THR A N 1
ATOM 5939 C CA . THR A 1 736 ? 38.256 6.741 -36.157 1.00 73.00 736 THR A CA 1
ATOM 5940 C C . THR A 1 736 ? 37.868 6.725 -37.634 1.00 73.00 736 THR A C 1
ATOM 5942 O O . THR A 1 736 ? 38.604 7.235 -38.479 1.00 73.00 736 THR A O 1
ATOM 5945 N N . TRP A 1 737 ? 36.668 6.237 -37.944 1.00 71.38 737 TRP A N 1
ATOM 5946 C CA . TRP A 1 737 ? 36.094 6.288 -39.282 1.00 71.38 737 TRP A CA 1
ATOM 5947 C C . TRP A 1 737 ? 35.888 7.722 -39.777 1.00 71.38 737 TRP A C 1
ATOM 5949 O O . TRP A 1 737 ? 36.287 8.053 -40.896 1.00 71.38 737 TRP A O 1
ATOM 5959 N N . ALA A 1 738 ? 35.320 8.592 -38.933 1.00 68.00 738 ALA A N 1
ATOM 5960 C CA . ALA A 1 738 ? 35.125 10.005 -39.250 1.00 68.00 738 ALA A CA 1
ATOM 5961 C C . ALA A 1 738 ? 36.465 10.699 -39.542 1.00 68.00 738 ALA A C 1
ATOM 5963 O O . ALA A 1 738 ? 36.582 11.426 -40.525 1.00 68.00 738 ALA A O 1
ATOM 5964 N N . LYS A 1 739 ? 37.511 10.403 -38.755 1.00 71.25 739 LYS A N 1
ATOM 5965 C CA . LYS A 1 739 ? 38.880 10.888 -39.000 1.00 71.25 739 LYS A CA 1
ATOM 5966 C C . LYS A 1 739 ? 39.449 10.396 -40.334 1.00 71.25 739 LYS A C 1
ATOM 5968 O O . LYS A 1 739 ? 40.040 11.195 -41.053 1.00 71.25 739 LYS A O 1
ATOM 5973 N N . LYS A 1 740 ? 39.263 9.116 -40.681 1.00 72.50 740 LYS A N 1
ATOM 5974 C CA . LYS A 1 740 ? 39.765 8.525 -41.936 1.00 72.50 740 LYS A CA 1
ATOM 5975 C C . LYS A 1 740 ? 39.122 9.161 -43.173 1.00 72.50 740 LYS A C 1
ATOM 5977 O O . LYS A 1 740 ? 39.811 9.432 -44.150 1.00 72.50 740 LYS A O 1
ATOM 5982 N N . ASN A 1 741 ? 37.821 9.443 -43.116 1.00 69.31 741 ASN A N 1
ATOM 5983 C CA . ASN A 1 741 ? 37.067 10.004 -44.243 1.00 69.31 741 ASN A CA 1
ATOM 5984 C C . ASN A 1 741 ? 37.040 11.542 -44.263 1.00 69.31 741 ASN A C 1
ATOM 5986 O O . ASN A 1 741 ? 36.597 12.138 -45.243 1.00 69.31 741 ASN A O 1
ATOM 5990 N N . HIS A 1 742 ? 37.570 12.195 -43.222 1.00 69.56 742 HIS A N 1
ATOM 5991 C CA . HIS A 1 742 ? 37.646 13.652 -43.110 1.00 69.56 742 HIS A CA 1
ATOM 5992 C C . HIS A 1 742 ? 38.315 14.308 -44.320 1.00 69.56 742 HIS A C 1
ATOM 5994 O O . HIS A 1 742 ? 37.787 15.266 -44.873 1.00 69.56 742 HIS A O 1
ATOM 6000 N N . GLN A 1 743 ? 39.464 13.780 -44.752 1.00 67.12 743 GLN A N 1
ATOM 6001 C CA . GLN A 1 743 ? 40.220 14.347 -45.871 1.00 67.12 743 GLN A CA 1
ATOM 6002 C C . GLN A 1 743 ? 39.477 14.221 -47.206 1.00 67.12 743 GLN A C 1
ATOM 6004 O O . GLN A 1 743 ? 39.607 15.097 -48.055 1.00 67.12 743 GLN A O 1
ATOM 6009 N N . VAL A 1 744 ? 38.697 13.153 -47.390 1.00 69.38 744 VAL A N 1
ATOM 6010 C CA . VAL A 1 744 ? 37.887 12.934 -48.598 1.00 69.38 744 VAL A CA 1
ATOM 6011 C C . VAL A 1 744 ? 36.729 13.931 -48.637 1.00 69.38 744 VAL A C 1
ATOM 6013 O O . VAL A 1 744 ? 36.543 14.612 -49.641 1.00 69.38 744 VAL A O 1
ATOM 6016 N N . LEU A 1 745 ? 36.022 14.091 -47.516 1.00 67.12 745 LEU A N 1
ATOM 6017 C CA . LEU A 1 745 ? 34.872 14.992 -47.405 1.00 67.12 745 LEU A CA 1
ATOM 6018 C C . LEU A 1 745 ? 35.290 16.475 -47.451 1.00 67.12 745 LEU A C 1
ATOM 6020 O O . LEU A 1 745 ? 34.648 17.277 -48.120 1.00 67.12 745 LEU A O 1
ATOM 6024 N N . MET A 1 746 ? 36.422 16.849 -46.840 1.00 66.62 746 MET A N 1
ATOM 6025 C CA . MET A 1 746 ? 36.963 18.216 -46.932 1.00 66.62 746 MET A CA 1
ATOM 6026 C C . MET A 1 746 ? 37.450 18.581 -48.339 1.00 66.62 746 MET A C 1
ATOM 6028 O O . MET A 1 746 ? 37.367 19.747 -48.716 1.00 66.62 746 MET A O 1
ATOM 6032 N N . LYS A 1 747 ? 37.950 17.615 -49.125 1.00 70.38 747 LYS A N 1
ATOM 6033 C CA . LYS A 1 747 ? 38.328 17.851 -50.529 1.00 70.38 747 LYS A CA 1
ATOM 6034 C C . LYS A 1 747 ? 37.127 18.207 -51.405 1.00 70.38 747 LYS A C 1
ATOM 6036 O O . LYS A 1 747 ? 37.300 18.964 -52.345 1.00 70.38 747 LYS A O 1
ATOM 6041 N N . GLN A 1 748 ? 35.937 17.697 -51.097 1.00 65.56 748 GLN A N 1
ATOM 6042 C CA . GLN A 1 748 ? 34.715 18.020 -51.844 1.00 65.56 748 GLN A CA 1
ATOM 6043 C C . GLN A 1 748 ? 34.140 19.387 -51.458 1.00 65.56 748 GLN A C 1
ATOM 6045 O O . GLN A 1 748 ? 33.613 20.095 -52.307 1.00 65.56 748 GLN A O 1
ATOM 6050 N N . VAL A 1 749 ? 34.306 19.797 -50.196 1.00 63.72 749 VAL A N 1
ATOM 6051 C CA . VAL A 1 749 ? 33.934 21.146 -49.736 1.00 63.72 749 VAL A CA 1
ATOM 6052 C C . VAL A 1 749 ? 34.907 22.212 -50.276 1.00 63.72 749 VAL A C 1
ATOM 6054 O O . VAL A 1 749 ? 34.491 23.341 -50.541 1.00 63.72 749 VAL A O 1
ATOM 6057 N N . LYS A 1 750 ? 36.191 21.868 -50.476 1.00 60.44 750 LYS A N 1
ATOM 6058 C CA . LYS A 1 750 ? 37.243 22.762 -50.997 1.00 60.44 750 LYS A CA 1
ATOM 6059 C C . LYS A 1 750 ? 37.339 22.732 -52.529 1.00 60.44 750 LYS A C 1
ATOM 6061 O O . LYS A 1 750 ? 38.093 21.938 -53.077 1.00 60.44 750 LYS A O 1
ATOM 6066 N N . ASN A 1 751 ? 36.716 23.703 -53.198 1.00 58.94 751 ASN A N 1
ATOM 6067 C CA . ASN A 1 751 ? 37.106 24.091 -54.566 1.00 58.94 751 ASN A CA 1
ATOM 6068 C C . ASN A 1 751 ? 38.009 25.347 -54.603 1.00 58.94 751 ASN A C 1
ATOM 6070 O O . ASN A 1 751 ? 38.459 25.747 -55.674 1.00 58.94 751 ASN A O 1
ATOM 6074 N N . CYS A 1 752 ? 38.324 25.951 -53.447 1.00 52.22 752 CYS A N 1
ATOM 6075 C CA . CYS A 1 752 ? 39.091 27.200 -53.330 1.00 52.22 752 CYS A CA 1
ATOM 6076 C C . CYS A 1 752 ? 40.309 27.084 -52.387 1.00 52.22 752 CYS A C 1
ATOM 6078 O O . CYS A 1 752 ? 40.381 26.195 -51.538 1.00 52.22 752 CYS A O 1
ATOM 6080 N N . LYS A 1 753 ? 41.275 28.013 -52.525 1.00 61.72 753 LYS A N 1
ATOM 6081 C CA . LYS A 1 753 ? 42.556 28.027 -51.780 1.00 61.72 753 LYS A CA 1
ATOM 6082 C C . LYS A 1 753 ? 42.409 28.208 -50.251 1.00 61.72 753 LYS A C 1
ATOM 6084 O O . LYS A 1 753 ? 43.271 27.713 -49.530 1.00 61.72 753 LYS A O 1
ATOM 6089 N N . THR A 1 754 ? 41.350 28.859 -49.754 1.00 79.19 754 THR A N 1
ATOM 6090 C CA . THR A 1 754 ? 41.038 29.040 -48.314 1.00 79.19 754 THR A CA 1
ATOM 6091 C C . THR A 1 754 ? 39.520 28.972 -48.068 1.00 79.19 754 THR A C 1
ATOM 6093 O O . THR A 1 754 ? 38.740 29.310 -48.961 1.00 79.19 754 THR A O 1
ATOM 6096 N N . LEU A 1 755 ? 39.084 28.525 -46.881 1.00 84.38 755 LEU A N 1
ATOM 6097 C CA . LEU A 1 755 ? 37.661 28.439 -46.511 1.00 84.38 755 LEU A CA 1
ATOM 6098 C C . LEU A 1 755 ? 37.043 29.829 -46.342 1.00 84.38 755 LEU A C 1
ATOM 6100 O O . LEU A 1 755 ? 35.903 30.043 -46.750 1.00 84.38 755 LEU A O 1
ATOM 6104 N N . LEU A 1 756 ? 37.801 30.784 -45.797 1.00 86.69 756 LEU A N 1
ATOM 6105 C CA . LEU A 1 756 ? 37.347 32.165 -45.632 1.00 86.69 756 LEU A CA 1
ATOM 6106 C C . LEU A 1 756 ? 37.051 32.856 -46.971 1.00 86.69 756 LEU A C 1
ATOM 6108 O O . LEU A 1 756 ? 36.136 33.668 -47.047 1.00 86.69 756 LEU A O 1
ATOM 6112 N N . ALA A 1 757 ? 37.788 32.533 -48.039 1.00 84.88 757 ALA A N 1
ATOM 6113 C CA . ALA A 1 757 ? 37.516 33.089 -49.366 1.00 84.88 757 ALA A CA 1
ATOM 6114 C C . ALA A 1 757 ? 36.231 32.527 -49.994 1.00 84.88 757 ALA A C 1
ATOM 6116 O O . ALA A 1 757 ? 35.601 33.197 -50.805 1.00 84.88 757 ALA A O 1
ATOM 6117 N N . GLN A 1 758 ? 35.847 31.303 -49.625 1.00 85.38 758 GLN A N 1
ATOM 6118 C CA . GLN A 1 758 ? 34.683 30.613 -50.179 1.00 85.38 758 GLN A CA 1
ATOM 6119 C C . GLN A 1 758 ? 33.395 30.894 -49.394 1.00 85.38 758 GLN A C 1
ATOM 6121 O O . GLN A 1 758 ? 32.330 30.986 -49.996 1.00 85.38 758 GLN A O 1
ATOM 6126 N N . PHE A 1 759 ? 33.483 31.031 -48.069 1.00 89.44 759 PHE A N 1
ATOM 6127 C CA . PHE A 1 759 ? 32.326 31.203 -47.187 1.00 89.44 759 PHE A CA 1
ATOM 6128 C C . PHE A 1 759 ? 32.416 32.525 -46.430 1.00 89.44 759 PHE A C 1
ATOM 6130 O O . PHE A 1 759 ? 33.408 32.785 -45.744 1.00 89.44 759 PHE A O 1
ATOM 6137 N N . TYR A 1 760 ? 31.369 33.349 -46.527 1.00 89.25 760 TYR A N 1
ATOM 6138 C CA . TYR A 1 760 ? 31.328 34.659 -45.881 1.00 89.25 760 TYR A CA 1
ATOM 6139 C C . TYR A 1 760 ? 31.045 34.540 -44.377 1.00 89.25 760 TYR A C 1
ATOM 6141 O O . TYR A 1 760 ? 31.523 35.357 -43.589 1.00 89.25 760 TYR A O 1
ATOM 6149 N N . THR A 1 761 ? 30.301 33.512 -43.957 1.00 89.69 761 THR A N 1
ATOM 6150 C CA . THR A 1 761 ? 29.997 33.233 -42.544 1.00 89.69 761 THR A CA 1
ATOM 6151 C C . THR A 1 761 ? 30.234 31.769 -42.170 1.00 89.69 761 THR A C 1
ATOM 6153 O O . THR A 1 761 ? 30.178 30.878 -43.019 1.00 89.69 761 THR A O 1
ATOM 6156 N N . VAL A 1 762 ? 30.414 31.505 -40.870 1.00 87.62 762 VAL A N 1
ATOM 6157 C CA . VAL A 1 762 ? 30.420 30.137 -40.325 1.00 87.62 762 VAL A CA 1
ATOM 6158 C C . VAL A 1 762 ? 29.102 29.417 -40.636 1.00 87.62 762 VAL A C 1
ATOM 6160 O O . VAL A 1 762 ? 29.126 28.268 -41.051 1.00 87.62 762 VAL A O 1
ATOM 6163 N N . GLU A 1 763 ? 27.949 30.081 -40.517 1.00 88.12 763 GLU A N 1
ATOM 6164 C CA . GLU A 1 763 ? 26.635 29.462 -40.770 1.00 88.12 763 GLU A CA 1
ATOM 6165 C C . GLU A 1 763 ? 26.480 28.949 -42.215 1.00 88.12 763 GLU A C 1
ATOM 6167 O O . GLU A 1 763 ? 25.914 27.874 -42.443 1.00 88.12 763 GLU A O 1
ATOM 6172 N N . GLU A 1 764 ? 27.013 29.684 -43.196 1.00 87.75 764 GLU A N 1
ATOM 6173 C CA . GLU A 1 764 ? 27.054 29.263 -44.604 1.00 87.75 764 GLU A CA 1
ATOM 6174 C C . GLU A 1 764 ? 27.925 28.014 -44.794 1.00 87.75 764 GLU A C 1
ATOM 6176 O O . GLU A 1 764 ? 27.523 27.082 -45.501 1.00 87.75 764 GLU A O 1
ATOM 6181 N N . LEU A 1 765 ? 29.079 27.961 -44.120 1.00 86.19 765 LEU A N 1
ATOM 6182 C CA . LEU A 1 765 ? 29.958 26.793 -44.096 1.00 86.19 765 LEU A CA 1
ATOM 6183 C C . LEU A 1 765 ? 29.245 25.579 -43.481 1.00 86.19 765 LEU A C 1
ATOM 6185 O O . LEU A 1 765 ? 29.197 24.521 -44.107 1.00 86.19 765 LEU A O 1
ATOM 6189 N N . GLU A 1 766 ? 28.635 25.720 -42.300 1.00 86.00 766 GLU A N 1
ATOM 6190 C CA . GLU A 1 766 ? 27.927 24.616 -41.636 1.00 86.00 766 GLU A CA 1
ATOM 6191 C C . GLU A 1 766 ? 26.766 24.082 -42.485 1.00 86.00 766 GLU A C 1
ATOM 6193 O O . GLU A 1 766 ? 26.547 22.871 -42.570 1.00 86.00 766 GLU A O 1
ATOM 6198 N N . THR A 1 767 ? 26.007 24.982 -43.115 1.00 86.25 767 THR A N 1
ATOM 6199 C CA . THR A 1 767 ? 24.863 24.624 -43.966 1.00 86.25 767 THR A CA 1
ATOM 6200 C C . THR A 1 767 ? 25.322 23.878 -45.214 1.00 86.25 767 THR A C 1
ATOM 6202 O O . THR A 1 767 ? 24.726 22.863 -45.582 1.00 86.25 767 THR A O 1
ATOM 6205 N N . THR A 1 768 ? 26.415 24.335 -45.829 1.00 84.00 768 THR A N 1
ATOM 6206 C CA . THR A 1 768 ? 27.012 23.680 -46.998 1.00 84.00 768 THR A CA 1
ATOM 6207 C C . THR A 1 768 ? 27.549 22.300 -46.629 1.00 84.00 768 THR A C 1
ATOM 6209 O O . THR A 1 768 ? 27.204 21.325 -47.287 1.00 84.00 768 THR A O 1
ATOM 6212 N N . ILE A 1 769 ? 28.282 22.172 -45.517 1.00 81.38 769 ILE A N 1
ATOM 6213 C CA . ILE A 1 769 ? 28.778 20.881 -45.012 1.00 81.38 769 ILE A CA 1
ATOM 6214 C C . ILE A 1 769 ? 27.624 19.903 -44.764 1.00 81.38 769 ILE A C 1
ATOM 6216 O O . ILE A 1 769 ? 27.685 18.755 -45.201 1.00 81.38 769 ILE A O 1
ATOM 6220 N N . LYS A 1 770 ? 26.542 20.340 -44.106 1.00 82.62 770 LYS A N 1
ATOM 6221 C CA . LYS A 1 770 ? 25.357 19.498 -43.859 1.00 82.62 770 LYS A CA 1
ATOM 6222 C C . LYS A 1 770 ? 24.719 18.997 -45.162 1.00 82.62 770 LYS A C 1
ATOM 6224 O O . LYS A 1 770 ? 24.265 17.852 -45.203 1.00 82.62 770 LYS A O 1
ATOM 6229 N N . LYS A 1 771 ? 24.683 19.829 -46.209 1.00 82.38 771 LYS A N 1
ATOM 6230 C CA . LYS A 1 771 ? 24.150 19.474 -47.533 1.00 82.38 771 LYS A CA 1
ATOM 6231 C C . LYS A 1 771 ? 25.070 18.495 -48.273 1.00 82.38 771 LYS A C 1
ATOM 6233 O O . LYS A 1 771 ? 24.618 17.415 -48.632 1.00 82.38 771 LYS A O 1
ATOM 6238 N N . GLU A 1 772 ? 26.355 18.816 -48.399 1.00 76.06 772 GLU A N 1
ATOM 6239 C CA . GLU A 1 772 ? 27.347 17.979 -49.092 1.00 76.06 772 GLU A CA 1
ATOM 6240 C C . GLU A 1 772 ? 27.494 16.601 -48.433 1.00 76.06 772 GLU A C 1
ATOM 6242 O O . GLU A 1 772 ? 27.518 15.572 -49.108 1.00 76.06 772 GLU A O 1
ATOM 6247 N N . ILE A 1 773 ? 27.505 16.539 -47.095 1.00 75.81 773 ILE A N 1
ATOM 6248 C CA . ILE A 1 773 ? 27.506 15.256 -46.383 1.00 75.81 773 ILE A CA 1
ATOM 6249 C C . ILE A 1 773 ? 26.231 14.483 -46.703 1.00 75.81 773 ILE A C 1
ATOM 6251 O O . ILE A 1 773 ? 26.312 13.293 -46.974 1.00 75.81 773 ILE A O 1
ATOM 6255 N N . LYS A 1 774 ? 25.050 15.110 -46.696 1.00 74.81 774 LYS A N 1
ATOM 6256 C CA . LYS A 1 774 ? 23.796 14.405 -47.003 1.00 74.81 774 LYS A CA 1
ATOM 6257 C C . LYS A 1 774 ? 23.836 13.734 -48.382 1.00 74.81 774 LYS A C 1
ATOM 6259 O O . LYS A 1 774 ? 23.364 12.601 -48.488 1.00 74.81 774 LYS A O 1
ATOM 6264 N N . ASP A 1 775 ? 24.424 14.398 -49.373 1.00 70.50 775 ASP A N 1
ATOM 6265 C CA . ASP A 1 775 ? 24.488 13.922 -50.757 1.00 70.50 775 ASP A CA 1
ATOM 6266 C C . ASP A 1 775 ? 25.600 12.870 -50.955 1.00 70.50 775 ASP A C 1
ATOM 6268 O O . ASP A 1 775 ? 25.400 11.866 -51.637 1.00 70.50 775 ASP A O 1
ATOM 6272 N N . THR A 1 776 ? 26.738 13.014 -50.269 1.00 68.88 776 THR A N 1
ATOM 6273 C CA . THR A 1 776 ? 27.896 12.110 -50.425 1.00 68.88 776 THR A CA 1
ATOM 6274 C C . THR A 1 776 ? 27.824 10.866 -49.530 1.00 68.88 776 THR A C 1
ATOM 6276 O O . THR A 1 776 ? 28.334 9.795 -49.868 1.00 68.88 776 THR A O 1
ATOM 6279 N N . PHE A 1 777 ? 27.183 10.968 -48.365 1.00 69.12 777 PHE A N 1
ATOM 6280 C CA . PHE A 1 777 ? 27.242 9.957 -47.306 1.00 69.12 777 PHE A CA 1
ATOM 6281 C C . PHE A 1 777 ? 26.608 8.609 -47.688 1.00 69.12 777 PHE A C 1
ATOM 6283 O O . PHE A 1 777 ? 27.046 7.564 -47.196 1.00 69.12 777 PHE A O 1
ATOM 6290 N N . TYR A 1 778 ? 25.626 8.603 -48.597 1.00 64.62 778 TYR A N 1
ATOM 6291 C CA . TYR A 1 778 ? 25.043 7.361 -49.116 1.00 64.62 778 TYR A CA 1
ATOM 6292 C C . TYR A 1 778 ? 26.080 6.498 -49.853 1.00 64.62 778 TYR A C 1
ATOM 6294 O O . TYR A 1 778 ? 26.109 5.290 -49.642 1.00 64.62 778 TYR A O 1
ATOM 6302 N N . SER A 1 779 ? 26.994 7.111 -50.615 1.00 64.06 779 SER A N 1
ATOM 6303 C CA . SER A 1 779 ? 28.040 6.391 -51.363 1.00 64.06 779 SER A CA 1
ATOM 6304 C C . SER A 1 779 ? 29.166 5.823 -50.480 1.00 64.06 779 SER A C 1
ATOM 6306 O O . SER A 1 779 ? 29.789 4.825 -50.827 1.00 64.06 779 SER A O 1
ATOM 6308 N N . LEU A 1 780 ? 29.414 6.421 -49.307 1.00 62.16 780 LEU A N 1
ATOM 6309 C CA . LEU A 1 780 ? 30.513 6.040 -48.404 1.00 62.16 780 LEU A CA 1
ATOM 6310 C C . LEU A 1 780 ? 30.145 4.933 -47.403 1.00 62.16 780 LEU A C 1
ATOM 6312 O O . LEU A 1 780 ? 31.033 4.330 -46.799 1.00 62.16 780 LEU A O 1
ATOM 6316 N N . THR A 1 781 ? 28.850 4.681 -47.184 1.00 62.78 781 THR A N 1
ATOM 6317 C CA . THR A 1 781 ? 28.369 3.757 -46.140 1.00 62.78 781 THR A CA 1
ATOM 6318 C C . THR A 1 781 ? 27.924 2.388 -46.649 1.00 62.78 781 THR A C 1
ATOM 6320 O O . THR A 1 781 ? 27.643 1.513 -45.831 1.00 62.78 781 THR A O 1
ATOM 6323 N N . GLU A 1 782 ? 27.913 2.154 -47.965 1.00 57.94 782 GLU A N 1
ATOM 6324 C CA . GLU A 1 782 ? 27.430 0.890 -48.540 1.00 57.94 782 GLU A CA 1
ATOM 6325 C C . GLU A 1 782 ? 28.265 -0.348 -48.168 1.00 57.94 782 GLU A C 1
ATOM 6327 O O . GLU A 1 782 ? 27.719 -1.445 -48.175 1.00 57.94 782 GLU A O 1
ATOM 6332 N N . ASN A 1 783 ? 29.518 -0.176 -47.727 1.00 57.38 783 ASN A N 1
ATOM 6333 C CA . ASN A 1 783 ? 30.468 -1.278 -47.504 1.00 57.38 783 ASN A CA 1
ATOM 6334 C C . ASN A 1 783 ? 30.932 -1.463 -46.043 1.00 57.38 783 ASN A C 1
ATOM 6336 O O . ASN A 1 783 ? 31.913 -2.161 -45.805 1.00 57.38 783 ASN A O 1
ATOM 6340 N N . HIS A 1 784 ? 30.296 -0.811 -45.059 1.00 60.75 784 HIS A N 1
ATOM 6341 C CA . HIS A 1 784 ? 30.823 -0.771 -43.681 1.00 60.75 784 HIS A CA 1
ATOM 6342 C C . HIS A 1 784 ? 30.144 -1.692 -42.662 1.00 60.75 784 HIS A C 1
ATOM 6344 O O . HIS A 1 784 ? 30.576 -1.737 -41.508 1.00 60.75 784 HIS A O 1
ATOM 6350 N N . LEU A 1 785 ? 29.095 -2.407 -43.069 1.00 62.81 785 LEU A N 1
ATOM 6351 C CA . LEU A 1 785 ? 28.432 -3.407 -42.238 1.00 62.81 785 LEU A CA 1
ATOM 6352 C C . LEU A 1 785 ? 28.885 -4.790 -42.679 1.00 62.81 785 LEU A C 1
ATOM 6354 O O . LEU A 1 785 ? 28.604 -5.216 -43.794 1.00 62.81 785 LEU A O 1
ATOM 6358 N N . ASP A 1 786 ? 29.597 -5.465 -41.787 1.00 64.81 786 ASP A N 1
ATOM 6359 C CA . ASP A 1 786 ? 29.883 -6.882 -41.926 1.00 64.81 786 ASP A CA 1
ATOM 6360 C C . ASP A 1 786 ? 28.635 -7.672 -41.504 1.00 64.81 786 ASP A C 1
ATOM 6362 O O . ASP A 1 786 ? 28.327 -7.806 -40.313 1.00 64.81 786 ASP A O 1
ATOM 6366 N N . ASP A 1 787 ? 27.876 -8.124 -42.503 1.00 62.81 787 ASP A N 1
ATOM 6367 C CA . ASP A 1 787 ? 26.606 -8.831 -42.327 1.00 62.81 787 ASP A CA 1
ATOM 6368 C C . ASP A 1 787 ? 26.757 -10.145 -41.539 1.00 62.81 787 ASP A C 1
ATOM 6370 O O . ASP A 1 787 ? 25.784 -10.595 -40.920 1.00 62.81 787 ASP A O 1
ATOM 6374 N N . ASP A 1 788 ? 27.961 -10.726 -41.494 1.00 63.72 788 ASP A N 1
ATOM 6375 C CA . ASP A 1 788 ? 28.237 -11.989 -40.802 1.00 63.72 788 ASP A CA 1
ATOM 6376 C C . ASP A 1 788 ? 28.284 -11.840 -39.270 1.00 63.72 788 ASP A C 1
ATOM 6378 O O . ASP A 1 788 ? 28.186 -12.827 -38.536 1.00 63.72 788 ASP A O 1
ATOM 6382 N N . ASN A 1 789 ? 28.341 -10.604 -38.759 1.00 71.62 789 ASN A N 1
ATOM 6383 C CA . ASN A 1 789 ? 28.468 -10.307 -37.329 1.00 71.62 789 ASN A CA 1
ATOM 6384 C C . ASN A 1 789 ? 27.156 -9.882 -36.636 1.00 71.62 789 ASN A C 1
ATOM 6386 O O . ASN A 1 789 ? 27.156 -9.565 -35.439 1.00 71.62 789 ASN A O 1
ATOM 6390 N N . LEU A 1 790 ? 26.020 -9.891 -37.344 1.00 82.88 790 LEU A N 1
ATOM 6391 C CA . LEU A 1 790 ? 24.721 -9.524 -36.770 1.00 82.88 790 LEU A CA 1
ATOM 6392 C C . LEU A 1 790 ? 24.172 -10.638 -35.869 1.00 82.88 790 LEU A C 1
ATOM 6394 O O . LEU A 1 790 ? 23.666 -11.663 -36.329 1.00 82.88 790 LEU A O 1
ATOM 6398 N N . CYS A 1 791 ? 24.213 -10.417 -34.557 1.00 85.62 791 CYS A N 1
ATOM 6399 C CA . CYS A 1 791 ? 23.677 -11.347 -33.568 1.00 85.62 791 CYS A CA 1
ATOM 6400 C C . CYS A 1 791 ? 23.039 -10.609 -32.390 1.00 85.62 791 CYS A C 1
ATOM 6402 O O . CYS A 1 791 ? 23.483 -9.537 -31.982 1.00 85.62 791 CYS A O 1
ATOM 6404 N N . VAL A 1 792 ? 21.977 -11.185 -31.819 1.00 89.25 792 VAL A N 1
ATOM 6405 C CA . VAL A 1 792 ? 21.302 -10.567 -30.674 1.00 89.25 792 VAL A CA 1
ATOM 6406 C C . VAL A 1 792 ? 22.222 -10.523 -29.448 1.00 89.25 792 VAL A C 1
ATOM 6408 O O . VAL A 1 792 ? 22.841 -11.515 -29.058 1.00 89.25 792 VAL A O 1
ATOM 6411 N N . ASN A 1 793 ? 22.281 -9.367 -28.797 1.00 89.31 793 ASN A N 1
ATOM 6412 C CA . ASN A 1 793 ? 23.066 -9.130 -27.597 1.00 89.31 793 ASN A CA 1
ATOM 6413 C C . ASN A 1 793 ? 22.409 -9.802 -26.383 1.00 89.31 793 ASN A C 1
ATOM 6415 O O . ASN A 1 793 ? 21.642 -9.187 -25.636 1.00 89.31 793 ASN A O 1
ATOM 6419 N N . MET A 1 794 ? 22.739 -11.074 -26.163 1.00 89.75 794 MET A N 1
ATOM 6420 C CA . MET A 1 794 ? 22.182 -11.873 -25.067 1.00 89.75 794 MET A CA 1
ATOM 6421 C C . MET A 1 794 ? 22.458 -11.277 -23.680 1.00 89.75 794 MET A C 1
ATOM 6423 O O . MET A 1 794 ? 21.624 -11.419 -22.789 1.00 89.75 794 MET A O 1
ATOM 6427 N N . THR A 1 795 ? 23.565 -10.551 -23.487 1.00 89.12 795 THR A N 1
ATOM 6428 C CA . THR A 1 795 ? 23.849 -9.852 -22.222 1.00 89.12 795 THR A CA 1
ATOM 6429 C C . THR A 1 795 ? 22.824 -8.754 -21.939 1.00 89.12 795 THR A C 1
ATOM 6431 O O . THR A 1 795 ? 22.449 -8.545 -20.788 1.00 89.12 795 THR A O 1
ATOM 6434 N N . MET A 1 796 ? 22.348 -8.051 -22.972 1.00 87.88 796 MET A N 1
ATOM 6435 C CA . MET A 1 796 ? 21.278 -7.063 -22.817 1.00 87.88 796 MET A CA 1
ATOM 6436 C C . MET A 1 796 ? 19.936 -7.743 -22.537 1.00 87.88 796 MET A C 1
ATOM 6438 O O . MET A 1 796 ? 19.226 -7.302 -21.638 1.00 87.88 796 MET A O 1
ATOM 6442 N N . ILE A 1 797 ? 19.630 -8.848 -23.226 1.00 90.25 797 ILE A N 1
ATOM 6443 C CA . ILE A 1 797 ? 18.415 -9.646 -22.982 1.00 90.25 797 ILE A CA 1
ATOM 6444 C C . ILE A 1 797 ? 18.363 -10.157 -21.536 1.00 90.25 797 ILE A C 1
ATOM 6446 O O . ILE A 1 797 ? 17.326 -10.069 -20.885 1.00 90.25 797 ILE A O 1
ATOM 6450 N N . GLN A 1 798 ? 19.492 -10.616 -20.991 1.00 90.06 798 GLN A N 1
ATOM 6451 C CA . GLN A 1 798 ? 19.598 -11.067 -19.599 1.00 90.06 798 GLN A CA 1
ATOM 6452 C C . GLN A 1 798 ? 19.353 -9.956 -18.566 1.00 90.06 798 GLN A C 1
ATOM 6454 O O . GLN A 1 798 ? 18.971 -10.256 -17.437 1.00 90.06 798 GLN A O 1
ATOM 6459 N N . LYS A 1 799 ? 19.563 -8.687 -18.941 1.00 89.56 799 LYS A N 1
ATOM 6460 C CA . LYS A 1 799 ? 19.358 -7.511 -18.078 1.00 89.56 799 LYS A CA 1
ATOM 6461 C C . LYS A 1 799 ? 17.961 -6.895 -18.202 1.00 89.56 799 LYS A C 1
ATOM 6463 O O . LYS A 1 799 ? 17.662 -5.956 -17.466 1.00 89.56 799 LYS A O 1
ATOM 6468 N N . LEU A 1 800 ? 17.121 -7.380 -19.121 1.00 89.94 800 LEU A N 1
ATOM 6469 C CA . LEU A 1 800 ? 15.758 -6.876 -19.281 1.00 89.94 800 LEU A CA 1
ATOM 6470 C C . LEU A 1 800 ? 14.949 -7.107 -18.003 1.00 89.94 800 LEU A C 1
ATOM 6472 O O . LEU A 1 800 ? 14.965 -8.194 -17.425 1.00 89.94 800 LEU A O 1
ATOM 6476 N N . SER A 1 801 ? 14.223 -6.076 -17.575 1.00 89.62 801 SER A N 1
ATOM 6477 C CA . SER A 1 801 ? 13.299 -6.165 -16.447 1.00 89.62 801 SER A CA 1
ATOM 6478 C C . SER A 1 801 ? 12.156 -5.167 -16.614 1.00 89.62 801 SER A C 1
ATOM 6480 O O . SER A 1 801 ? 12.330 -4.076 -17.150 1.00 89.62 801 SER A O 1
ATOM 6482 N N . ASN A 1 802 ? 10.959 -5.558 -16.186 1.00 90.00 802 ASN A N 1
ATOM 6483 C CA . ASN A 1 802 ? 9.795 -4.680 -16.138 1.00 90.00 802 ASN A CA 1
ATOM 6484 C C . ASN A 1 802 ? 8.899 -5.137 -14.991 1.00 90.00 802 ASN A C 1
ATOM 6486 O O . ASN A 1 802 ? 7.995 -5.945 -15.193 1.00 90.00 802 ASN A O 1
ATOM 6490 N N . VAL A 1 803 ? 9.153 -4.617 -13.792 1.00 87.25 803 VAL A N 1
ATOM 6491 C CA . VAL A 1 803 ? 8.412 -5.012 -12.586 1.00 87.25 803 VAL A CA 1
ATOM 6492 C C . VAL A 1 803 ? 6.911 -4.775 -12.756 1.00 87.25 803 VAL A C 1
ATOM 6494 O O . VAL A 1 803 ? 6.120 -5.658 -12.447 1.00 87.25 803 VAL A O 1
ATOM 6497 N N . GLY A 1 804 ? 6.513 -3.629 -13.317 1.00 84.38 804 GLY A N 1
ATOM 6498 C CA . GLY A 1 804 ? 5.103 -3.247 -13.418 1.00 84.38 804 GLY A CA 1
ATOM 6499 C C . GLY A 1 804 ? 4.263 -4.104 -14.371 1.00 84.38 804 GLY A C 1
ATOM 6500 O O . GLY A 1 804 ? 3.048 -4.131 -14.222 1.00 84.38 804 GLY A O 1
ATOM 6501 N N . LYS A 1 805 ? 4.874 -4.798 -15.347 1.00 86.75 805 LYS A N 1
ATOM 6502 C CA . LYS A 1 805 ? 4.145 -5.649 -16.319 1.00 86.75 805 LYS A CA 1
ATOM 6503 C C . LYS A 1 805 ? 4.539 -7.121 -16.309 1.00 86.75 805 LYS A C 1
ATOM 6505 O O . LYS A 1 805 ? 3.778 -7.951 -16.796 1.00 86.75 805 LYS A O 1
ATOM 6510 N N . CYS A 1 806 ? 5.732 -7.457 -15.837 1.00 90.50 806 CYS A N 1
ATOM 6511 C CA . CYS A 1 806 ? 6.230 -8.832 -15.790 1.00 90.50 806 CYS A CA 1
ATOM 6512 C C . CYS A 1 806 ? 6.397 -9.344 -14.356 1.00 90.50 806 CYS A C 1
ATOM 6514 O O . CYS A 1 806 ? 6.666 -10.529 -14.190 1.00 90.50 806 CYS A O 1
ATOM 6516 N N . GLY A 1 807 ? 6.276 -8.481 -13.341 1.00 89.56 807 GLY A N 1
ATOM 6517 C CA . GLY A 1 807 ? 6.729 -8.779 -11.985 1.00 89.56 807 GLY A CA 1
ATOM 6518 C C . GLY A 1 807 ? 8.254 -8.882 -11.910 1.00 89.56 807 GLY A C 1
ATOM 6519 O O . GLY A 1 807 ? 8.975 -8.451 -12.813 1.00 89.56 807 GLY A O 1
ATOM 6520 N N . ASN A 1 808 ? 8.769 -9.489 -10.840 1.00 90.50 808 ASN A N 1
ATOM 6521 C CA . ASN A 1 808 ? 10.209 -9.710 -10.654 1.00 90.50 808 ASN A CA 1
ATOM 6522 C C . ASN A 1 808 ? 10.762 -10.857 -11.533 1.00 90.50 808 ASN A C 1
ATOM 6524 O O . ASN A 1 808 ? 11.657 -11.572 -11.097 1.00 90.50 808 ASN A O 1
ATOM 6528 N N . VAL A 1 809 ? 10.219 -11.084 -12.733 1.00 94.06 809 VAL A N 1
ATOM 6529 C CA . VAL A 1 809 ? 10.672 -12.128 -13.669 1.00 94.06 809 VAL A CA 1
ATOM 6530 C C . VAL A 1 809 ? 11.915 -11.653 -14.427 1.00 94.06 809 VAL A C 1
ATOM 6532 O O . VAL A 1 809 ? 11.987 -10.509 -14.878 1.00 94.06 809 VAL A O 1
ATOM 6535 N N . ARG A 1 810 ? 12.891 -12.547 -14.591 1.00 92.69 810 ARG A N 1
ATOM 6536 C CA . ARG A 1 810 ? 14.136 -12.364 -15.348 1.00 92.69 810 ARG A CA 1
ATOM 6537 C C . ARG A 1 810 ? 14.248 -13.417 -16.446 1.00 92.69 810 ARG A C 1
ATOM 6539 O O . ARG A 1 810 ? 13.703 -14.510 -16.330 1.00 92.69 810 ARG A O 1
ATOM 6546 N N . ALA A 1 811 ? 15.051 -13.141 -17.474 1.00 91.62 811 ALA A N 1
ATOM 6547 C CA . ALA A 1 811 ? 15.279 -14.087 -18.573 1.00 91.62 811 ALA A CA 1
ATOM 6548 C C . ALA A 1 811 ? 15.801 -15.461 -18.094 1.00 91.62 811 ALA A C 1
ATOM 6550 O O . ALA A 1 811 ? 15.456 -16.495 -18.660 1.00 91.62 811 ALA A O 1
ATOM 6551 N N . SER A 1 812 ? 16.612 -15.485 -17.029 1.00 91.31 812 SER A N 1
ATOM 6552 C CA . SER A 1 812 ? 17.124 -16.719 -16.420 1.00 91.31 812 SER A CA 1
ATOM 6553 C C . SER A 1 812 ? 16.040 -17.580 -15.772 1.00 91.31 812 SER A C 1
ATOM 6555 O O . SER A 1 812 ? 16.212 -18.794 -15.673 1.00 91.31 812 SER A O 1
ATOM 6557 N N . ASP A 1 813 ? 14.931 -16.976 -15.343 1.00 94.12 813 ASP A N 1
ATOM 6558 C CA . ASP A 1 813 ? 13.881 -17.678 -14.605 1.00 94.12 813 ASP A CA 1
ATOM 6559 C C . ASP A 1 813 ? 13.106 -18.641 -15.497 1.00 94.12 813 ASP A C 1
ATOM 6561 O O . ASP A 1 813 ? 12.661 -19.674 -15.016 1.00 94.12 813 ASP A O 1
ATOM 6565 N N . PHE A 1 814 ? 13.003 -18.360 -16.801 1.00 95.25 814 PHE A N 1
ATOM 6566 C CA . PHE A 1 814 ? 12.334 -19.247 -17.757 1.00 95.25 814 PHE A CA 1
ATOM 6567 C C . PHE A 1 814 ? 12.985 -20.621 -17.839 1.00 95.25 814 PHE A C 1
ATOM 6569 O O . PHE A 1 814 ? 12.283 -21.607 -18.023 1.00 95.25 814 PHE A O 1
ATOM 6576 N N . LYS A 1 815 ? 14.312 -20.700 -17.676 1.00 94.44 815 LYS A N 1
ATOM 6577 C CA . LYS A 1 815 ? 15.014 -21.985 -17.638 1.00 94.44 815 LYS A CA 1
ATOM 6578 C C . LYS A 1 815 ? 14.572 -22.796 -16.420 1.00 94.44 815 LYS A C 1
ATOM 6580 O O . LYS A 1 815 ? 14.143 -23.930 -16.575 1.00 94.44 815 LYS A O 1
ATOM 6585 N N . VAL A 1 816 ? 14.665 -22.193 -15.235 1.00 94.25 816 VAL A N 1
ATOM 6586 C CA . VAL A 1 816 ? 14.329 -22.853 -13.964 1.00 94.25 816 VAL A CA 1
ATOM 6587 C C . VAL A 1 816 ? 12.848 -23.232 -13.937 1.00 94.25 816 VAL A C 1
ATOM 6589 O O . VAL A 1 816 ? 12.499 -24.355 -13.606 1.00 94.25 816 VAL A O 1
ATOM 6592 N N . TRP A 1 817 ? 11.976 -22.321 -14.363 1.00 96.44 817 TRP A N 1
ATOM 6593 C CA . TRP A 1 817 ? 10.543 -22.558 -14.493 1.00 96.44 817 TRP A CA 1
ATOM 6594 C C . TRP A 1 817 ? 10.215 -23.710 -15.451 1.00 96.44 817 TRP A C 1
ATOM 6596 O O . TRP A 1 817 ? 9.407 -24.574 -15.121 1.00 96.44 817 TRP A O 1
ATOM 6606 N N . ALA A 1 818 ? 10.846 -23.744 -16.627 1.00 96.06 818 ALA A N 1
ATOM 6607 C CA . ALA A 1 818 ? 10.606 -24.788 -17.616 1.00 96.06 818 ALA A CA 1
ATOM 6608 C C . ALA A 1 818 ? 11.039 -26.172 -17.104 1.00 96.06 818 ALA A C 1
ATOM 6610 O O . ALA A 1 818 ? 10.356 -27.160 -17.368 1.00 96.06 818 ALA A O 1
ATOM 6611 N N . GLU A 1 819 ? 12.124 -26.238 -16.327 1.00 94.62 819 GLU A N 1
ATOM 6612 C CA . GLU A 1 819 ? 12.544 -27.458 -15.628 1.00 94.62 819 GLU A CA 1
ATOM 6613 C C . GLU A 1 819 ? 11.481 -27.916 -14.603 1.00 94.62 819 GLU A C 1
ATOM 6615 O O . GLU A 1 819 ? 11.167 -29.103 -14.553 1.00 94.62 819 GLU A O 1
ATOM 6620 N N . GLU A 1 820 ? 10.852 -26.999 -13.851 1.00 94.75 820 GLU A N 1
ATOM 6621 C CA . GLU A 1 820 ? 9.807 -27.324 -12.854 1.00 94.75 820 GLU A CA 1
ATOM 6622 C C . GLU A 1 820 ? 8.527 -27.935 -13.450 1.00 94.75 820 GLU A C 1
ATOM 6624 O O . GLU A 1 820 ? 7.851 -28.736 -12.792 1.00 94.75 820 GLU A O 1
ATOM 6629 N N . ILE A 1 821 ? 8.177 -27.560 -14.684 1.00 95.12 821 ILE A N 1
ATOM 6630 C CA . ILE A 1 821 ? 7.025 -28.122 -15.411 1.00 95.12 821 ILE A CA 1
ATOM 6631 C C . ILE A 1 821 ? 7.396 -29.332 -16.287 1.00 95.12 821 ILE A C 1
ATOM 6633 O O . ILE A 1 821 ? 6.524 -29.915 -16.935 1.00 95.12 821 ILE A O 1
ATOM 6637 N N . GLY A 1 822 ? 8.671 -29.738 -16.290 1.00 93.94 822 GLY A N 1
ATOM 6638 C CA . GLY A 1 822 ? 9.159 -30.937 -16.974 1.00 93.94 822 GLY A CA 1
ATOM 6639 C C . GLY A 1 822 ? 9.531 -30.752 -18.449 1.00 93.94 822 GLY A C 1
ATOM 6640 O O . GLY A 1 822 ? 9.544 -31.727 -19.192 1.00 93.94 822 GLY A O 1
ATOM 6641 N N . VAL A 1 823 ? 9.836 -29.533 -18.906 1.00 94.81 823 VAL A N 1
ATOM 6642 C CA . VAL A 1 823 ? 10.332 -29.315 -20.277 1.00 94.81 823 VAL A CA 1
ATOM 6643 C C . VAL A 1 823 ? 11.789 -29.768 -20.384 1.00 94.81 823 VAL A C 1
ATOM 6645 O O . VAL A 1 823 ? 12.650 -29.386 -19.591 1.00 94.81 823 VAL A O 1
ATOM 6648 N N . ILE A 1 824 ? 12.094 -30.550 -21.417 1.00 93.00 824 ILE A N 1
ATOM 6649 C CA . ILE A 1 824 ? 13.433 -31.102 -21.639 1.00 93.00 824 ILE A CA 1
ATOM 6650 C C . ILE A 1 824 ? 14.433 -29.983 -21.981 1.00 93.00 824 ILE A C 1
ATOM 6652 O O . ILE A 1 824 ? 14.158 -29.078 -22.773 1.00 93.00 824 ILE A O 1
ATOM 6656 N N . SER A 1 825 ? 15.652 -30.089 -21.442 1.00 91.69 825 SER A N 1
ATOM 6657 C CA . SER A 1 825 ? 16.744 -29.112 -21.616 1.00 91.69 825 SER A CA 1
ATOM 6658 C C . SER A 1 825 ? 17.023 -28.706 -23.072 1.00 91.69 825 SER A C 1
ATOM 6660 O O . SER A 1 825 ? 17.402 -27.563 -23.333 1.00 91.69 825 SER A O 1
ATOM 6662 N N . THR A 1 826 ? 16.861 -29.616 -24.037 1.00 93.44 826 THR A N 1
ATOM 6663 C CA . THR A 1 826 ? 17.077 -29.347 -25.470 1.00 93.44 826 THR A CA 1
ATOM 6664 C C . THR A 1 826 ? 16.055 -28.355 -26.029 1.00 93.44 826 THR A C 1
ATOM 6666 O O . THR A 1 826 ? 16.434 -27.432 -26.753 1.00 93.44 826 THR A O 1
ATOM 6669 N N . ILE A 1 827 ? 14.785 -28.482 -25.634 1.00 93.44 827 ILE A N 1
ATOM 6670 C CA . ILE A 1 827 ? 13.696 -27.569 -26.006 1.00 93.44 827 ILE A CA 1
ATOM 6671 C C . ILE A 1 827 ? 13.933 -26.194 -25.379 1.00 93.44 827 ILE A C 1
ATOM 6673 O O . ILE A 1 827 ? 13.860 -25.183 -26.080 1.00 93.44 827 ILE A O 1
ATOM 6677 N N . ILE A 1 828 ? 14.314 -26.153 -24.097 1.00 93.38 828 ILE A N 1
ATOM 6678 C CA . ILE A 1 828 ? 14.634 -24.903 -23.390 1.00 93.38 828 ILE A CA 1
ATOM 6679 C C . ILE A 1 828 ? 15.759 -24.151 -24.112 1.00 93.38 828 ILE A C 1
ATOM 6681 O O . ILE A 1 828 ? 15.620 -22.968 -24.430 1.00 93.38 828 ILE A O 1
ATOM 6685 N N . ARG A 1 829 ? 16.861 -24.843 -24.441 1.00 93.69 829 ARG A N 1
ATOM 6686 C CA . ARG A 1 829 ? 17.994 -24.255 -25.179 1.00 93.69 829 ARG A CA 1
ATOM 6687 C C . ARG A 1 829 ? 17.589 -23.757 -26.566 1.00 93.69 829 ARG A C 1
ATOM 6689 O O . ARG A 1 829 ? 18.068 -22.710 -26.990 1.00 93.69 829 ARG A O 1
ATOM 6696 N N . LYS A 1 830 ? 16.708 -24.476 -27.270 1.00 93.50 830 LYS A N 1
ATOM 6697 C CA . LYS A 1 830 ? 16.199 -24.070 -28.589 1.00 93.50 830 LYS A CA 1
ATOM 6698 C C . LYS A 1 830 ? 15.329 -22.811 -28.493 1.00 93.50 830 LYS A C 1
ATOM 6700 O O . LYS A 1 830 ? 15.540 -21.881 -29.273 1.00 93.50 830 LYS A O 1
ATOM 6705 N N . ALA A 1 831 ? 14.403 -22.758 -27.533 1.00 91.62 831 ALA A N 1
ATOM 6706 C CA . ALA A 1 831 ? 13.502 -21.623 -27.312 1.00 91.62 831 ALA A CA 1
ATOM 6707 C C . ALA A 1 831 ? 14.244 -20.350 -26.868 1.00 91.62 831 ALA A C 1
ATOM 6709 O O . ALA A 1 831 ? 13.897 -19.257 -27.308 1.00 91.62 831 ALA A O 1
ATOM 6710 N N . ALA A 1 832 ? 15.298 -20.501 -26.060 1.00 92.56 832 ALA A N 1
ATOM 6711 C CA . ALA A 1 832 ? 16.162 -19.411 -25.606 1.00 92.56 832 ALA A CA 1
ATOM 6712 C C . ALA A 1 832 ? 17.404 -19.186 -26.497 1.00 92.56 832 ALA A C 1
ATOM 6714 O O . ALA A 1 832 ? 18.322 -18.459 -26.112 1.00 92.56 832 ALA A O 1
ATOM 6715 N N . SER A 1 833 ? 17.468 -19.817 -27.676 1.00 93.12 833 SER A N 1
ATOM 6716 C CA . SER A 1 833 ? 18.611 -19.673 -28.584 1.00 93.12 833 SER A CA 1
ATOM 6717 C C . SER A 1 833 ? 18.693 -18.250 -29.153 1.00 93.12 833 SER A C 1
ATOM 6719 O O . SER A 1 833 ? 17.648 -17.653 -29.424 1.00 93.12 833 SER A O 1
ATOM 6721 N N . PRO A 1 834 ? 19.896 -17.711 -29.437 1.00 91.81 834 PRO A N 1
ATOM 6722 C CA . PRO A 1 834 ? 20.040 -16.366 -30.005 1.00 91.81 834 PRO A CA 1
ATOM 6723 C C . PRO A 1 834 ? 19.193 -16.147 -31.267 1.00 91.81 834 PRO A C 1
ATOM 6725 O O . PRO A 1 834 ? 18.573 -15.100 -31.429 1.00 91.81 834 PRO A O 1
ATOM 6728 N N . LYS A 1 835 ? 19.089 -17.171 -32.126 1.00 90.00 835 LYS A N 1
ATOM 6729 C CA . LYS A 1 835 ? 18.265 -17.130 -33.343 1.00 90.00 835 LYS A CA 1
ATOM 6730 C C . LYS A 1 835 ? 16.776 -16.963 -33.037 1.00 90.00 835 LYS A C 1
ATOM 6732 O O . LYS A 1 835 ? 16.102 -16.234 -33.746 1.00 90.00 835 LYS A O 1
ATOM 6737 N N . GLN A 1 836 ? 16.258 -17.641 -32.013 1.00 91.31 836 GLN A N 1
ATOM 6738 C CA . GLN A 1 836 ? 14.844 -17.543 -31.647 1.00 91.31 836 GLN A CA 1
ATOM 6739 C C . GLN A 1 836 ? 14.545 -16.245 -30.887 1.00 91.31 836 GLN A C 1
ATOM 6741 O O . GLN A 1 836 ? 13.545 -15.589 -31.159 1.00 91.31 836 GLN A O 1
ATOM 6746 N N . ILE A 1 837 ? 15.442 -15.836 -29.989 1.00 93.00 837 ILE A N 1
ATOM 6747 C CA . ILE A 1 837 ? 15.340 -14.563 -29.269 1.00 93.00 837 ILE A CA 1
ATOM 6748 C C . ILE A 1 837 ? 15.345 -13.381 -30.248 1.00 93.00 837 ILE A C 1
ATOM 6750 O O . ILE A 1 837 ? 14.596 -12.430 -30.045 1.00 93.00 837 ILE A O 1
ATOM 6754 N N . ALA A 1 838 ? 16.121 -13.451 -31.336 1.00 91.56 838 ALA A N 1
ATOM 6755 C CA . ALA A 1 838 ? 16.090 -12.446 -32.398 1.00 91.56 838 ALA A CA 1
ATOM 6756 C C . ALA A 1 838 ? 14.688 -12.280 -33.011 1.00 91.56 838 ALA A C 1
ATOM 6758 O O . ALA A 1 838 ? 14.249 -11.146 -33.183 1.00 91.56 838 ALA A O 1
ATOM 6759 N N . VAL A 1 839 ? 13.963 -13.381 -33.261 1.00 91.06 839 VAL A N 1
ATOM 6760 C CA . VAL A 1 839 ? 12.570 -13.344 -33.752 1.00 91.06 839 VAL A CA 1
ATOM 6761 C C . VAL A 1 839 ? 11.687 -12.571 -32.772 1.00 91.06 839 VAL A C 1
ATOM 6763 O O . VAL A 1 839 ? 11.067 -11.583 -33.155 1.00 91.06 839 VAL A O 1
ATOM 6766 N N . TYR A 1 840 ? 11.717 -12.944 -31.489 1.00 91.56 840 TYR A N 1
ATOM 6767 C CA . TYR A 1 840 ? 10.904 -12.291 -30.458 1.00 91.56 840 TYR A CA 1
ATOM 6768 C C . TYR A 1 840 ? 11.231 -10.800 -30.299 1.00 91.56 840 TYR A C 1
ATOM 6770 O O . TYR A 1 840 ? 10.338 -9.983 -30.084 1.00 91.56 840 TYR A O 1
ATOM 6778 N N . VAL A 1 841 ? 12.509 -10.423 -30.411 1.00 91.44 841 VAL A N 1
ATOM 6779 C CA . VAL A 1 841 ? 12.943 -9.020 -30.350 1.00 91.44 841 VAL A CA 1
ATOM 6780 C C . VAL A 1 841 ? 12.389 -8.222 -31.529 1.00 91.44 841 VAL A C 1
ATOM 6782 O O . VAL A 1 841 ? 11.873 -7.125 -31.318 1.00 91.44 841 VAL A O 1
ATOM 6785 N N . VAL A 1 842 ? 12.465 -8.748 -32.755 1.00 89.50 842 VAL A N 1
ATOM 6786 C CA . VAL A 1 842 ? 11.925 -8.058 -33.938 1.00 89.50 842 VAL A CA 1
ATOM 6787 C C . VAL A 1 842 ? 10.412 -7.889 -33.824 1.00 89.50 842 VAL A C 1
ATOM 6789 O O . VAL A 1 842 ? 9.912 -6.775 -33.999 1.00 89.50 842 VAL A O 1
ATOM 6792 N N . GLU A 1 843 ? 9.695 -8.943 -33.433 1.00 87.75 843 GLU A N 1
ATOM 6793 C CA . GLU A 1 843 ? 8.246 -8.892 -33.213 1.00 87.75 843 GLU A CA 1
ATOM 6794 C C . GLU A 1 843 ? 7.864 -7.867 -32.133 1.00 87.75 843 GLU A C 1
ATOM 6796 O O . GLU A 1 843 ? 6.922 -7.091 -32.318 1.00 87.75 843 GLU A O 1
ATOM 6801 N N . ALA A 1 844 ? 8.627 -7.800 -31.035 1.00 88.81 844 ALA A N 1
ATOM 6802 C CA . ALA A 1 844 ? 8.438 -6.829 -29.958 1.00 88.81 844 ALA A CA 1
ATOM 6803 C C . ALA A 1 844 ? 8.667 -5.375 -30.399 1.00 88.81 844 ALA A C 1
ATOM 6805 O O . ALA A 1 844 ? 7.930 -4.478 -29.978 1.00 88.81 844 ALA A O 1
ATOM 6806 N N . LEU A 1 845 ? 9.677 -5.124 -31.237 1.00 86.94 845 LEU A N 1
ATOM 6807 C CA . LEU A 1 845 ? 9.981 -3.781 -31.740 1.00 86.94 845 LEU A CA 1
ATOM 6808 C C . LEU A 1 845 ? 8.959 -3.303 -32.772 1.00 86.94 845 LEU A C 1
ATOM 6810 O O . LEU A 1 845 ? 8.603 -2.123 -32.761 1.00 86.94 845 LEU A O 1
ATOM 6814 N N . GLN A 1 846 ? 8.467 -4.203 -33.625 1.00 83.94 846 GLN A N 1
ATOM 6815 C CA . GLN A 1 846 ? 7.426 -3.889 -34.605 1.00 83.94 846 GLN A CA 1
ATOM 6816 C C . GLN A 1 846 ? 6.044 -3.732 -33.959 1.00 83.94 846 GLN A C 1
ATOM 6818 O O . GLN A 1 846 ? 5.259 -2.887 -34.384 1.00 83.94 846 GLN A O 1
ATOM 6823 N N . ASN A 1 847 ? 5.748 -4.503 -32.908 1.00 84.44 847 ASN A N 1
ATOM 6824 C CA . ASN A 1 847 ? 4.442 -4.527 -32.253 1.00 84.44 847 ASN A CA 1
ATOM 6825 C C . ASN A 1 847 ? 4.606 -4.300 -30.735 1.00 84.44 847 ASN A C 1
ATOM 6827 O O . ASN A 1 847 ? 4.682 -5.230 -29.929 1.00 84.44 847 ASN A O 1
ATOM 6831 N N . ARG A 1 848 ? 4.642 -3.025 -30.322 1.00 79.50 848 ARG A N 1
ATOM 6832 C CA . ARG A 1 848 ? 4.950 -2.627 -28.929 1.00 79.50 848 ARG A CA 1
ATOM 6833 C C . ARG A 1 848 ? 3.921 -3.080 -27.882 1.00 79.50 848 ARG A C 1
ATOM 6835 O O . ARG A 1 848 ? 4.266 -3.204 -26.708 1.00 79.50 848 ARG A O 1
ATOM 6842 N N . HIS A 1 849 ? 2.672 -3.320 -28.275 1.00 82.19 849 HIS A N 1
ATOM 6843 C CA . HIS A 1 849 ? 1.602 -3.757 -27.370 1.00 82.19 849 HIS A CA 1
ATOM 6844 C C . HIS A 1 849 ? 1.296 -5.245 -27.570 1.00 82.19 849 HIS A C 1
ATOM 6846 O O . HIS A 1 849 ? 1.211 -5.679 -28.716 1.00 82.19 849 HIS A O 1
ATOM 6852 N N . SER A 1 850 ? 1.053 -5.990 -26.480 1.00 82.19 850 SER A N 1
ATOM 6853 C CA . SER A 1 850 ? 0.743 -7.435 -26.524 1.00 82.19 850 SER A CA 1
ATOM 6854 C C . SER A 1 850 ? -0.385 -7.758 -27.507 1.00 82.19 850 SER A C 1
ATOM 6856 O O . SER A 1 850 ? -0.221 -8.616 -28.364 1.00 82.19 850 SER A O 1
ATOM 6858 N N . ARG A 1 851 ? -1.453 -6.943 -27.520 1.00 78.12 851 ARG A N 1
ATOM 6859 C CA . ARG A 1 851 ? -2.593 -7.102 -28.445 1.00 78.12 851 ARG A CA 1
ATOM 6860 C C . ARG A 1 851 ? -2.236 -7.144 -29.932 1.00 78.12 851 ARG A C 1
ATOM 6862 O O . ARG A 1 851 ? -2.987 -7.701 -30.717 1.00 78.12 851 ARG A O 1
ATOM 6869 N N . TYR A 1 852 ? -1.138 -6.505 -30.332 1.00 78.56 852 TYR A N 1
ATOM 6870 C CA . TYR A 1 852 ? -0.713 -6.457 -31.733 1.00 78.56 852 TYR A CA 1
ATOM 6871 C C . TYR A 1 852 ? 0.278 -7.567 -32.087 1.00 78.56 852 TYR A C 1
ATOM 6873 O O . TYR A 1 852 ? 0.483 -7.831 -33.268 1.00 78.56 852 TYR A O 1
ATOM 6881 N N . ARG A 1 853 ? 0.923 -8.181 -31.088 1.00 78.06 853 ARG A N 1
ATOM 6882 C CA . ARG A 1 853 ? 1.814 -9.328 -31.303 1.00 78.06 853 ARG A CA 1
ATOM 6883 C C . ARG A 1 853 ? 1.025 -10.601 -31.572 1.00 78.06 853 ARG A C 1
ATOM 6885 O O . ARG A 1 853 ? 1.458 -11.410 -32.375 1.00 78.06 853 ARG A O 1
ATOM 6892 N N . GLU A 1 854 ? -0.141 -10.738 -30.954 1.00 67.44 854 GLU A N 1
ATOM 6893 C CA . GLU A 1 854 ? -0.950 -11.958 -31.033 1.00 67.44 854 GLU A CA 1
ATOM 6894 C C . GLU A 1 854 ? -1.755 -12.099 -32.327 1.00 67.44 854 GLU A C 1
ATOM 6896 O O . GLU A 1 854 ? -2.033 -13.213 -32.758 1.00 67.44 854 GLU A O 1
ATOM 6901 N N . SER A 1 855 ? -2.115 -10.993 -32.982 1.00 62.25 855 SER A N 1
ATOM 6902 C CA . SER A 1 855 ? -2.917 -11.028 -34.211 1.00 62.25 855 SER A CA 1
ATOM 6903 C C . SER A 1 855 ? -2.116 -11.344 -35.480 1.00 62.25 855 SER A C 1
ATOM 6905 O O . SER A 1 855 ? -2.692 -11.385 -36.567 1.00 62.25 855 SER A O 1
ATOM 6907 N N . LYS A 1 856 ? -0.796 -11.551 -35.376 1.00 66.19 856 LYS A N 1
ATOM 6908 C CA . LYS A 1 856 ? 0.094 -11.795 -36.518 1.00 66.19 856 LYS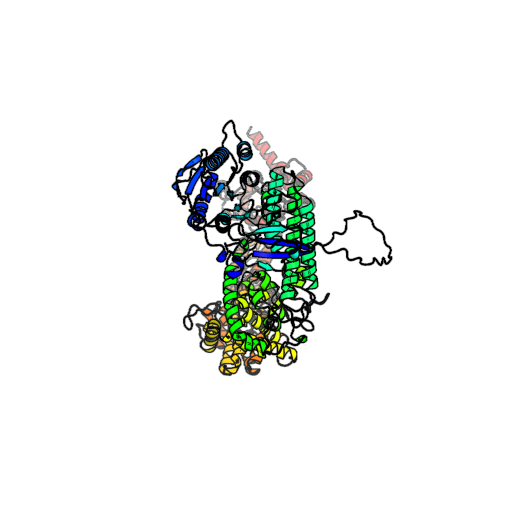 A CA 1
ATOM 6909 C C . LYS A 1 856 ? 0.745 -13.171 -36.424 1.00 66.19 856 LYS A C 1
ATOM 6911 O O . LYS A 1 856 ? 1.185 -13.588 -35.359 1.00 66.19 856 LYS A O 1
ATOM 6916 N N . ALA A 1 857 ? 0.839 -13.858 -37.562 1.00 66.12 857 ALA A N 1
ATOM 6917 C CA . ALA A 1 857 ? 1.599 -15.097 -37.666 1.00 66.12 857 ALA A CA 1
ATOM 6918 C C . ALA A 1 857 ? 3.085 -14.853 -37.349 1.00 66.12 857 ALA A C 1
ATOM 6920 O O . ALA A 1 857 ? 3.629 -13.798 -37.691 1.00 66.12 857 ALA A O 1
ATOM 6921 N N . ALA A 1 858 ? 3.730 -15.839 -36.719 1.00 67.06 858 ALA A N 1
ATOM 6922 C CA . ALA A 1 858 ? 5.152 -15.778 -36.393 1.00 67.06 858 ALA A CA 1
ATOM 6923 C C . ALA A 1 858 ? 5.989 -15.555 -37.660 1.00 67.06 858 ALA A C 1
ATOM 6925 O O . ALA A 1 858 ? 5.782 -16.221 -38.679 1.00 67.06 858 ALA A O 1
ATOM 6926 N N . MET A 1 859 ? 6.944 -14.630 -37.592 1.00 77.50 859 MET A N 1
ATOM 6927 C CA . MET A 1 859 ? 7.746 -14.265 -38.761 1.00 77.50 859 MET A CA 1
ATOM 6928 C C . MET A 1 859 ? 8.700 -15.392 -39.174 1.00 77.50 859 MET A C 1
ATOM 6930 O O . MET A 1 859 ? 9.323 -16.042 -38.325 1.00 77.50 859 MET A O 1
ATOM 6934 N N . ALA A 1 860 ? 8.886 -15.598 -40.483 1.00 77.44 860 ALA A N 1
ATOM 6935 C CA . ALA A 1 860 ? 9.905 -16.525 -40.954 1.00 77.44 860 ALA A CA 1
ATOM 6936 C C . ALA A 1 860 ? 11.305 -15.982 -40.620 1.00 77.44 860 ALA A C 1
ATOM 6938 O O . ALA A 1 860 ? 11.579 -14.784 -40.679 1.00 77.44 860 ALA A O 1
ATOM 6939 N N . LYS A 1 861 ? 12.237 -16.878 -40.273 1.00 73.25 861 LYS A N 1
ATOM 6940 C CA . LYS A 1 861 ? 13.593 -16.487 -39.838 1.00 73.25 861 LYS A CA 1
ATOM 6941 C C . LYS A 1 861 ? 14.369 -15.702 -40.901 1.00 73.25 861 LYS A C 1
ATOM 6943 O O . LYS A 1 861 ? 15.187 -14.858 -40.543 1.00 73.25 861 LYS A O 1
ATOM 6948 N N . ALA 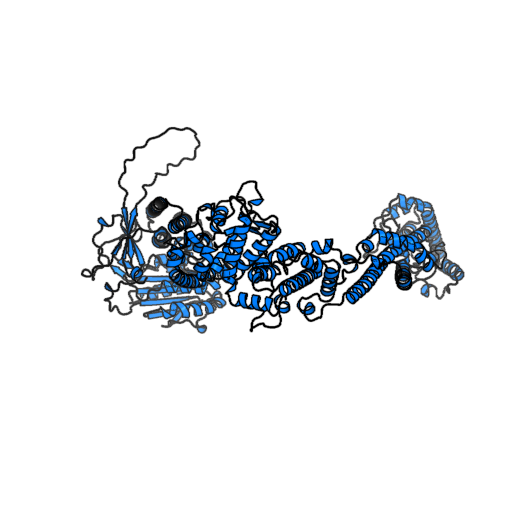A 1 862 ? 14.129 -15.994 -42.180 1.00 71.69 862 ALA A N 1
ATOM 6949 C CA . ALA A 1 862 ? 14.735 -15.269 -43.294 1.00 71.69 862 ALA A CA 1
ATOM 6950 C C . ALA A 1 862 ? 14.294 -13.794 -43.299 1.00 71.69 862 ALA A C 1
ATOM 6952 O O . ALA A 1 862 ? 15.139 -12.901 -43.373 1.00 71.69 862 ALA A O 1
ATOM 6953 N N . ASP A 1 863 ? 13.000 -13.546 -43.086 1.00 83.44 863 ASP A N 1
ATOM 6954 C CA . ASP A 1 863 ? 12.418 -12.202 -43.032 1.00 83.44 863 ASP A CA 1
ATOM 6955 C C . ASP A 1 863 ? 12.967 -11.405 -41.843 1.00 83.44 863 ASP A C 1
ATOM 6957 O O . ASP A 1 863 ? 13.314 -10.232 -41.975 1.00 83.44 863 ASP A O 1
ATOM 6961 N N . VAL A 1 864 ? 13.129 -12.061 -40.688 1.00 85.81 864 VAL A N 1
ATOM 6962 C CA . VAL A 1 864 ? 13.691 -11.452 -39.471 1.00 85.81 864 VAL A CA 1
ATOM 6963 C C . VAL A 1 864 ? 15.109 -10.934 -39.709 1.00 85.81 864 VAL A C 1
ATOM 6965 O O . VAL A 1 864 ? 15.406 -9.794 -39.354 1.00 85.81 864 VAL A O 1
ATOM 6968 N N . MET A 1 865 ? 15.981 -11.726 -40.340 1.00 85.38 865 MET A N 1
ATOM 6969 C CA . MET A 1 865 ? 17.346 -11.279 -40.644 1.00 85.38 865 MET A CA 1
ATOM 6970 C C . MET A 1 865 ? 17.371 -10.158 -41.684 1.00 85.38 865 MET A C 1
ATOM 6972 O O . MET A 1 865 ? 18.169 -9.234 -41.542 1.00 85.38 865 MET A O 1
ATOM 6976 N N . SER A 1 866 ? 16.481 -10.194 -42.682 1.00 86.00 866 SER A N 1
ATOM 6977 C CA . SER A 1 866 ? 16.333 -9.100 -43.651 1.00 86.00 866 SER A CA 1
ATOM 6978 C C . SER A 1 866 ? 15.963 -7.785 -42.959 1.00 86.00 866 SER A C 1
ATOM 6980 O O . SER A 1 866 ? 16.597 -6.758 -43.192 1.00 86.00 866 SER A O 1
ATOM 6982 N N . ILE A 1 867 ? 14.995 -7.827 -42.039 1.00 87.81 867 ILE A N 1
ATOM 6983 C CA . ILE A 1 867 ? 14.560 -6.655 -41.268 1.00 87.81 867 ILE A CA 1
ATOM 6984 C C . ILE A 1 867 ? 15.675 -6.145 -40.358 1.00 87.81 867 ILE A C 1
ATOM 6986 O O . ILE A 1 867 ? 15.897 -4.937 -40.287 1.00 87.81 867 ILE A O 1
ATOM 6990 N N . ILE A 1 868 ? 16.387 -7.043 -39.665 1.00 88.25 868 ILE A N 1
ATOM 6991 C CA . ILE A 1 868 ? 17.518 -6.656 -38.814 1.00 88.25 868 ILE A CA 1
ATOM 6992 C C . ILE A 1 868 ? 18.579 -5.947 -39.655 1.00 88.25 868 ILE A C 1
ATOM 6994 O O . ILE A 1 868 ? 18.997 -4.859 -39.272 1.00 88.25 868 ILE A O 1
ATOM 6998 N N . ARG A 1 869 ? 18.973 -6.506 -40.807 1.00 85.12 869 ARG A N 1
ATOM 6999 C CA . ARG A 1 869 ? 19.953 -5.881 -41.712 1.00 85.12 869 ARG A CA 1
ATOM 7000 C C . ARG A 1 869 ? 19.506 -4.498 -42.156 1.00 85.12 869 ARG A C 1
ATOM 7002 O O . ARG A 1 869 ? 20.247 -3.534 -41.991 1.00 85.12 869 ARG A O 1
ATOM 7009 N N . GLU A 1 870 ? 18.280 -4.385 -42.662 1.00 86.06 870 GLU A N 1
ATOM 7010 C CA . GLU A 1 870 ? 17.741 -3.118 -43.152 1.00 86.06 870 GLU A CA 1
ATOM 7011 C C . GLU A 1 870 ? 17.718 -2.052 -42.045 1.00 86.06 870 GLU A C 1
ATOM 7013 O O . GLU A 1 870 ? 18.191 -0.931 -42.242 1.00 86.06 870 GLU A O 1
ATOM 7018 N N . LYS A 1 871 ? 17.225 -2.406 -40.850 1.00 87.12 871 LYS A N 1
ATOM 7019 C CA . LYS A 1 871 ? 17.103 -1.470 -39.726 1.00 87.12 871 LYS A CA 1
ATOM 7020 C C . LYS A 1 871 ? 18.443 -1.114 -39.100 1.00 87.12 871 LYS A C 1
ATOM 7022 O O . LYS A 1 871 ? 18.670 0.062 -38.824 1.00 87.12 871 LYS A O 1
ATOM 7027 N N . VAL A 1 872 ? 19.353 -2.075 -38.932 1.00 85.00 872 VAL A N 1
ATOM 7028 C CA . VAL A 1 872 ? 20.723 -1.800 -38.474 1.00 85.00 872 VAL A CA 1
ATOM 7029 C C . VAL A 1 872 ? 21.446 -0.911 -39.483 1.00 85.00 872 VAL A C 1
ATOM 7031 O O . VAL A 1 872 ? 22.115 0.031 -39.060 1.00 85.00 872 VAL A O 1
ATOM 7034 N N . LYS A 1 873 ? 21.281 -1.134 -40.794 1.00 80.50 873 LYS A N 1
ATOM 7035 C CA . LYS A 1 873 ? 21.841 -0.263 -41.839 1.00 80.50 873 LYS A CA 1
ATOM 7036 C C . LYS A 1 873 ? 21.294 1.155 -41.732 1.00 80.50 873 LYS A C 1
ATOM 7038 O O . LYS A 1 873 ? 22.076 2.094 -41.630 1.00 80.50 873 LYS A O 1
ATOM 7043 N N . GLN A 1 874 ? 19.974 1.312 -41.641 1.00 80.56 874 GLN A N 1
ATOM 7044 C CA . GLN A 1 874 ? 19.324 2.617 -41.471 1.00 80.56 874 GLN A CA 1
ATOM 7045 C C . GLN A 1 874 ? 19.806 3.357 -40.207 1.00 80.56 874 GLN A C 1
ATOM 7047 O O . GLN A 1 874 ? 20.212 4.520 -40.288 1.00 80.56 874 GLN A O 1
ATOM 7052 N N . GLU A 1 875 ? 19.799 2.697 -39.045 1.00 81.00 875 GLU A N 1
ATOM 7053 C CA . GLU A 1 875 ? 20.209 3.290 -37.763 1.00 81.00 875 GLU A CA 1
ATOM 7054 C C . GLU A 1 875 ? 21.704 3.626 -37.727 1.00 81.00 875 GLU A C 1
ATOM 7056 O O . GLU A 1 875 ? 22.095 4.704 -37.269 1.00 81.00 875 GLU A O 1
ATOM 7061 N N . THR A 1 876 ? 22.545 2.730 -38.246 1.00 76.69 876 THR A N 1
ATOM 7062 C CA . THR A 1 876 ? 23.996 2.922 -38.316 1.00 76.69 876 THR A CA 1
ATOM 7063 C C . THR A 1 876 ? 24.337 4.075 -39.247 1.00 76.69 876 THR A C 1
ATOM 7065 O O . THR A 1 876 ? 25.028 4.999 -38.821 1.00 76.69 876 THR A O 1
ATOM 7068 N N . SER A 1 877 ? 23.798 4.096 -40.469 1.00 75.44 877 SER A N 1
ATOM 7069 C CA . SER A 1 877 ? 23.998 5.202 -41.409 1.00 75.44 877 SER A CA 1
ATOM 7070 C C . SER A 1 877 ? 23.545 6.530 -40.802 1.00 75.44 877 SER A C 1
ATOM 7072 O O . SER A 1 877 ? 24.287 7.509 -40.846 1.00 75.44 877 SER A O 1
ATOM 7074 N N . CYS A 1 878 ? 22.378 6.579 -40.152 1.00 77.25 878 CYS A N 1
ATOM 7075 C CA . CYS A 1 878 ? 21.925 7.803 -39.492 1.00 77.25 878 CYS A CA 1
ATOM 7076 C C . CYS A 1 878 ? 22.878 8.242 -38.365 1.00 77.25 878 CYS A C 1
ATOM 7078 O O . CYS A 1 878 ? 23.225 9.421 -38.282 1.00 77.25 878 CYS A O 1
ATOM 7080 N N . SER A 1 879 ? 23.327 7.309 -37.519 1.00 76.31 879 SER A N 1
ATOM 7081 C CA . SER A 1 879 ? 24.240 7.603 -36.409 1.00 76.31 879 SER A CA 1
ATOM 7082 C C . SER A 1 879 ? 25.608 8.085 -36.892 1.00 76.31 879 SER A C 1
ATOM 7084 O O . SER A 1 879 ? 26.095 9.091 -36.381 1.00 76.31 879 SER A O 1
ATOM 7086 N N . TYR A 1 880 ? 26.215 7.408 -37.869 1.00 74.38 880 TYR A N 1
ATOM 7087 C CA . TYR A 1 880 ? 27.493 7.826 -38.445 1.00 74.38 880 TYR A CA 1
ATOM 7088 C C . TYR A 1 880 ? 27.357 9.189 -39.129 1.00 74.38 880 TYR A C 1
ATOM 7090 O O . TYR A 1 880 ? 28.231 10.031 -38.951 1.00 74.38 880 TYR A O 1
ATOM 7098 N N . ARG A 1 881 ? 26.244 9.462 -39.829 1.00 76.75 881 ARG A N 1
ATOM 7099 C CA . ARG A 1 881 ? 26.008 10.761 -40.477 1.00 76.75 881 ARG A CA 1
ATOM 7100 C C . ARG A 1 881 ? 26.012 11.898 -39.469 1.00 76.75 881 ARG A C 1
ATOM 7102 O O . ARG A 1 881 ? 26.660 12.906 -39.720 1.00 76.75 881 ARG A O 1
ATOM 7109 N N . ILE A 1 882 ? 25.314 11.736 -38.344 1.00 79.50 882 ILE A N 1
ATOM 7110 C CA . ILE A 1 882 ? 25.262 12.751 -37.281 1.00 79.50 882 ILE A CA 1
ATOM 7111 C C . ILE A 1 882 ? 26.668 12.997 -36.724 1.00 79.50 882 ILE A C 1
ATOM 7113 O O . ILE A 1 882 ? 27.152 14.121 -36.796 1.00 79.50 882 ILE A O 1
ATOM 7117 N N . THR A 1 883 ? 27.362 11.945 -36.276 1.00 76.25 883 THR A N 1
ATOM 7118 C CA . THR A 1 883 ? 28.708 12.070 -35.687 1.00 76.25 883 THR A CA 1
ATOM 7119 C C . THR A 1 883 ? 29.722 12.676 -36.660 1.00 76.25 883 THR A C 1
ATOM 7121 O O . THR A 1 883 ? 30.548 13.497 -36.274 1.00 76.25 883 THR A O 1
ATOM 7124 N N . VAL A 1 884 ? 29.660 12.295 -37.936 1.00 74.44 884 VAL A N 1
ATOM 7125 C CA . VAL A 1 884 ? 30.551 12.817 -38.980 1.00 74.44 884 VAL A CA 1
ATOM 7126 C C . VAL A 1 884 ? 30.223 14.270 -39.292 1.00 74.44 884 VAL A C 1
ATOM 7128 O O . VAL A 1 884 ? 31.137 15.076 -39.408 1.00 74.44 884 VAL A O 1
ATOM 7131 N N . THR A 1 885 ? 28.940 14.624 -39.372 1.00 79.44 885 THR A N 1
ATOM 7132 C CA . THR A 1 885 ? 28.510 16.014 -39.574 1.00 79.44 885 THR A CA 1
ATOM 7133 C C . THR A 1 885 ? 28.996 16.904 -38.440 1.00 79.44 885 THR A C 1
ATOM 7135 O O . THR A 1 885 ? 29.541 17.968 -38.713 1.00 79.44 885 THR A O 1
ATOM 7138 N N . GLU A 1 886 ? 28.860 16.466 -37.189 1.00 82.44 886 GLU A N 1
ATOM 7139 C CA . GLU A 1 886 ? 29.324 17.208 -36.013 1.00 82.44 886 GLU A CA 1
ATOM 7140 C C . GLU A 1 886 ? 30.849 17.401 -36.018 1.00 82.44 886 GLU A C 1
ATOM 7142 O O . GLU A 1 886 ? 31.323 18.530 -35.897 1.00 82.44 886 GLU A O 1
ATOM 7147 N N . GLU A 1 887 ? 31.624 16.331 -36.227 1.00 79.00 887 GLU A N 1
ATOM 7148 C CA . GLU A 1 887 ? 33.094 16.397 -36.245 1.00 79.00 887 GLU A CA 1
ATOM 7149 C C . GLU A 1 887 ? 33.617 17.241 -37.421 1.00 79.00 887 GLU A C 1
ATOM 7151 O O . GLU A 1 887 ? 34.543 18.038 -37.255 1.00 79.00 887 GLU A O 1
ATOM 7156 N N . LEU A 1 888 ? 33.027 17.092 -38.614 1.00 77.19 888 LEU A N 1
ATOM 7157 C CA . LEU A 1 888 ? 33.396 17.875 -39.795 1.00 77.19 888 LEU A CA 1
ATOM 7158 C C . LEU A 1 888 ? 33.073 19.348 -39.623 1.00 77.19 888 LEU A C 1
ATOM 7160 O O . LEU A 1 888 ? 33.935 20.184 -39.882 1.00 77.19 888 LEU A O 1
ATOM 7164 N N . THR A 1 889 ? 31.864 19.647 -39.153 1.00 83.94 889 THR A N 1
ATOM 7165 C CA . THR A 1 889 ? 31.436 21.018 -38.886 1.00 83.94 889 THR A CA 1
ATOM 7166 C C . THR A 1 889 ? 32.367 21.661 -37.865 1.00 83.94 889 THR A C 1
ATOM 7168 O O . THR A 1 889 ? 32.925 22.715 -38.136 1.00 83.94 889 THR A O 1
ATOM 7171 N N . SER A 1 890 ? 32.644 20.985 -36.744 1.00 84.75 890 SER A N 1
ATOM 7172 C CA . SER A 1 890 ? 33.538 21.505 -35.704 1.00 84.75 890 SER A CA 1
ATOM 7173 C C . SER A 1 890 ? 34.942 21.823 -36.233 1.00 84.75 890 SER A C 1
ATOM 7175 O O . SER A 1 890 ? 35.472 22.903 -35.970 1.00 84.75 890 SER A O 1
ATOM 7177 N N . ARG A 1 891 ? 35.544 20.923 -37.022 1.00 82.69 891 ARG A N 1
ATOM 7178 C CA . ARG A 1 891 ? 36.886 21.137 -37.591 1.00 82.69 891 ARG A CA 1
ATOM 7179 C C . ARG A 1 891 ? 36.919 22.221 -38.659 1.00 82.69 891 ARG A C 1
ATOM 7181 O O . ARG A 1 891 ? 37.854 23.014 -38.673 1.00 82.69 891 ARG A O 1
ATOM 7188 N N . ALA A 1 892 ? 35.938 22.239 -39.557 1.00 83.50 892 ALA A N 1
ATOM 7189 C CA . ALA A 1 892 ? 35.880 23.221 -40.630 1.00 83.50 892 ALA A CA 1
ATOM 7190 C C . ALA A 1 892 ? 35.600 24.622 -40.079 1.00 83.50 892 ALA A C 1
ATOM 7192 O O . ALA A 1 892 ? 36.264 25.567 -40.493 1.00 83.50 892 ALA A O 1
ATOM 7193 N N . THR A 1 893 ? 34.691 24.745 -39.105 1.00 87.94 893 THR A N 1
ATOM 7194 C CA . THR A 1 893 ? 34.445 25.995 -38.378 1.00 87.94 893 THR A CA 1
ATOM 7195 C C . THR A 1 893 ? 35.720 26.476 -37.706 1.00 87.94 893 THR A C 1
ATOM 7197 O O . THR A 1 893 ? 36.112 27.615 -37.922 1.00 87.94 893 THR A O 1
ATOM 7200 N N . ARG A 1 894 ? 36.436 25.599 -36.990 1.00 87.44 894 ARG A N 1
ATOM 7201 C CA . ARG A 1 894 ? 37.721 25.956 -36.378 1.00 87.44 894 ARG A CA 1
ATOM 7202 C C . ARG A 1 894 ? 38.749 26.424 -37.412 1.00 87.44 894 ARG A C 1
ATOM 7204 O O . ARG A 1 894 ? 39.403 27.433 -37.188 1.00 87.44 894 ARG A O 1
ATOM 7211 N N . GLN A 1 895 ? 38.881 25.726 -38.543 1.00 86.38 895 GLN A N 1
ATOM 7212 C CA . GLN A 1 895 ? 39.793 26.143 -39.613 1.00 86.38 895 GLN A CA 1
ATOM 7213 C C . GLN A 1 895 ? 39.390 27.513 -40.189 1.00 86.38 895 GLN A C 1
ATOM 7215 O O . GLN A 1 895 ? 40.250 28.361 -40.401 1.00 86.38 895 GLN A O 1
ATOM 7220 N N . TRP A 1 896 ? 38.097 27.743 -40.433 1.00 90.56 896 TRP A N 1
ATOM 7221 C CA . TRP A 1 896 ? 37.584 29.028 -40.913 1.00 90.56 896 TRP A CA 1
ATOM 7222 C C . TRP A 1 896 ? 37.837 30.149 -39.899 1.00 90.56 896 TRP A C 1
ATOM 7224 O O . TRP A 1 896 ? 38.264 31.228 -40.289 1.00 90.56 896 TRP A O 1
ATOM 7234 N N . GLU A 1 897 ? 37.632 29.894 -38.603 1.00 89.75 897 GLU A N 1
ATOM 7235 C CA . GLU A 1 897 ? 37.899 30.846 -37.517 1.00 89.75 897 GLU A CA 1
ATOM 7236 C C . GLU A 1 897 ? 39.399 31.160 -37.392 1.00 89.75 897 GLU A C 1
ATOM 7238 O O . GLU A 1 897 ? 39.767 32.322 -37.241 1.00 89.75 897 GLU A O 1
ATOM 7243 N N . GLU A 1 898 ? 40.277 30.159 -37.515 1.00 88.50 898 GLU A N 1
ATOM 7244 C CA . GLU A 1 898 ? 41.735 30.346 -37.540 1.00 88.50 898 GLU A CA 1
ATOM 7245 C C . GLU A 1 898 ? 42.170 31.197 -38.752 1.00 88.50 898 GLU A C 1
ATOM 7247 O O . GLU A 1 898 ? 42.945 32.146 -38.599 1.00 88.50 898 GLU A O 1
ATOM 7252 N N . GLU A 1 899 ? 41.625 30.921 -39.945 1.00 89.12 899 GLU A N 1
ATOM 7253 C CA . GLU A 1 899 ? 41.846 31.727 -41.155 1.00 89.12 899 GLU A CA 1
ATOM 7254 C C . GLU A 1 899 ? 41.322 33.165 -40.971 1.00 89.12 899 GLU A C 1
ATOM 7256 O O . GLU A 1 899 ? 42.049 34.123 -41.242 1.00 89.12 899 GLU A O 1
ATOM 7261 N N . TYR A 1 900 ? 40.102 33.326 -40.447 1.00 91.44 900 TYR A N 1
ATOM 7262 C CA . TYR A 1 900 ? 39.485 34.617 -40.135 1.00 91.44 900 TYR A CA 1
ATOM 7263 C C . TYR A 1 900 ? 40.373 35.444 -39.207 1.00 91.44 900 TYR A C 1
ATOM 7265 O O . TYR A 1 900 ? 40.734 36.570 -39.552 1.00 91.44 900 TYR A O 1
ATOM 7273 N N . MET A 1 901 ? 40.781 34.873 -38.071 1.00 86.94 901 MET A N 1
ATOM 7274 C CA . MET A 1 901 ? 41.578 35.559 -37.052 1.00 86.94 901 MET A CA 1
ATOM 7275 C C . MET A 1 901 ? 42.976 35.922 -37.543 1.00 86.94 901 MET A C 1
ATOM 7277 O O . MET A 1 901 ? 43.493 36.974 -37.172 1.00 86.94 901 MET A O 1
ATOM 7281 N N . SER A 1 902 ? 43.587 35.096 -38.397 1.00 88.19 902 SER A N 1
ATOM 7282 C CA . SER A 1 902 ? 44.904 35.405 -38.965 1.00 88.19 902 SER A CA 1
ATOM 7283 C C . SER A 1 902 ? 44.903 36.701 -39.787 1.00 88.19 902 SER A C 1
ATOM 7285 O O . SER A 1 902 ? 45.887 37.439 -39.775 1.00 88.19 902 SER A O 1
ATOM 7287 N N . ILE A 1 903 ? 43.779 37.007 -40.442 1.00 88.38 903 ILE A N 1
ATOM 7288 C CA . ILE A 1 903 ? 43.596 38.201 -41.270 1.00 88.38 903 ILE A CA 1
ATOM 7289 C C . ILE A 1 903 ? 43.039 39.369 -40.448 1.00 88.38 903 ILE A C 1
ATOM 7291 O O . ILE A 1 903 ? 43.536 40.489 -40.547 1.00 88.38 903 ILE A O 1
ATOM 7295 N N . HIS A 1 904 ? 42.037 39.106 -39.605 1.00 88.25 904 HIS A N 1
ATOM 7296 C CA . HIS A 1 904 ? 41.324 40.119 -38.820 1.00 88.25 904 HIS A CA 1
ATOM 7297 C C . HIS A 1 904 ? 42.042 40.499 -37.514 1.00 88.25 904 HIS A C 1
ATOM 7299 O O . HIS A 1 904 ? 41.513 41.249 -36.700 1.00 88.25 904 HIS A O 1
ATOM 7305 N N . LYS A 1 905 ? 43.281 40.026 -37.317 1.00 80.88 905 LYS A N 1
ATOM 7306 C CA . LYS A 1 905 ? 44.191 40.559 -36.293 1.00 80.88 905 LYS A CA 1
ATOM 7307 C C . LYS A 1 905 ? 44.586 42.014 -36.579 1.00 80.88 905 LYS A C 1
ATOM 7309 O O . LYS A 1 905 ? 44.913 42.747 -35.650 1.00 80.88 905 LYS A O 1
ATOM 7314 N N . ALA A 1 906 ? 44.584 42.423 -37.849 1.00 80.88 906 ALA A N 1
ATOM 7315 C CA . ALA A 1 906 ? 44.805 43.812 -38.227 1.00 80.88 906 ALA A CA 1
ATOM 7316 C C . ALA A 1 906 ? 43.608 44.683 -37.816 1.00 80.88 906 ALA A C 1
ATOM 7318 O O . ALA A 1 906 ? 42.460 44.261 -37.921 1.00 80.88 906 ALA A O 1
ATOM 7319 N N . VAL A 1 907 ? 43.865 45.918 -37.389 1.00 84.69 907 VAL A N 1
ATOM 7320 C CA . VAL A 1 907 ? 42.784 46.864 -37.093 1.00 84.69 907 VAL A CA 1
ATOM 7321 C C . VAL A 1 907 ? 42.264 47.459 -38.402 1.00 84.69 907 VAL A C 1
ATOM 7323 O O . VAL A 1 907 ? 43.052 47.893 -39.243 1.00 84.69 907 VAL A O 1
ATOM 7326 N N . ALA A 1 908 ? 40.943 47.459 -38.594 1.00 88.62 908 ALA A N 1
ATOM 7327 C CA . ALA A 1 908 ? 40.320 48.053 -39.774 1.00 88.62 908 ALA A CA 1
ATOM 7328 C C . ALA A 1 908 ? 40.663 49.545 -39.845 1.00 88.62 908 ALA A C 1
ATOM 7330 O O . ALA A 1 908 ? 40.380 50.273 -38.906 1.00 88.62 908 ALA A O 1
ATOM 7331 N N . MET A 1 909 ? 41.264 50.023 -40.931 1.00 88.75 909 MET A N 1
ATOM 7332 C CA . MET A 1 909 ? 41.604 51.444 -41.030 1.00 88.75 909 MET A CA 1
ATOM 7333 C C . MET A 1 909 ? 40.373 52.260 -41.460 1.00 88.75 909 MET A C 1
ATOM 7335 O O . MET A 1 909 ? 39.686 51.843 -42.399 1.00 88.75 909 MET A O 1
ATOM 7339 N N . PRO A 1 910 ? 40.078 53.397 -40.801 1.00 90.94 910 PRO A N 1
ATOM 7340 C CA . PRO A 1 910 ? 39.013 54.293 -41.223 1.00 90.94 910 PRO A CA 1
ATOM 7341 C C . PRO A 1 910 ? 39.319 54.854 -42.618 1.00 90.94 910 PRO A C 1
ATOM 7343 O O . PRO A 1 910 ? 40.478 55.105 -42.944 1.00 90.94 910 PRO A O 1
ATOM 7346 N N . MET A 1 911 ? 38.294 54.988 -43.459 1.00 92.69 911 MET A N 1
ATOM 7347 C CA . MET A 1 911 ? 38.438 55.440 -44.848 1.00 92.69 911 MET A CA 1
ATOM 7348 C C . MET A 1 911 ? 37.335 56.431 -45.181 1.00 92.69 911 MET A C 1
ATOM 7350 O O . MET A 1 911 ? 36.169 56.186 -44.878 1.00 92.69 911 MET A O 1
ATOM 7354 N N . THR A 1 912 ? 37.697 57.513 -45.860 1.00 91.50 912 THR A N 1
ATOM 7355 C CA . THR A 1 912 ? 36.737 58.488 -46.384 1.00 91.50 912 THR A CA 1
ATOM 7356 C C . THR A 1 912 ? 35.861 57.869 -47.484 1.00 91.50 912 THR A C 1
ATOM 7358 O O . THR A 1 912 ? 36.275 56.898 -48.129 1.00 91.50 912 THR A O 1
ATOM 7361 N N . PRO A 1 913 ? 34.666 58.427 -47.770 1.00 93.19 913 PRO A N 1
ATOM 7362 C CA . PRO A 1 913 ? 33.820 57.940 -48.861 1.00 93.19 913 PRO A CA 1
ATOM 7363 C C . PRO A 1 913 ? 34.551 57.866 -50.209 1.00 93.19 913 PRO A C 1
ATOM 7365 O O . PRO A 1 913 ? 34.451 56.852 -50.893 1.00 93.19 913 PRO A O 1
ATOM 7368 N N . ALA A 1 914 ? 35.372 58.868 -50.541 1.00 91.44 914 ALA A N 1
ATOM 7369 C CA . ALA A 1 914 ? 36.158 58.895 -51.777 1.00 91.44 914 ALA A CA 1
ATOM 7370 C C . ALA A 1 914 ? 37.191 57.752 -51.854 1.00 91.44 914 ALA A C 1
ATOM 7372 O O . ALA A 1 914 ? 37.357 57.122 -52.900 1.00 91.44 914 ALA A O 1
ATOM 7373 N N . GLU A 1 915 ? 37.865 57.436 -50.742 1.00 93.25 915 GLU A N 1
ATOM 7374 C CA . GLU A 1 915 ? 38.800 56.305 -50.670 1.00 93.25 915 GLU A CA 1
ATOM 7375 C C . GLU A 1 915 ? 38.079 54.962 -50.792 1.00 93.25 915 GLU A C 1
ATOM 7377 O O . GLU A 1 915 ? 38.569 54.066 -51.481 1.00 93.25 915 GLU A O 1
ATOM 7382 N N . ILE A 1 916 ? 36.909 54.823 -50.157 1.00 95.56 916 ILE A N 1
ATOM 7383 C CA . ILE A 1 916 ? 36.073 53.623 -50.271 1.00 95.56 916 ILE A CA 1
ATOM 7384 C C . ILE A 1 916 ? 35.619 53.441 -51.718 1.00 95.56 916 ILE A C 1
ATOM 7386 O O . ILE A 1 916 ? 35.765 52.340 -52.238 1.00 95.56 916 ILE A O 1
ATOM 7390 N N . ILE A 1 917 ? 35.122 54.495 -52.375 1.00 94.44 917 ILE A N 1
ATOM 7391 C CA . ILE A 1 917 ? 34.675 54.453 -53.775 1.00 94.44 917 ILE A CA 1
ATOM 7392 C C . ILE A 1 917 ? 35.817 53.996 -54.679 1.00 94.44 917 ILE A C 1
ATOM 7394 O O . ILE A 1 917 ? 35.657 53.014 -55.401 1.00 94.44 917 ILE A O 1
ATOM 7398 N N . ARG A 1 918 ? 36.992 54.630 -54.580 1.00 95.38 918 ARG A N 1
ATOM 7399 C CA . ARG A 1 918 ? 38.168 54.263 -55.381 1.00 95.38 918 ARG A CA 1
ATOM 7400 C C . ARG A 1 918 ? 38.558 52.795 -55.178 1.00 95.38 918 ARG A C 1
ATOM 7402 O O . ARG A 1 918 ? 38.647 52.037 -56.140 1.00 95.38 918 ARG A O 1
ATOM 7409 N N . ASN A 1 919 ? 38.737 52.373 -53.926 1.00 94.44 919 ASN A N 1
ATOM 7410 C CA . ASN A 1 919 ? 39.173 51.011 -53.600 1.00 94.44 919 ASN A CA 1
ATOM 7411 C C . ASN A 1 919 ? 38.103 49.950 -53.948 1.00 94.44 919 ASN A C 1
ATOM 7413 O O . ASN A 1 919 ? 38.434 48.811 -54.276 1.00 94.44 919 ASN A O 1
ATOM 7417 N N . ALA A 1 920 ? 36.815 50.295 -53.872 1.00 93.31 920 ALA A N 1
ATOM 7418 C CA . ALA A 1 920 ? 35.705 49.419 -54.243 1.00 93.31 920 ALA A CA 1
ATOM 7419 C C . ALA A 1 920 ? 35.573 49.275 -55.770 1.00 93.31 920 ALA A C 1
ATOM 7421 O O . ALA A 1 920 ? 35.361 48.164 -56.263 1.00 93.31 920 ALA A O 1
ATOM 7422 N N . GLN A 1 921 ? 35.770 50.359 -56.526 1.00 92.94 921 GLN A N 1
ATOM 7423 C CA . GLN A 1 921 ? 35.814 50.337 -57.992 1.00 92.94 921 GLN A CA 1
ATOM 7424 C C . GLN A 1 921 ? 36.969 49.469 -58.509 1.00 92.94 921 GLN A C 1
ATOM 7426 O O . GLN A 1 921 ? 36.768 48.669 -59.422 1.00 92.94 921 GLN A O 1
ATOM 7431 N N . GLU A 1 922 ? 38.145 49.529 -57.873 1.00 92.50 922 GLU A N 1
ATOM 7432 C CA . GLU A 1 922 ? 39.277 48.628 -58.163 1.00 92.50 922 GLU A CA 1
ATOM 7433 C C . GLU A 1 922 ? 38.928 47.141 -57.954 1.00 92.50 922 GLU A C 1
ATOM 7435 O O . GLU A 1 922 ? 39.514 46.258 -58.582 1.00 92.50 922 GLU A O 1
ATOM 7440 N N . LYS A 1 923 ? 37.941 46.846 -57.097 1.00 88.94 923 LYS A N 1
ATOM 7441 C CA . LYS A 1 923 ? 37.395 45.499 -56.857 1.00 88.94 923 LYS A CA 1
ATOM 7442 C C . LYS A 1 923 ? 36.214 45.146 -57.767 1.00 88.94 923 LYS A C 1
ATOM 7444 O O . LYS A 1 923 ? 35.628 44.077 -57.606 1.00 88.94 923 LYS A O 1
ATOM 7449 N N . GLY A 1 924 ? 35.865 46.014 -58.717 1.00 91.94 924 GLY A N 1
ATOM 7450 C CA . GLY A 1 924 ? 34.747 45.820 -59.639 1.00 91.94 924 GLY A CA 1
ATOM 7451 C C . GLY A 1 924 ? 33.371 46.074 -59.018 1.00 91.94 924 GLY A C 1
ATOM 7452 O O . GLY A 1 924 ? 32.362 45.652 -59.581 1.00 91.94 924 GLY A O 1
ATOM 7453 N N . ILE A 1 925 ? 33.303 46.744 -57.864 1.00 93.31 925 ILE A N 1
ATOM 7454 C CA . ILE A 1 925 ? 32.039 47.140 -57.241 1.00 93.31 925 ILE A CA 1
ATOM 7455 C C . ILE A 1 925 ? 31.574 48.436 -57.904 1.00 93.31 925 ILE A C 1
ATOM 7457 O O . ILE A 1 925 ? 32.292 49.435 -57.913 1.00 93.31 925 ILE A O 1
ATOM 7461 N N . GLN A 1 926 ? 30.363 48.426 -58.460 1.00 92.69 926 GLN A N 1
ATOM 7462 C CA . GLN A 1 926 ? 29.765 49.607 -59.079 1.00 92.69 926 GLN A CA 1
ATOM 7463 C C . GLN A 1 926 ? 29.286 50.577 -57.998 1.00 92.69 926 GLN A C 1
ATOM 7465 O O . GLN A 1 926 ? 28.164 50.469 -57.505 1.00 92.69 926 GLN A O 1
ATOM 7470 N N . VAL A 1 927 ? 30.157 51.507 -57.618 1.00 94.06 927 VAL A N 1
ATOM 7471 C CA . VAL A 1 927 ? 29.854 52.572 -56.665 1.00 94.06 927 VAL A CA 1
ATOM 7472 C C . VAL A 1 927 ? 30.431 53.897 -57.160 1.00 94.06 927 VAL A C 1
ATOM 7474 O O . VAL A 1 927 ? 31.525 53.925 -57.718 1.00 94.06 927 VAL A O 1
ATOM 7477 N N . ASP A 1 928 ? 29.694 54.982 -56.974 1.00 94.44 928 ASP A N 1
ATOM 7478 C CA . ASP A 1 928 ? 30.096 56.364 -57.226 1.00 94.44 928 ASP A CA 1
ATOM 7479 C C . ASP A 1 928 ? 29.529 57.277 -56.125 1.00 94.44 928 ASP A C 1
ATOM 7481 O O . ASP A 1 928 ? 28.861 56.808 -55.198 1.00 94.44 928 ASP A O 1
ATOM 7485 N N . ASP A 1 929 ? 29.791 58.581 -56.209 1.00 93.12 929 ASP A N 1
ATOM 7486 C CA . ASP A 1 929 ? 29.312 59.544 -55.210 1.00 93.12 929 ASP A CA 1
ATOM 7487 C C . ASP A 1 929 ? 27.773 59.590 -55.121 1.00 93.12 929 ASP A C 1
ATOM 7489 O O . ASP A 1 929 ? 27.218 59.818 -54.045 1.00 93.12 929 ASP A O 1
ATOM 7493 N N . ASN A 1 930 ? 27.063 59.320 -56.224 1.00 93.12 930 ASN A N 1
ATOM 7494 C CA . ASN A 1 930 ? 25.602 59.408 -56.289 1.00 93.12 930 ASN A CA 1
ATOM 7495 C C . ASN A 1 930 ? 24.913 58.192 -55.657 1.00 93.12 930 ASN A C 1
ATOM 7497 O O . ASN A 1 930 ? 23.799 58.310 -55.141 1.00 93.12 930 ASN A O 1
ATOM 7501 N N . ASN A 1 931 ? 25.544 57.016 -55.704 1.00 95.12 931 ASN A N 1
ATOM 7502 C CA . ASN A 1 931 ? 24.966 55.770 -55.199 1.00 95.12 931 ASN A CA 1
ATOM 7503 C C . ASN A 1 931 ? 25.663 55.211 -53.943 1.00 95.12 931 ASN A C 1
ATOM 7505 O O . ASN A 1 931 ? 25.234 54.174 -53.427 1.00 95.12 931 ASN A O 1
ATOM 7509 N N . PHE A 1 932 ? 26.677 55.899 -53.407 1.00 95.38 932 PHE A N 1
ATOM 7510 C CA . PHE A 1 932 ? 27.459 55.457 -52.250 1.00 95.38 932 PHE A CA 1
ATOM 7511 C C . PHE A 1 932 ? 26.593 54.976 -51.077 1.00 95.38 932 PHE A C 1
ATOM 7513 O O . PHE A 1 932 ? 26.770 53.863 -50.580 1.00 95.38 932 PHE A O 1
ATOM 7520 N N . HIS A 1 933 ? 25.597 55.770 -50.674 1.00 92.75 933 HIS A N 1
ATOM 7521 C CA . HIS A 1 933 ? 24.705 55.447 -49.553 1.00 92.75 933 HIS A CA 1
ATOM 7522 C C . HIS A 1 933 ? 23.702 54.315 -49.850 1.00 92.75 933 HIS A C 1
ATOM 7524 O O . HIS A 1 933 ? 23.106 53.766 -48.920 1.00 92.75 933 HIS A O 1
ATOM 7530 N N . LEU A 1 934 ? 23.503 53.954 -51.124 1.00 91.12 934 LEU A N 1
ATOM 7531 C CA . LEU A 1 934 ? 22.675 52.813 -51.532 1.00 91.12 934 LEU A CA 1
ATOM 7532 C C . LEU A 1 934 ? 23.460 51.499 -51.437 1.00 91.12 934 LEU A C 1
ATOM 7534 O O . LEU A 1 934 ? 22.901 50.470 -51.053 1.00 91.12 934 LEU A O 1
ATOM 7538 N N . VAL A 1 935 ? 24.757 51.538 -51.758 1.00 93.56 935 VAL A N 1
ATOM 7539 C CA . VAL A 1 935 ? 25.656 50.374 -51.730 1.00 93.56 935 VAL A CA 1
ATOM 7540 C C . VAL A 1 935 ? 26.209 50.133 -50.319 1.00 93.56 935 VAL A C 1
ATOM 7542 O O . VAL A 1 935 ? 26.272 48.992 -49.848 1.00 93.56 935 VAL A O 1
ATOM 7545 N N . TYR A 1 936 ? 26.563 51.200 -49.603 1.00 96.38 936 TYR A N 1
ATOM 7546 C CA . TYR A 1 936 ? 27.259 51.145 -48.322 1.00 96.38 936 TYR A CA 1
ATOM 7547 C C . TYR A 1 936 ? 26.483 51.786 -47.172 1.00 96.38 936 TYR A C 1
ATOM 7549 O O . TYR A 1 936 ? 25.898 52.860 -47.276 1.00 96.38 936 TYR A O 1
ATOM 7557 N N . ARG A 1 937 ? 26.550 51.139 -46.004 1.00 94.12 937 ARG A N 1
ATOM 7558 C CA . ARG A 1 937 ? 26.064 51.681 -44.729 1.00 94.12 937 ARG A CA 1
ATOM 7559 C C . ARG A 1 937 ? 27.237 52.273 -43.964 1.00 94.12 937 ARG A C 1
ATOM 7561 O O . ARG A 1 937 ? 27.831 51.597 -43.126 1.00 94.12 937 ARG A O 1
ATOM 7568 N N . TYR A 1 938 ? 27.581 53.510 -44.276 1.00 93.88 938 TYR A N 1
ATOM 7569 C CA . TYR A 1 938 ? 28.738 54.196 -43.712 1.00 93.88 938 TYR A CA 1
ATOM 7570 C C . TYR A 1 938 ? 28.425 54.853 -42.357 1.00 93.88 938 TYR A C 1
ATOM 7572 O O . TYR A 1 938 ? 27.298 55.268 -42.091 1.00 93.88 938 TYR A O 1
ATOM 7580 N N . ASN A 1 939 ? 29.407 54.875 -41.457 1.00 90.81 939 ASN A N 1
ATOM 7581 C CA . ASN A 1 939 ? 29.316 55.518 -40.152 1.00 90.81 939 ASN A CA 1
ATOM 7582 C C . ASN A 1 939 ? 30.312 56.672 -40.085 1.00 90.81 939 ASN A C 1
ATOM 7584 O O . ASN A 1 939 ? 31.443 56.471 -39.643 1.00 90.81 939 ASN A O 1
ATOM 7588 N N . ASP A 1 940 ? 29.861 57.876 -40.436 1.00 85.81 940 ASP A N 1
ATOM 7589 C CA . ASP A 1 940 ? 30.691 59.091 -40.483 1.00 85.81 940 ASP A CA 1
ATOM 7590 C C . ASP A 1 940 ? 31.413 59.369 -39.159 1.00 85.81 940 ASP A C 1
ATOM 7592 O O . ASP A 1 940 ? 32.514 59.918 -39.117 1.00 85.81 940 ASP A O 1
ATOM 7596 N N . LYS A 1 941 ? 30.829 58.931 -38.034 1.00 85.06 941 LYS A N 1
ATOM 7597 C CA . LYS A 1 941 ? 31.441 59.133 -36.720 1.00 85.06 941 LYS A CA 1
ATOM 7598 C C . LYS A 1 941 ? 32.758 58.404 -36.561 1.00 85.06 941 LYS A C 1
ATOM 7600 O O . LYS A 1 941 ? 33.559 58.897 -35.798 1.00 85.06 941 LYS A O 1
ATOM 7605 N N . VAL A 1 942 ? 33.003 57.278 -37.213 1.00 88.69 942 VAL A N 1
ATOM 7606 C CA . VAL A 1 942 ? 34.275 56.535 -37.087 1.00 88.69 942 VAL A CA 1
ATOM 7607 C C . VAL A 1 942 ? 34.850 56.135 -38.439 1.00 88.69 942 VAL A C 1
ATOM 7609 O O . VAL A 1 942 ? 35.801 55.374 -38.482 1.00 88.69 942 VAL A O 1
ATOM 7612 N N . GLU A 1 943 ? 34.254 56.623 -39.527 1.00 92.00 943 GLU A N 1
ATOM 7613 C CA . GLU A 1 943 ? 34.650 56.346 -40.910 1.00 92.00 943 GLU A CA 1
ATOM 7614 C C . GLU A 1 943 ? 34.726 54.835 -41.222 1.00 92.00 943 GLU A C 1
ATOM 7616 O O . GLU A 1 943 ? 35.595 54.353 -41.954 1.00 92.00 943 GLU A O 1
ATOM 7621 N N . LEU A 1 944 ? 33.788 54.073 -40.634 1.00 92.81 944 LEU A N 1
ATOM 7622 C CA . LEU A 1 944 ? 33.668 52.626 -40.820 1.00 92.81 944 LEU A CA 1
ATOM 7623 C C . LEU A 1 944 ? 32.358 52.211 -41.499 1.00 92.81 944 LEU A C 1
ATOM 7625 O O . LEU A 1 944 ? 31.293 52.782 -41.256 1.00 92.81 944 LEU A O 1
ATOM 7629 N N . LEU A 1 945 ? 32.417 51.140 -42.281 1.00 93.88 945 LEU A N 1
ATOM 7630 C CA . LEU A 1 945 ? 31.297 50.486 -42.941 1.00 93.88 945 LEU A CA 1
ATOM 7631 C C . LEU A 1 945 ? 30.588 49.509 -41.994 1.00 93.88 945 LEU A C 1
ATOM 7633 O O . LEU A 1 945 ? 31.196 48.787 -41.209 1.00 93.88 945 LEU A O 1
ATOM 7637 N N . ARG A 1 946 ? 29.256 49.469 -42.082 1.00 91.19 946 ARG A N 1
ATOM 7638 C CA . ARG A 1 946 ? 28.378 48.579 -41.298 1.00 91.19 946 ARG A CA 1
ATOM 7639 C C . ARG A 1 946 ? 27.818 47.414 -42.108 1.00 91.19 946 ARG A C 1
ATOM 7641 O O . ARG A 1 946 ? 26.985 46.665 -41.598 1.00 91.19 946 ARG A O 1
ATOM 7648 N N . ASN A 1 947 ? 28.217 47.285 -43.366 1.00 94.62 947 ASN A N 1
ATOM 7649 C CA . ASN A 1 947 ? 27.802 46.201 -44.250 1.00 94.62 947 ASN A CA 1
ATOM 7650 C C . ASN A 1 947 ? 28.951 45.612 -45.083 1.00 94.62 947 ASN A C 1
ATOM 7652 O O . ASN A 1 947 ? 28.667 44.790 -45.942 1.00 94.62 947 ASN A O 1
ATOM 7656 N N . ALA A 1 948 ? 30.210 45.994 -44.852 1.00 94.31 948 ALA A N 1
ATOM 7657 C CA . ALA A 1 948 ? 31.370 45.473 -45.578 1.00 94.31 948 ALA A CA 1
ATOM 7658 C C . ALA A 1 948 ? 32.625 45.493 -44.691 1.00 94.31 948 ALA A C 1
ATOM 7660 O O . ALA A 1 948 ? 32.745 46.353 -43.819 1.00 94.31 948 ALA A O 1
ATOM 7661 N N . CYS A 1 949 ? 33.562 44.565 -44.918 1.00 93.62 949 CYS A N 1
ATOM 7662 C CA . CYS A 1 949 ? 34.814 44.502 -44.158 1.00 93.62 949 CYS A CA 1
ATOM 7663 C C . CYS A 1 949 ? 35.838 45.515 -44.698 1.00 93.62 949 CYS A C 1
ATOM 7665 O O . CYS A 1 949 ? 36.047 45.590 -45.904 1.00 93.62 949 CYS A O 1
ATOM 7667 N N . GLN A 1 950 ? 36.504 46.269 -43.819 1.00 93.94 950 GLN A N 1
ATOM 7668 C CA . GLN A 1 950 ? 37.545 47.251 -44.179 1.00 93.94 950 GLN A CA 1
ATOM 7669 C C . GLN A 1 950 ? 38.976 46.768 -43.910 1.00 93.94 950 GLN A C 1
ATOM 7671 O O . GLN A 1 950 ? 39.927 47.544 -43.974 1.00 93.94 950 GLN A O 1
ATOM 7676 N N . ILE A 1 951 ? 39.160 45.479 -43.633 1.00 92.44 951 ILE A N 1
ATOM 7677 C CA . ILE A 1 951 ? 40.491 44.888 -43.498 1.00 92.44 951 ILE A CA 1
ATOM 7678 C C . ILE A 1 951 ? 40.971 44.466 -44.884 1.00 92.44 951 ILE A C 1
ATOM 7680 O O . ILE A 1 951 ? 40.408 43.554 -45.483 1.00 92.44 951 ILE A O 1
ATOM 7684 N N . SER A 1 952 ? 42.014 45.123 -45.392 1.00 88.38 952 SER A N 1
ATOM 7685 C CA . SER A 1 952 ? 42.522 44.942 -46.764 1.00 88.38 952 SER A CA 1
ATOM 7686 C C . SER A 1 952 ? 42.962 43.511 -47.087 1.00 88.38 952 SER A C 1
ATOM 7688 O O . SER A 1 952 ? 42.878 43.087 -48.238 1.00 88.38 952 SER A O 1
ATOM 7690 N N . GLY A 1 953 ? 43.391 42.748 -46.077 1.00 88.69 953 GLY A N 1
ATOM 7691 C CA . GLY A 1 953 ? 43.734 41.332 -46.214 1.00 88.69 953 GLY A CA 1
ATOM 7692 C C . GLY A 1 953 ? 42.526 40.392 -46.311 1.00 88.69 953 GLY A C 1
ATOM 7693 O O . GLY A 1 953 ? 42.701 39.226 -46.658 1.00 88.69 953 GLY A O 1
ATOM 7694 N N . CYS A 1 954 ? 41.309 40.855 -46.003 1.00 91.81 954 CYS A N 1
ATOM 7695 C CA . CYS A 1 954 ? 40.108 40.023 -46.062 1.00 91.81 954 CYS A CA 1
ATOM 7696 C C . CYS A 1 954 ? 39.729 39.736 -47.525 1.00 91.81 954 CYS A C 1
ATOM 7698 O O . CYS A 1 954 ? 39.624 40.674 -48.318 1.00 91.81 954 CYS A O 1
ATOM 7700 N N . PRO A 1 955 ? 39.446 38.471 -47.904 1.00 90.31 955 PRO A N 1
ATOM 7701 C CA . PRO A 1 955 ? 38.942 38.147 -49.242 1.00 90.31 955 PRO A CA 1
ATOM 7702 C C . PRO A 1 955 ? 37.671 38.922 -49.620 1.00 90.31 955 PRO A C 1
ATOM 7704 O O . PRO A 1 955 ? 37.425 39.163 -50.797 1.00 90.31 955 PRO A O 1
ATOM 7707 N N . HIS A 1 956 ? 36.904 39.348 -48.612 1.00 91.94 956 HIS A N 1
ATOM 7708 C CA . HIS A 1 956 ? 35.659 40.106 -48.746 1.00 91.94 956 HIS A CA 1
ATOM 7709 C C . HIS A 1 956 ? 35.835 41.611 -48.478 1.00 91.94 956 HIS A C 1
ATOM 7711 O O . HIS A 1 956 ? 34.875 42.295 -48.116 1.00 91.94 956 HIS A O 1
ATOM 7717 N N . PHE A 1 957 ? 37.060 42.135 -48.608 1.00 94.19 957 PHE A N 1
ATOM 7718 C CA . PHE A 1 957 ? 37.375 43.553 -48.417 1.00 94.19 957 PHE A CA 1
ATOM 7719 C C . PHE A 1 957 ? 36.504 44.451 -49.308 1.00 94.19 957 PHE A C 1
ATOM 7721 O O . PHE A 1 957 ? 36.463 44.283 -50.526 1.00 94.19 957 PHE A O 1
ATOM 7728 N N . LEU A 1 958 ? 35.804 45.393 -48.672 1.00 94.44 958 LEU A N 1
ATOM 7729 C CA . LEU A 1 958 ? 34.829 46.330 -49.236 1.00 94.44 958 LEU A CA 1
ATOM 7730 C C . LEU A 1 958 ? 33.635 45.697 -49.965 1.00 94.44 958 LEU A C 1
ATOM 7732 O O . LEU A 1 958 ? 32.812 46.431 -50.496 1.00 94.44 958 LEU A O 1
ATOM 7736 N N . VAL A 1 959 ? 33.450 44.376 -49.939 1.00 93.75 959 VAL A N 1
ATOM 7737 C CA . VAL A 1 959 ? 32.286 43.735 -50.569 1.00 93.75 959 VAL A CA 1
ATOM 7738 C C . VAL A 1 959 ? 31.053 43.900 -49.666 1.00 93.75 959 VAL A C 1
ATOM 7740 O O . VAL A 1 959 ? 31.048 43.370 -48.547 1.00 93.75 959 VAL A O 1
ATOM 7743 N N . PRO A 1 960 ? 29.999 44.623 -50.099 1.00 91.62 960 PRO A N 1
ATOM 7744 C CA . PRO A 1 960 ? 28.798 44.800 -49.295 1.00 91.62 960 PRO A CA 1
ATOM 7745 C C . PRO A 1 960 ? 28.035 43.479 -49.164 1.00 91.62 960 PRO A C 1
ATOM 7747 O O . PRO A 1 960 ? 27.725 42.814 -50.150 1.00 91.62 960 PRO A O 1
ATOM 7750 N N . HIS A 1 961 ? 27.684 43.106 -47.935 1.00 92.44 961 HIS A N 1
ATOM 7751 C CA . HIS A 1 961 ? 26.951 41.881 -47.647 1.00 92.44 961 HIS A CA 1
ATOM 7752 C C . HIS A 1 961 ? 25.917 42.082 -46.537 1.00 92.44 961 HIS A C 1
ATOM 7754 O O . HIS A 1 961 ? 26.177 42.674 -45.485 1.00 92.44 961 HIS A O 1
ATOM 7760 N N . ARG A 1 962 ? 24.721 41.516 -46.736 1.00 89.19 962 ARG A N 1
ATOM 7761 C CA . ARG A 1 962 ? 23.609 41.603 -45.770 1.00 89.19 962 ARG A CA 1
ATOM 7762 C C . ARG A 1 962 ? 23.931 40.964 -44.413 1.00 89.19 962 ARG A C 1
ATOM 7764 O O . ARG A 1 962 ? 23.432 41.424 -43.389 1.00 89.19 962 ARG A O 1
ATOM 7771 N N . ASN A 1 963 ? 24.809 39.959 -44.404 1.00 89.44 963 ASN A N 1
ATOM 7772 C CA . ASN A 1 963 ? 25.190 39.200 -43.211 1.00 89.44 963 ASN A CA 1
ATOM 7773 C C . ASN A 1 963 ? 26.514 39.678 -42.588 1.00 89.44 963 ASN A C 1
ATOM 7775 O O . ASN A 1 963 ? 27.162 38.918 -41.875 1.00 89.44 963 ASN A O 1
ATOM 7779 N N . PHE A 1 964 ? 26.949 40.922 -42.821 1.00 91.00 964 PHE A N 1
ATOM 7780 C CA . PHE A 1 964 ? 28.208 41.438 -42.253 1.00 91.00 964 PHE A CA 1
ATOM 7781 C C . PHE A 1 964 ? 28.298 41.286 -40.726 1.00 91.00 964 PHE A C 1
ATOM 7783 O O . PHE A 1 964 ? 29.337 40.944 -40.173 1.00 91.00 964 PHE A O 1
ATOM 7790 N N . ASN A 1 965 ? 27.175 41.438 -40.024 1.00 85.19 965 ASN A N 1
ATOM 7791 C CA . ASN A 1 965 ? 27.119 41.193 -38.583 1.00 85.19 965 ASN A CA 1
ATOM 7792 C C . ASN A 1 965 ? 27.475 39.747 -38.191 1.00 85.19 965 ASN A C 1
ATOM 7794 O O . ASN A 1 965 ? 28.027 39.542 -37.111 1.00 85.19 965 ASN A O 1
ATOM 7798 N N . GLN A 1 966 ? 27.150 38.768 -39.038 1.00 86.31 966 GLN A N 1
ATOM 7799 C CA . GLN A 1 966 ? 27.498 37.361 -38.835 1.00 86.31 966 GLN A CA 1
ATOM 7800 C C . GLN A 1 966 ? 28.971 37.094 -39.174 1.00 86.31 966 GLN A C 1
ATOM 7802 O O . GLN A 1 966 ? 29.619 36.342 -38.456 1.00 86.31 966 GLN A O 1
ATOM 7807 N N . HIS A 1 967 ? 29.526 37.780 -40.178 1.00 90.75 967 HIS A N 1
ATOM 7808 C CA . HIS A 1 967 ? 30.962 37.748 -40.491 1.00 90.75 967 HIS A CA 1
ATOM 7809 C C . HIS A 1 967 ? 31.817 38.167 -39.286 1.00 90.75 967 HIS A C 1
ATOM 7811 O O . HIS A 1 967 ? 32.726 37.446 -38.895 1.00 90.75 967 HIS A O 1
ATOM 7817 N N . LEU A 1 968 ? 31.422 39.247 -38.599 1.00 87.00 968 LEU A N 1
ATOM 7818 C CA . LEU A 1 968 ? 32.087 39.741 -37.383 1.00 87.00 968 LEU A CA 1
ATOM 7819 C C . LEU A 1 968 ? 31.750 38.950 -36.103 1.00 87.00 968 LEU A C 1
ATOM 7821 O O . LEU A 1 968 ? 32.094 39.368 -34.996 1.00 87.00 968 LEU A O 1
ATOM 7825 N N . THR A 1 969 ? 31.007 37.842 -36.191 1.00 84.19 969 THR A N 1
ATOM 7826 C CA . THR A 1 969 ? 30.553 37.128 -34.982 1.00 84.19 969 THR A CA 1
ATOM 7827 C C . THR A 1 969 ? 31.708 36.506 -34.203 1.00 84.19 969 THR A C 1
ATOM 7829 O O . THR A 1 969 ? 31.619 36.427 -32.979 1.00 84.19 969 THR A O 1
ATOM 7832 N N . VAL A 1 970 ? 32.806 36.133 -34.867 1.00 82.75 970 VAL A N 1
ATOM 7833 C CA . VAL A 1 970 ? 34.009 35.610 -34.196 1.00 82.75 970 VAL A CA 1
ATOM 7834 C C . VAL A 1 970 ? 34.614 36.662 -33.268 1.00 82.75 970 VAL A C 1
ATOM 7836 O O . VAL A 1 970 ? 34.791 36.394 -32.081 1.00 82.75 970 VAL A O 1
ATOM 7839 N N . GLU A 1 971 ? 34.801 37.892 -33.756 1.00 81.75 971 GLU A N 1
ATOM 7840 C CA . GLU A 1 971 ? 35.302 39.021 -32.954 1.00 81.75 971 GLU A CA 1
ATOM 7841 C C . GLU A 1 971 ? 34.384 39.308 -31.761 1.00 81.75 971 GLU A C 1
ATOM 7843 O O . GLU A 1 971 ? 34.843 39.556 -30.650 1.00 81.75 971 GLU A O 1
ATOM 7848 N N . ARG A 1 972 ? 33.062 39.208 -31.957 1.00 76.75 972 ARG A N 1
ATOM 7849 C CA . ARG A 1 972 ? 32.042 39.428 -30.911 1.00 76.75 972 ARG A CA 1
ATOM 7850 C C . ARG A 1 972 ? 32.010 38.358 -29.827 1.00 76.75 972 ARG A C 1
ATOM 7852 O O . ARG A 1 972 ? 31.586 38.650 -28.712 1.00 76.75 972 ARG A O 1
ATOM 7859 N N . ARG A 1 973 ? 32.426 37.128 -30.135 1.00 75.62 973 ARG A N 1
ATOM 7860 C CA . ARG A 1 973 ? 32.553 36.048 -29.143 1.00 75.62 973 ARG A CA 1
ATOM 7861 C C . ARG A 1 973 ? 33.822 36.193 -28.302 1.00 75.62 973 ARG A C 1
ATOM 7863 O O . ARG A 1 973 ? 33.865 35.673 -27.190 1.00 75.62 973 ARG A O 1
ATOM 7870 N N . MET A 1 974 ? 34.829 36.909 -28.799 1.00 72.50 974 MET A N 1
ATOM 7871 C CA . MET A 1 974 ? 36.072 37.148 -28.077 1.00 72.50 974 MET A CA 1
ATOM 7872 C C . MET A 1 974 ? 35.898 38.251 -27.031 1.00 72.50 974 MET A C 1
ATOM 7874 O O . MET A 1 974 ? 35.735 39.429 -27.353 1.00 72.50 974 MET A O 1
ATOM 7878 N N . GLY A 1 975 ? 35.948 37.856 -25.756 1.00 64.25 975 GLY A N 1
ATOM 7879 C CA . GLY A 1 975 ? 35.850 38.783 -24.625 1.00 64.25 975 GLY A CA 1
ATOM 7880 C C . GLY A 1 975 ? 36.992 39.801 -24.573 1.00 64.25 975 GLY A C 1
ATOM 7881 O O . GLY A 1 975 ? 36.785 40.909 -24.109 1.00 64.25 975 GLY A O 1
ATOM 7882 N N . ASN A 1 976 ? 38.164 39.464 -25.111 1.00 66.75 976 ASN A N 1
ATOM 7883 C CA . ASN A 1 976 ? 39.335 40.338 -25.174 1.00 66.75 976 ASN A CA 1
ATOM 7884 C C . ASN A 1 976 ? 39.474 41.113 -26.498 1.00 66.75 976 ASN A C 1
ATOM 7886 O O . ASN A 1 976 ? 40.524 41.691 -26.778 1.00 66.75 976 ASN A O 1
ATOM 7890 N N . PHE A 1 977 ? 38.439 41.140 -27.336 1.00 74.25 977 PHE A N 1
ATOM 7891 C CA . PHE A 1 977 ? 38.462 41.968 -28.535 1.00 74.25 977 PHE A CA 1
ATOM 7892 C C . PHE A 1 977 ? 38.108 43.428 -28.185 1.00 74.25 977 PHE A C 1
ATOM 7894 O O . PHE A 1 977 ? 37.154 43.669 -27.437 1.00 74.25 977 PHE A O 1
ATOM 7901 N N . PRO A 1 978 ? 38.830 44.439 -28.704 1.00 74.12 978 PRO A N 1
ATOM 7902 C CA . PRO A 1 978 ? 38.615 45.838 -28.336 1.00 74.12 978 PRO A CA 1
ATOM 7903 C C . PRO A 1 978 ? 37.403 46.451 -29.071 1.00 74.12 978 PRO A C 1
ATOM 7905 O O . PRO A 1 978 ? 37.538 47.329 -29.919 1.00 74.12 978 PRO A O 1
ATOM 7908 N N . HIS A 1 979 ? 36.185 46.027 -28.707 1.00 70.88 979 HIS A N 1
ATOM 7909 C CA . HIS A 1 979 ? 34.901 46.365 -29.364 1.00 70.88 979 HIS A CA 1
ATOM 7910 C C . HIS A 1 979 ? 34.585 47.865 -29.526 1.00 70.88 979 HIS A C 1
ATOM 7912 O O . HIS A 1 979 ? 33.724 48.225 -30.327 1.00 70.88 979 HIS A O 1
ATOM 7918 N N . ALA A 1 980 ? 35.254 48.745 -28.775 1.00 81.62 980 ALA A N 1
ATOM 7919 C CA . ALA A 1 980 ? 35.071 50.198 -28.828 1.00 81.62 980 ALA A CA 1
ATOM 7920 C C . ALA A 1 980 ? 36.309 50.960 -29.335 1.00 81.62 980 ALA A C 1
ATOM 7922 O O . ALA A 1 980 ? 36.334 52.186 -29.233 1.00 81.62 980 ALA A O 1
ATOM 7923 N N . LEU A 1 981 ? 37.313 50.262 -29.885 1.00 87.94 981 LEU A N 1
ATOM 7924 C CA . LEU A 1 981 ? 38.614 50.833 -30.249 1.00 87.94 981 LEU A CA 1
ATOM 7925 C C . LEU A 1 981 ? 38.480 52.120 -31.061 1.00 87.94 981 LEU A C 1
ATOM 7927 O O . LEU A 1 981 ? 38.947 53.165 -30.636 1.00 87.94 981 LEU A O 1
ATOM 7931 N N . HIS A 1 982 ? 37.743 52.074 -32.169 1.00 89.19 982 HIS A N 1
ATOM 7932 C CA . HIS A 1 982 ? 37.565 53.224 -33.056 1.00 89.19 982 HIS A CA 1
ATOM 7933 C C . HIS A 1 982 ? 36.849 54.409 -32.405 1.00 89.19 982 HIS A C 1
ATOM 7935 O O . HIS A 1 982 ? 37.199 55.554 -32.677 1.00 89.19 982 HIS A O 1
ATOM 7941 N N . LEU A 1 983 ? 35.863 54.148 -31.540 1.00 88.56 983 LEU A N 1
ATOM 7942 C CA . LEU A 1 983 ? 35.137 55.201 -30.827 1.00 88.56 983 LEU A CA 1
ATOM 7943 C C . LEU A 1 983 ? 36.026 55.869 -29.775 1.00 88.56 983 LEU A C 1
ATOM 7945 O O . LEU A 1 983 ? 36.001 57.091 -29.652 1.00 88.56 983 LEU A O 1
ATOM 7949 N N . VAL A 1 984 ? 36.809 55.079 -29.035 1.00 88.38 984 VAL A N 1
ATOM 7950 C CA . VAL A 1 984 ? 37.755 55.584 -28.031 1.00 88.38 984 VAL A CA 1
ATOM 7951 C C . VAL A 1 984 ? 38.899 56.331 -28.721 1.00 88.38 984 VAL A C 1
ATOM 7953 O O . VAL A 1 984 ? 39.146 57.486 -28.390 1.00 88.38 984 VAL A O 1
ATOM 7956 N N . SER A 1 985 ? 39.538 55.728 -29.727 1.00 90.56 985 SER A N 1
ATOM 7957 C CA . SER A 1 985 ? 40.639 56.340 -30.479 1.00 90.56 985 SER A CA 1
ATOM 7958 C C . SER A 1 985 ? 40.249 57.659 -31.130 1.00 90.56 985 SER A C 1
ATOM 7960 O O . SER A 1 985 ? 41.063 58.572 -31.122 1.00 90.56 985 SER A O 1
ATOM 7962 N N . LYS A 1 986 ? 39.019 57.795 -31.646 1.00 89.25 986 LYS A N 1
ATOM 7963 C CA . LYS A 1 986 ? 38.547 59.082 -32.167 1.00 89.25 986 LYS A CA 1
ATOM 7964 C C . LYS A 1 986 ? 38.251 60.083 -31.056 1.00 89.25 986 LYS A C 1
ATOM 7966 O O . LYS A 1 986 ? 38.693 61.215 -31.127 1.00 89.25 986 LYS A O 1
ATOM 7971 N N . LYS A 1 987 ? 37.523 59.678 -30.009 1.00 89.38 987 LYS A N 1
ATOM 7972 C CA . LYS A 1 987 ? 37.140 60.586 -28.913 1.00 89.38 987 LYS A CA 1
ATOM 7973 C C . LYS A 1 987 ? 38.351 61.190 -28.190 1.00 89.38 987 LYS A C 1
ATOM 7975 O O . LYS A 1 987 ? 38.256 62.301 -27.684 1.00 89.38 987 LYS A O 1
ATOM 7980 N N . PHE A 1 988 ? 39.447 60.443 -28.114 1.00 89.25 988 PHE A N 1
ATOM 7981 C CA . PHE A 1 988 ? 40.669 60.826 -27.411 1.00 89.25 988 PHE A CA 1
ATOM 7982 C C . PHE A 1 988 ? 41.853 61.016 -28.375 1.00 89.25 988 PHE A C 1
ATOM 7984 O O . PHE A 1 988 ? 42.998 60.819 -27.982 1.00 89.25 988 PHE A O 1
ATOM 7991 N N . CYS A 1 989 ? 41.614 61.386 -29.641 1.00 88.81 989 CYS A N 1
ATOM 7992 C CA . CYS A 1 989 ? 42.683 61.510 -30.643 1.00 88.81 989 CYS A CA 1
ATOM 7993 C C . CYS A 1 989 ? 43.665 62.673 -30.392 1.00 88.81 989 CYS A C 1
ATOM 7995 O O . CYS A 1 989 ? 44.697 62.769 -31.053 1.00 88.81 989 CYS A O 1
ATOM 7997 N N . THR A 1 990 ? 43.365 63.567 -29.449 1.00 87.31 990 THR A N 1
ATOM 7998 C CA . THR A 1 990 ? 44.279 64.626 -28.993 1.00 87.31 990 THR A CA 1
ATOM 7999 C C . THR A 1 990 ? 45.221 64.172 -27.876 1.00 87.31 990 THR A C 1
ATOM 8001 O O . THR A 1 990 ? 46.165 64.891 -27.557 1.00 87.31 990 THR A O 1
ATOM 8004 N N . GLU A 1 991 ? 44.965 63.006 -27.280 1.00 90.69 991 GLU A N 1
ATOM 8005 C CA . GLU A 1 991 ? 45.754 62.415 -26.197 1.00 90.69 991 GLU A CA 1
ATOM 8006 C C . GLU A 1 991 ? 46.868 61.500 -26.738 1.00 90.69 991 GLU A C 1
ATOM 8008 O O . GLU A 1 991 ? 46.905 61.159 -27.923 1.00 90.69 991 GLU A O 1
ATOM 8013 N N . ASP A 1 992 ? 47.780 61.063 -25.863 1.00 89.50 992 ASP A N 1
ATOM 8014 C CA . ASP A 1 992 ? 48.810 60.088 -26.235 1.00 89.50 992 ASP A CA 1
ATOM 8015 C C . ASP A 1 992 ? 48.258 58.652 -26.388 1.00 89.50 992 ASP A C 1
ATOM 8017 O O . ASP A 1 992 ? 47.218 58.270 -25.838 1.00 89.50 992 ASP A O 1
ATOM 8021 N N . THR A 1 993 ? 48.988 57.808 -27.126 1.00 89.12 993 THR A N 1
ATOM 8022 C CA . THR A 1 993 ? 48.612 56.407 -27.392 1.00 89.12 993 THR A CA 1
ATOM 8023 C C . THR A 1 993 ? 48.348 55.614 -26.107 1.00 89.12 993 THR A C 1
ATOM 8025 O O . THR A 1 993 ? 47.445 54.776 -26.064 1.00 89.12 993 THR A O 1
ATOM 8028 N N . ARG A 1 994 ? 49.076 55.905 -25.019 1.00 86.69 994 ARG A N 1
ATOM 8029 C CA . ARG A 1 994 ? 48.933 55.207 -23.731 1.00 86.69 994 ARG A CA 1
ATOM 8030 C C . ARG A 1 994 ? 47.642 55.586 -23.008 1.00 86.69 994 ARG A C 1
ATOM 8032 O O . ARG A 1 994 ? 47.045 54.741 -22.340 1.00 86.69 994 ARG A O 1
ATOM 8039 N N . ALA A 1 995 ? 47.201 56.836 -23.105 1.00 86.94 995 ALA A N 1
ATOM 8040 C CA . ALA A 1 995 ? 45.927 57.299 -22.572 1.00 86.94 995 ALA A CA 1
ATOM 8041 C C . ALA A 1 995 ? 44.759 56.621 -23.297 1.00 86.94 995 ALA A C 1
ATOM 8043 O O . ALA A 1 995 ? 43.881 56.065 -22.638 1.00 86.94 995 ALA A O 1
ATOM 8044 N N . VAL A 1 996 ? 44.812 56.552 -24.630 1.00 87.25 996 VAL A N 1
ATOM 8045 C CA . VAL A 1 996 ? 43.801 55.855 -25.440 1.00 87.25 996 VAL A CA 1
ATOM 8046 C C . VAL A 1 996 ? 43.746 54.365 -25.103 1.00 87.25 996 VAL A C 1
ATOM 8048 O O . VAL A 1 996 ? 42.663 53.837 -24.858 1.00 87.25 996 VAL A O 1
ATOM 8051 N N . MET A 1 997 ? 44.895 53.687 -24.996 1.00 86.69 997 MET A N 1
ATOM 8052 C CA . MET A 1 997 ? 44.949 52.277 -24.582 1.00 86.69 997 MET A CA 1
ATOM 8053 C C . MET A 1 997 ? 44.312 52.051 -23.205 1.00 86.69 997 MET A C 1
ATOM 8055 O O . MET A 1 997 ? 43.516 51.127 -23.057 1.00 86.69 997 MET A O 1
ATOM 8059 N N . ARG A 1 998 ? 44.592 52.918 -22.217 1.00 86.62 998 ARG A N 1
ATOM 8060 C CA . ARG A 1 998 ? 43.957 52.844 -20.888 1.00 86.62 998 ARG A CA 1
ATOM 8061 C C . ARG A 1 998 ? 42.438 52.967 -20.972 1.00 86.62 998 ARG A C 1
ATOM 8063 O O . ARG A 1 998 ? 41.741 52.231 -20.281 1.00 86.62 998 ARG A O 1
ATOM 8070 N N . GLU A 1 999 ? 41.915 53.866 -21.801 1.00 87.50 999 GLU A N 1
ATOM 8071 C CA . GLU A 1 999 ? 40.465 54.025 -21.970 1.00 87.50 999 GLU A CA 1
ATOM 8072 C C . GLU A 1 999 ? 39.813 52.825 -22.674 1.00 87.50 999 GLU A C 1
ATOM 8074 O O . GLU A 1 999 ? 38.711 52.422 -22.297 1.00 87.50 999 GLU A O 1
ATOM 8079 N N . VAL A 1 1000 ? 40.508 52.182 -23.621 1.00 84.75 1000 VAL A N 1
ATOM 8080 C CA . VAL A 1 1000 ? 40.049 50.922 -24.233 1.00 84.75 1000 VAL A CA 1
ATOM 8081 C C . VAL A 1 1000 ? 39.975 49.805 -23.182 1.00 84.75 1000 VAL A C 1
ATOM 8083 O O . VAL A 1 1000 ? 38.954 49.122 -23.103 1.00 84.75 1000 VAL A O 1
ATOM 8086 N N . THR A 1 1001 ? 40.990 49.670 -22.318 1.00 83.62 1001 THR A N 1
ATOM 8087 C CA . THR A 1 1001 ? 41.015 48.701 -21.201 1.00 83.62 1001 THR A CA 1
ATOM 8088 C C . THR A 1 1001 ? 39.952 48.990 -20.139 1.00 83.62 1001 THR A C 1
ATOM 8090 O O . THR A 1 1001 ? 39.466 48.075 -19.489 1.00 83.62 1001 THR A O 1
ATOM 8093 N N . LYS A 1 1002 ? 39.536 50.246 -19.939 1.00 84.00 1002 LYS A N 1
ATOM 8094 C CA . LYS A 1 1002 ? 38.443 50.556 -18.998 1.00 84.00 1002 LYS A CA 1
ATOM 8095 C C . LYS A 1 1002 ? 37.069 50.114 -19.513 1.00 84.00 1002 LYS A C 1
ATOM 8097 O O . LYS A 1 1002 ? 36.131 50.026 -18.724 1.00 84.00 1002 LYS A O 1
ATOM 8102 N N . GLY A 1 1003 ? 36.920 49.882 -20.821 1.00 75.25 1003 GLY A N 1
ATOM 8103 C CA . GLY A 1 1003 ? 35.668 49.422 -21.428 1.00 75.25 1003 GLY A CA 1
ATOM 8104 C C . GLY A 1 1003 ? 34.502 50.417 -21.322 1.00 75.25 1003 GLY A C 1
ATOM 8105 O O . GLY A 1 1003 ? 33.352 50.030 -21.529 1.00 75.25 1003 GLY A O 1
ATOM 8106 N N . THR A 1 1004 ? 34.763 51.696 -21.028 1.00 71.50 1004 THR A N 1
ATOM 8107 C CA . THR A 1 1004 ? 33.743 52.727 -20.731 1.00 71.50 1004 THR A CA 1
ATOM 8108 C C . THR A 1 1004 ? 32.760 52.974 -21.878 1.00 71.50 1004 THR A C 1
ATOM 8110 O O . THR A 1 1004 ? 31.618 53.361 -21.633 1.00 71.50 1004 THR A O 1
ATOM 8113 N N . LEU A 1 1005 ? 33.178 52.711 -23.121 1.00 70.44 1005 LEU A N 1
ATOM 8114 C CA . LEU A 1 1005 ? 32.364 52.843 -24.337 1.00 70.44 1005 LEU A CA 1
ATOM 8115 C C . LEU A 1 1005 ? 31.947 51.490 -24.950 1.00 70.44 1005 LEU A C 1
ATOM 8117 O O . LEU A 1 1005 ? 31.430 51.454 -26.067 1.00 70.44 1005 LEU A O 1
ATOM 8121 N N . SER A 1 1006 ? 32.162 50.372 -24.246 1.00 64.94 1006 SER A N 1
ATOM 8122 C CA . SER A 1 1006 ? 31.765 49.041 -24.718 1.00 64.94 1006 SER A CA 1
ATOM 8123 C C . SER A 1 1006 ? 30.282 48.757 -24.401 1.00 64.94 1006 SER A C 1
ATOM 8125 O O . SER A 1 1006 ? 29.887 48.546 -23.256 1.00 64.94 1006 SER A O 1
ATOM 8127 N N . GLY A 1 1007 ? 29.431 48.781 -25.435 1.00 59.06 1007 GLY A N 1
ATOM 8128 C CA . GLY A 1 1007 ? 28.002 48.432 -25.360 1.00 59.06 1007 GLY A CA 1
ATOM 8129 C C . GLY A 1 1007 ? 27.023 49.613 -25.483 1.00 59.06 1007 GLY A C 1
ATOM 8130 O O . GLY A 1 1007 ? 27.289 50.732 -25.062 1.00 59.06 1007 GLY A O 1
ATOM 8131 N N . THR A 1 1008 ? 25.854 49.349 -26.070 1.00 58.31 1008 THR A N 1
ATOM 8132 C CA . THR A 1 1008 ? 24.671 50.239 -26.079 1.00 58.31 1008 THR A CA 1
ATOM 8133 C C . THR A 1 1008 ? 23.665 49.780 -25.012 1.00 58.31 1008 THR A C 1
ATOM 8135 O O . THR A 1 1008 ? 23.728 48.617 -24.626 1.00 58.31 1008 THR A O 1
ATOM 8138 N N . GLN A 1 1009 ? 22.701 50.619 -24.595 1.00 51.12 1009 GLN A N 1
ATOM 8139 C CA . GLN A 1 1009 ? 21.737 50.356 -23.493 1.00 51.12 1009 GLN A CA 1
ATOM 8140 C C . GLN A 1 1009 ? 21.052 48.964 -23.488 1.00 51.12 1009 GLN A C 1
ATOM 8142 O O . GLN A 1 1009 ? 20.675 48.501 -22.419 1.00 51.12 1009 GLN A O 1
ATOM 8147 N N . ASN A 1 1010 ? 20.958 48.268 -24.632 1.00 49.59 1010 ASN A N 1
ATOM 8148 C CA . ASN A 1 1010 ? 20.296 46.960 -24.775 1.00 49.59 1010 ASN A CA 1
ATOM 8149 C C . ASN A 1 1010 ? 21.230 45.767 -25.109 1.00 49.59 1010 ASN A C 1
ATOM 8151 O O . ASN A 1 1010 ? 20.746 44.736 -25.571 1.00 49.59 1010 ASN A O 1
ATOM 8155 N N . ARG A 1 1011 ? 22.560 45.871 -24.945 1.00 59.72 1011 ARG A N 1
ATOM 8156 C CA . ARG A 1 1011 ? 23.499 44.743 -25.168 1.00 59.72 1011 ARG A CA 1
ATOM 8157 C C . ARG A 1 1011 ? 24.304 44.431 -23.906 1.00 59.72 1011 ARG A C 1
ATOM 8159 O O . ARG A 1 1011 ? 24.743 45.349 -23.221 1.00 59.72 1011 ARG A O 1
ATOM 8166 N N . THR A 1 1012 ? 24.531 43.145 -23.627 1.00 57.38 1012 THR A N 1
ATOM 8167 C CA . THR A 1 1012 ? 25.431 42.676 -22.561 1.00 57.38 1012 THR A CA 1
ATOM 8168 C C . THR A 1 1012 ? 26.815 43.302 -22.729 1.00 57.38 1012 THR A C 1
ATOM 8170 O O . THR A 1 1012 ? 27.413 43.200 -23.800 1.00 57.38 1012 THR A O 1
ATOM 8173 N N . ARG A 1 1013 ? 27.317 43.967 -21.680 1.00 64.44 1013 ARG A N 1
ATOM 8174 C CA . ARG A 1 1013 ? 28.691 44.485 -21.653 1.00 64.44 1013 ARG A CA 1
ATOM 8175 C C . ARG A 1 1013 ? 29.655 43.299 -21.652 1.00 64.44 1013 ARG A C 1
ATOM 8177 O O . ARG A 1 1013 ? 29.560 42.442 -20.778 1.00 64.44 1013 ARG A O 1
ATOM 8184 N N . HIS A 1 1014 ? 30.543 43.242 -22.639 1.00 65.31 1014 HIS A N 1
ATOM 8185 C CA . HIS A 1 1014 ? 31.644 42.281 -22.641 1.00 65.31 1014 HIS A CA 1
ATOM 8186 C C . HIS A 1 1014 ? 32.686 42.704 -21.598 1.00 65.31 1014 HIS A C 1
ATOM 8188 O O . HIS A 1 1014 ? 32.815 43.895 -21.306 1.00 65.31 1014 HIS A O 1
ATOM 8194 N N . SER A 1 1015 ? 33.408 41.740 -21.021 1.00 67.31 1015 SER A N 1
ATOM 8195 C CA . SER A 1 1015 ? 34.534 42.048 -20.136 1.00 67.31 1015 SER A CA 1
ATOM 8196 C C . SER A 1 1015 ? 35.561 42.907 -20.883 1.00 67.31 1015 SER A C 1
ATOM 8198 O O . SER A 1 1015 ? 35.765 42.685 -22.075 1.00 67.31 1015 SER A O 1
ATOM 8200 N N . PRO A 1 1016 ? 36.186 43.899 -20.233 1.00 71.38 1016 PRO A N 1
ATOM 8201 C CA . PRO A 1 1016 ? 37.230 44.679 -20.876 1.00 71.38 1016 PRO A CA 1
ATOM 8202 C C . PRO A 1 1016 ? 38.426 43.793 -21.275 1.00 71.38 1016 PRO A C 1
ATOM 8204 O O . PRO A 1 1016 ? 38.745 42.853 -20.544 1.00 71.38 1016 PRO A O 1
ATOM 8207 N N . PRO A 1 1017 ? 39.100 44.093 -22.400 1.00 75.81 1017 PRO A N 1
ATOM 8208 C CA . PRO A 1 1017 ? 40.314 43.389 -22.789 1.00 75.81 1017 PRO A CA 1
ATOM 8209 C C . PRO A 1 1017 ? 41.470 43.677 -21.833 1.00 75.81 1017 PRO A C 1
ATOM 8211 O O . PRO A 1 1017 ? 41.646 44.818 -21.405 1.00 75.81 1017 PRO A O 1
ATOM 8214 N N . ASP A 1 1018 ? 42.290 42.663 -21.550 1.00 77.25 1018 ASP A N 1
ATOM 8215 C CA . ASP A 1 1018 ? 43.475 42.816 -20.709 1.00 77.25 1018 ASP A CA 1
ATOM 8216 C C . ASP A 1 1018 ? 44.539 43.689 -21.387 1.00 77.25 1018 ASP A C 1
ATOM 8218 O O . ASP A 1 1018 ? 44.731 43.677 -22.605 1.00 77.25 1018 ASP A O 1
ATOM 8222 N N . THR A 1 1019 ? 45.311 44.419 -20.581 1.00 76.25 1019 THR A N 1
ATOM 8223 C CA . THR A 1 1019 ? 46.387 45.300 -21.069 1.00 76.25 1019 THR A CA 1
ATOM 8224 C C . THR A 1 1019 ? 47.418 44.554 -21.928 1.00 76.25 1019 THR A C 1
ATOM 8226 O O . THR A 1 1019 ? 48.001 45.139 -22.841 1.00 76.25 1019 THR A O 1
ATOM 8229 N N . GLN A 1 1020 ? 47.646 43.263 -21.661 1.00 77.62 1020 GLN A N 1
ATOM 8230 C CA . GLN A 1 1020 ? 48.570 42.429 -22.438 1.00 77.62 1020 GLN A CA 1
ATOM 8231 C C . GLN A 1 1020 ? 48.053 42.120 -23.850 1.00 77.62 1020 GLN A C 1
ATOM 8233 O O . GLN A 1 1020 ? 48.866 42.031 -24.767 1.00 77.62 1020 GLN A O 1
ATOM 8238 N N . ASP A 1 1021 ? 46.734 42.044 -24.039 1.00 73.88 1021 ASP A N 1
ATOM 8239 C CA . ASP A 1 1021 ? 46.102 41.751 -25.331 1.00 73.88 1021 ASP A CA 1
ATOM 8240 C C . ASP A 1 1021 ? 46.037 42.985 -26.242 1.00 73.88 1021 ASP A C 1
ATOM 8242 O O . ASP A 1 1021 ? 46.056 42.864 -27.466 1.00 73.88 1021 ASP A O 1
ATOM 8246 N N . ILE A 1 1022 ? 46.014 44.187 -25.655 1.00 77.62 1022 ILE A N 1
ATOM 8247 C CA . ILE A 1 1022 ? 45.971 45.464 -26.390 1.00 77.62 1022 ILE A CA 1
ATOM 8248 C C . ILE A 1 1022 ? 47.378 45.952 -26.753 1.00 77.62 1022 ILE A C 1
ATOM 8250 O O . ILE A 1 1022 ? 47.554 46.641 -27.753 1.00 77.62 1022 ILE A O 1
ATOM 8254 N N . LYS A 1 1023 ? 48.403 45.593 -25.971 1.00 81.25 1023 LYS A N 1
ATOM 8255 C CA . LYS A 1 1023 ? 49.794 46.026 -26.191 1.00 81.25 1023 LYS A CA 1
ATOM 8256 C C . LYS A 1 1023 ? 50.327 45.761 -27.612 1.00 81.25 1023 LYS A C 1
ATOM 8258 O O . LYS A 1 1023 ? 50.978 46.651 -28.152 1.00 81.25 1023 LYS A O 1
ATOM 8263 N N . PRO A 1 1024 ? 50.042 44.616 -28.263 1.00 83.50 1024 PRO A N 1
ATOM 8264 C CA . PRO A 1 1024 ? 50.434 44.385 -29.652 1.00 83.50 1024 PRO A CA 1
ATOM 8265 C C . PRO A 1 1024 ? 49.825 45.369 -30.657 1.00 83.50 1024 PRO A C 1
ATOM 8267 O O . PRO A 1 1024 ? 50.370 45.488 -31.745 1.00 83.50 1024 PRO A O 1
ATOM 8270 N N . LEU A 1 1025 ? 48.729 46.050 -30.299 1.00 82.06 1025 LEU A N 1
ATOM 8271 C CA . LEU A 1 1025 ? 48.024 47.018 -31.142 1.00 82.06 1025 LEU A CA 1
ATOM 8272 C C . LEU A 1 1025 ? 48.518 48.461 -30.946 1.00 82.06 1025 LEU A C 1
ATOM 8274 O O . LEU A 1 1025 ? 47.935 49.381 -31.509 1.00 82.06 1025 LEU A O 1
ATOM 8278 N N . GLU A 1 1026 ? 49.549 48.709 -30.128 1.00 86.44 1026 GLU A N 1
ATOM 8279 C CA . GLU A 1 1026 ? 50.020 50.069 -29.805 1.00 86.44 1026 GLU A CA 1
ATOM 8280 C C . GLU A 1 1026 ? 50.363 50.881 -31.068 1.00 86.44 1026 GLU A C 1
ATOM 8282 O O . GLU A 1 1026 ? 50.010 52.058 -31.175 1.00 86.44 1026 GLU A O 1
ATOM 8287 N N . LYS A 1 1027 ? 50.979 50.235 -32.066 1.00 87.62 1027 LYS A N 1
ATOM 8288 C CA . LYS A 1 1027 ? 51.322 50.866 -33.346 1.00 87.62 1027 LYS A CA 1
ATOM 8289 C C . LYS A 1 1027 ? 50.069 51.212 -34.154 1.00 87.62 1027 LYS A C 1
ATOM 8291 O O . LYS A 1 1027 ? 49.952 52.322 -34.666 1.00 87.62 1027 LYS A O 1
ATOM 8296 N N . GLU A 1 1028 ? 49.124 50.285 -34.252 1.00 87.50 1028 GLU A N 1
ATOM 8297 C CA . GLU A 1 1028 ? 47.854 50.456 -34.953 1.00 87.50 1028 GLU A CA 1
ATOM 8298 C C . GLU A 1 1028 ? 46.998 51.541 -34.289 1.00 87.50 1028 GLU A C 1
ATOM 8300 O O . GLU A 1 1028 ? 46.438 52.387 -34.980 1.00 87.50 1028 GLU A O 1
ATOM 8305 N N . ILE A 1 1029 ? 46.959 51.587 -32.956 1.00 88.38 1029 ILE A N 1
ATOM 8306 C CA . ILE A 1 1029 ? 46.265 52.628 -32.188 1.00 88.38 1029 ILE A CA 1
ATOM 8307 C C . ILE A 1 1029 ? 46.901 53.994 -32.438 1.00 88.38 1029 ILE A C 1
ATOM 8309 O O . ILE A 1 1029 ? 46.178 54.958 -32.677 1.00 88.38 1029 ILE A O 1
ATOM 8313 N N . SER A 1 1030 ? 48.234 54.085 -32.441 1.00 89.38 1030 SER A N 1
ATOM 8314 C CA . SER A 1 1030 ? 48.937 55.328 -32.777 1.00 89.38 1030 SER A CA 1
ATOM 8315 C C . SER A 1 1030 ? 48.591 55.807 -34.190 1.00 89.38 1030 SER A C 1
ATOM 8317 O O . SER A 1 1030 ? 48.364 56.998 -34.397 1.00 89.38 1030 SER A O 1
ATOM 8319 N N . ASN A 1 1031 ? 48.504 54.884 -35.153 1.00 89.44 1031 ASN A N 1
ATOM 8320 C CA . ASN A 1 1031 ? 48.110 55.203 -36.525 1.00 89.44 1031 ASN A CA 1
ATOM 8321 C C . ASN A 1 1031 ? 46.653 55.684 -36.598 1.00 89.44 1031 ASN A C 1
ATOM 8323 O O . ASN A 1 1031 ? 46.368 56.649 -37.303 1.00 89.44 1031 ASN A O 1
ATOM 8327 N N . LEU A 1 1032 ? 45.740 55.058 -35.846 1.00 89.94 1032 LEU A N 1
ATOM 8328 C CA . LEU A 1 1032 ? 44.338 55.482 -35.762 1.00 89.94 1032 LEU A CA 1
ATOM 8329 C C . LEU A 1 1032 ? 44.182 56.875 -35.154 1.00 89.94 1032 LEU A C 1
ATOM 8331 O O . LEU A 1 1032 ? 43.405 57.678 -35.661 1.00 89.94 1032 LEU A O 1
ATOM 8335 N N . ILE A 1 1033 ? 44.918 57.165 -34.078 1.00 90.25 1033 ILE A N 1
ATOM 8336 C CA . ILE A 1 1033 ? 44.929 58.484 -33.435 1.00 90.25 1033 ILE A CA 1
ATOM 8337 C C . ILE A 1 1033 ? 45.401 59.541 -34.430 1.00 90.25 1033 ILE A C 1
ATOM 8339 O O . ILE A 1 1033 ? 44.731 60.556 -34.604 1.00 90.25 1033 ILE A O 1
ATOM 8343 N N . HIS A 1 1034 ? 46.518 59.280 -35.117 1.00 89.69 1034 HIS A N 1
ATOM 8344 C CA . HIS A 1 1034 ? 47.057 60.196 -36.118 1.00 89.69 1034 HIS A CA 1
ATOM 8345 C C . HIS A 1 1034 ? 46.067 60.436 -37.266 1.00 89.69 1034 HIS A C 1
ATOM 8347 O O . HIS A 1 1034 ? 45.852 61.581 -37.654 1.00 89.69 1034 HIS A O 1
ATOM 8353 N N . HIS A 1 1035 ? 45.412 59.376 -37.755 1.00 88.88 1035 HIS A N 1
ATOM 8354 C CA . HIS A 1 1035 ? 44.376 59.469 -38.787 1.00 88.88 1035 HIS A CA 1
ATOM 8355 C C . HIS A 1 1035 ? 43.216 60.372 -38.355 1.00 88.88 1035 HIS A C 1
ATOM 8357 O O . HIS A 1 1035 ? 42.894 61.335 -39.049 1.00 88.88 1035 HIS A O 1
ATOM 8363 N N . TYR A 1 1036 ? 42.622 60.117 -37.184 1.00 90.56 1036 TYR A N 1
ATOM 8364 C CA . TYR A 1 1036 ? 41.500 60.924 -36.701 1.00 90.56 1036 TYR A CA 1
ATOM 8365 C C . TYR A 1 1036 ? 41.897 62.371 -36.399 1.00 90.56 1036 TYR A C 1
ATOM 8367 O O . TYR A 1 1036 ? 41.133 63.278 -36.720 1.00 90.56 1036 TYR A O 1
ATOM 8375 N N . LYS A 1 1037 ? 43.093 62.597 -35.843 1.00 88.75 1037 LYS A N 1
ATOM 8376 C CA . LYS A 1 1037 ? 43.602 63.941 -35.550 1.00 88.75 1037 LYS A CA 1
ATOM 8377 C C . LYS A 1 1037 ? 43.792 64.769 -36.824 1.00 88.75 1037 LYS A C 1
ATOM 8379 O O . LYS A 1 1037 ? 43.296 65.888 -36.889 1.00 88.75 1037 LYS A O 1
ATOM 8384 N N . ASN A 1 1038 ? 44.434 64.203 -37.849 1.00 86.69 1038 ASN A N 1
ATOM 8385 C CA . ASN A 1 1038 ? 44.628 64.885 -39.132 1.00 86.69 1038 ASN A CA 1
ATOM 8386 C C . ASN A 1 1038 ? 43.286 65.221 -39.805 1.00 86.69 1038 ASN A C 1
ATOM 8388 O O . ASN A 1 1038 ? 43.153 66.273 -40.426 1.00 86.69 1038 ASN A O 1
ATOM 8392 N N . ASN A 1 1039 ? 42.284 64.343 -39.687 1.00 83.31 1039 ASN A N 1
ATOM 8393 C CA . ASN A 1 1039 ? 40.951 64.608 -40.228 1.00 83.31 1039 ASN A CA 1
ATOM 8394 C C . ASN A 1 1039 ? 40.210 65.702 -39.442 1.00 83.31 1039 ASN A C 1
ATOM 8396 O O . ASN A 1 1039 ? 39.561 66.540 -40.062 1.00 83.31 1039 ASN A O 1
ATOM 8400 N N . GLU A 1 1040 ? 40.320 65.745 -38.108 1.00 82.69 1040 GLU A N 1
ATOM 8401 C CA . GLU A 1 1040 ? 39.750 66.841 -37.307 1.00 82.69 1040 GLU A CA 1
ATOM 8402 C C . GLU A 1 1040 ? 40.411 68.194 -37.603 1.00 82.69 1040 GLU A C 1
ATOM 8404 O O . GLU A 1 1040 ? 39.721 69.210 -37.643 1.00 82.69 1040 GLU A O 1
ATOM 8409 N N . GLU A 1 1041 ? 41.728 68.221 -37.820 1.00 84.06 1041 GLU A N 1
ATOM 8410 C CA . GLU A 1 1041 ? 42.461 69.439 -38.190 1.00 84.06 1041 GLU A CA 1
ATOM 8411 C C . GLU A 1 1041 ? 42.034 69.945 -39.575 1.00 84.06 1041 GLU A C 1
ATOM 8413 O O . GLU A 1 1041 ? 41.670 71.112 -39.703 1.00 84.06 1041 GLU A O 1
ATOM 8418 N N . LYS A 1 1042 ? 41.926 69.055 -40.572 1.00 81.31 1042 LYS A N 1
ATOM 8419 C CA . LYS A 1 1042 ? 41.390 69.401 -41.901 1.00 81.31 1042 LYS A CA 1
ATOM 8420 C C . LYS A 1 1042 ? 39.946 69.901 -41.853 1.00 81.31 1042 LYS A C 1
ATOM 8422 O O . LYS A 1 1042 ? 39.594 70.824 -42.577 1.00 81.31 1042 LYS A O 1
ATOM 8427 N N . LEU A 1 1043 ? 39.097 69.306 -41.012 1.00 78.81 1043 LEU A N 1
ATOM 8428 C CA . LEU A 1 1043 ? 37.719 69.773 -40.830 1.00 78.81 1043 LEU A CA 1
ATOM 8429 C C . LEU A 1 1043 ? 37.679 71.172 -40.206 1.00 78.81 1043 LEU A C 1
ATOM 8431 O O . LEU A 1 1043 ? 36.886 71.996 -40.648 1.00 78.81 1043 LEU A O 1
ATOM 8435 N N . LYS A 1 1044 ? 38.554 71.466 -39.236 1.00 81.56 1044 LYS A N 1
ATOM 8436 C CA . LYS A 1 1044 ? 38.679 72.809 -38.646 1.00 81.56 1044 LYS A CA 1
ATOM 8437 C C . LYS A 1 1044 ? 39.197 73.841 -39.645 1.00 81.56 1044 LYS A C 1
ATOM 8439 O O . LYS A 1 1044 ? 38.721 74.969 -39.609 1.00 81.56 1044 LYS A O 1
ATOM 8444 N N . GLU A 1 1045 ? 40.126 73.472 -40.527 1.00 78.06 1045 GLU A N 1
ATOM 8445 C CA . GLU A 1 1045 ? 40.590 74.335 -41.625 1.00 78.06 1045 GLU A CA 1
ATOM 8446 C C . GLU A 1 1045 ? 39.454 74.634 -42.613 1.00 78.06 1045 GLU A C 1
ATOM 8448 O O . GLU A 1 1045 ? 39.191 75.793 -42.907 1.00 78.06 1045 GLU A O 1
ATOM 8453 N N . ILE A 1 1046 ? 38.691 73.618 -43.031 1.00 75.06 1046 ILE A N 1
ATOM 8454 C CA . ILE A 1 1046 ? 37.528 73.796 -43.917 1.00 75.06 1046 ILE A CA 1
ATOM 8455 C C . ILE A 1 1046 ? 36.419 74.621 -43.238 1.00 75.06 1046 ILE A C 1
ATOM 8457 O O . ILE A 1 1046 ? 35.759 75.428 -43.888 1.00 75.06 1046 ILE A O 1
ATOM 8461 N N . GLU A 1 1047 ? 36.178 74.438 -41.937 1.00 75.00 1047 GLU A N 1
ATOM 8462 C CA . GLU A 1 1047 ? 35.217 75.249 -41.175 1.00 75.00 1047 GLU A CA 1
ATOM 8463 C C . GLU A 1 1047 ? 35.695 76.692 -40.964 1.00 75.00 1047 GLU A C 1
ATOM 8465 O O . GLU A 1 1047 ? 34.857 77.587 -40.864 1.00 75.00 1047 GLU A O 1
ATOM 8470 N N . ALA A 1 1048 ? 37.009 76.922 -40.894 1.00 73.00 1048 ALA A N 1
ATOM 8471 C CA . ALA A 1 1048 ? 37.601 78.253 -40.831 1.00 73.00 1048 ALA A CA 1
ATOM 8472 C C . ALA A 1 1048 ? 37.565 78.966 -42.193 1.00 73.00 1048 ALA A C 1
ATOM 8474 O O . ALA A 1 1048 ? 37.329 80.165 -42.211 1.00 73.00 1048 ALA A O 1
ATOM 8475 N N . ASP A 1 1049 ? 37.717 78.239 -43.305 1.00 72.25 1049 ASP A N 1
ATOM 8476 C CA . ASP A 1 1049 ? 37.610 78.780 -44.671 1.00 72.25 1049 ASP A CA 1
ATOM 8477 C C . ASP A 1 1049 ? 36.157 79.069 -45.101 1.00 72.25 1049 ASP A C 1
ATOM 8479 O O . ASP A 1 1049 ? 35.920 79.869 -46.006 1.00 72.25 1049 ASP A O 1
ATOM 8483 N N . ASN A 1 1050 ? 35.168 78.421 -44.472 1.00 65.38 1050 ASN A N 1
ATOM 8484 C CA . ASN A 1 1050 ? 33.738 78.636 -44.742 1.00 65.38 1050 ASN A CA 1
ATOM 8485 C C . ASN A 1 1050 ? 33.066 79.669 -43.810 1.00 65.38 1050 ASN A C 1
ATOM 8487 O O . ASN A 1 1050 ? 31.892 79.987 -44.020 1.00 65.38 1050 ASN A O 1
ATOM 8491 N N . ARG A 1 1051 ? 33.761 80.152 -42.770 1.00 56.28 1051 ARG A N 1
ATOM 8492 C CA . ARG A 1 1051 ? 33.317 81.248 -41.887 1.00 56.28 1051 ARG A CA 1
ATOM 8493 C C . ARG A 1 1051 ? 33.931 82.564 -42.328 1.00 56.28 1051 ARG A C 1
ATOM 8495 O O . ARG A 1 1051 ? 33.209 83.580 -42.216 1.00 56.28 1051 ARG A O 1
#

InterPro domains:
  IPR036465 von Willebrand factor A-like domain superfamily [SSF53300] (73-194)

Organism: Halocaridina rubra (NCBI:txid373956)

Foldseek 3Di:
DVVQLAAKEKAKFWFDDDDPPPDDDDDDDDDDDDPDDDPPDDTQIKIKIWFHQDHHPLRPDDPPPDLEEEEAEEEQEQVCPVLVVVLQVLQVPQPLVLDDDWYWYWYDALAIDTPGTHSGDDPVRHDHHHGQLQRSLVVVQVCQVPRPGQEYEYEYEDAAAHDNPDPDDDNVVSLVVAARPPSHAYHYHYEYEAQRGQLLSLLSNCLHHHDAALLPASYQYHHHSVCSSVSSNVVSVVRDSDWDKWFKPDWFDLFPPDDTDRIHTGRGMTMDSHHPVPDDQIDTPPSNPGDGRYHYDHDDLCCLQQPSQLSNLSVQLSCLSVVHDRDPVRLVRSVRRNVSNLVVLVVVLPDLQALVSLLSVVSSVVSVVLSVLLSVLSCCSNPPVPPPPRSVVVVVSSCSNNHRPPDDPAVVVQPPQFQDQVNLLVLLVVLVVLLVVLVVVLLPDDADDQQQAQVPNSHALSNNSNHPCVNVLSVDTLVSSLLRRWQKAWFFAWDQDPLCVVPVLLIDTPAIADPPRRMHTLNVLVVCLVVDPDDPVRQSWDQPDPPDPSSIGRAGQGWDQLSCLVSCLSNCQGQSVQLSNCCRGNVDNTDRDNCNNLSVLLNVLLVLCVVAFPVRHDPVSVSSNSRSLSNNVSCCPPPLNVQLLCCCQPPVLLSLAQWHPDARVNHTHHDQALSSSLSSVLNVQVVDDLVSLLVSLLSSLLSLLLQQVVVVDDPPADCLCVFWPVPLPDPVVLVVVLVVCLVVLVVVLDPDPAPLLVDLFLVRVLVVSLVSLVVCLVVVQPPPDPLVRTWGPVVVQQVTDDSRHHHRDGPVSSQSSSVSSPHDPVSNCVSSPRLNSLQSNQLSSVQNHSVRSSVDDRDDSVVSSVVSVVSSSVNSSVVSSVSSSVVSSVVSSVRNLVVLCVQPVADQAADDLVRLQVVCVVVVHPDDPVCSVVQFDADPLQNDTPQFGRRPSRSGHSPGHPCVVSSCVSLVVDLQRLQCLSVLLLVQLVDALVVSLVVSQVQPVADDPPDDGRHRHDSVSCVVCSVVSNVSSVVNVVVVVVVVVVVVVVD

Radius of gyration: 46.63 Å; chains: 1; bounding box: 102×115×118 Å

Sequence (1051 aa):
MDEDEEAFHIYTVEEEEGEQELGKLGNAKDGNEYQKGNKRTGEKRHTLLKIPSRLPKELCNFNEADQVFNIVMADTSGSMEKRWPLVINAWQEYVAPKLNGRTRMYAFDYQVRSLGCRKHFTNKDYGGYATDLTAALETIRLEVEKSLEANIRVFIITDGGHNYNSNYKEPETEIIQMKPPDGKVIGVYLLGIGLEFPVNYSIDIRSRLHNWKANVPTLFWAKEDSDIEDQIRIISEEIVEKPTTLKLNVEGYIVPGLDKVSFIQLGEWLYFPQSPEELPMLQVEGHEEKSLTIHYRDITLRQLVDELFLQWNSVLIQQHRRKATVPTETLSLMRSLFNGTLKKVKEDSCNTKSLKTRLQVKHQKTYSLKFSALMNQTKNILTITHKFTDEIKLAEALLKTTVTPKNKYAQKVLMMKGHGQNNFESDAKEFRKLYKAAEDQIMKLPTPQLEECCRILATSTLVDLQDPYILLMLDESKYDFMKTFTMSGMPVYASIKDFSHINPWTMIIHHIVGAPYAIISQSAIELYADQAIQFDSEEKSVILTKGNIESKCNIVIPIIPANAAEVLQPLICSNLYAMMATFSILRNPHIIDHDIHLAALGCAWLTTIRTHPLCKRPQYIRERLDNITATAKIYTKRSSVKTYVNALIDNPNQALMTLSTQTFEGHYIMCESLVKPMFLLYLMKDRLTDLQKEQMLKMLLAEFIGRTLPLHTNKMATPFTKLFAKNVYDQNEKKTWAKKNHQVLMKQVKNCKTLLAQFYTVEELETTIKKEIKDTFYSLTENHLDDDNLCVNMTMIQKLSNVGKCGNVRASDFKVWAEEIGVISTIIRKAASPKQIAVYVVEALQNRHSRYRESKAAMAKADVMSIIREKVKQETSCSYRITVTEELTSRATRQWEEEYMSIHKAVAMPMTPAEIIRNAQEKGIQVDDNNFHLVYRYNDKVELLRNACQISGCPHFLVPHRNFNQHLTVERRMGNFPHALHLVSKKFCTEDTRAVMREVTKGTLSGTQNRTRHSPPDTQDIKPLEKEISNLIHHYKNNEEKLKEIEADNR